Protein AF-A0A8H4RRI4-F1 (afdb_monomer_lite)

Foldseek 3Di:
DPPPPVPPDDPVVVVVVVVVVVVLQVQLVVQQVVLVCQQQVPDPPDPAFAAARAQGGRHPQQFCAVVCLVPVPCVVLVSCQANVNDQKHWGHGRPAIFIEGDDDQLVVVVVVPQLFKDQLVVVLLCLCQQLNFDPLLSVLSVLQQQHQDPHGDPPRPQPPLSNVNNLVNVLCCQCCHDPNVLQLVVQLVVQLVVVVVPDPDDPDDDDDPDLLVVQQQSNLQSNCCQQFAPVLCVLPVCLSVLLVVLLVCSSVSSSVPDVVVCVSNVVSSVVNLVSLLVLVVVLVVPDDPVVPPPDLADRRRNGCSLVSLVVSQVSHPRDDSSSSSSVVSVVSCVVRVQPSQLVSVLVVVCVVDPVSVVVVVVLVVVLVCVQDPPPGRGDVVSVVPRQLSVLSSVLSCLARNKDKRKMFGQPAFDDRNSHTHGHPHIYIHISNSVSQDPQFFQCVQVVRHSNHGDSQLQPDDPVDPSGHTTGDDDDDDDDDDDDDPPVVVVCVVPVHQEQPDQDPQAWCLVVLVVVVVVDPDPDASLVSVLVSCVVRPVQFQKYWTDGPPQDHIAIEGADPQLQCCQCPVPVVWNQFFDPCVQVLCCLQQNDDELRNDHPVVNVVVVVLCLVLFFPVLVLLLLLQLLVLVVLLVVVVVVCVVVVDDDDLLQLQLLSQLQSLCCQALVHRQCSNPDDGLQSVLNVVLVVLSSSRCSSPVVSVVPVVSVVSSVVSSVSLLVVLLVSLFVVLVVCLVCVPVCVSPRHNSSSLSPVVDDPPPPDDDDDPGDDPVSSSRSSSHSSVCSNLRRNQVSQLVVLLVVVCVVPVVLVVVQVVQVCVLQNDDPVCNSVVCVVPVCSVVSRVSVVVSSVVSCLQDQPDWDKTFFDPPDWGQTSNRDTHHRHGHIYTYSSNNVSPDPPPPPDDDDDDDTDRDPPRRYDPDDDDDDDDDDDDDDDDDAQFDADVVVRDTHNDPVVVVVVLQALPDWDADPVPGDTDSHPVVSVVVVVDPPPDDDDDDDPAFPDPVLVVVLLVQLLVCLVVLDALVSSVVVDVHPDDSVSSVQSNVVSNVPDDQPPDPVSVVVVVVVVVVVVVVFVVVLVVVVVVCVVVVFDWDAQVRCPPDPARARTAGPAWDADSRDTAGGEHEGAGDDDLQPQPPDPVVLVNVVCCCVPRNHHYYYYPVDGDPDDPDNVSSDDRHDDDDDDDDDDDDDDDDDDDDD

Sequence (1194 aa):
MLPQIIFRVPCNIVIPVLILLCVVAISFFVTWIHTSSAFTGHHSKNNNATSPPTVPYAIPFIGSAFSFVFKPRDFYLGAVRYANYPSAYGVKILAHTIYFVTGPVNIAVIRTQKKTITSLIHQVFCLKTVFGASPKMLRSFIRDDSGCHAIPHPESNVPAHERIDHFTHVGFIRAFGGDGLSNLYMRWYSNLSKHLENLPIREEWVEFPDIMDFWMAPLTSSLVEALAGPILESLNPNFTRDLLQFFNYIQPLFKRLTWWSLLRAYKLRNSLIKDVEKWQELARAGYTEKENDNGDWDPWWGSRLFRDRQSFHSKLSNWDFKAIAISDLATIWGANVNVHTAAIWTIIEVFKDKNLLERVRKELENAVPKLIPSNQEQNVEVLMSLPLLQSVYAEVLRLRVEGQHVLCSTREDFQLNEWIFPKNNLVLVPTSAAHMNENFWNTRGGQHPLDTFWADRFLVYPDDSSSGPKKKPKNNLGLVSITVTTKFKWAINTDQPVAPNHNFLLGHLLYLKRFSDNLPNGAHFQYMFGDIYRESFQDGGIFYLDMWPLSPLFQAVVSPNAAITATQTNPKLACKKPDLLPQLFKPLAGGPNLFDMPESEWKPWRAIFSKCFSSEQFLHLVPGIVKQTLVYCETLREHSRKGDMFFLDTTTLRFTMDLIGKTILNSELGAQRGYNTLADCMISQIRWQQPNGDINPLSLIHIPRFSMQWWNGRQMDQYVGSEIDRRFSEYCSNPNSDKKNKAIIDLLLQAYIPKGAESSTPLRELDRNFRLFAIRQIRLFVFAGHDSTSSTICYCFHLLSQNPDTLAQLRAEHQSVYGSDVLSTPSQLLSNPSLANDLPYTTAVIKETLRLFPPASASRQGMPGVELIDDNGTICPTNGAVKNSSQRGGSSDPDMTSIRGKGPGDLSSMDLGIALVRESEVPMAYPSQREQGEMAHGCIPCDRSFGSQQALHQHLNSPAHKFECNECERSFGSQQALHQHLNSPTHVPATSIRYIGIPRSIVSPVYATAVRLRFRRPTVDDILRHTETELDNSIVSALIAAALRLLPIDDTPHGIALRTEKLRIKAAEAKHAEDSFCAELSQRGLIFLRESQQQGESSTPDVRFQQPISICGHLCMWLEYKNYFGFRENPFIASKNKKQYHKYATQIGPGAVVYKLGFEIGYVNIDDVMVFREKRGGPILKDEIFVVLDSLDG

Radius of gyration: 40.68 Å; chains: 1; bounding box: 110×121×75 Å

Secondary structure (DSSP, 8-state):
--TTSGGGS-HHHHHHHHHHHHHHHHHHHHHHHHHHHHHHS----SSS-BPPPBPP-SSTTTBTHHHHHH-HHHHHHHHHHHTTS-SEEEEEETTEEEEEE-SHHHHHHHTT-TTT-BSHHHHHHHIIIII---HHHHHHHHH--S-SSSSPPTT----GGG-HHHHHHHHHHHHSSTHHHHHHHHHHHHHHHHHHHTSS-SSS----S-HHHHHHHHHHHHHHHHHH-THHHHH-TTHHHHHHHHHTTHHHHHTT--GGGGHHHHHHHHHHHHHHHHHHHHHHHH--GGG-SS-SEETTTEEHHHHHHHHHHTTSTT--HHHHHHHHHHHHHHHHHHHHHHHHHHHHHHHH-HHHHHHHHHHHHTTHHHHS-TTS---HHHHHH-HHHHHHHHHHHHHT---EEEEB-SSS-EEETTEEEPTT--EEEEHHHHHT-TTTB--GGGTS-TTS--TTTT---SS-TT-SSB----S-----SS-SSSHHHHHHTTT--B-S--BTTTBTHHHHHHHHTTSPTT--THHHHHHHHHHH-TTT-EEEEEETTTEEEEEEE--HHHHHIIIII-HHHHH---TTHHHHHHHHH-SS-TTTS-HHHHHHHHHHHGGGGSHHHHHTTHHHHHHHHHHHHHHHHHHHHHT----HHHHHHHHHHHHHHHHHSS----TTTS--HHHHHHHHHHHHH-GGGGG-GGGGG-HHHHHHHHHHHHHHHHHHHHHHHHHHHHHHH-TTGGGG--SHHHHHHHHHS-TT--SS---SS--HHHHHHHHHHHHHHHHHHHHHHHHHHHHHHHHHHH-HHHHHHHHHHHHHHH-S-TTTHHHHHHH-GGGGG--HHHHHHHHHHHHHS-S--EEEE--TT-EEE-TT--EEE-TTPEEEE-TTGGGS-TTTT--------------TT---S------------------PEEETTTTEEESSHHHHHHHHTSTT--EE-TTT--EESSHHHHHHHHTSGGGS-----------HHHHHHHHHHHHHHGGG---HHHHHTT----S-HHHHHHHHHHHGGGSPP--SHHHHHHHHHHHHHHHHHHHHHHHHHHHHHHHTT--EEEGGG-TT-S---SEEEEEEEEETTEEEEEEEEESS---TT-TTS-HHHHHHHHHHHHHH--EEEEETT--------TT---------------------------

Organism: NCBI:txid354080

Structure (mmCIF, N/CA/C/O backbone):
data_AF-A0A8H4RRI4-F1
#
_entry.id   AF-A0A8H4RRI4-F1
#
loop_
_atom_site.group_PDB
_atom_site.id
_atom_site.type_symbol
_atom_site.label_atom_id
_atom_site.label_alt_id
_atom_site.label_comp_id
_atom_site.label_asym_id
_atom_site.label_entity_id
_atom_site.label_seq_id
_atom_site.pdbx_PDB_ins_code
_atom_site.Cartn_x
_atom_site.Cartn_y
_atom_site.Cartn_z
_atom_site.occupancy
_atom_site.B_iso_or_equiv
_atom_site.auth_seq_id
_atom_site.auth_comp_id
_atom_site.auth_asym_id
_atom_site.auth_atom_id
_atom_site.pdbx_PDB_model_num
ATOM 1 N N . MET A 1 1 ? 5.779 -45.047 2.925 1.00 38.22 1 MET A N 1
ATOM 2 C CA . MET A 1 1 ? 6.762 -45.880 3.656 1.00 38.22 1 MET A CA 1
ATOM 3 C C . MET A 1 1 ? 7.742 -45.073 4.538 1.00 38.22 1 MET A C 1
ATOM 5 O O . MET A 1 1 ? 8.818 -45.566 4.831 1.00 38.22 1 MET A O 1
ATOM 9 N N . LEU A 1 2 ? 7.383 -43.876 5.038 1.00 31.30 2 LEU A N 1
ATOM 10 C CA . LEU A 1 2 ? 8.211 -43.112 5.999 1.00 31.30 2 LEU A CA 1
ATOM 11 C C . LEU A 1 2 ? 7.975 -43.345 7.523 1.00 31.30 2 LEU A C 1
ATOM 13 O O . LEU A 1 2 ? 8.866 -42.963 8.278 1.00 31.30 2 LEU A O 1
ATOM 17 N N . PRO A 1 3 ? 6.869 -43.943 8.038 1.00 36.34 3 PRO A N 1
ATOM 18 C CA . PRO A 1 3 ? 6.620 -43.958 9.494 1.00 36.34 3 PRO A CA 1
ATOM 19 C C . PRO A 1 3 ? 7.603 -44.757 10.368 1.00 36.34 3 PRO A C 1
ATOM 21 O O . PRO A 1 3 ? 7.661 -44.529 11.572 1.00 36.34 3 PRO A O 1
ATOM 24 N N . GLN A 1 4 ? 8.358 -45.709 9.809 1.00 36.97 4 GLN A N 1
ATOM 25 C CA . GLN A 1 4 ? 9.098 -46.700 10.611 1.00 36.97 4 GLN A CA 1
ATOM 26 C C . GLN A 1 4 ? 10.484 -46.247 11.108 1.00 36.97 4 GLN A C 1
ATOM 28 O O . GLN A 1 4 ? 11.078 -46.932 11.935 1.00 36.97 4 GLN A O 1
ATOM 33 N N . ILE A 1 5 ? 11.003 -45.099 10.656 1.00 42.44 5 ILE A N 1
ATOM 34 C CA . ILE A 1 5 ? 12.357 -44.636 11.027 1.00 42.44 5 ILE A CA 1
ATOM 35 C C . ILE A 1 5 ? 12.369 -43.878 12.372 1.00 42.44 5 ILE A C 1
ATOM 37 O O . ILE A 1 5 ? 13.379 -43.872 13.070 1.00 42.44 5 ILE A O 1
ATOM 41 N N . ILE A 1 6 ? 11.243 -43.286 12.786 1.00 44.16 6 ILE A N 1
ATOM 42 C CA . ILE A 1 6 ? 11.178 -42.412 13.975 1.00 44.16 6 ILE A CA 1
ATOM 43 C C . ILE A 1 6 ? 11.186 -43.210 15.300 1.00 44.16 6 ILE A C 1
ATOM 45 O O . ILE A 1 6 ? 11.644 -42.706 16.322 1.00 44.16 6 ILE A O 1
ATOM 49 N N . PHE A 1 7 ? 10.776 -44.483 15.291 1.00 42.94 7 PHE A N 1
ATOM 50 C CA . PHE A 1 7 ? 10.621 -45.318 16.496 1.00 42.94 7 PHE A CA 1
ATOM 51 C C . PHE A 1 7 ? 11.888 -46.077 16.959 1.00 42.94 7 PHE A C 1
ATOM 53 O O . PHE A 1 7 ? 11.788 -47.020 17.740 1.00 42.94 7 PHE A O 1
ATOM 60 N N . ARG A 1 8 ? 13.091 -45.688 16.508 1.00 43.94 8 ARG A N 1
ATOM 61 C CA . ARG A 1 8 ? 14.373 -46.292 16.947 1.00 43.94 8 ARG A CA 1
ATOM 62 C C . ARG A 1 8 ? 15.368 -45.312 17.587 1.00 43.94 8 ARG A C 1
ATOM 64 O O . ARG A 1 8 ? 16.548 -45.631 17.702 1.00 43.94 8 ARG A O 1
ATOM 71 N N . VAL A 1 9 ? 14.916 -44.140 18.035 1.00 50.84 9 VAL A N 1
ATOM 72 C CA . VAL A 1 9 ? 15.756 -43.215 18.818 1.00 50.84 9 VAL A CA 1
ATOM 73 C C . VAL A 1 9 ? 15.632 -43.555 20.314 1.00 50.84 9 VAL A C 1
ATOM 75 O O . VAL A 1 9 ? 14.516 -43.527 20.831 1.00 50.84 9 VAL A O 1
ATOM 78 N N . PRO A 1 10 ? 16.728 -43.864 21.038 1.00 52.56 10 PRO A N 1
ATOM 79 C CA . PRO A 1 10 ? 16.672 -44.139 22.476 1.00 52.56 10 PRO A CA 1
ATOM 80 C C . PRO A 1 10 ? 16.104 -42.958 23.275 1.00 52.56 10 PRO A C 1
ATOM 82 O O . PRO A 1 10 ? 16.477 -41.810 23.019 1.00 52.56 10 PRO A O 1
ATOM 85 N N . CYS A 1 11 ? 15.290 -43.218 24.308 1.00 52.16 11 CYS A N 1
ATOM 86 C CA . CYS A 1 11 ? 14.764 -42.168 25.199 1.00 52.16 11 CYS A CA 1
ATOM 87 C C . CYS A 1 11 ? 15.871 -41.281 25.799 1.00 52.16 11 CYS A C 1
ATOM 89 O O . CYS A 1 11 ? 15.678 -40.078 25.972 1.00 52.16 11 CYS A O 1
ATOM 91 N N . ASN A 1 12 ? 17.056 -41.860 26.013 1.00 59.25 12 ASN A N 1
ATOM 92 C CA . ASN A 1 12 ? 18.271 -41.203 26.499 1.00 59.25 12 ASN A CA 1
ATOM 93 C C . ASN A 1 12 ? 18.777 -40.079 25.568 1.00 59.25 12 ASN A C 1
ATOM 95 O O . ASN A 1 12 ? 19.573 -39.254 25.999 1.00 59.25 12 ASN A O 1
ATOM 99 N N . ILE A 1 13 ? 18.331 -40.042 24.306 1.00 60.91 13 ILE A N 1
ATOM 100 C CA . ILE A 1 13 ? 18.610 -38.974 23.331 1.00 60.91 13 ILE A CA 1
ATOM 101 C C . ILE A 1 13 ? 17.375 -38.078 23.150 1.00 60.91 13 ILE A C 1
ATOM 103 O O . ILE A 1 13 ? 17.506 -36.858 23.074 1.00 60.91 13 ILE A O 1
ATOM 107 N N . VAL A 1 14 ? 16.168 -38.658 23.136 1.00 63.06 14 VAL A N 1
ATOM 108 C CA . VAL A 1 14 ? 14.912 -37.905 22.960 1.00 63.06 14 VAL A CA 1
ATOM 109 C C . VAL A 1 14 ? 14.693 -36.883 24.080 1.00 63.06 14 VAL A C 1
ATOM 111 O O . VAL A 1 14 ? 14.352 -35.739 23.791 1.00 63.06 14 VAL A O 1
ATOM 114 N N . ILE A 1 15 ? 14.927 -37.250 25.346 1.00 65.50 15 ILE A N 1
ATOM 115 C CA . ILE A 1 15 ? 14.696 -36.350 26.488 1.00 65.50 15 ILE A CA 1
ATOM 116 C C . ILE A 1 15 ? 15.651 -35.136 26.462 1.00 65.50 15 ILE A C 1
ATOM 118 O O . ILE A 1 15 ? 15.146 -34.013 26.499 1.00 65.50 15 ILE A O 1
ATOM 122 N N . PRO A 1 16 ? 16.987 -35.286 26.309 1.00 70.62 16 PRO A N 1
ATOM 123 C CA . PRO A 1 16 ? 17.884 -34.139 26.134 1.00 70.62 16 PRO A CA 1
ATOM 124 C C . PRO A 1 16 ? 17.544 -33.256 24.928 1.00 70.62 16 PRO A C 1
ATOM 126 O O . PRO A 1 16 ? 17.626 -32.034 25.032 1.00 70.62 16 PRO A O 1
ATOM 129 N N . VAL A 1 17 ? 17.121 -33.844 23.801 1.00 70.38 17 VAL A N 1
ATOM 130 C CA . VAL A 1 17 ? 16.706 -33.079 22.612 1.00 70.38 17 VAL A CA 1
ATOM 131 C C . VAL A 1 17 ? 15.428 -32.280 22.879 1.00 70.38 17 VAL A C 1
ATOM 133 O O . VAL A 1 17 ? 15.366 -31.111 22.508 1.00 70.38 17 VAL A O 1
ATOM 136 N N . LEU A 1 18 ? 14.434 -32.851 23.566 1.00 68.25 18 LEU A N 1
ATOM 137 C CA . LEU A 1 18 ? 13.223 -32.123 23.960 1.00 68.25 18 LEU A CA 1
ATOM 138 C C . LEU A 1 18 ? 13.527 -31.003 24.964 1.00 68.25 18 LEU A C 1
ATOM 140 O O . LEU A 1 18 ? 13.028 -29.895 24.793 1.00 68.25 18 LEU A O 1
ATOM 144 N N . ILE A 1 19 ? 14.390 -31.244 25.957 1.00 73.31 19 ILE A N 1
ATOM 145 C CA . ILE A 1 19 ? 14.838 -30.207 26.901 1.00 73.31 19 ILE A CA 1
ATOM 146 C C . ILE A 1 19 ? 15.548 -29.073 26.150 1.00 73.31 19 ILE A C 1
ATOM 148 O O . ILE A 1 19 ? 15.227 -27.907 26.370 1.00 73.31 19 ILE A O 1
ATOM 152 N N . LEU A 1 20 ? 16.452 -29.394 25.218 1.00 73.56 20 LEU A N 1
ATOM 153 C CA . LEU A 1 20 ? 17.143 -28.403 24.391 1.00 73.56 20 LEU A CA 1
ATOM 154 C C . LEU A 1 20 ? 16.159 -27.587 23.537 1.00 73.56 20 LEU A C 1
ATOM 156 O O . LEU A 1 20 ? 16.255 -26.362 23.500 1.00 73.56 20 LEU A O 1
ATOM 160 N N . LEU A 1 21 ? 15.183 -28.239 22.896 1.00 74.31 21 LEU A N 1
ATOM 161 C CA . LEU A 1 21 ? 14.136 -27.567 22.120 1.00 74.31 21 LEU A CA 1
ATOM 162 C C . LEU A 1 21 ? 13.263 -26.658 22.998 1.00 74.31 21 LEU A C 1
ATOM 164 O O . LEU A 1 21 ? 12.964 -25.538 22.589 1.00 74.31 21 LEU A O 1
ATOM 168 N N . CYS A 1 22 ? 12.912 -27.085 24.214 1.00 75.56 22 CYS A N 1
ATOM 169 C CA . CYS A 1 22 ? 12.192 -26.259 25.184 1.00 75.56 22 CYS A CA 1
ATOM 170 C C . CYS A 1 22 ? 13.020 -25.050 25.640 1.00 75.56 22 CYS A C 1
ATOM 172 O O . CYS A 1 22 ? 12.500 -23.939 25.654 1.00 75.56 22 CYS A O 1
ATOM 174 N N . VAL A 1 23 ? 14.310 -25.219 25.951 1.00 78.00 23 VAL A N 1
ATOM 175 C CA . VAL A 1 23 ? 15.209 -24.109 26.326 1.00 78.00 23 VAL A CA 1
ATOM 176 C C . VAL A 1 23 ? 15.353 -23.102 25.180 1.00 78.00 23 VAL A C 1
ATOM 178 O O . VAL A 1 23 ? 15.278 -21.895 25.411 1.00 78.00 23 VAL A O 1
ATOM 181 N N . VAL A 1 24 ? 15.486 -23.572 23.935 1.00 78.69 24 VAL A N 1
ATOM 182 C CA . VAL A 1 24 ? 15.519 -22.713 22.740 1.00 78.69 24 VAL A CA 1
ATOM 183 C C . VAL A 1 24 ? 14.184 -21.983 22.541 1.00 78.69 24 VAL A C 1
ATOM 185 O O . VAL A 1 24 ? 14.182 -20.770 22.335 1.00 78.69 24 VAL A O 1
ATOM 188 N N . ALA A 1 25 ? 13.047 -22.672 22.670 1.00 78.50 25 ALA A N 1
ATOM 189 C CA . ALA A 1 25 ? 11.721 -22.065 22.540 1.00 78.50 25 ALA A CA 1
ATOM 190 C C . ALA A 1 25 ? 11.437 -21.021 23.637 1.00 78.50 25 ALA A C 1
ATOM 192 O O . ALA A 1 25 ? 10.942 -19.935 23.335 1.00 78.50 25 ALA A O 1
ATOM 193 N N . ILE A 1 26 ? 11.809 -21.305 24.890 1.00 82.44 26 ILE A N 1
ATOM 194 C CA . ILE A 1 26 ? 11.721 -20.358 26.012 1.00 82.44 26 ILE A CA 1
ATOM 195 C C . ILE A 1 26 ? 12.626 -19.151 25.754 1.00 82.44 26 ILE A C 1
ATOM 197 O O . ILE A 1 26 ? 12.176 -18.019 25.907 1.00 82.44 26 ILE A O 1
ATOM 201 N N . SER A 1 27 ? 13.866 -19.360 25.298 1.00 81.19 27 SER A N 1
ATOM 202 C CA . SER A 1 27 ? 14.774 -18.266 24.932 1.00 81.19 27 SER A CA 1
ATOM 203 C C . SER A 1 27 ? 14.168 -17.363 23.851 1.00 81.19 27 SER A C 1
ATOM 205 O O . SER A 1 27 ? 14.217 -16.135 23.974 1.00 81.19 27 SER A O 1
ATOM 207 N N . PHE A 1 28 ? 13.528 -17.947 22.834 1.00 85.44 28 PHE A N 1
ATOM 208 C CA . PHE A 1 28 ? 12.868 -17.192 21.769 1.00 85.44 28 PHE A CA 1
ATOM 209 C C . PHE A 1 28 ? 11.657 -16.398 22.280 1.00 85.44 28 PHE A C 1
ATOM 211 O O . PHE A 1 28 ? 11.506 -15.218 21.961 1.00 85.44 28 PHE A O 1
ATOM 218 N N . PHE A 1 29 ? 10.823 -17.020 23.116 1.00 83.12 29 PHE A N 1
ATOM 219 C CA . PHE A 1 29 ? 9.636 -16.401 23.702 1.00 83.12 29 PHE A CA 1
ATOM 220 C C . PHE A 1 29 ? 9.990 -15.261 24.669 1.00 83.12 29 PHE A C 1
ATOM 222 O O . PHE A 1 29 ? 9.438 -14.169 24.559 1.00 83.12 29 PHE A O 1
ATOM 229 N N . VAL A 1 30 ? 10.973 -15.466 25.553 1.00 84.56 30 VAL A N 1
ATOM 230 C CA . VAL A 1 30 ? 11.486 -14.434 26.471 1.00 84.56 30 VAL A CA 1
ATOM 231 C C . VAL A 1 30 ? 12.109 -13.270 25.697 1.00 84.56 30 VAL A C 1
ATOM 233 O O . VAL A 1 30 ? 11.837 -12.114 26.015 1.00 84.56 30 VAL A O 1
ATOM 236 N N . THR A 1 31 ? 12.884 -13.546 24.642 1.00 83.44 31 THR A N 1
ATOM 237 C CA . THR A 1 31 ? 13.464 -12.497 23.780 1.00 83.44 31 THR A CA 1
ATOM 238 C C . THR A 1 31 ? 12.371 -11.696 23.072 1.00 83.44 31 THR A C 1
ATOM 240 O O . THR A 1 31 ? 12.429 -10.463 23.042 1.00 83.44 31 THR A O 1
ATOM 243 N N . TRP A 1 32 ? 11.334 -12.365 22.564 1.00 84.12 32 TRP A N 1
ATOM 244 C CA . TRP A 1 32 ? 10.197 -11.697 21.937 1.00 84.12 32 TRP A CA 1
ATOM 245 C C . TRP A 1 32 ? 9.385 -10.858 22.935 1.00 84.12 32 TRP A C 1
ATOM 247 O O . TRP A 1 32 ? 9.068 -9.715 22.619 1.00 84.12 32 TRP A O 1
ATOM 257 N N . ILE A 1 33 ? 9.107 -11.354 24.148 1.00 82.88 33 ILE A N 1
ATOM 258 C CA . ILE A 1 33 ? 8.420 -10.582 25.200 1.00 82.88 33 ILE A CA 1
ATOM 259 C C . ILE A 1 33 ? 9.249 -9.365 25.614 1.00 82.88 33 ILE A C 1
ATOM 261 O O . ILE A 1 33 ? 8.727 -8.253 25.643 1.00 82.88 33 ILE A O 1
ATOM 265 N N . HIS A 1 34 ? 10.540 -9.551 25.903 1.00 80.88 34 HIS A N 1
ATOM 266 C CA . HIS A 1 34 ? 11.421 -8.469 26.340 1.00 80.88 34 HIS A CA 1
ATOM 267 C C . HIS A 1 34 ? 11.529 -7.374 25.271 1.00 80.88 34 HIS A C 1
ATOM 269 O O . HIS A 1 34 ? 11.377 -6.190 25.570 1.00 80.88 34 HIS A O 1
ATOM 275 N N . THR A 1 35 ? 11.739 -7.756 24.006 1.00 81.00 35 THR A N 1
ATOM 276 C CA . THR A 1 35 ? 11.806 -6.787 22.902 1.00 81.00 35 THR A CA 1
ATOM 277 C C . THR A 1 35 ? 10.449 -6.165 22.572 1.00 81.00 35 THR A C 1
ATOM 279 O O . THR A 1 35 ? 10.408 -4.975 22.284 1.00 81.00 35 THR A O 1
ATOM 282 N N . SER A 1 36 ? 9.337 -6.897 22.703 1.00 78.88 36 SER A N 1
ATOM 283 C CA . SER A 1 36 ? 7.982 -6.338 22.568 1.00 78.88 36 SER A CA 1
ATOM 284 C C . SER A 1 36 ? 7.683 -5.300 23.641 1.00 78.88 36 SER A C 1
ATOM 286 O O . SER A 1 36 ? 7.303 -4.187 23.298 1.00 78.88 36 SER A O 1
ATOM 288 N N . SER A 1 37 ? 7.934 -5.624 24.911 1.00 75.94 37 SER A N 1
ATOM 289 C CA . SER A 1 37 ? 7.730 -4.714 26.043 1.00 75.94 37 SER A CA 1
ATOM 290 C C . SER A 1 37 ? 8.583 -3.447 25.917 1.00 75.94 37 SER A C 1
ATOM 292 O O . SER A 1 37 ? 8.071 -2.341 26.077 1.00 75.94 37 SER A O 1
ATOM 294 N N . ALA A 1 38 ? 9.854 -3.584 25.522 1.00 74.38 38 ALA A N 1
ATOM 295 C CA . ALA A 1 38 ? 10.724 -2.440 25.247 1.00 74.38 38 ALA A CA 1
ATOM 296 C C . ALA A 1 38 ? 10.250 -1.601 24.043 1.00 74.38 38 ALA A C 1
ATOM 298 O O . ALA A 1 38 ? 10.407 -0.383 24.049 1.00 74.38 38 ALA A O 1
ATOM 299 N N . PHE A 1 39 ? 9.659 -2.223 23.017 1.00 76.62 39 PHE A N 1
ATOM 300 C CA . PHE A 1 39 ? 9.173 -1.519 21.828 1.00 76.62 39 PHE A CA 1
ATOM 301 C C . PHE A 1 39 ? 7.848 -0.784 22.061 1.00 76.62 39 PHE A C 1
ATOM 303 O O . PHE A 1 39 ? 7.687 0.342 21.599 1.00 76.62 39 PHE A O 1
ATOM 310 N N . THR A 1 40 ? 6.908 -1.384 22.798 1.00 67.25 40 THR A N 1
ATOM 311 C CA . THR A 1 40 ? 5.593 -0.784 23.088 1.00 67.25 40 THR A CA 1
ATOM 312 C C . THR A 1 40 ? 5.589 0.108 24.328 1.00 67.25 40 THR A C 1
ATOM 314 O O . THR A 1 40 ? 4.737 0.982 24.448 1.00 67.25 40 THR A O 1
ATOM 317 N N . GLY A 1 41 ? 6.519 -0.098 25.266 1.00 59.19 41 GLY A N 1
ATOM 318 C CA . GLY A 1 41 ? 6.632 0.693 26.494 1.00 59.19 41 GLY A CA 1
ATOM 319 C C . GLY A 1 41 ? 7.260 2.077 26.302 1.00 59.19 41 GLY A C 1
ATOM 320 O O . GLY A 1 41 ? 7.151 2.920 27.192 1.00 59.19 41 GLY A O 1
ATOM 321 N N . HIS A 1 42 ? 7.892 2.341 25.152 1.00 59.25 42 HIS A N 1
ATOM 322 C CA . HIS A 1 42 ? 8.673 3.560 24.901 1.00 59.25 42 HIS A CA 1
ATOM 323 C C . HIS A 1 42 ? 7.811 4.770 24.497 1.00 59.25 42 HIS A C 1
ATOM 325 O O . HIS A 1 42 ? 8.025 5.407 23.467 1.00 59.25 42 HIS A O 1
ATOM 331 N N . HIS A 1 43 ? 6.835 5.121 25.337 1.00 51.78 43 HIS A N 1
ATOM 332 C CA . HIS A 1 43 ? 6.200 6.436 25.289 1.00 51.78 43 HIS A CA 1
ATOM 333 C C . HIS A 1 43 ? 7.070 7.457 26.030 1.00 51.78 43 HIS A C 1
ATOM 335 O O . HIS A 1 43 ? 7.344 7.298 27.219 1.00 51.78 43 HIS A O 1
ATOM 341 N N . SER A 1 44 ? 7.473 8.519 25.324 1.00 47.22 44 SER A N 1
ATOM 342 C CA . SER A 1 44 ? 8.302 9.616 25.840 1.00 47.22 44 SER A CA 1
ATOM 343 C C . SER A 1 44 ? 7.749 10.202 27.147 1.00 47.22 44 SER A C 1
ATOM 345 O O . SER A 1 44 ? 6.823 11.012 27.133 1.00 47.22 44 SER A O 1
ATOM 347 N N . LYS A 1 45 ? 8.340 9.794 28.277 1.00 42.31 45 LYS A N 1
ATOM 348 C CA . LYS A 1 45 ? 8.046 10.303 29.629 1.00 42.31 45 LYS A CA 1
ATOM 349 C C . LYS A 1 45 ? 9.243 10.955 30.330 1.00 42.31 45 LYS A C 1
ATOM 351 O O . LYS A 1 45 ? 9.059 11.528 31.395 1.00 42.31 45 LYS A O 1
ATOM 356 N N . ASN A 1 46 ? 10.435 10.905 29.733 1.00 43.41 46 ASN A N 1
ATOM 357 C CA . ASN A 1 46 ? 11.649 11.521 30.268 1.00 43.41 46 ASN A CA 1
ATOM 358 C C . ASN A 1 46 ? 12.188 12.562 29.281 1.00 43.41 46 ASN A C 1
ATOM 360 O O . ASN A 1 46 ? 12.303 12.275 28.095 1.00 43.41 46 ASN A O 1
ATOM 364 N N . ASN A 1 47 ? 12.603 13.726 29.786 1.00 51.31 47 ASN A N 1
ATOM 365 C CA . ASN A 1 47 ? 13.189 14.825 28.998 1.00 51.31 47 ASN A CA 1
ATOM 366 C C . ASN A 1 47 ? 14.624 14.549 28.487 1.00 51.31 47 ASN A C 1
ATOM 368 O O . ASN A 1 47 ? 15.300 15.465 28.024 1.00 51.31 47 ASN A O 1
ATOM 372 N N . ASN A 1 48 ? 15.098 13.304 28.574 1.00 59.56 48 ASN A N 1
ATOM 373 C CA . ASN A 1 48 ? 16.443 12.901 28.171 1.00 59.56 48 ASN A CA 1
ATOM 374 C C . ASN A 1 48 ? 16.372 12.152 26.838 1.00 59.56 48 ASN A C 1
ATOM 376 O O . ASN A 1 48 ? 15.545 11.253 26.679 1.00 59.56 48 ASN A O 1
ATOM 380 N N . ALA A 1 49 ? 17.255 12.490 25.901 1.00 72.00 49 ALA A N 1
ATOM 381 C CA . ALA A 1 49 ? 17.316 11.818 24.608 1.00 72.00 49 ALA A CA 1
ATOM 382 C C . ALA A 1 49 ? 17.770 10.352 24.762 1.00 72.00 49 ALA A C 1
ATOM 384 O O . ALA A 1 49 ? 18.630 10.035 25.585 1.00 72.00 49 ALA A O 1
ATOM 385 N N . THR A 1 50 ? 17.169 9.444 23.989 1.00 82.31 50 THR A N 1
ATOM 386 C CA . THR A 1 50 ? 17.378 7.984 24.102 1.00 82.31 50 THR A CA 1
ATOM 387 C C . THR A 1 50 ? 17.568 7.346 22.730 1.00 82.31 50 THR A C 1
ATOM 389 O O . THR A 1 50 ? 17.199 7.932 21.720 1.00 82.31 50 THR A O 1
ATOM 392 N N . SER A 1 51 ? 18.149 6.148 22.640 1.00 83.69 51 SER A N 1
ATOM 393 C CA . SER A 1 51 ? 18.232 5.455 21.345 1.00 83.69 51 SER A CA 1
ATOM 394 C C . SER A 1 51 ? 16.876 4.893 20.895 1.00 83.69 51 SER A C 1
ATOM 396 O O . SER A 1 51 ? 16.102 4.450 21.746 1.00 83.69 51 SER A O 1
ATOM 398 N N . PRO A 1 52 ? 16.587 4.849 19.577 1.00 87.88 52 PRO A N 1
ATOM 399 C CA . PRO A 1 52 ? 15.330 4.308 19.068 1.00 87.88 52 PRO A CA 1
ATOM 400 C C . PRO A 1 52 ? 15.077 2.859 19.510 1.00 87.88 52 PRO A C 1
ATOM 402 O O . PRO A 1 52 ? 15.989 2.024 19.414 1.00 87.88 52 PRO A O 1
ATOM 405 N N . PRO A 1 53 ? 13.846 2.520 19.932 1.00 85.38 53 PRO A N 1
ATOM 406 C CA . PRO A 1 53 ? 13.516 1.181 20.389 1.00 85.38 53 PRO A CA 1
ATOM 407 C C . PRO A 1 53 ? 13.583 0.199 19.214 1.00 85.38 53 PRO A C 1
ATOM 409 O O . PRO A 1 53 ? 13.285 0.541 18.068 1.00 85.38 53 PRO A O 1
ATOM 412 N N . THR A 1 54 ? 14.007 -1.037 19.475 1.00 87.00 54 THR A N 1
ATOM 413 C CA . THR A 1 54 ? 14.197 -2.044 18.419 1.00 87.00 54 THR A CA 1
ATOM 414 C C . THR A 1 54 ? 12.929 -2.869 18.212 1.00 87.00 54 THR A C 1
ATOM 416 O O . THR A 1 54 ? 12.368 -3.374 19.180 1.00 87.00 54 THR A O 1
ATOM 419 N N . VAL A 1 55 ? 12.512 -3.034 16.952 1.00 85.94 55 VAL A N 1
ATOM 420 C CA . VAL A 1 55 ? 11.361 -3.854 16.536 1.00 85.94 55 VAL A CA 1
ATOM 421 C C . VAL A 1 55 ? 11.478 -5.267 17.120 1.00 85.94 55 VAL A C 1
ATOM 423 O O . VAL A 1 55 ? 12.580 -5.830 17.079 1.00 85.94 55 VAL A O 1
ATOM 426 N N . PRO A 1 56 ? 10.384 -5.869 17.628 1.00 85.81 56 PRO A N 1
ATOM 427 C CA . PRO A 1 56 ? 10.467 -7.134 18.344 1.00 85.81 56 PRO A CA 1
ATOM 428 C C . PRO A 1 56 ? 10.991 -8.273 17.474 1.00 85.81 56 PRO A C 1
ATOM 430 O O . PRO A 1 56 ? 10.628 -8.403 16.304 1.00 85.81 56 PRO A O 1
ATOM 433 N N . TYR A 1 57 ? 11.827 -9.129 18.058 1.00 85.06 57 TYR A N 1
ATOM 434 C CA . TYR A 1 57 ? 12.384 -10.292 17.377 1.00 85.06 57 TYR A CA 1
ATOM 435 C C . TYR A 1 57 ? 12.427 -11.506 18.301 1.00 85.06 57 TYR A C 1
ATOM 437 O O . TYR A 1 57 ? 12.711 -11.396 19.489 1.00 85.06 57 TYR A O 1
ATOM 445 N N . ALA A 1 58 ? 12.150 -12.679 17.731 1.00 80.38 58 ALA A N 1
ATOM 446 C CA . ALA A 1 58 ? 12.118 -13.937 18.471 1.00 80.38 58 ALA A CA 1
ATOM 447 C C . ALA A 1 58 ? 13.440 -14.715 18.420 1.00 80.38 58 ALA A C 1
ATOM 449 O O . ALA A 1 58 ? 13.633 -15.602 19.233 1.00 80.38 58 ALA A O 1
ATOM 450 N N . ILE A 1 59 ? 14.355 -14.420 17.488 1.00 81.62 59 ILE A N 1
ATOM 451 C CA . ILE A 1 59 ? 15.606 -15.182 17.338 1.00 81.62 59 ILE A CA 1
ATOM 452 C C . ILE A 1 59 ? 16.780 -14.359 17.899 1.00 81.62 59 ILE A C 1
ATOM 454 O O . ILE A 1 59 ? 17.169 -13.369 17.267 1.00 81.62 59 ILE A O 1
ATOM 458 N N . PRO A 1 60 ? 17.370 -14.738 19.053 1.00 77.62 60 PRO A N 1
ATOM 459 C CA . PRO A 1 60 ? 18.565 -14.099 19.598 1.00 77.62 60 PRO A CA 1
ATOM 460 C C . PRO A 1 60 ? 19.706 -14.078 18.583 1.00 77.62 60 PRO A C 1
ATOM 462 O O . PRO A 1 60 ? 19.851 -14.999 17.779 1.00 77.62 60 PRO A O 1
ATOM 465 N N . PHE A 1 61 ? 20.526 -13.028 18.635 1.00 76.62 61 PHE A N 1
ATOM 466 C CA . PHE A 1 61 ? 21.651 -12.744 17.730 1.00 76.62 61 PHE A CA 1
ATOM 467 C C . PHE A 1 61 ? 21.305 -12.566 16.245 1.00 76.62 61 PHE A C 1
ATOM 469 O O . PHE A 1 61 ? 21.896 -11.698 15.622 1.00 76.62 61 PHE A O 1
ATOM 476 N N . ILE A 1 62 ? 20.363 -13.314 15.664 1.00 79.56 62 ILE A N 1
ATOM 477 C CA . ILE A 1 62 ? 19.943 -13.175 14.259 1.00 79.56 62 ILE A CA 1
ATOM 478 C C . ILE A 1 62 ? 18.999 -11.977 14.080 1.00 79.56 62 ILE A C 1
ATOM 480 O O . ILE A 1 62 ? 19.076 -11.267 13.072 1.00 79.56 62 ILE A O 1
ATOM 484 N N . GLY A 1 63 ? 18.136 -11.720 15.066 1.00 84.88 63 GLY A N 1
ATOM 485 C CA . GLY A 1 63 ? 17.159 -10.641 15.021 1.00 84.88 63 GLY A CA 1
ATOM 486 C C . GLY A 1 63 ? 16.100 -10.871 13.942 1.00 84.88 63 GLY A C 1
ATOM 487 O O . GLY A 1 63 ? 15.573 -11.970 13.781 1.00 84.88 63 GLY A O 1
ATOM 488 N N . SER A 1 64 ? 15.801 -9.825 13.176 1.00 85.50 64 SER A N 1
ATOM 489 C CA . SER A 1 64 ? 14.803 -9.821 12.097 1.00 85.50 64 SER A CA 1
ATOM 490 C C . SER A 1 64 ? 15.387 -10.125 10.708 1.00 85.50 64 SER A C 1
ATOM 492 O O . SER A 1 64 ? 14.721 -9.893 9.698 1.00 85.50 64 SER A O 1
ATOM 494 N N . ALA A 1 65 ? 16.626 -10.631 10.631 1.00 78.06 65 ALA A N 1
ATOM 495 C CA . ALA A 1 65 ? 17.377 -10.771 9.380 1.00 78.06 65 ALA A CA 1
ATOM 496 C C . ALA A 1 65 ? 16.613 -11.510 8.264 1.00 78.06 65 ALA A C 1
ATOM 498 O O . ALA A 1 65 ? 16.565 -11.020 7.138 1.00 78.06 65 ALA A O 1
ATOM 499 N N . PHE A 1 66 ? 15.973 -12.647 8.562 1.00 74.81 66 PHE A N 1
ATOM 500 C CA . PHE A 1 66 ? 15.226 -13.417 7.558 1.00 74.81 66 PHE A CA 1
ATOM 501 C C . PHE A 1 66 ? 14.023 -12.644 6.999 1.00 74.81 66 PHE A C 1
ATOM 503 O O . PHE A 1 66 ? 13.899 -12.491 5.782 1.00 74.81 66 PHE A O 1
ATOM 510 N N . SER A 1 67 ? 13.172 -12.106 7.876 1.00 75.62 67 SER A N 1
ATOM 511 C CA . SER A 1 67 ? 11.996 -11.321 7.485 1.00 75.62 67 SER A CA 1
ATOM 512 C C . SER A 1 67 ? 12.389 -10.095 6.657 1.00 75.62 67 SER A C 1
ATOM 514 O O . SER A 1 67 ? 11.773 -9.819 5.627 1.00 75.62 67 SER A O 1
ATOM 516 N N . PHE A 1 68 ? 13.467 -9.412 7.054 1.00 74.88 68 PHE A N 1
ATOM 517 C CA . PHE A 1 68 ? 13.978 -8.238 6.357 1.00 74.88 68 PHE A CA 1
ATOM 518 C C . PHE A 1 68 ? 14.601 -8.560 4.987 1.00 74.88 68 PHE A C 1
ATOM 520 O O . PHE A 1 68 ? 14.324 -7.865 4.018 1.00 74.88 68 PHE A O 1
ATOM 527 N N . VAL A 1 69 ? 15.413 -9.615 4.856 1.00 71.12 69 VAL A N 1
ATOM 528 C CA . VAL A 1 69 ? 16.107 -9.939 3.589 1.00 71.12 69 VAL A CA 1
ATOM 529 C C . VAL A 1 69 ? 15.149 -10.467 2.512 1.00 71.12 69 VAL A C 1
ATOM 531 O O . VAL A 1 69 ? 15.310 -10.172 1.319 1.00 71.12 69 VAL A O 1
ATOM 534 N N . PHE A 1 70 ? 14.138 -11.247 2.906 1.00 71.94 70 PHE A N 1
ATOM 535 C CA . PHE A 1 70 ? 13.193 -11.834 1.954 1.00 71.94 70 PHE A CA 1
ATOM 536 C C . PHE A 1 70 ? 12.013 -10.916 1.626 1.00 71.94 70 PHE A C 1
ATOM 538 O O . PHE A 1 70 ? 11.613 -10.871 0.462 1.00 71.94 70 PHE A O 1
ATOM 545 N N . LYS A 1 71 ? 11.496 -10.151 2.598 1.00 73.81 71 LYS A N 1
ATOM 546 C CA . LYS A 1 71 ? 10.353 -9.240 2.420 1.00 73.81 71 LYS A CA 1
ATOM 547 C C . LYS A 1 71 ? 10.584 -7.877 3.100 1.00 73.81 71 LYS A C 1
ATOM 549 O O . LYS A 1 71 ? 9.824 -7.513 3.998 1.00 73.81 71 LYS A O 1
ATOM 554 N N . PRO A 1 72 ? 11.596 -7.094 2.675 1.00 73.31 72 PRO A N 1
ATOM 555 C CA . PRO A 1 72 ? 11.977 -5.854 3.358 1.00 73.31 72 PRO A CA 1
ATOM 556 C C . PRO A 1 72 ? 10.809 -4.872 3.471 1.00 73.31 72 PRO A C 1
ATOM 558 O O . PRO A 1 72 ? 10.545 -4.366 4.558 1.00 73.31 72 PRO A O 1
ATOM 561 N N . ARG A 1 73 ? 10.075 -4.665 2.368 1.00 74.50 73 ARG A N 1
ATOM 562 C CA . ARG A 1 73 ? 8.924 -3.757 2.277 1.00 74.50 73 ARG A CA 1
ATOM 563 C C . ARG A 1 73 ? 7.801 -4.117 3.243 1.00 74.50 73 ARG A C 1
ATOM 565 O O . ARG A 1 73 ? 7.423 -3.294 4.073 1.00 74.50 73 ARG A O 1
ATOM 572 N N . ASP A 1 74 ? 7.304 -5.351 3.165 1.00 75.94 74 ASP A N 1
ATOM 573 C CA . ASP A 1 74 ? 6.232 -5.832 4.044 1.00 75.94 74 ASP A CA 1
ATOM 574 C C . ASP A 1 74 ? 6.661 -5.768 5.516 1.00 75.94 74 ASP A C 1
ATOM 576 O O . ASP A 1 74 ? 5.858 -5.403 6.374 1.00 75.94 74 ASP A O 1
ATOM 580 N N . PHE A 1 75 ? 7.933 -6.073 5.801 1.00 80.19 75 PHE A N 1
ATOM 581 C CA . PHE A 1 75 ? 8.495 -6.039 7.145 1.00 80.19 75 PHE A CA 1
ATOM 582 C C . PHE A 1 75 ? 8.553 -4.618 7.723 1.00 80.19 75 PHE A C 1
ATOM 584 O O . PHE A 1 75 ? 7.992 -4.387 8.793 1.00 80.19 75 PHE A O 1
ATOM 591 N N . TYR A 1 76 ? 9.185 -3.648 7.046 1.00 74.25 76 TYR A N 1
ATOM 592 C CA . TYR A 1 76 ? 9.317 -2.303 7.621 1.00 74.25 76 TYR A CA 1
ATOM 593 C C . TYR A 1 76 ? 7.973 -1.549 7.618 1.00 74.25 76 TYR A C 1
ATOM 595 O O . TYR A 1 76 ? 7.676 -0.864 8.592 1.00 74.25 76 TYR A O 1
ATOM 603 N N . LEU A 1 77 ? 7.101 -1.730 6.612 1.00 73.31 77 LEU A N 1
ATOM 604 C CA . LEU A 1 77 ? 5.726 -1.198 6.659 1.00 73.31 77 LEU A CA 1
ATOM 605 C C . LEU A 1 77 ? 4.878 -1.905 7.730 1.00 73.31 77 LEU A C 1
ATOM 607 O O . LEU A 1 77 ? 3.971 -1.306 8.307 1.00 73.31 77 LEU A O 1
ATOM 611 N N . GLY A 1 78 ? 5.153 -3.180 8.010 1.00 72.19 78 GLY A N 1
ATOM 612 C CA . GLY A 1 78 ? 4.603 -3.910 9.152 1.00 72.19 78 GLY A CA 1
ATOM 613 C C . GLY A 1 78 ? 5.011 -3.276 10.482 1.00 72.19 78 GLY A C 1
ATOM 614 O O . GLY A 1 78 ? 4.139 -2.947 11.278 1.00 72.19 78 GLY A O 1
ATOM 615 N N . ALA A 1 79 ? 6.306 -3.014 10.684 1.00 71.38 79 ALA A N 1
ATOM 616 C CA . ALA A 1 79 ? 6.834 -2.351 11.879 1.00 71.38 79 ALA A CA 1
ATOM 617 C C . ALA A 1 79 ? 6.253 -0.938 12.084 1.00 71.38 79 ALA A C 1
ATOM 619 O O . ALA A 1 79 ? 5.826 -0.603 13.188 1.00 71.38 79 ALA A O 1
ATOM 620 N N . VAL A 1 80 ? 6.162 -0.142 11.010 1.00 70.56 80 VAL A N 1
ATOM 621 C CA . VAL A 1 80 ? 5.528 1.188 11.027 1.00 70.56 80 VAL A CA 1
ATOM 622 C C . VAL A 1 80 ? 4.066 1.098 11.476 1.00 70.56 80 VAL A C 1
ATOM 624 O O . VAL A 1 80 ? 3.646 1.876 12.326 1.00 70.56 80 VAL A O 1
ATOM 627 N N . ARG A 1 81 ? 3.288 0.134 10.968 1.00 68.56 81 ARG A N 1
ATOM 628 C CA . ARG A 1 81 ? 1.880 -0.048 11.371 1.00 68.56 81 ARG A CA 1
ATOM 629 C C . ARG A 1 81 ? 1.733 -0.583 12.799 1.00 68.56 81 ARG A C 1
ATOM 631 O O . ARG A 1 81 ? 0.865 -0.103 13.527 1.00 68.56 81 ARG A O 1
ATOM 638 N N . TYR A 1 82 ? 2.593 -1.522 13.201 1.00 67.00 82 TYR A N 1
ATOM 639 C CA . TYR A 1 82 ? 2.596 -2.153 14.527 1.00 67.00 82 TYR A CA 1
ATOM 640 C C . TYR A 1 82 ? 2.792 -1.137 15.661 1.00 67.00 82 TYR A C 1
ATOM 642 O O . TYR A 1 82 ? 2.140 -1.250 16.691 1.00 67.00 82 TYR A O 1
ATOM 650 N N . ALA A 1 83 ? 3.648 -0.129 15.461 1.00 62.12 83 ALA A N 1
ATOM 651 C CA . ALA A 1 83 ? 3.930 0.916 16.452 1.00 62.12 83 ALA A CA 1
ATOM 652 C C . ALA A 1 83 ? 3.243 2.272 16.176 1.00 62.12 83 ALA A C 1
ATOM 654 O O . ALA A 1 83 ? 3.673 3.288 16.714 1.00 62.12 83 ALA A O 1
ATOM 655 N N . ASN A 1 84 ? 2.193 2.307 15.345 1.00 66.12 84 ASN A N 1
ATOM 656 C CA . ASN A 1 84 ? 1.492 3.536 14.936 1.00 66.12 84 ASN A CA 1
ATOM 657 C C . ASN A 1 84 ? 2.420 4.669 14.453 1.00 66.12 84 ASN A C 1
ATOM 659 O O . ASN A 1 84 ? 2.469 5.753 15.029 1.00 66.12 84 ASN A O 1
ATOM 663 N N . TYR A 1 85 ? 3.146 4.415 13.367 1.00 64.12 85 TYR A N 1
ATOM 664 C CA . TYR A 1 85 ? 4.055 5.373 12.735 1.00 64.12 85 TYR A CA 1
ATOM 665 C C . TYR A 1 85 ? 5.076 5.983 13.721 1.00 64.12 85 TYR A C 1
ATOM 667 O O . TYR A 1 85 ? 5.131 7.207 13.871 1.00 64.12 85 TYR A O 1
ATOM 675 N N . PRO A 1 86 ? 5.915 5.151 14.377 1.00 70.31 86 PRO A N 1
ATOM 676 C CA . PRO A 1 86 ? 6.959 5.636 15.274 1.00 70.31 86 PRO A CA 1
ATOM 677 C C . PRO A 1 86 ? 7.919 6.576 14.532 1.00 70.31 86 PRO A C 1
ATOM 679 O O . PRO A 1 86 ? 8.349 6.306 13.403 1.00 70.31 86 PRO A O 1
ATOM 682 N N . SER A 1 87 ? 8.281 7.677 15.189 1.00 77.06 87 SER A N 1
ATOM 683 C CA . SER A 1 87 ? 9.157 8.716 14.637 1.00 77.06 87 SER A CA 1
ATOM 684 C C . SER A 1 87 ? 10.568 8.176 14.332 1.00 77.06 87 SER A C 1
ATOM 686 O O . SER A 1 87 ? 11.170 8.557 13.321 1.00 77.06 87 SER A O 1
ATOM 688 N N . ALA A 1 88 ? 11.064 7.217 15.121 1.00 86.25 88 ALA A N 1
ATOM 689 C CA . ALA A 1 88 ? 12.204 6.366 14.777 1.00 86.25 88 ALA A CA 1
ATOM 690 C C . ALA A 1 88 ? 12.109 4.969 15.425 1.00 86.25 88 ALA A C 1
ATOM 692 O O . ALA A 1 88 ? 11.448 4.792 16.445 1.00 86.25 88 ALA A O 1
ATOM 693 N N . TYR A 1 89 ? 12.793 3.977 14.846 1.00 87.81 89 TYR A N 1
ATOM 694 C CA . TYR A 1 89 ? 12.933 2.625 15.407 1.00 87.81 89 TYR A CA 1
ATOM 695 C C . TYR A 1 89 ? 14.204 1.916 14.919 1.00 87.81 89 TYR A C 1
ATOM 697 O O . TYR A 1 89 ? 14.754 2.249 13.875 1.00 87.81 89 TYR A O 1
ATOM 705 N N . GLY A 1 90 ? 14.682 0.916 15.659 1.00 88.69 90 GLY A N 1
ATOM 706 C CA . GLY A 1 90 ? 15.772 0.021 15.259 1.00 88.69 90 GLY A CA 1
ATOM 707 C C . GLY A 1 90 ? 15.271 -1.313 14.698 1.00 88.69 90 GLY A C 1
ATOM 708 O O . GLY A 1 90 ? 14.221 -1.810 15.090 1.00 88.69 90 GLY A O 1
ATOM 709 N N . VAL A 1 91 ? 16.046 -1.946 13.821 1.00 88.25 91 VAL A N 1
ATOM 710 C CA . VAL A 1 91 ? 15.847 -3.324 13.352 1.00 88.25 91 VAL A CA 1
ATOM 711 C C . VAL A 1 91 ? 17.152 -4.085 13.554 1.00 88.25 91 VAL A C 1
ATOM 713 O O . VAL A 1 91 ? 18.172 -3.763 12.941 1.00 88.25 91 VAL A O 1
ATOM 716 N N . LYS A 1 92 ? 17.133 -5.101 14.423 1.00 86.69 92 LYS A N 1
ATOM 717 C CA . LYS A 1 92 ? 18.301 -5.953 14.676 1.00 86.69 92 LYS A CA 1
ATOM 718 C C . LYS A 1 92 ? 18.502 -6.925 13.513 1.00 86.69 92 LYS A C 1
ATOM 720 O O . LYS A 1 92 ? 17.574 -7.651 13.157 1.00 86.69 92 LYS A O 1
ATOM 725 N N . ILE A 1 93 ? 19.701 -6.950 12.938 1.00 81.94 93 ILE A N 1
ATOM 726 C CA . ILE A 1 93 ? 20.102 -7.855 11.855 1.00 81.94 93 ILE A CA 1
ATOM 727 C C . ILE A 1 93 ? 21.506 -8.355 12.180 1.00 81.94 93 ILE A C 1
ATOM 729 O O . ILE A 1 93 ? 22.485 -7.614 12.053 1.00 81.94 93 ILE A O 1
ATOM 733 N N . LEU A 1 94 ? 21.606 -9.621 12.589 1.00 80.31 94 LEU A N 1
ATOM 734 C CA . LEU A 1 94 ? 22.850 -10.187 13.113 1.00 80.31 94 LEU A CA 1
ATOM 735 C C . LEU A 1 94 ? 23.389 -9.299 14.267 1.00 80.31 94 LEU A C 1
ATOM 737 O O . LEU A 1 94 ? 22.626 -8.791 15.094 1.00 80.31 94 LEU A O 1
ATOM 741 N N . ALA A 1 95 ? 24.699 -9.040 14.307 1.00 77.62 95 ALA A N 1
ATOM 742 C CA . ALA A 1 95 ? 25.311 -8.154 15.299 1.00 77.62 95 ALA A CA 1
ATOM 743 C C . ALA A 1 95 ? 24.846 -6.681 15.203 1.00 77.62 95 ALA A C 1
ATOM 745 O O . ALA A 1 95 ? 24.902 -5.952 16.197 1.00 77.62 95 ALA A O 1
ATOM 746 N N . HIS A 1 96 ? 24.353 -6.228 14.048 1.00 80.88 96 HIS A N 1
ATOM 747 C CA . HIS A 1 96 ? 24.107 -4.811 13.763 1.00 80.88 96 HIS A CA 1
ATOM 748 C C . HIS A 1 96 ? 22.649 -4.397 14.003 1.00 80.88 96 HIS A C 1
ATOM 750 O O . HIS A 1 96 ? 21.734 -5.220 13.974 1.00 80.88 96 HIS A O 1
ATOM 756 N N . THR A 1 97 ? 22.428 -3.099 14.209 1.00 87.69 97 THR A N 1
ATOM 757 C CA . THR A 1 97 ? 21.091 -2.491 14.238 1.00 87.69 97 THR A CA 1
ATOM 758 C C . THR A 1 97 ? 21.008 -1.468 13.113 1.00 87.69 97 THR A C 1
ATOM 760 O O . THR A 1 97 ? 21.789 -0.516 13.100 1.00 87.69 97 THR A O 1
ATOM 763 N N . ILE A 1 98 ? 20.082 -1.666 12.174 1.00 88.25 98 ILE A N 1
ATOM 764 C CA . ILE A 1 98 ? 19.731 -0.659 11.167 1.00 88.25 98 ILE A CA 1
ATOM 765 C C . ILE A 1 98 ? 18.573 0.150 11.731 1.00 88.25 98 ILE A C 1
ATOM 767 O O . ILE A 1 98 ? 17.545 -0.423 12.086 1.00 88.25 98 ILE A O 1
ATOM 771 N N . TYR A 1 99 ? 18.726 1.462 11.823 1.00 89.88 99 TYR A N 1
ATOM 772 C CA . TYR A 1 99 ? 17.654 2.339 12.267 1.00 89.88 99 TYR A CA 1
ATOM 773 C C . TYR A 1 99 ? 16.804 2.808 11.093 1.00 89.88 99 TYR A C 1
ATOM 775 O O . TYR A 1 99 ? 17.274 2.917 9.964 1.00 89.88 99 TYR A O 1
ATOM 783 N N . PHE A 1 100 ? 15.547 3.103 11.376 1.00 89.62 100 PHE A N 1
ATOM 784 C CA . PHE A 1 100 ? 14.570 3.652 10.456 1.00 89.62 100 PHE A CA 1
ATOM 785 C C . PHE A 1 100 ? 13.999 4.924 11.065 1.00 89.62 100 PHE A C 1
ATOM 787 O O . PHE A 1 100 ? 13.688 4.959 12.256 1.00 89.62 100 PHE A O 1
ATOM 794 N N . VAL A 1 101 ? 13.856 5.963 10.250 1.00 88.00 101 VAL A N 1
ATOM 795 C CA . VAL A 1 101 ? 13.303 7.256 10.663 1.00 88.00 101 VAL A CA 1
ATOM 796 C C . VAL A 1 101 ? 12.110 7.585 9.781 1.00 88.00 101 VAL A C 1
ATOM 798 O O . VAL A 1 101 ? 12.188 7.487 8.555 1.00 88.00 101 VAL A O 1
ATOM 801 N N . THR A 1 102 ? 11.001 7.980 10.405 1.00 81.88 102 THR A N 1
ATOM 802 C CA . THR A 1 102 ? 9.774 8.372 9.705 1.00 81.88 102 THR A CA 1
ATOM 803 C C . THR A 1 102 ? 9.205 9.675 10.275 1.00 81.88 102 THR A C 1
ATOM 805 O O . THR A 1 102 ? 9.676 10.200 11.284 1.00 81.88 102 THR A O 1
ATOM 808 N N . GLY A 1 103 ? 8.201 10.235 9.600 1.00 75.19 103 GLY A N 1
ATOM 809 C CA . GLY A 1 103 ? 7.531 11.464 10.026 1.00 75.19 103 GLY A CA 1
ATOM 810 C C . GLY A 1 103 ? 8.237 12.760 9.582 1.00 75.19 103 GLY A C 1
ATOM 811 O O . GLY A 1 103 ? 9.465 12.826 9.484 1.00 75.19 103 GLY A O 1
ATOM 812 N N . PRO A 1 104 ? 7.471 13.830 9.296 1.00 71.31 104 PRO A N 1
ATOM 813 C CA . PRO A 1 104 ? 8.000 15.034 8.653 1.00 71.31 104 PRO A CA 1
ATOM 814 C C . PRO A 1 104 ? 8.959 15.843 9.538 1.00 71.31 104 PRO A C 1
ATOM 816 O O . PRO A 1 104 ? 9.837 16.516 9.005 1.00 71.31 104 PRO A O 1
ATOM 819 N N . VAL A 1 105 ? 8.822 15.776 10.869 1.00 75.75 105 VAL A N 1
ATOM 820 C CA . VAL A 1 105 ? 9.656 16.549 11.809 1.00 75.75 105 VAL A CA 1
ATOM 821 C C . VAL A 1 105 ? 11.097 16.030 11.815 1.00 75.75 105 VAL A C 1
ATOM 823 O O . VAL A 1 105 ? 12.025 16.804 11.593 1.00 75.75 105 VAL A O 1
ATOM 826 N N . ASN A 1 106 ? 11.295 14.715 11.958 1.00 81.19 106 ASN A N 1
ATOM 827 C CA . ASN A 1 106 ? 12.628 14.103 11.900 1.00 81.19 106 ASN A CA 1
ATOM 828 C C . ASN A 1 106 ? 13.281 14.297 10.522 1.00 81.19 106 ASN A C 1
ATOM 830 O O . ASN A 1 106 ? 14.457 14.646 10.436 1.00 81.19 106 ASN A O 1
ATOM 834 N N . ILE A 1 107 ? 12.507 14.162 9.439 1.00 80.81 107 ILE A N 1
ATOM 835 C CA . ILE A 1 107 ? 12.987 14.403 8.068 1.00 80.81 107 ILE A CA 1
ATOM 836 C C . ILE A 1 107 ? 13.407 15.872 7.862 1.00 80.81 107 ILE A C 1
ATOM 838 O O . ILE A 1 107 ? 14.373 16.139 7.145 1.00 80.81 107 ILE A O 1
ATOM 842 N N . ALA A 1 108 ? 12.733 16.834 8.500 1.00 79.25 108 ALA A N 1
ATOM 843 C CA . ALA A 1 108 ? 13.137 18.239 8.461 1.00 79.25 108 ALA A CA 1
ATOM 844 C C . ALA A 1 108 ? 14.459 18.490 9.214 1.00 79.25 108 ALA A C 1
ATOM 846 O O . ALA A 1 108 ? 15.305 19.220 8.699 1.00 79.25 108 ALA A O 1
ATOM 847 N N . VAL A 1 109 ? 14.676 17.851 10.370 1.00 80.62 109 VAL A N 1
ATOM 848 C CA . VAL A 1 109 ? 15.937 17.955 11.136 1.00 80.62 109 VAL A CA 1
ATOM 849 C C . VAL A 1 109 ? 17.107 17.291 10.398 1.00 80.62 109 VAL A C 1
ATOM 851 O O . VAL A 1 109 ? 18.190 17.865 10.321 1.00 80.62 109 VAL A O 1
ATOM 854 N N . ILE A 1 110 ? 16.890 16.150 9.736 1.00 82.56 110 ILE A N 1
ATOM 855 C CA . ILE A 1 110 ? 17.898 15.527 8.855 1.00 82.56 110 ILE A CA 1
ATOM 856 C C . ILE A 1 110 ? 18.413 16.523 7.798 1.00 82.56 110 ILE A C 1
ATOM 858 O O . ILE A 1 110 ? 19.605 16.561 7.502 1.00 82.56 110 ILE A O 1
ATOM 862 N N . ARG A 1 111 ? 17.540 17.385 7.253 1.00 73.38 111 ARG A N 1
ATOM 863 C CA . ARG A 1 111 ? 17.928 18.403 6.258 1.00 73.38 111 ARG A CA 1
ATOM 864 C C . ARG A 1 111 ? 18.754 19.559 6.832 1.00 73.38 111 ARG A C 1
ATOM 866 O O . ARG A 1 111 ? 19.384 20.264 6.040 1.00 73.38 111 ARG A O 1
ATOM 873 N N . THR A 1 112 ? 18.764 19.777 8.150 1.00 75.44 112 THR A N 1
ATOM 874 C CA . THR A 1 112 ? 19.601 20.802 8.800 1.00 75.44 112 THR A CA 1
ATOM 875 C C . THR A 1 112 ? 20.938 20.241 9.290 1.00 75.44 112 THR A C 1
ATOM 877 O O . THR A 1 112 ? 21.931 20.965 9.272 1.00 75.44 112 THR A O 1
ATOM 880 N N . GLN A 1 113 ? 21.025 18.945 9.611 1.00 71.81 113 GLN A N 1
ATOM 881 C CA . GLN A 1 113 ? 22.240 18.279 10.116 1.00 71.81 113 GLN A CA 1
ATOM 882 C C . GLN A 1 113 ? 23.296 17.922 9.052 1.00 71.81 113 GLN A C 1
ATOM 884 O O . GLN A 1 113 ? 24.063 16.973 9.210 1.00 71.81 113 GLN A O 1
ATOM 889 N N . LYS A 1 114 ? 23.406 18.719 7.983 1.00 65.19 114 LYS A N 1
ATOM 890 C CA . LYS A 1 114 ? 24.287 18.458 6.824 1.00 65.19 114 LYS A CA 1
ATOM 891 C C . LYS A 1 114 ? 25.783 18.305 7.148 1.00 65.19 114 LYS A C 1
ATOM 893 O O . LYS A 1 114 ? 26.541 17.902 6.277 1.00 65.19 114 LYS A O 1
ATOM 898 N N . LYS A 1 115 ? 26.213 18.651 8.369 1.00 66.31 115 LYS A N 1
ATOM 899 C CA . LYS A 1 115 ? 27.609 18.542 8.816 1.00 66.31 115 LYS A CA 1
ATOM 900 C C . LYS A 1 115 ? 27.960 17.238 9.550 1.00 66.31 115 LYS A C 1
ATOM 902 O O . LYS A 1 115 ? 29.144 16.971 9.706 1.00 66.31 115 LYS A O 1
ATOM 907 N N . THR A 1 116 ? 26.981 16.457 10.006 1.00 69.38 116 THR A N 1
ATOM 908 C CA . THR A 1 116 ? 27.231 15.291 10.882 1.00 69.38 116 THR A CA 1
ATOM 909 C C . THR A 1 116 ? 26.943 13.955 10.185 1.00 69.38 116 THR A C 1
ATOM 911 O O . THR A 1 116 ? 27.526 12.933 10.533 1.00 69.38 116 THR A O 1
ATOM 914 N N . ILE A 1 117 ? 26.079 13.946 9.164 1.00 78.38 117 ILE A N 1
ATOM 915 C CA . ILE A 1 117 ? 25.639 12.729 8.464 1.00 78.38 117 ILE A CA 1
ATOM 916 C C . ILE A 1 117 ? 26.100 12.700 7.001 1.00 78.38 117 ILE A C 1
ATOM 918 O O . ILE A 1 117 ? 26.049 13.708 6.301 1.00 78.38 117 ILE A O 1
ATOM 922 N N . THR A 1 118 ? 26.496 11.520 6.520 1.00 78.69 118 THR A N 1
ATOM 923 C CA . THR A 1 118 ? 26.912 11.260 5.133 1.00 78.69 118 THR A CA 1
ATOM 924 C C . THR A 1 118 ? 26.162 10.068 4.525 1.00 78.69 118 THR A C 1
ATOM 926 O O . THR A 1 118 ? 25.626 9.213 5.234 1.00 78.69 118 THR A O 1
ATOM 929 N N . SER A 1 119 ? 26.134 10.004 3.190 1.00 79.81 119 SER A N 1
ATOM 930 C CA . SER A 1 119 ? 25.623 8.867 2.406 1.00 79.81 119 SER A CA 1
ATOM 931 C C . SER A 1 119 ? 26.737 8.016 1.774 1.00 79.81 119 SER A C 1
ATOM 933 O O . SER A 1 119 ? 26.458 6.988 1.153 1.00 79.81 119 SER A O 1
ATOM 935 N N . LEU A 1 120 ? 28.008 8.396 1.959 1.00 80.38 120 LEU A N 1
ATOM 936 C CA . LEU A 1 120 ? 29.168 7.798 1.286 1.00 80.38 120 LEU A CA 1
ATOM 937 C C . LEU A 1 120 ? 29.280 6.279 1.518 1.00 80.38 120 LEU A C 1
ATOM 939 O O . LEU A 1 120 ? 29.601 5.523 0.603 1.00 80.38 120 LEU A O 1
ATOM 943 N N . ILE A 1 121 ? 28.903 5.800 2.709 1.00 79.56 121 ILE A N 1
ATOM 944 C CA . ILE A 1 121 ? 28.893 4.368 3.053 1.00 79.56 121 ILE A CA 1
ATOM 945 C C . ILE A 1 121 ? 27.941 3.536 2.170 1.00 79.56 121 ILE A C 1
ATOM 947 O O . ILE A 1 121 ? 28.218 2.368 1.884 1.00 79.56 121 ILE A O 1
ATOM 951 N N . HIS A 1 122 ? 26.854 4.134 1.672 1.00 82.50 122 HIS A N 1
ATOM 952 C CA . HIS A 1 122 ? 25.959 3.488 0.712 1.00 82.50 122 HIS A CA 1
ATOM 953 C C . HIS A 1 122 ? 26.604 3.384 -0.675 1.00 82.50 122 HIS A C 1
ATOM 955 O O . HIS A 1 122 ? 26.495 2.340 -1.320 1.00 82.50 122 HIS A O 1
ATOM 961 N N . GLN A 1 123 ? 27.348 4.411 -1.101 1.00 85.31 123 GLN A N 1
ATOM 962 C CA . GLN A 1 123 ? 28.128 4.364 -2.342 1.00 85.31 123 GLN A CA 1
ATOM 963 C C . GLN A 1 123 ? 29.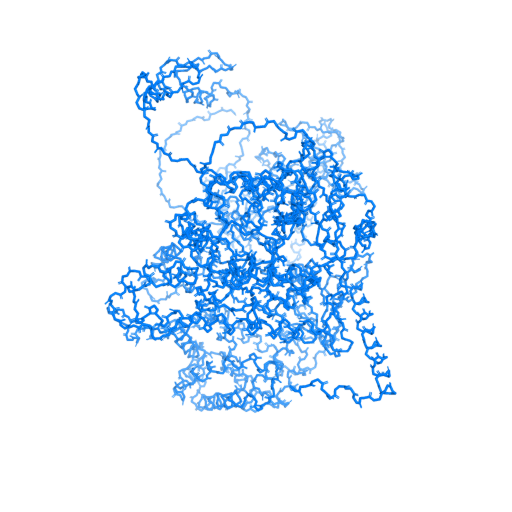205 3.272 -2.266 1.00 85.31 123 GLN A C 1
ATOM 965 O O . GLN A 1 123 ? 29.292 2.444 -3.170 1.00 85.31 123 GLN A O 1
ATOM 970 N N . VAL A 1 124 ? 29.946 3.180 -1.150 1.00 87.44 124 VAL A N 1
ATOM 971 C CA . VAL A 1 124 ? 30.911 2.092 -0.879 1.00 87.44 124 VAL A CA 1
ATOM 972 C C . VAL A 1 124 ? 30.250 0.718 -0.996 1.00 87.44 124 VAL A C 1
ATOM 974 O O . VAL A 1 124 ? 30.798 -0.182 -1.638 1.00 87.44 124 VAL A O 1
ATOM 977 N N . PHE A 1 125 ? 29.063 0.542 -0.409 1.00 86.75 125 PHE A N 1
ATOM 978 C CA . PHE A 1 125 ? 28.313 -0.710 -0.493 1.00 86.75 125 PHE A CA 1
ATOM 979 C C . PHE A 1 125 ? 27.901 -1.052 -1.934 1.00 86.75 125 PHE A C 1
ATOM 981 O O . PHE A 1 125 ? 28.113 -2.190 -2.362 1.00 86.75 125 PHE A O 1
ATOM 988 N N . CYS A 1 126 ? 27.375 -0.087 -2.694 1.00 88.12 126 CYS A N 1
ATOM 989 C CA . CYS A 1 126 ? 26.968 -0.274 -4.089 1.00 88.12 126 CYS A CA 1
ATOM 990 C C . CYS A 1 126 ? 28.165 -0.580 -4.999 1.00 88.12 126 CYS A C 1
ATOM 992 O O . CYS A 1 126 ? 28.162 -1.593 -5.699 1.00 88.12 126 CYS A O 1
ATOM 994 N N . LEU A 1 127 ? 29.221 0.236 -4.937 1.00 92.38 127 LEU A N 1
ATOM 995 C CA . LEU A 1 127 ? 30.448 0.061 -5.716 1.00 92.38 127 LEU A CA 1
ATOM 996 C C . LEU A 1 127 ? 31.083 -1.309 -5.460 1.00 92.38 127 LEU A C 1
ATOM 998 O O . LEU A 1 127 ? 31.428 -2.013 -6.406 1.00 92.38 127 LEU A O 1
ATOM 1002 N N . LYS A 1 128 ? 31.172 -1.742 -4.196 1.00 91.25 128 LYS A N 1
ATOM 1003 C CA . LYS A 1 128 ? 31.694 -3.067 -3.830 1.00 91.25 128 LYS A CA 1
ATOM 1004 C C . LYS A 1 128 ? 30.813 -4.211 -4.334 1.00 91.25 128 LYS A C 1
ATOM 1006 O O . LYS A 1 128 ? 31.315 -5.179 -4.902 1.00 91.25 128 LYS A O 1
ATOM 1011 N N . THR A 1 129 ? 29.513 -4.131 -4.062 1.00 87.56 129 THR A N 1
ATOM 1012 C CA . THR A 1 129 ? 28.599 -5.281 -4.144 1.00 87.56 129 THR A CA 1
ATOM 1013 C C . THR A 1 129 ? 28.028 -5.464 -5.544 1.00 87.56 129 THR A C 1
ATOM 1015 O O . THR A 1 129 ? 28.011 -6.580 -6.059 1.00 87.56 129 THR A O 1
ATOM 1018 N N . VAL A 1 130 ? 27.604 -4.366 -6.171 1.00 91.44 130 VAL A N 1
ATOM 1019 C CA . VAL A 1 130 ? 27.061 -4.355 -7.531 1.00 91.44 130 VAL A CA 1
ATOM 1020 C C . VAL A 1 130 ? 28.216 -4.282 -8.525 1.00 91.44 130 VAL A C 1
ATOM 1022 O O . VAL A 1 130 ? 28.457 -5.247 -9.250 1.00 91.44 130 VAL A O 1
ATOM 1025 N N . PHE A 1 131 ? 28.990 -3.194 -8.503 1.00 94.31 131 PHE A N 1
ATOM 1026 C CA . PHE A 1 131 ? 29.963 -2.876 -9.558 1.00 94.31 131 PHE A CA 1
ATOM 1027 C C . PHE A 1 131 ? 31.332 -3.566 -9.408 1.00 94.31 131 PHE A C 1
ATOM 1029 O O . PHE A 1 131 ? 32.108 -3.602 -10.356 1.00 94.31 131 PHE A O 1
ATOM 1036 N N . GLY A 1 132 ? 31.611 -4.215 -8.274 1.00 91.12 132 GLY A N 1
ATOM 1037 C CA . GLY A 1 132 ? 32.831 -5.008 -8.082 1.00 91.12 132 GLY A CA 1
ATOM 1038 C C . GLY A 1 132 ? 34.104 -4.186 -7.867 1.00 91.12 132 GLY A C 1
ATOM 1039 O O . GLY A 1 132 ? 35.191 -4.668 -8.186 1.00 91.12 132 GLY A O 1
ATOM 1040 N N . ALA A 1 133 ? 33.977 -2.971 -7.329 1.00 93.56 133 ALA A N 1
ATOM 1041 C CA . ALA A 1 133 ? 35.093 -2.101 -6.974 1.00 93.56 133 ALA A CA 1
ATOM 1042 C C . ALA A 1 133 ? 36.139 -2.807 -6.096 1.00 93.56 133 ALA A C 1
ATOM 1044 O O . ALA A 1 133 ? 35.813 -3.535 -5.151 1.00 93.56 133 ALA A O 1
ATOM 1045 N N . SER A 1 134 ? 37.416 -2.556 -6.391 1.00 92.62 134 SER A N 1
ATOM 1046 C CA . SER A 1 134 ? 38.529 -3.168 -5.668 1.00 92.62 134 SER A CA 1
ATOM 1047 C C . SER A 1 134 ? 38.635 -2.625 -4.232 1.00 92.62 134 SER A C 1
ATOM 1049 O O . SER A 1 134 ? 38.336 -1.452 -3.987 1.00 92.62 134 SER A O 1
ATOM 1051 N N . PRO A 1 135 ? 39.149 -3.407 -3.261 1.00 90.75 135 PRO A N 1
ATOM 1052 C CA . PRO A 1 135 ? 39.451 -2.891 -1.923 1.00 90.75 135 PRO A CA 1
ATOM 1053 C C . PRO A 1 135 ? 40.402 -1.684 -1.939 1.00 90.75 135 PRO A C 1
ATOM 1055 O O . PRO A 1 135 ? 40.369 -0.867 -1.025 1.00 90.75 135 PRO A O 1
ATOM 1058 N N . LYS A 1 136 ? 41.234 -1.559 -2.984 1.00 89.25 136 LYS A N 1
ATOM 1059 C CA . LYS A 1 136 ? 42.141 -0.428 -3.198 1.00 89.25 136 LYS A CA 1
ATOM 1060 C C . LYS A 1 136 ? 41.372 0.869 -3.493 1.00 89.25 136 LYS A C 1
ATOM 1062 O O . LYS A 1 136 ? 41.634 1.858 -2.818 1.00 89.25 136 LYS A O 1
ATOM 1067 N N . MET A 1 137 ? 40.392 0.830 -4.401 1.00 91.62 137 MET A N 1
ATOM 1068 C CA . MET A 1 137 ? 39.493 1.952 -4.723 1.00 91.62 137 MET A CA 1
ATOM 1069 C C . MET A 1 137 ? 38.617 2.348 -3.524 1.00 91.62 137 MET A C 1
ATOM 1071 O O . MET A 1 137 ? 38.501 3.523 -3.185 1.00 91.62 137 MET A O 1
ATOM 1075 N N . LEU A 1 138 ? 38.022 1.360 -2.845 1.00 90.56 138 LEU A N 1
ATOM 1076 C CA . LEU A 1 138 ? 37.084 1.597 -1.740 1.00 90.56 138 LEU A CA 1
ATOM 1077 C C . LEU A 1 138 ? 37.734 2.276 -0.522 1.00 90.56 138 LEU A C 1
ATOM 1079 O O . LEU A 1 138 ? 37.041 2.962 0.225 1.00 90.56 138 LEU A O 1
ATOM 1083 N N . ARG A 1 139 ? 39.053 2.129 -0.325 1.00 88.12 139 ARG A N 1
ATOM 1084 C CA . ARG A 1 139 ? 39.778 2.823 0.753 1.00 88.12 139 ARG A CA 1
ATOM 1085 C C . ARG A 1 139 ? 39.720 4.344 0.631 1.00 88.12 139 ARG A C 1
ATOM 1087 O O . ARG A 1 139 ? 39.648 4.995 1.666 1.00 88.12 139 ARG A O 1
ATOM 1094 N N . SER A 1 140 ? 39.709 4.904 -0.581 1.00 88.50 140 SER A N 1
ATOM 1095 C CA . SER A 1 140 ? 39.629 6.360 -0.761 1.00 88.50 140 SER A CA 1
ATOM 1096 C C . SER A 1 140 ? 38.286 6.907 -0.258 1.00 88.50 140 SER A C 1
ATOM 1098 O O . SER A 1 140 ? 38.269 7.886 0.474 1.00 88.50 140 SER A O 1
ATOM 1100 N N . PHE A 1 141 ? 37.179 6.207 -0.536 1.00 87.56 141 PHE A N 1
ATOM 1101 C CA . PHE A 1 141 ? 35.854 6.546 0.004 1.00 87.56 141 PHE A CA 1
ATOM 1102 C C . PHE A 1 141 ? 35.757 6.355 1.526 1.00 87.56 141 PHE A C 1
ATOM 1104 O O . PHE A 1 141 ? 35.082 7.120 2.197 1.00 87.56 141 PHE A O 1
ATOM 1111 N N . ILE A 1 142 ? 36.401 5.327 2.090 1.00 83.88 142 ILE A N 1
ATOM 1112 C CA . ILE A 1 142 ? 36.378 5.081 3.546 1.00 83.88 142 ILE A CA 1
ATOM 1113 C C . ILE A 1 142 ? 37.213 6.128 4.308 1.00 83.88 142 ILE A C 1
ATOM 1115 O O . ILE A 1 142 ? 36.918 6.410 5.466 1.00 83.88 142 ILE A O 1
ATOM 1119 N N . ARG A 1 143 ? 38.248 6.692 3.670 1.00 85.12 143 ARG A N 1
ATOM 1120 C CA . ARG A 1 143 ? 39.117 7.730 4.245 1.00 85.12 143 ARG A CA 1
ATOM 1121 C C . ARG A 1 143 ? 38.552 9.147 4.112 1.00 85.12 143 ARG A C 1
ATOM 1123 O O . ARG A 1 143 ? 38.942 9.996 4.904 1.00 85.12 143 ARG A O 1
ATOM 1130 N N . ASP A 1 144 ? 37.687 9.415 3.134 1.00 87.00 144 ASP A N 1
ATOM 1131 C CA . ASP A 1 144 ? 37.121 10.753 2.937 1.00 87.00 144 ASP A CA 1
ATOM 1132 C C . ASP A 1 144 ? 36.082 11.097 4.017 1.00 87.00 144 ASP A C 1
ATOM 1134 O O . ASP A 1 144 ? 34.889 10.819 3.895 1.00 87.00 144 ASP A O 1
ATOM 1138 N N . ASP A 1 145 ? 36.561 11.724 5.089 1.00 84.94 145 ASP A N 1
ATOM 1139 C CA . ASP A 1 145 ? 35.755 12.305 6.159 1.00 84.94 145 ASP A CA 1
ATOM 1140 C C . ASP A 1 145 ? 35.497 13.812 5.956 1.00 84.94 145 ASP A C 1
ATOM 1142 O O . ASP A 1 145 ? 34.992 14.473 6.869 1.00 84.94 145 ASP A O 1
ATOM 1146 N N . SER A 1 146 ? 35.841 14.367 4.783 1.00 86.50 146 SER A N 1
ATOM 1147 C CA . SER A 1 146 ? 35.882 15.816 4.529 1.00 86.50 146 SER A CA 1
ATOM 1148 C C . SER A 1 146 ? 34.535 16.446 4.181 1.00 86.50 146 SER A C 1
ATOM 1150 O O . SER A 1 146 ? 34.380 17.661 4.327 1.00 86.50 146 SER A O 1
ATOM 1152 N N . GLY A 1 147 ? 33.566 15.621 3.776 1.00 82.12 147 GLY A N 1
ATOM 1153 C CA . GLY A 1 147 ? 32.181 15.998 3.497 1.00 82.12 147 GLY A CA 1
ATOM 1154 C C . GLY A 1 147 ? 31.968 16.751 2.179 1.00 82.12 147 GLY A C 1
ATOM 1155 O O . GLY A 1 147 ? 32.877 17.354 1.607 1.00 82.12 147 GLY A O 1
ATOM 1156 N N . CYS A 1 148 ? 30.719 16.744 1.710 1.00 83.44 148 CYS A N 1
ATOM 1157 C CA . CYS A 1 148 ? 30.321 17.238 0.387 1.00 83.44 148 CYS A CA 1
ATOM 1158 C C . CYS A 1 148 ? 30.432 18.765 0.144 1.00 83.44 148 CYS A C 1
ATOM 1160 O O . CYS A 1 148 ? 30.268 19.228 -0.988 1.00 83.44 148 CYS A O 1
ATOM 1162 N N . HIS A 1 149 ? 30.690 19.578 1.173 1.00 83.06 149 HIS A N 1
ATOM 1163 C CA . HIS A 1 149 ? 30.688 21.047 1.090 1.00 83.06 149 HIS A CA 1
ATOM 1164 C C . HIS A 1 149 ? 32.032 21.641 0.636 1.00 83.06 149 HIS A C 1
ATOM 1166 O O . HIS A 1 149 ? 33.074 21.017 0.785 1.00 83.06 149 HIS A O 1
ATOM 1172 N N . ALA A 1 150 ? 32.034 22.874 0.110 1.00 83.88 150 ALA A N 1
ATOM 1173 C CA . ALA A 1 150 ? 33.262 23.532 -0.363 1.00 83.88 150 ALA A CA 1
ATOM 1174 C C . ALA A 1 150 ? 34.341 23.635 0.732 1.00 83.88 150 ALA A C 1
ATOM 1176 O O . ALA A 1 150 ? 35.487 23.244 0.514 1.00 83.88 150 ALA A O 1
ATOM 1177 N N . ILE A 1 151 ? 33.956 24.076 1.931 1.00 85.31 151 ILE A N 1
ATOM 1178 C CA . ILE A 1 151 ? 34.820 24.075 3.116 1.00 85.31 151 ILE A CA 1
ATOM 1179 C C . ILE A 1 151 ? 34.762 22.669 3.747 1.00 85.31 151 ILE A C 1
ATOM 1181 O O . ILE A 1 151 ? 33.650 22.213 4.034 1.00 85.31 151 ILE A O 1
ATOM 1185 N N . PRO A 1 152 ? 35.903 21.977 3.953 1.00 85.94 152 PRO A N 1
ATOM 1186 C CA . PRO A 1 152 ? 35.933 20.677 4.622 1.00 85.94 152 PRO A CA 1
ATOM 1187 C C . PRO A 1 152 ? 35.569 20.790 6.109 1.00 85.94 152 PRO A C 1
ATOM 1189 O O . PRO A 1 152 ? 35.574 21.877 6.692 1.00 85.94 152 PRO A O 1
ATOM 1192 N N . HIS A 1 153 ? 35.285 19.658 6.753 1.00 81.69 153 HIS A N 1
ATOM 1193 C CA . HIS A 1 153 ? 35.146 19.621 8.212 1.00 81.69 153 HIS A CA 1
ATOM 1194 C C . HIS A 1 153 ? 36.436 20.103 8.910 1.00 81.69 153 HIS A C 1
ATOM 1196 O O . HIS A 1 153 ? 37.516 19.716 8.467 1.00 81.69 153 HIS A O 1
ATOM 1202 N N . PRO A 1 154 ? 36.360 20.892 10.005 1.00 80.44 154 PRO A N 1
ATOM 1203 C CA . PRO A 1 154 ? 37.540 21.510 10.630 1.00 80.44 154 PRO A CA 1
ATOM 1204 C C . PRO A 1 154 ? 38.649 20.541 11.067 1.00 80.44 154 PRO A C 1
ATOM 1206 O O . PRO A 1 154 ? 39.806 20.932 11.143 1.00 80.44 154 PRO A O 1
ATOM 1209 N N . GLU A 1 155 ? 38.295 19.287 11.349 1.00 81.50 155 GLU A N 1
ATOM 1210 C CA . GLU A 1 155 ? 39.209 18.231 11.808 1.00 81.50 155 GLU A CA 1
ATOM 1211 C C . GLU A 1 155 ? 39.633 17.262 10.682 1.00 81.50 155 GLU A C 1
ATOM 1213 O O . GLU A 1 155 ? 40.389 16.323 10.925 1.00 81.50 155 GLU A O 1
ATOM 1218 N N . SER A 1 156 ? 39.114 17.430 9.458 1.00 84.50 156 SER A N 1
ATOM 1219 C CA . SER A 1 156 ? 39.436 16.558 8.321 1.00 84.50 156 SER A CA 1
ATOM 1220 C C . SER A 1 156 ? 40.821 16.890 7.768 1.00 84.50 156 SER A C 1
ATOM 1222 O O . SER A 1 156 ? 41.035 17.973 7.226 1.00 84.50 156 SER A O 1
ATOM 1224 N N . ASN A 1 157 ? 41.715 15.902 7.774 1.00 87.50 157 ASN A N 1
ATOM 1225 C CA . ASN A 1 157 ? 43.050 15.998 7.172 1.00 87.50 157 ASN A CA 1
ATOM 1226 C C . ASN A 1 157 ? 43.113 15.463 5.724 1.00 87.50 157 ASN A C 1
ATOM 1228 O O . ASN A 1 157 ? 44.201 15.255 5.188 1.00 87.50 157 ASN A O 1
ATOM 1232 N N . VAL A 1 158 ? 41.966 15.207 5.080 1.00 89.44 158 VAL A N 1
ATOM 1233 C CA . VAL A 1 158 ? 41.903 14.742 3.683 1.00 89.44 158 VAL A CA 1
ATOM 1234 C C . VAL A 1 158 ? 42.434 15.837 2.742 1.00 89.44 158 VAL A C 1
ATOM 1236 O O . VAL A 1 158 ? 41.882 16.943 2.732 1.00 89.44 158 VAL A O 1
ATOM 1239 N N . PRO A 1 159 ? 43.468 15.563 1.920 1.00 89.88 159 PRO A N 1
ATOM 1240 C CA . PRO A 1 159 ? 43.999 16.535 0.969 1.00 89.88 159 PRO A CA 1
ATOM 1241 C C . PRO A 1 159 ? 42.924 17.029 0.002 1.00 89.88 159 PRO A C 1
ATOM 1243 O O . PRO A 1 159 ? 42.078 16.253 -0.436 1.00 89.88 159 PRO A O 1
ATOM 1246 N N . ALA A 1 160 ? 42.992 18.300 -0.403 1.00 87.69 160 ALA A N 1
ATOM 1247 C CA . ALA A 1 160 ? 41.958 18.924 -1.233 1.00 87.69 160 ALA A CA 1
ATOM 1248 C C . ALA A 1 160 ? 41.617 18.134 -2.513 1.00 87.69 160 ALA A C 1
ATOM 1250 O O . ALA A 1 160 ? 40.456 18.105 -2.898 1.00 87.69 160 ALA A O 1
ATOM 1251 N N . HIS A 1 161 ? 42.594 17.460 -3.132 1.00 87.50 161 HIS A N 1
ATOM 1252 C CA . HIS A 1 161 ? 42.418 16.649 -4.344 1.00 87.50 161 HIS A CA 1
ATOM 1253 C C . HIS A 1 161 ? 41.880 15.224 -4.098 1.00 87.50 161 HIS A C 1
ATOM 1255 O O . HIS A 1 161 ? 41.610 14.518 -5.062 1.00 87.50 161 HIS A O 1
ATOM 1261 N N . GLU A 1 162 ? 41.709 14.788 -2.846 1.00 90.25 162 GLU A N 1
ATOM 1262 C CA . GLU A 1 162 ? 41.172 13.463 -2.489 1.00 90.25 162 GLU A CA 1
ATOM 1263 C C . GLU A 1 162 ? 39.723 13.497 -1.966 1.00 90.25 162 GLU A C 1
ATOM 1265 O O . GLU A 1 162 ? 39.185 12.469 -1.554 1.00 90.25 162 GLU A O 1
ATOM 1270 N N . ARG A 1 163 ? 39.072 14.666 -1.996 1.00 90.62 163 ARG A N 1
ATOM 1271 C CA . ARG A 1 163 ? 37.729 14.913 -1.437 1.00 90.62 163 ARG A CA 1
ATOM 1272 C C . ARG A 1 163 ? 36.598 14.401 -2.341 1.00 90.62 163 ARG A C 1
ATOM 1274 O O . ARG A 1 163 ? 35.842 15.182 -2.924 1.00 90.62 163 ARG A O 1
ATOM 1281 N N . ILE A 1 164 ? 36.521 13.085 -2.504 1.00 89.88 164 ILE A N 1
ATOM 1282 C CA . ILE A 1 164 ? 35.587 12.373 -3.390 1.00 89.88 164 ILE A CA 1
ATOM 1283 C C . ILE A 1 164 ? 34.123 12.785 -3.179 1.00 89.88 164 ILE A C 1
ATOM 1285 O O . ILE A 1 164 ? 33.430 13.024 -4.171 1.00 89.88 164 ILE A O 1
ATOM 1289 N N . ASP A 1 165 ? 33.645 12.900 -1.936 1.00 86.75 165 ASP A N 1
ATOM 1290 C CA . ASP A 1 165 ? 32.253 13.280 -1.638 1.00 86.75 165 ASP A CA 1
ATOM 1291 C C . ASP A 1 165 ? 31.952 14.699 -2.150 1.00 86.75 165 ASP A C 1
ATOM 1293 O O . ASP A 1 165 ? 30.934 14.941 -2.802 1.00 86.75 165 ASP A O 1
ATOM 1297 N N . HIS A 1 166 ? 32.892 15.633 -1.960 1.00 89.31 166 HIS A N 1
ATOM 1298 C CA . HIS A 1 166 ? 32.774 17.005 -2.454 1.00 89.31 166 HIS A CA 1
ATOM 1299 C C . HIS A 1 166 ? 32.734 17.088 -3.984 1.00 89.31 166 HIS A C 1
ATOM 1301 O O . HIS A 1 166 ? 31.800 17.670 -4.539 1.00 89.31 166 HIS A O 1
ATOM 1307 N N . PHE A 1 167 ? 33.703 16.490 -4.683 1.00 90.31 167 PHE A N 1
ATOM 1308 C CA . PHE A 1 167 ? 33.747 16.561 -6.148 1.00 90.31 167 PHE A CA 1
ATOM 1309 C C . PHE A 1 167 ? 32.582 15.823 -6.811 1.00 90.31 167 PHE A C 1
ATOM 1311 O O . PHE A 1 167 ? 32.025 16.324 -7.789 1.00 90.31 167 PHE A O 1
ATOM 1318 N N . THR A 1 168 ? 32.157 14.686 -6.253 1.00 88.69 168 THR A N 1
ATOM 1319 C CA . THR A 1 168 ? 30.966 13.964 -6.729 1.00 88.69 168 THR A CA 1
ATOM 1320 C C . THR A 1 168 ? 29.713 14.829 -6.574 1.00 88.69 168 THR A C 1
ATOM 1322 O O . THR A 1 168 ? 28.933 14.961 -7.516 1.00 88.69 168 THR A O 1
ATOM 1325 N N . HIS A 1 169 ? 29.545 15.481 -5.420 1.00 87.88 169 HIS A N 1
ATOM 1326 C CA . HIS A 1 169 ? 28.409 16.361 -5.149 1.00 87.88 169 HIS A CA 1
ATOM 1327 C C . HIS A 1 169 ? 28.380 17.598 -6.061 1.00 87.88 169 HIS A C 1
ATOM 1329 O O . HIS A 1 169 ? 27.339 17.902 -6.645 1.00 87.88 169 HIS A O 1
ATOM 1335 N N . VAL A 1 170 ? 29.515 18.285 -6.240 1.00 89.06 170 VAL A N 1
ATOM 1336 C CA . VAL A 1 170 ? 29.622 19.454 -7.134 1.00 89.06 170 VAL A CA 1
ATOM 1337 C C . VAL A 1 170 ? 29.383 19.069 -8.594 1.00 89.06 170 VAL A C 1
ATOM 1339 O O . VAL A 1 170 ? 28.647 19.770 -9.288 1.00 89.06 170 VAL A O 1
ATOM 1342 N N . GLY A 1 171 ? 29.955 17.952 -9.056 1.00 88.75 171 GLY A N 1
ATOM 1343 C CA . GLY A 1 171 ? 29.751 17.453 -10.417 1.00 88.75 171 GLY A CA 1
ATOM 1344 C C . GLY A 1 171 ? 28.281 17.146 -10.707 1.00 88.75 171 GLY A C 1
ATOM 1345 O O . GLY A 1 171 ? 27.755 17.580 -11.728 1.00 88.75 171 GLY A O 1
ATOM 1346 N N . PHE A 1 172 ? 27.585 16.477 -9.782 1.00 91.12 172 PHE A N 1
ATOM 1347 C CA . PHE A 1 172 ? 26.158 16.182 -9.934 1.00 91.12 172 PHE A CA 1
ATOM 1348 C C . PHE A 1 172 ? 25.267 17.428 -9.851 1.00 91.12 172 PHE A C 1
ATOM 1350 O O . PHE A 1 172 ? 24.337 17.538 -10.643 1.00 91.12 172 PHE A O 1
ATOM 1357 N N . ILE A 1 173 ? 25.550 18.394 -8.967 1.00 88.56 173 ILE A N 1
ATOM 1358 C CA . ILE A 1 173 ? 24.792 19.660 -8.931 1.00 88.56 173 ILE A CA 1
ATOM 1359 C C . ILE A 1 173 ? 24.957 20.445 -10.239 1.00 88.56 173 ILE A C 1
ATOM 1361 O O . ILE A 1 173 ? 23.984 21.017 -10.720 1.00 88.56 173 ILE A O 1
ATOM 1365 N N . ARG A 1 174 ? 26.162 20.455 -10.824 1.00 88.69 174 ARG A N 1
ATOM 1366 C CA . ARG A 1 174 ? 26.437 21.122 -12.105 1.00 88.69 174 ARG A CA 1
ATOM 1367 C C . ARG A 1 174 ? 25.751 20.428 -13.284 1.00 88.69 174 ARG A C 1
ATOM 1369 O O . ARG A 1 174 ? 25.219 21.110 -14.146 1.00 88.69 174 ARG A O 1
ATOM 1376 N N . ALA A 1 175 ? 25.778 19.097 -13.331 1.00 88.00 175 ALA A N 1
ATOM 1377 C CA . ALA A 1 175 ? 25.226 18.328 -14.448 1.00 88.00 175 ALA A CA 1
ATOM 1378 C C . ALA A 1 175 ? 23.692 18.206 -14.415 1.00 88.00 175 ALA A C 1
ATOM 1380 O O . ALA A 1 175 ? 23.062 18.114 -15.462 1.00 88.00 175 ALA A O 1
ATOM 1381 N N . PHE A 1 176 ? 23.089 18.198 -13.222 1.00 88.50 176 PHE A N 1
ATOM 1382 C CA . PHE A 1 176 ? 21.654 17.959 -13.024 1.00 88.50 176 PHE A CA 1
ATOM 1383 C C . PHE A 1 176 ? 20.915 19.162 -12.413 1.00 88.50 176 PHE A C 1
ATOM 1385 O O . PHE A 1 176 ? 19.838 19.004 -11.837 1.00 88.50 176 PHE A O 1
ATOM 1392 N N . GLY A 1 177 ? 21.478 20.367 -12.526 1.00 84.56 177 GLY A N 1
ATOM 1393 C CA . GLY A 1 177 ? 20.863 21.610 -12.064 1.00 84.56 177 GLY A CA 1
ATOM 1394 C C . GLY A 1 177 ? 21.227 22.798 -12.954 1.00 84.56 177 GLY A C 1
ATOM 1395 O O . GLY A 1 177 ? 22.302 22.827 -13.550 1.00 84.56 177 GLY A O 1
ATOM 1396 N N . GLY A 1 178 ? 20.321 23.777 -13.038 1.00 83.00 178 GLY A N 1
ATOM 1397 C CA . GLY A 1 178 ? 20.476 24.943 -13.914 1.00 83.00 178 GLY A CA 1
ATOM 1398 C C . GLY A 1 178 ? 20.715 24.544 -15.374 1.00 83.00 178 GLY A C 1
ATOM 1399 O O . GLY A 1 178 ? 20.181 23.539 -15.845 1.00 83.00 178 GLY A O 1
ATOM 1400 N N . ASP A 1 179 ? 21.566 25.307 -16.056 1.00 81.69 179 ASP A N 1
ATOM 1401 C CA . ASP A 1 179 ? 21.869 25.161 -17.484 1.00 81.69 179 ASP A CA 1
ATOM 1402 C C . ASP A 1 179 ? 22.341 23.749 -17.871 1.00 81.69 179 ASP A C 1
ATOM 1404 O O . ASP A 1 179 ? 22.019 23.270 -18.955 1.00 81.69 179 ASP A O 1
ATOM 1408 N N . GLY A 1 180 ? 23.049 23.038 -16.982 1.00 84.75 180 GLY A N 1
ATOM 1409 C CA . GLY A 1 180 ? 23.500 21.664 -17.239 1.00 84.75 180 GLY A CA 1
ATOM 1410 C C . GLY A 1 180 ? 22.340 20.682 -17.431 1.00 84.75 180 GLY A C 1
ATOM 1411 O O . GLY A 1 180 ? 22.387 19.839 -18.328 1.00 84.75 180 GLY A O 1
ATOM 1412 N N . LEU A 1 181 ? 21.257 20.841 -16.658 1.00 86.06 181 LEU A N 1
ATOM 1413 C CA . LEU A 1 181 ? 20.047 20.033 -16.821 1.00 86.06 181 LEU A CA 1
ATOM 1414 C C . LEU A 1 181 ? 19.303 20.394 -18.112 1.00 86.06 181 LEU A C 1
ATOM 1416 O O . LEU A 1 181 ? 18.860 19.493 -18.822 1.00 86.06 181 LEU A O 1
ATOM 1420 N N . SER A 1 182 ? 19.197 21.685 -18.436 1.00 82.75 182 SER A N 1
ATOM 1421 C CA . SER A 1 182 ? 18.563 22.160 -19.674 1.00 82.75 182 SER A CA 1
ATOM 1422 C C . SER A 1 182 ? 19.297 21.643 -20.916 1.00 82.75 182 SER A C 1
ATOM 1424 O O . SER A 1 182 ? 18.680 21.087 -21.824 1.00 82.75 182 SER A O 1
ATOM 1426 N N . ASN A 1 183 ? 20.629 21.730 -20.920 1.00 85.38 183 ASN A N 1
ATOM 1427 C CA . ASN A 1 183 ? 21.475 21.230 -22.002 1.00 85.38 183 ASN A CA 1
ATOM 1428 C C . ASN A 1 183 ? 21.383 19.701 -22.142 1.00 85.38 183 ASN A C 1
ATOM 1430 O O . ASN A 1 183 ? 21.297 19.182 -23.257 1.00 85.38 183 ASN A O 1
ATOM 1434 N N . LEU A 1 184 ? 21.354 18.969 -21.022 1.00 88.06 184 LEU A N 1
ATOM 1435 C CA . LEU A 1 184 ? 21.145 17.520 -21.020 1.00 88.06 184 LEU A CA 1
ATOM 1436 C C . LEU A 1 184 ? 19.759 17.136 -21.563 1.00 88.06 184 LEU A C 1
ATOM 1438 O O . LEU A 1 184 ? 19.672 16.214 -22.374 1.00 88.06 184 LEU A O 1
ATOM 1442 N N . TYR A 1 185 ? 18.702 17.852 -21.163 1.00 86.44 185 TYR A N 1
ATOM 1443 C CA . TYR A 1 185 ? 17.343 17.654 -21.674 1.00 86.44 185 TYR A CA 1
ATOM 1444 C C . TYR A 1 185 ? 17.286 17.837 -23.193 1.00 86.44 185 TYR A C 1
ATOM 1446 O O . TYR A 1 185 ? 16.786 16.951 -23.880 1.00 86.44 185 TYR A O 1
ATOM 1454 N N . MET A 1 186 ? 17.850 18.924 -23.732 1.00 84.69 186 MET A N 1
ATOM 1455 C CA . MET A 1 186 ? 17.819 19.198 -25.176 1.00 84.69 186 MET A CA 1
ATOM 1456 C C . MET A 1 186 ? 18.523 18.103 -25.993 1.00 84.69 186 MET A C 1
ATOM 1458 O O . MET A 1 186 ? 18.003 17.671 -27.024 1.00 84.69 186 MET A O 1
ATOM 1462 N N . ARG A 1 187 ? 19.667 17.593 -25.511 1.00 89.06 187 ARG A N 1
ATOM 1463 C CA . ARG A 1 187 ? 20.364 16.451 -26.133 1.00 89.06 187 ARG A CA 1
ATOM 1464 C C . ARG A 1 187 ? 19.531 15.173 -26.074 1.00 89.06 187 ARG A C 1
ATOM 1466 O O . ARG A 1 187 ? 19.318 14.533 -27.099 1.00 89.06 187 ARG A O 1
ATOM 1473 N N . TRP A 1 188 ? 19.034 14.821 -24.888 1.00 90.50 188 TRP A N 1
ATOM 1474 C CA . TRP A 1 188 ? 18.216 13.624 -24.683 1.00 90.50 188 TRP A CA 1
ATOM 1475 C C . TRP A 1 188 ? 16.942 13.647 -25.535 1.00 90.50 188 TRP A C 1
ATOM 1477 O O . TRP A 1 188 ? 16.626 12.652 -26.182 1.00 90.50 188 TRP A O 1
ATOM 1487 N N . TYR A 1 189 ? 16.258 14.791 -25.596 1.00 87.31 189 TYR A N 1
ATOM 1488 C CA . TYR A 1 189 ? 15.071 14.993 -26.420 1.00 87.31 189 TYR A CA 1
ATOM 1489 C C . TYR A 1 189 ? 15.379 14.846 -27.916 1.00 87.31 189 TYR A C 1
ATOM 1491 O O . TYR A 1 189 ? 14.646 14.152 -28.623 1.00 87.31 189 TYR A O 1
ATOM 1499 N N . SER A 1 190 ? 16.477 15.440 -28.402 1.00 87.75 190 SER A N 1
ATOM 1500 C CA . SER A 1 190 ? 16.914 15.291 -29.798 1.00 87.75 190 SER A CA 1
ATOM 1501 C C . SER A 1 190 ? 17.193 13.827 -30.149 1.00 87.75 190 SER A C 1
ATOM 1503 O O . SER A 1 190 ? 16.738 13.341 -31.183 1.00 87.75 190 SER A O 1
ATOM 1505 N N . ASN A 1 191 ? 17.890 13.104 -29.271 1.00 90.62 191 ASN A N 1
ATOM 1506 C CA . ASN A 1 191 ? 18.233 11.700 -29.486 1.00 90.62 191 ASN A CA 1
ATOM 1507 C C . ASN A 1 191 ? 16.987 10.804 -29.448 1.00 90.62 191 ASN A C 1
ATOM 1509 O O . ASN A 1 191 ? 16.781 10.003 -30.360 1.00 90.62 191 ASN A O 1
ATOM 1513 N N . LEU A 1 192 ? 16.101 11.005 -28.468 1.00 90.56 192 LEU A N 1
ATOM 1514 C CA . LEU A 1 192 ? 14.850 10.254 -28.365 1.00 90.56 192 LEU A CA 1
ATOM 1515 C C . LEU A 1 192 ? 13.931 10.508 -29.565 1.00 90.56 192 LEU A C 1
ATOM 1517 O O . LEU A 1 192 ? 13.353 9.561 -30.091 1.00 90.56 192 LEU A O 1
ATOM 1521 N N . SER A 1 193 ? 13.834 11.752 -30.039 1.00 89.12 193 SER A N 1
ATOM 1522 C CA . SER A 1 193 ? 13.020 12.096 -31.214 1.00 89.12 193 SER A CA 1
ATOM 1523 C C . SER A 1 193 ? 13.518 11.366 -32.465 1.00 89.12 193 SER A C 1
ATOM 1525 O O . SER A 1 193 ? 12.730 10.686 -33.117 1.00 89.12 193 SER A O 1
ATOM 1527 N N . LYS A 1 194 ? 14.836 11.370 -32.724 1.00 89.06 194 LYS A N 1
ATOM 1528 C CA . LYS A 1 194 ? 15.447 10.584 -33.815 1.00 89.06 194 LYS A CA 1
ATOM 1529 C C . LYS A 1 194 ? 15.174 9.085 -33.670 1.00 89.06 194 LYS A C 1
ATOM 1531 O O . LYS A 1 194 ? 14.918 8.413 -34.665 1.00 89.06 194 LYS A O 1
ATOM 1536 N N . HIS A 1 195 ? 15.234 8.533 -32.455 1.00 86.81 195 HIS A N 1
ATOM 1537 C CA . HIS A 1 195 ? 14.899 7.124 -32.228 1.00 86.81 195 HIS A CA 1
ATOM 1538 C C . HIS A 1 195 ? 13.436 6.815 -32.564 1.00 86.81 195 HIS A C 1
ATOM 1540 O O . HIS A 1 195 ? 13.171 5.779 -33.170 1.00 86.81 195 HIS A O 1
ATOM 1546 N N . LEU A 1 196 ? 12.505 7.704 -32.205 1.00 86.31 196 LEU A N 1
ATOM 1547 C CA . LEU A 1 196 ? 11.075 7.548 -32.482 1.00 86.31 196 LEU A CA 1
ATOM 1548 C C . LEU A 1 196 ? 10.748 7.699 -33.978 1.00 86.31 196 LEU A C 1
ATOM 1550 O O . LEU A 1 196 ? 9.988 6.895 -34.508 1.00 86.31 196 LEU A O 1
ATOM 1554 N N . GLU A 1 197 ? 11.361 8.658 -34.678 1.00 86.81 197 GLU A N 1
ATOM 1555 C CA . GLU A 1 197 ? 11.227 8.841 -36.136 1.00 86.81 197 GLU A CA 1
ATOM 1556 C C . GLU A 1 197 ? 11.717 7.615 -36.931 1.00 86.81 197 GLU A C 1
ATOM 1558 O O . GLU A 1 197 ? 11.126 7.229 -37.943 1.00 86.81 197 GLU A O 1
ATOM 1563 N N . ASN A 1 198 ? 12.775 6.958 -36.442 1.00 85.69 198 ASN A N 1
ATOM 1564 C CA . ASN A 1 198 ? 13.343 5.753 -37.047 1.00 85.69 198 ASN A CA 1
ATOM 1565 C C . ASN A 1 198 ? 12.577 4.455 -36.721 1.00 85.69 198 ASN A C 1
ATOM 1567 O O . ASN A 1 198 ? 12.935 3.399 -37.248 1.00 85.69 198 ASN A O 1
ATOM 1571 N N . LEU A 1 199 ? 11.526 4.491 -35.892 1.00 84.19 199 LEU A N 1
ATOM 1572 C CA . LEU A 1 199 ? 10.691 3.308 -35.664 1.00 84.19 199 LEU A CA 1
ATOM 1573 C C . LEU A 1 199 ? 9.978 2.880 -36.961 1.00 84.19 199 LEU A C 1
ATOM 1575 O O . LEU A 1 199 ? 9.586 3.735 -37.759 1.00 84.19 199 LEU A O 1
ATOM 1579 N N . PRO A 1 200 ? 9.717 1.574 -37.163 1.00 81.44 200 PRO A N 1
ATOM 1580 C CA . PRO A 1 200 ? 8.993 1.051 -38.327 1.00 81.44 200 PRO A CA 1
ATOM 1581 C C . PRO A 1 200 ? 7.468 1.276 -38.239 1.00 81.44 200 PRO A C 1
ATOM 1583 O O . PRO A 1 200 ? 6.691 0.498 -38.779 1.00 81.44 200 PRO A O 1
ATOM 1586 N N . ILE A 1 201 ? 7.028 2.326 -37.540 1.00 83.12 201 ILE A N 1
ATOM 1587 C CA . ILE A 1 201 ? 5.619 2.699 -37.383 1.00 83.12 201 ILE A CA 1
ATOM 1588 C C . ILE A 1 201 ? 5.289 3.742 -38.454 1.00 83.12 201 ILE A C 1
ATOM 1590 O O . ILE A 1 201 ? 6.009 4.732 -38.605 1.00 83.12 201 ILE A O 1
ATOM 1594 N N . ARG A 1 202 ? 4.234 3.504 -39.234 1.00 83.75 202 ARG A N 1
ATOM 1595 C CA . ARG A 1 202 ? 3.768 4.391 -40.313 1.00 83.75 202 ARG A CA 1
ATOM 1596 C C . ARG A 1 202 ? 2.265 4.626 -40.133 1.00 83.75 202 ARG A C 1
ATOM 1598 O O . ARG A 1 202 ? 1.855 4.962 -39.028 1.00 83.75 202 ARG A O 1
ATOM 1605 N N . GLU A 1 203 ? 1.457 4.473 -41.178 1.00 84.44 203 GLU A N 1
ATOM 1606 C CA . GLU A 1 203 ? -0.003 4.658 -41.098 1.00 84.44 203 GLU A CA 1
ATOM 1607 C C . GLU A 1 203 ? -0.739 3.423 -40.542 1.00 84.44 203 GLU A C 1
ATOM 1609 O O . GLU A 1 203 ? -1.836 3.547 -40.002 1.00 84.44 203 GLU A O 1
ATOM 1614 N N . GLU A 1 204 ? -0.130 2.236 -40.630 1.00 86.62 204 GLU A N 1
ATOM 1615 C CA . GLU A 1 204 ? -0.689 0.988 -40.097 1.00 86.62 204 GLU A CA 1
ATOM 1616 C C . GLU A 1 204 ? -0.342 0.775 -38.614 1.00 86.62 204 GLU A C 1
ATOM 1618 O O . GLU A 1 204 ? 0.739 1.135 -38.138 1.00 86.62 204 GLU A O 1
ATOM 1623 N N . TRP A 1 205 ? -1.261 0.139 -37.879 1.00 86.94 205 TRP A N 1
ATOM 1624 C CA . TRP A 1 205 ? -1.046 -0.255 -36.486 1.00 86.94 205 TRP A CA 1
ATOM 1625 C C . TRP A 1 205 ? -0.014 -1.383 -36.388 1.00 86.94 205 TRP A C 1
ATOM 1627 O O . TRP A 1 205 ? -0.196 -2.452 -36.964 1.00 86.94 205 TRP A O 1
ATOM 1637 N N . VAL A 1 206 ? 1.034 -1.164 -35.591 1.00 86.75 206 VAL A N 1
ATOM 1638 C CA . VAL A 1 206 ? 2.064 -2.167 -35.283 1.00 86.75 206 VAL A CA 1
ATOM 1639 C C . VAL A 1 206 ? 1.885 -2.649 -33.845 1.00 86.75 206 VAL A C 1
ATOM 1641 O O . VAL A 1 206 ? 1.882 -1.844 -32.912 1.00 86.75 206 VAL A O 1
ATOM 1644 N N . GLU A 1 207 ? 1.745 -3.961 -33.659 1.00 85.12 207 GLU A N 1
ATOM 1645 C CA . GLU A 1 207 ? 1.655 -4.586 -32.337 1.00 85.12 207 GLU A CA 1
ATOM 1646 C C . GLU A 1 207 ? 3.053 -4.856 -31.756 1.00 85.12 207 GLU A C 1
ATOM 1648 O O . GLU A 1 207 ? 3.940 -5.371 -32.438 1.00 85.12 207 GLU A O 1
ATOM 1653 N N . PHE A 1 208 ? 3.240 -4.536 -30.472 1.00 83.62 208 PHE A N 1
ATOM 1654 C CA . PHE A 1 208 ? 4.444 -4.857 -29.704 1.00 83.62 208 PHE A CA 1
ATOM 1655 C C . PHE A 1 208 ? 4.056 -5.695 -28.474 1.00 83.62 208 PHE A C 1
ATOM 1657 O O . PHE A 1 208 ? 3.074 -5.358 -27.811 1.00 83.62 208 PHE A O 1
ATOM 1664 N N . PRO A 1 209 ? 4.813 -6.756 -28.131 1.00 80.94 209 PRO A N 1
ATOM 1665 C CA . PRO A 1 209 ? 4.405 -7.716 -27.102 1.00 80.94 209 PRO A CA 1
ATOM 1666 C C . PRO A 1 209 ? 4.517 -7.188 -25.663 1.00 80.94 209 PRO A C 1
ATOM 1668 O O . PRO A 1 209 ? 3.819 -7.685 -24.783 1.00 80.94 209 PRO A O 1
ATOM 1671 N N . ASP A 1 210 ? 5.391 -6.208 -25.406 1.00 84.25 210 ASP A N 1
ATOM 1672 C CA . ASP A 1 210 ? 5.593 -5.622 -24.078 1.00 84.25 210 ASP A CA 1
ATOM 1673 C C . ASP A 1 210 ? 5.922 -4.116 -24.183 1.00 84.25 210 ASP A C 1
ATOM 1675 O O . ASP A 1 210 ? 6.808 -3.692 -24.931 1.00 84.25 210 ASP A O 1
ATOM 1679 N N . ILE A 1 211 ? 5.187 -3.295 -23.424 1.00 83.81 211 ILE A N 1
ATOM 1680 C CA . ILE A 1 211 ? 5.336 -1.832 -23.387 1.00 83.81 211 ILE A CA 1
ATOM 1681 C C . ILE A 1 211 ? 6.628 -1.380 -22.685 1.00 83.81 211 ILE A C 1
ATOM 1683 O O . ILE A 1 211 ? 7.170 -0.324 -23.012 1.00 83.81 211 ILE A O 1
ATOM 1687 N N . MET A 1 212 ? 7.144 -2.169 -21.739 1.00 81.38 212 MET A N 1
ATOM 1688 C CA . MET A 1 212 ? 8.444 -1.934 -21.118 1.00 81.38 212 MET A CA 1
ATOM 1689 C C . MET A 1 212 ? 9.549 -2.162 -22.147 1.00 81.38 212 MET A C 1
ATOM 1691 O O . MET A 1 212 ? 10.400 -1.293 -22.302 1.00 81.38 212 MET A O 1
ATOM 1695 N N . ASP A 1 213 ? 9.525 -3.272 -22.889 1.00 78.00 213 ASP A N 1
ATOM 1696 C CA . ASP A 1 213 ? 10.560 -3.561 -23.894 1.00 78.00 213 ASP A CA 1
ATOM 1697 C C . ASP A 1 213 ? 10.581 -2.506 -25.014 1.00 78.00 213 ASP A C 1
ATOM 1699 O O . ASP A 1 213 ? 11.661 -2.086 -25.436 1.00 78.00 213 ASP A O 1
ATOM 1703 N N . PHE A 1 214 ? 9.409 -2.005 -25.428 1.00 85.44 214 PHE A N 1
ATOM 1704 C CA . PHE A 1 214 ? 9.294 -0.906 -26.392 1.00 85.44 214 PHE A CA 1
ATOM 1705 C C . PHE A 1 214 ? 9.977 0.390 -25.913 1.00 85.44 214 PHE A C 1
ATOM 1707 O O . PHE A 1 214 ? 10.706 1.019 -26.678 1.00 85.44 214 PHE A O 1
ATOM 1714 N N . TRP A 1 215 ? 9.781 0.794 -24.651 1.00 86.44 215 TRP A N 1
ATOM 1715 C CA . TRP A 1 215 ? 10.298 2.071 -24.137 1.00 86.44 215 TRP A CA 1
ATOM 1716 C C . TRP A 1 215 ? 11.696 1.994 -23.507 1.00 86.44 215 TRP A C 1
ATOM 1718 O O . TRP A 1 215 ? 12.464 2.951 -23.616 1.00 86.44 215 TRP A O 1
ATOM 1728 N N . MET A 1 216 ? 12.063 0.891 -22.847 1.00 87.62 216 MET A N 1
ATOM 1729 C CA . MET A 1 216 ? 13.297 0.804 -22.052 1.00 87.62 216 MET A CA 1
ATOM 1730 C C . MET A 1 216 ? 14.557 1.001 -22.903 1.00 87.62 216 MET A C 1
ATOM 1732 O O . MET A 1 216 ? 15.476 1.694 -22.463 1.00 87.62 216 MET A O 1
ATOM 1736 N N . ALA A 1 217 ? 14.625 0.423 -24.108 1.00 86.88 217 ALA A N 1
ATOM 1737 C CA . ALA A 1 217 ? 15.811 0.535 -24.960 1.00 86.88 217 ALA A CA 1
ATOM 1738 C C . ALA A 1 217 ? 15.991 1.947 -25.564 1.00 86.88 217 ALA A C 1
ATOM 1740 O O . ALA A 1 217 ? 17.052 2.529 -25.315 1.00 86.88 217 ALA A O 1
ATOM 1741 N N . PRO A 1 218 ? 14.994 2.562 -26.242 1.00 88.50 218 PRO A N 1
ATOM 1742 C CA . PRO A 1 218 ? 15.113 3.933 -26.747 1.00 88.50 218 PRO A CA 1
ATOM 1743 C C . PRO A 1 218 ? 15.382 4.966 -25.648 1.00 88.50 218 PRO A C 1
ATOM 1745 O O . PRO A 1 218 ? 16.240 5.831 -25.825 1.00 88.50 218 PRO A O 1
ATOM 1748 N N . LEU A 1 219 ? 14.713 4.862 -24.489 1.00 89.75 219 LEU A N 1
ATOM 1749 C CA . LEU A 1 219 ? 14.935 5.787 -23.371 1.00 89.75 219 LEU A CA 1
ATOM 1750 C C . LEU A 1 219 ? 16.346 5.657 -22.781 1.00 89.75 219 LEU A C 1
ATOM 1752 O O . LEU A 1 219 ? 16.953 6.673 -22.438 1.00 89.75 219 LEU A O 1
ATOM 1756 N N . THR A 1 220 ? 16.873 4.430 -22.669 1.00 90.88 220 THR A N 1
ATOM 1757 C CA . THR A 1 220 ? 18.225 4.189 -22.140 1.00 90.88 220 THR A CA 1
ATOM 1758 C C . THR A 1 220 ? 19.291 4.686 -23.110 1.00 90.88 220 THR A C 1
ATOM 1760 O O . THR A 1 220 ? 20.141 5.461 -22.691 1.00 90.88 220 THR A O 1
ATOM 1763 N N . SER A 1 221 ? 19.235 4.291 -24.387 1.00 91.69 221 SER A N 1
ATOM 1764 C CA . SER A 1 221 ? 20.234 4.676 -25.400 1.00 91.69 221 SER A CA 1
ATOM 1765 C C . SER A 1 221 ? 20.301 6.200 -25.557 1.00 91.69 221 SER A C 1
ATOM 1767 O O . SER A 1 221 ? 21.352 6.799 -25.331 1.00 91.69 221 SER A O 1
ATOM 1769 N N . SER A 1 222 ? 19.148 6.859 -25.742 1.00 92.75 222 SER A N 1
ATOM 1770 C CA . SER A 1 222 ? 19.068 8.326 -25.850 1.00 92.75 222 SER A CA 1
ATOM 1771 C C . SER A 1 222 ? 19.697 9.056 -24.656 1.00 92.75 222 SER A C 1
ATOM 1773 O O . SER A 1 222 ? 20.316 10.106 -24.830 1.00 92.75 222 SER A O 1
ATOM 1775 N N . LEU A 1 223 ? 19.541 8.523 -23.434 1.00 92.75 223 LEU A N 1
ATOM 1776 C CA . LEU A 1 223 ? 20.092 9.120 -22.212 1.00 92.75 223 LEU A CA 1
ATOM 1777 C C . LEU A 1 223 ? 21.573 8.779 -22.004 1.00 92.75 223 LEU A C 1
ATOM 1779 O O . LEU A 1 223 ? 22.329 9.633 -21.545 1.00 92.75 223 LEU A O 1
ATOM 1783 N N . VAL A 1 224 ? 22.003 7.564 -22.358 1.00 93.94 224 VAL A N 1
ATOM 1784 C CA . VAL A 1 224 ? 23.420 7.172 -22.370 1.00 93.94 224 VAL A CA 1
ATOM 1785 C C . VAL A 1 224 ? 24.192 8.065 -23.338 1.00 93.94 224 VAL A C 1
ATOM 1787 O O . VAL A 1 224 ? 25.187 8.654 -22.924 1.00 93.94 224 VAL A O 1
ATOM 1790 N N . GLU A 1 225 ? 23.707 8.264 -24.564 1.00 93.12 225 GLU A N 1
ATOM 1791 C CA . GLU A 1 225 ? 24.334 9.160 -25.540 1.00 93.12 225 GLU A CA 1
ATOM 1792 C C . GLU A 1 225 ? 24.325 10.627 -25.071 1.00 93.12 225 GLU A C 1
ATOM 1794 O O . GLU A 1 225 ? 25.347 11.311 -25.146 1.00 93.12 225 GLU A O 1
ATOM 1799 N N . ALA A 1 226 ? 23.213 11.124 -24.517 1.00 92.44 226 ALA A N 1
ATOM 1800 C CA . ALA A 1 226 ? 23.128 12.507 -24.034 1.00 92.44 226 ALA A CA 1
ATOM 1801 C C . ALA A 1 226 ? 24.072 12.809 -22.848 1.00 92.44 226 ALA A C 1
ATOM 1803 O O . ALA A 1 226 ? 24.461 13.968 -22.649 1.00 92.44 226 ALA A O 1
ATOM 1804 N N . LEU A 1 227 ? 24.439 11.776 -22.075 1.00 93.00 227 LEU A N 1
ATOM 1805 C CA . LEU A 1 227 ? 25.366 11.842 -20.943 1.00 93.00 227 LEU A CA 1
ATOM 1806 C C . LEU A 1 227 ? 26.827 11.577 -21.338 1.00 93.00 227 LEU A C 1
ATOM 1808 O O . LEU A 1 227 ? 27.689 12.350 -20.928 1.00 93.00 227 LEU A O 1
ATOM 1812 N N . ALA A 1 228 ? 27.107 10.502 -22.079 1.00 93.69 228 ALA A N 1
ATOM 1813 C CA . ALA A 1 228 ? 28.445 9.952 -22.349 1.00 93.69 228 ALA A CA 1
ATOM 1814 C C . ALA A 1 228 ? 28.920 10.114 -23.809 1.00 93.69 228 ALA A C 1
ATOM 1816 O O . ALA A 1 228 ? 30.058 9.779 -24.131 1.00 93.69 228 ALA A O 1
ATOM 1817 N N . GLY A 1 229 ? 28.070 10.650 -24.687 1.00 91.38 229 GLY A N 1
ATOM 1818 C CA . GLY A 1 229 ? 28.361 10.826 -26.106 1.00 91.38 229 GLY A CA 1
ATOM 1819 C C . GLY A 1 229 ? 28.121 9.553 -26.931 1.00 91.38 229 GLY A C 1
ATOM 1820 O O . GLY A 1 229 ? 27.931 8.465 -26.381 1.00 91.38 229 GLY A O 1
ATOM 1821 N N . PRO A 1 230 ? 28.134 9.668 -28.271 1.00 90.88 230 PRO A N 1
ATOM 1822 C CA . PRO A 1 230 ? 27.773 8.571 -29.174 1.00 90.88 230 PRO A CA 1
ATOM 1823 C C . PRO A 1 230 ? 28.823 7.455 -29.236 1.00 90.88 230 PRO A C 1
ATOM 1825 O O . PRO A 1 230 ? 28.522 6.337 -29.660 1.00 90.88 230 PRO A O 1
ATOM 1828 N N . ILE A 1 231 ? 30.067 7.724 -28.822 1.00 92.19 231 ILE A N 1
ATOM 1829 C CA . ILE A 1 231 ? 31.185 6.785 -28.988 1.00 92.19 231 ILE A CA 1
ATOM 1830 C C . ILE A 1 231 ? 30.983 5.501 -28.174 1.00 92.19 231 ILE A C 1
ATOM 1832 O O . ILE A 1 231 ? 31.302 4.424 -28.673 1.00 92.19 231 ILE A O 1
ATOM 1836 N N . LEU A 1 232 ? 30.433 5.574 -26.958 1.00 93.00 232 LEU A N 1
ATOM 1837 C CA . LEU A 1 232 ? 30.257 4.397 -26.098 1.00 93.00 232 LEU A CA 1
ATOM 1838 C C . LEU A 1 232 ? 29.367 3.326 -26.756 1.00 93.00 232 LEU A C 1
ATOM 1840 O O . LEU A 1 232 ? 29.749 2.157 -26.810 1.00 93.00 232 LEU A O 1
ATOM 1844 N N . GLU A 1 233 ? 28.225 3.727 -27.320 1.00 91.06 233 GLU A N 1
ATOM 1845 C CA . GLU A 1 233 ? 27.314 2.805 -28.013 1.00 91.06 233 GLU A CA 1
ATOM 1846 C C . GLU A 1 233 ? 27.771 2.502 -29.453 1.00 91.06 233 GLU A C 1
ATOM 1848 O O . GLU A 1 233 ? 27.533 1.406 -29.954 1.00 91.06 233 GLU A O 1
ATOM 1853 N N . SER A 1 234 ? 28.555 3.386 -30.086 1.00 90.44 234 SER A N 1
ATOM 1854 C CA . SER A 1 234 ? 29.237 3.082 -31.359 1.00 90.44 234 SER A CA 1
ATOM 1855 C C . SER A 1 234 ? 30.298 1.977 -31.217 1.00 90.44 234 SER A C 1
ATOM 1857 O O . SER A 1 234 ? 30.519 1.201 -32.145 1.00 90.44 234 SER A O 1
ATOM 1859 N N . LEU A 1 235 ? 30.966 1.886 -30.060 1.00 89.56 235 LEU A N 1
ATOM 1860 C CA . LEU A 1 235 ? 31.985 0.866 -29.772 1.00 89.56 235 LEU A CA 1
ATOM 1861 C C . LEU A 1 235 ? 31.395 -0.504 -29.442 1.00 89.56 235 LEU A C 1
ATOM 1863 O O . LEU A 1 235 ? 32.004 -1.525 -29.772 1.00 89.56 235 LEU A O 1
ATOM 1867 N N . ASN A 1 236 ? 30.240 -0.524 -28.779 1.00 90.62 236 ASN A N 1
ATOM 1868 C CA . ASN A 1 236 ? 29.446 -1.723 -28.561 1.00 90.62 236 ASN A CA 1
ATOM 1869 C C . ASN A 1 236 ? 27.962 -1.400 -28.820 1.00 90.62 236 ASN A C 1
ATOM 1871 O O . ASN A 1 236 ? 27.272 -0.977 -27.892 1.00 90.62 236 ASN A O 1
ATOM 1875 N N . PRO A 1 237 ? 27.433 -1.698 -30.024 1.00 89.75 237 PRO A N 1
ATOM 1876 C CA . PRO A 1 237 ? 26.012 -1.513 -30.348 1.00 89.75 237 PRO A CA 1
ATOM 1877 C C . PRO A 1 237 ? 25.041 -2.316 -29.467 1.00 89.75 237 PRO A C 1
ATOM 1879 O O . PRO A 1 237 ? 23.831 -2.138 -29.545 1.00 89.75 237 PRO A O 1
ATOM 1882 N N . ASN A 1 238 ? 25.550 -3.226 -28.630 1.00 91.69 238 ASN A N 1
ATOM 1883 C CA . ASN A 1 238 ? 24.762 -3.970 -27.653 1.00 91.69 238 ASN A CA 1
ATOM 1884 C C . ASN A 1 238 ? 24.848 -3.393 -26.230 1.00 91.69 238 ASN A C 1
ATOM 1886 O O . ASN A 1 238 ? 24.242 -3.971 -25.325 1.00 91.69 238 ASN A O 1
ATOM 1890 N N . PHE A 1 239 ? 25.585 -2.300 -26.001 1.00 94.25 239 PHE A N 1
ATOM 1891 C CA . PHE A 1 239 ? 25.836 -1.749 -24.666 1.00 94.25 239 PHE A CA 1
ATOM 1892 C C . PHE A 1 239 ? 24.532 -1.494 -23.902 1.00 94.25 239 PHE A C 1
ATOM 1894 O O . PHE A 1 239 ? 24.368 -1.992 -22.788 1.00 94.25 239 PHE A O 1
ATOM 1901 N N . THR A 1 240 ? 23.559 -0.829 -24.533 1.00 91.94 240 THR A N 1
ATOM 1902 C CA . THR A 1 240 ? 22.224 -0.571 -23.974 1.00 91.94 240 THR A CA 1
ATOM 1903 C C . THR A 1 240 ? 21.521 -1.862 -23.550 1.00 91.94 240 THR A C 1
ATOM 1905 O O . THR A 1 240 ? 21.017 -1.973 -22.433 1.00 91.94 240 THR A O 1
ATOM 1908 N N . ARG A 1 241 ? 21.521 -2.879 -24.423 1.00 91.94 241 ARG A N 1
ATOM 1909 C CA . ARG A 1 241 ? 20.889 -4.185 -24.180 1.00 91.94 241 ARG A CA 1
ATOM 1910 C C . ARG A 1 241 ? 21.544 -4.911 -23.008 1.00 91.94 241 ARG A C 1
ATOM 1912 O O . ARG A 1 241 ? 20.853 -5.488 -22.169 1.00 91.94 241 ARG A O 1
ATOM 1919 N N . ASP A 1 242 ? 22.869 -4.906 -22.952 1.00 94.38 242 ASP A N 1
ATOM 1920 C CA . ASP A 1 242 ? 23.626 -5.629 -21.934 1.00 94.38 242 ASP A CA 1
ATOM 1921 C C . ASP A 1 242 ? 23.555 -4.907 -20.575 1.00 94.38 242 ASP A C 1
ATOM 1923 O O . ASP A 1 242 ? 23.472 -5.563 -19.532 1.00 94.38 242 ASP A O 1
ATOM 1927 N N . LEU A 1 243 ? 23.458 -3.571 -20.586 1.00 93.00 243 LEU A N 1
ATOM 1928 C CA . LEU A 1 243 ? 23.159 -2.725 -19.430 1.00 93.00 243 LEU A CA 1
ATOM 1929 C C . LEU A 1 243 ? 21.753 -3.015 -18.875 1.00 93.00 243 LEU A C 1
ATOM 1931 O O . LEU A 1 243 ? 21.608 -3.272 -17.679 1.00 93.00 243 LEU A O 1
ATOM 1935 N N . LEU A 1 244 ? 20.736 -3.082 -19.740 1.00 91.12 244 LEU A N 1
ATOM 1936 C CA . LEU A 1 244 ? 19.368 -3.463 -19.369 1.00 91.12 244 LEU A CA 1
ATOM 1937 C C . LEU A 1 244 ? 19.292 -4.894 -18.814 1.00 91.12 244 LEU A C 1
ATOM 1939 O O . LEU A 1 244 ? 18.683 -5.123 -17.768 1.00 91.12 244 LEU A O 1
ATOM 1943 N N . GLN A 1 245 ? 19.981 -5.861 -19.431 1.00 91.81 245 GLN A N 1
ATOM 1944 C CA . GLN A 1 245 ? 20.089 -7.214 -18.870 1.00 91.81 245 GLN A CA 1
ATOM 1945 C C . GLN A 1 245 ? 20.776 -7.221 -17.498 1.00 91.81 245 GLN A C 1
ATOM 1947 O O . GLN A 1 245 ? 20.410 -8.029 -16.642 1.00 91.81 245 GLN A O 1
ATOM 1952 N N . PHE A 1 246 ? 21.752 -6.340 -17.263 1.00 92.56 246 PHE A N 1
ATOM 1953 C CA . PHE A 1 246 ? 22.421 -6.212 -15.970 1.00 92.56 246 PHE A CA 1
ATOM 1954 C C . PHE A 1 246 ? 21.496 -5.647 -14.876 1.00 92.56 246 PHE A C 1
ATOM 1956 O O . PHE A 1 246 ? 21.593 -6.094 -13.728 1.00 92.56 246 PHE A O 1
ATOM 1963 N N . PHE A 1 247 ? 20.544 -4.761 -15.208 1.00 88.75 247 PHE A N 1
ATOM 1964 C CA . PHE A 1 247 ? 19.585 -4.195 -14.240 1.00 88.75 247 PHE A CA 1
ATOM 1965 C C . PHE A 1 247 ? 18.778 -5.285 -13.509 1.00 88.75 247 PHE A C 1
ATOM 1967 O O . PHE A 1 247 ? 18.582 -5.207 -12.294 1.00 88.75 247 PHE A O 1
ATOM 1974 N N . ASN A 1 248 ? 18.414 -6.365 -14.208 1.00 87.62 248 ASN A N 1
ATOM 1975 C CA . ASN A 1 248 ? 17.687 -7.506 -13.636 1.00 87.62 248 ASN A CA 1
ATOM 1976 C C . ASN A 1 248 ? 18.455 -8.247 -12.518 1.00 87.62 248 ASN A C 1
ATOM 1978 O O . ASN A 1 248 ? 17.849 -8.946 -11.705 1.00 87.62 248 ASN A O 1
ATOM 1982 N N . TYR A 1 249 ? 19.780 -8.080 -12.425 1.00 90.38 249 TYR A N 1
ATOM 1983 C CA . TYR A 1 249 ? 20.615 -8.726 -11.406 1.00 90.38 249 TYR A CA 1
ATOM 1984 C C . TYR A 1 249 ? 20.952 -7.834 -10.201 1.00 90.38 249 TYR A C 1
ATOM 1986 O O . TYR A 1 249 ? 21.539 -8.327 -9.237 1.00 90.38 249 TYR A O 1
ATOM 1994 N N . ILE A 1 250 ? 20.553 -6.557 -10.197 1.00 86.81 250 ILE A N 1
ATOM 1995 C CA . ILE A 1 250 ? 20.885 -5.595 -9.129 1.00 86.81 250 ILE A CA 1
ATOM 1996 C C . ILE A 1 250 ? 20.364 -6.059 -7.757 1.00 86.81 250 ILE A C 1
ATOM 1998 O O . ILE A 1 250 ? 21.116 -6.092 -6.782 1.00 86.81 250 ILE A O 1
ATOM 2002 N N . GLN A 1 251 ? 19.100 -6.488 -7.674 1.00 82.50 251 GLN A N 1
ATOM 2003 C CA . GLN A 1 251 ? 18.498 -6.982 -6.426 1.00 82.50 251 GLN A CA 1
ATOM 2004 C C . GLN A 1 251 ? 19.155 -8.289 -5.916 1.00 82.50 251 GLN A C 1
ATOM 2006 O O . GLN A 1 251 ? 19.534 -8.342 -4.742 1.00 82.50 251 GLN A O 1
ATOM 2011 N N . PRO A 1 252 ? 19.374 -9.326 -6.754 1.00 84.69 252 PRO A N 1
ATOM 2012 C CA . PRO A 1 252 ? 20.195 -10.485 -6.387 1.00 84.69 252 PRO A CA 1
ATOM 2013 C C . PRO A 1 252 ? 21.617 -10.145 -5.907 1.00 84.69 252 PRO A C 1
ATOM 2015 O O . PRO A 1 252 ? 22.088 -10.741 -4.934 1.00 84.69 252 PRO A O 1
ATOM 2018 N N . LEU A 1 253 ? 22.288 -9.176 -6.544 1.00 86.75 253 LEU A N 1
ATOM 2019 C CA . LEU A 1 253 ? 23.623 -8.714 -6.148 1.00 86.75 253 LEU A CA 1
ATOM 2020 C C . LEU A 1 253 ? 23.598 -8.040 -4.771 1.00 86.75 253 LEU A C 1
ATOM 2022 O O . LEU A 1 253 ? 24.392 -8.415 -3.909 1.00 86.75 253 LEU A O 1
ATOM 2026 N N . PHE A 1 254 ? 22.655 -7.125 -4.511 1.00 81.69 254 PHE A N 1
ATOM 2027 C CA . PHE A 1 254 ? 22.492 -6.495 -3.192 1.00 81.69 254 PHE A CA 1
ATOM 2028 C C . PHE A 1 254 ? 22.247 -7.509 -2.067 1.00 81.69 254 PHE A C 1
ATOM 2030 O O . PHE A 1 254 ? 22.786 -7.351 -0.971 1.00 81.69 254 PHE A O 1
ATOM 2037 N N . LYS A 1 255 ? 21.499 -8.585 -2.343 1.00 78.56 255 LYS A N 1
ATOM 2038 C CA . LYS A 1 255 ? 21.276 -9.695 -1.399 1.00 78.56 255 LYS A CA 1
ATOM 2039 C C . LYS A 1 255 ? 22.498 -10.601 -1.203 1.00 78.56 255 LYS A C 1
ATOM 2041 O O . LYS A 1 255 ? 22.451 -11.489 -0.357 1.00 78.56 255 LYS A O 1
ATOM 2046 N N . ARG A 1 256 ? 23.588 -10.378 -1.952 1.00 75.94 256 ARG A N 1
ATOM 2047 C CA . ARG A 1 256 ? 24.846 -11.144 -1.905 1.00 75.94 256 ARG A CA 1
ATOM 2048 C C . ARG A 1 256 ? 24.626 -12.656 -2.033 1.00 75.94 256 ARG A C 1
ATOM 2050 O O . ARG A 1 256 ? 25.267 -13.438 -1.330 1.00 75.94 256 ARG A O 1
ATOM 2057 N N . LEU A 1 257 ? 23.721 -13.059 -2.932 1.00 73.12 257 LEU A N 1
ATOM 2058 C CA . LEU A 1 257 ? 23.499 -14.473 -3.246 1.00 73.12 257 LEU A CA 1
ATOM 2059 C C . LEU A 1 257 ? 24.794 -15.130 -3.753 1.00 73.12 257 LEU A C 1
ATOM 2061 O O . LEU A 1 257 ? 25.709 -14.466 -4.247 1.00 73.12 257 LEU A O 1
ATOM 2065 N N . THR A 1 258 ? 24.892 -16.449 -3.597 1.00 71.81 258 THR A N 1
ATOM 2066 C CA . THR A 1 258 ? 26.138 -17.188 -3.824 1.00 71.81 258 THR A CA 1
ATOM 2067 C C . THR A 1 258 ? 26.619 -17.076 -5.269 1.00 71.81 258 THR A C 1
ATOM 2069 O O . THR A 1 258 ? 25.840 -17.228 -6.209 1.00 71.81 258 THR A O 1
ATOM 2072 N N . TRP A 1 259 ? 27.924 -16.856 -5.452 1.00 73.00 259 TRP A N 1
ATOM 2073 C CA . TRP A 1 259 ? 28.496 -16.393 -6.723 1.00 73.00 259 TRP A CA 1
ATOM 2074 C C . TRP A 1 259 ? 28.178 -17.274 -7.945 1.00 73.00 259 TRP A C 1
ATOM 2076 O O . TRP A 1 259 ? 27.974 -16.758 -9.042 1.00 73.00 259 TRP A O 1
ATOM 2086 N N . TRP A 1 260 ? 28.075 -18.590 -7.745 1.00 78.19 260 TRP A N 1
ATOM 2087 C CA . TRP A 1 260 ? 27.740 -19.574 -8.775 1.00 78.19 260 TRP A CA 1
ATOM 2088 C C . TRP A 1 260 ? 26.314 -19.405 -9.329 1.00 78.19 260 TRP A C 1
ATOM 2090 O O . TRP A 1 260 ? 26.095 -19.618 -10.517 1.00 78.19 260 TRP A O 1
ATOM 2100 N N . SER A 1 261 ? 25.371 -18.905 -8.521 1.00 79.69 261 SER A N 1
ATOM 2101 C CA . SER A 1 261 ? 24.015 -18.543 -8.975 1.00 79.69 261 SER A CA 1
ATOM 2102 C C . SER A 1 261 ? 23.963 -17.233 -9.780 1.00 79.69 261 SER A C 1
ATOM 2104 O O . SER A 1 261 ? 22.980 -16.971 -10.467 1.00 79.69 261 SER A O 1
ATOM 2106 N N . LEU A 1 262 ? 25.028 -16.421 -9.734 1.00 88.19 262 LEU A N 1
ATOM 2107 C CA . LEU A 1 262 ? 25.114 -15.093 -10.359 1.00 88.19 262 LEU A CA 1
ATOM 2108 C C . LEU A 1 262 ? 26.193 -14.999 -11.453 1.00 88.19 262 LEU A C 1
ATOM 2110 O O . LEU A 1 262 ? 26.578 -13.902 -11.858 1.00 88.19 262 LEU A O 1
ATOM 2114 N N . LEU A 1 263 ? 26.660 -16.132 -11.989 1.00 90.38 263 LEU A N 1
ATOM 2115 C CA . LEU A 1 263 ? 27.697 -16.182 -13.032 1.00 90.38 263 LEU A CA 1
ATOM 2116 C C . LEU A 1 263 ? 27.399 -15.281 -14.243 1.00 90.38 263 LEU A C 1
ATOM 2118 O O . LEU A 1 263 ? 28.300 -14.599 -14.733 1.00 90.38 263 LEU A O 1
ATOM 2122 N N . ARG A 1 264 ? 26.142 -15.235 -14.711 1.00 90.88 264 ARG A N 1
ATOM 2123 C CA . ARG A 1 264 ? 25.729 -14.360 -15.826 1.00 90.88 264 ARG A CA 1
ATOM 2124 C C . ARG A 1 264 ? 25.800 -12.875 -15.454 1.00 90.88 264 ARG A C 1
ATOM 2126 O O . ARG A 1 264 ? 26.277 -12.089 -16.266 1.00 90.88 264 ARG A O 1
ATOM 2133 N N . ALA A 1 265 ? 25.431 -12.510 -14.224 1.00 92.06 265 ALA A N 1
ATOM 2134 C CA . ALA A 1 265 ? 25.540 -11.141 -13.720 1.00 92.06 265 ALA A CA 1
ATOM 2135 C C . ALA A 1 265 ? 27.000 -10.662 -13.687 1.00 92.06 265 ALA A C 1
ATOM 2137 O O . ALA A 1 265 ? 27.301 -9.566 -14.154 1.00 92.06 265 ALA A O 1
ATOM 2138 N N . TYR A 1 266 ? 27.923 -11.499 -13.197 1.00 92.75 266 TYR A N 1
ATOM 2139 C CA . TYR A 1 266 ? 29.350 -11.161 -13.178 1.00 92.75 266 TYR A CA 1
ATOM 2140 C C . TYR A 1 266 ? 29.955 -11.059 -14.580 1.00 92.75 266 TYR A C 1
ATOM 2142 O O . TYR A 1 266 ? 30.771 -10.169 -14.811 1.00 92.75 266 TYR A O 1
ATOM 2150 N N . LYS A 1 267 ? 29.553 -11.928 -15.520 1.00 93.75 267 LYS A N 1
ATOM 2151 C CA . LYS A 1 267 ? 29.982 -11.833 -16.925 1.00 93.75 267 LYS A CA 1
ATOM 2152 C C . LYS A 1 267 ? 29.512 -10.524 -17.567 1.00 93.75 267 LYS A C 1
ATOM 2154 O O . LYS A 1 267 ? 30.357 -9.794 -18.074 1.00 93.75 267 LYS A O 1
ATOM 2159 N N . LEU A 1 268 ? 28.217 -10.200 -17.474 1.00 94.75 268 LEU A N 1
ATOM 2160 C CA . LEU A 1 268 ? 27.645 -8.951 -18.002 1.00 94.75 268 LEU A CA 1
ATOM 2161 C C . LEU A 1 268 ? 28.339 -7.720 -17.409 1.00 94.75 268 LEU A C 1
ATOM 2163 O O . LEU A 1 268 ? 28.872 -6.899 -18.148 1.00 94.75 268 LEU A O 1
ATOM 2167 N N . ARG A 1 269 ? 28.438 -7.645 -16.077 1.00 95.62 269 ARG A N 1
ATOM 2168 C CA . ARG A 1 269 ? 29.126 -6.552 -15.379 1.00 95.62 269 ARG A CA 1
ATOM 2169 C C . ARG A 1 269 ? 30.561 -6.358 -15.859 1.00 95.62 269 ARG A C 1
ATOM 2171 O O . ARG A 1 269 ? 30.979 -5.239 -16.126 1.00 95.62 269 ARG A O 1
ATOM 2178 N N . ASN A 1 270 ? 31.329 -7.443 -15.938 1.00 95.44 270 ASN A N 1
ATOM 2179 C CA . ASN A 1 270 ? 32.728 -7.372 -16.344 1.00 95.44 270 ASN A CA 1
ATOM 2180 C C . ASN A 1 270 ? 32.883 -7.022 -17.837 1.00 95.44 270 ASN A C 1
ATOM 2182 O O . ASN A 1 270 ? 33.950 -6.544 -18.210 1.00 95.44 270 ASN A O 1
ATOM 2186 N N . SER A 1 271 ? 31.859 -7.251 -18.671 1.00 95.62 271 SER A N 1
ATOM 2187 C CA . SER A 1 271 ? 31.808 -6.763 -20.056 1.00 95.62 271 SER A CA 1
ATOM 2188 C C . SER A 1 271 ? 31.550 -5.258 -20.089 1.00 95.62 271 SER A C 1
ATOM 2190 O O . SER A 1 271 ? 32.378 -4.518 -20.601 1.00 95.62 271 SER A O 1
ATOM 2192 N N . LEU A 1 272 ? 30.489 -4.793 -19.419 1.00 96.94 272 LEU A N 1
ATOM 2193 C CA . LEU A 1 272 ? 30.125 -3.373 -19.353 1.00 96.94 272 LEU A CA 1
ATOM 2194 C C . LEU A 1 272 ? 31.255 -2.494 -18.796 1.00 96.94 272 LEU A C 1
ATOM 2196 O O . LEU A 1 272 ? 31.478 -1.394 -19.289 1.00 96.94 272 LEU A O 1
ATOM 2200 N N . ILE A 1 273 ? 32.005 -2.982 -17.798 1.00 97.25 273 ILE A N 1
ATOM 2201 C CA . ILE A 1 273 ? 33.189 -2.270 -17.287 1.00 97.25 273 ILE A CA 1
ATOM 2202 C C . ILE A 1 273 ? 34.250 -2.121 -18.387 1.00 97.25 273 ILE A C 1
ATOM 2204 O O . ILE A 1 273 ? 34.779 -1.029 -18.544 1.00 97.25 273 ILE A O 1
ATOM 2208 N N . LYS A 1 274 ? 34.529 -3.171 -19.175 1.00 96.69 274 LYS A N 1
ATOM 2209 C CA . LYS A 1 274 ? 35.507 -3.109 -20.276 1.00 96.69 274 LYS A CA 1
ATOM 2210 C C . LYS A 1 274 ? 35.070 -2.171 -21.399 1.00 96.69 274 LYS A C 1
ATOM 2212 O O . LYS A 1 274 ? 35.916 -1.484 -21.962 1.00 96.69 274 LYS A O 1
ATOM 2217 N N . ASP A 1 275 ? 33.778 -2.143 -21.714 1.00 96.75 275 ASP A N 1
ATOM 2218 C CA . ASP A 1 275 ? 33.228 -1.245 -22.733 1.00 96.75 275 ASP A CA 1
ATOM 2219 C C . ASP A 1 275 ? 33.435 0.222 -22.317 1.00 96.75 275 ASP A C 1
ATOM 2221 O O . ASP A 1 275 ? 33.932 1.028 -23.104 1.00 96.75 275 ASP A O 1
ATOM 2225 N N . VAL A 1 276 ? 33.181 0.540 -21.040 1.00 97.31 276 VAL A N 1
ATOM 2226 C CA . VAL A 1 276 ? 33.473 1.860 -20.454 1.00 97.31 276 VAL A CA 1
ATOM 2227 C C . VAL A 1 276 ? 34.985 2.132 -20.389 1.00 97.31 276 VAL A C 1
ATOM 2229 O O . VAL A 1 276 ? 35.400 3.226 -20.757 1.00 97.31 276 VAL A O 1
ATOM 2232 N N . GLU A 1 277 ? 35.832 1.166 -19.997 1.00 96.50 277 GLU A N 1
ATOM 2233 C CA . GLU A 1 277 ? 37.304 1.315 -20.016 1.00 96.50 277 GLU A CA 1
ATOM 2234 C C . GLU A 1 277 ? 37.810 1.707 -21.422 1.00 96.50 277 GLU A C 1
ATOM 2236 O O . GLU A 1 277 ? 38.612 2.637 -21.547 1.00 96.50 277 GLU A O 1
ATOM 2241 N N . LYS A 1 278 ? 37.298 1.050 -22.475 1.00 96.25 278 LYS A N 1
ATOM 2242 C CA . LYS A 1 278 ? 37.664 1.293 -23.881 1.00 96.25 278 LYS A CA 1
ATOM 2243 C C . LYS A 1 278 ? 37.137 2.629 -24.414 1.00 96.25 278 LYS A C 1
ATOM 2245 O O . LYS A 1 278 ? 37.855 3.328 -25.127 1.00 96.25 278 LYS A O 1
ATOM 2250 N N . TRP A 1 279 ? 35.906 3.009 -24.065 1.00 96.44 279 TRP A N 1
ATOM 2251 C CA . TRP A 1 279 ? 35.372 4.336 -24.388 1.00 96.44 279 TRP A CA 1
ATOM 2252 C C . TRP A 1 279 ? 36.231 5.441 -23.767 1.00 96.44 279 TRP A C 1
ATOM 2254 O O . TRP A 1 279 ? 36.673 6.338 -24.479 1.00 96.44 279 TRP A O 1
ATOM 2264 N N . GLN A 1 280 ? 36.561 5.332 -22.477 1.00 95.62 280 GLN A N 1
ATOM 2265 C CA . GLN A 1 280 ? 37.426 6.303 -21.806 1.00 95.62 280 GLN A CA 1
ATOM 2266 C C . GLN A 1 280 ? 38.847 6.353 -22.395 1.00 95.62 280 GLN A C 1
ATOM 2268 O O . GLN A 1 280 ? 39.485 7.403 -22.368 1.00 95.62 280 GLN A O 1
ATOM 2273 N N . GLU A 1 281 ? 39.388 5.230 -22.880 1.00 94.88 281 GLU A N 1
ATOM 2274 C CA . GLU A 1 281 ? 40.686 5.184 -23.566 1.00 94.88 281 GLU A CA 1
ATOM 2275 C C . GLU A 1 281 ? 40.661 6.008 -24.857 1.00 94.88 281 GLU A C 1
ATOM 2277 O O . GLU A 1 281 ? 41.506 6.884 -25.040 1.00 94.88 281 GLU A O 1
ATOM 2282 N N . LEU A 1 282 ? 39.646 5.799 -25.696 1.00 94.12 282 LEU A N 1
ATOM 2283 C CA . LEU A 1 282 ? 39.470 6.548 -26.939 1.00 94.12 282 LEU A CA 1
ATOM 2284 C C . LEU A 1 282 ? 39.140 8.022 -26.686 1.00 94.12 282 LEU A C 1
ATOM 2286 O O . LEU A 1 282 ? 39.702 8.889 -27.350 1.00 94.12 282 LEU A O 1
ATOM 2290 N N . ALA A 1 283 ? 38.316 8.326 -25.683 1.00 92.75 283 ALA A N 1
ATOM 2291 C CA . ALA A 1 283 ? 37.999 9.699 -25.311 1.00 92.75 283 ALA A CA 1
ATOM 2292 C C . ALA A 1 283 ? 39.224 10.462 -24.764 1.00 92.75 283 ALA A C 1
ATOM 2294 O O . ALA A 1 283 ? 39.370 11.653 -25.024 1.00 92.75 283 ALA A O 1
ATOM 2295 N N . ARG A 1 284 ? 40.155 9.783 -24.070 1.00 91.88 284 ARG A N 1
ATOM 2296 C CA . ARG A 1 284 ? 41.463 10.355 -23.684 1.00 91.88 284 ARG A CA 1
ATOM 2297 C C . ARG A 1 284 ? 42.399 10.579 -24.873 1.00 91.88 284 ARG A C 1
ATOM 2299 O O . ARG A 1 284 ? 43.221 11.484 -24.803 1.00 91.88 284 ARG A O 1
ATOM 2306 N N . ALA A 1 285 ? 42.318 9.745 -25.908 1.00 91.06 285 ALA A N 1
ATOM 2307 C CA . ALA A 1 285 ? 43.177 9.840 -27.087 1.00 91.06 285 ALA A CA 1
ATOM 2308 C C . ALA A 1 285 ? 42.686 10.881 -28.110 1.00 91.06 285 ALA A C 1
ATOM 2310 O O . ALA A 1 285 ? 43.508 11.478 -28.800 1.00 91.06 285 ALA A O 1
ATOM 2311 N N . GLY A 1 286 ? 41.367 11.075 -28.220 1.00 85.81 286 GLY A N 1
ATOM 2312 C CA . GLY A 1 286 ? 40.749 11.982 -29.191 1.00 85.81 286 GLY A CA 1
ATOM 2313 C C . GLY A 1 286 ? 40.514 13.412 -28.697 1.00 85.81 286 GLY A C 1
ATOM 2314 O O . GLY A 1 286 ? 40.674 14.344 -29.478 1.00 85.81 286 GLY A O 1
ATOM 2315 N N . TYR A 1 287 ? 40.166 13.603 -27.419 1.00 86.62 287 TYR A N 1
ATOM 2316 C CA . TYR A 1 287 ? 39.840 14.927 -26.875 1.00 86.62 287 TYR A CA 1
ATOM 2317 C C . TYR A 1 287 ? 41.067 15.845 -26.786 1.00 86.62 287 TYR A C 1
ATOM 2319 O O . TYR A 1 287 ? 42.091 15.467 -26.209 1.00 86.62 287 TYR A O 1
ATOM 2327 N N . THR A 1 288 ? 40.936 17.095 -27.242 1.00 78.69 288 THR A N 1
ATOM 2328 C CA . THR A 1 288 ? 41.966 18.130 -27.039 1.00 78.69 288 THR A CA 1
ATOM 2329 C C . THR A 1 288 ? 41.397 19.394 -26.390 1.00 78.69 288 THR A C 1
ATOM 2331 O O . THR A 1 288 ? 40.286 19.819 -26.682 1.00 78.69 288 THR A O 1
ATOM 2334 N N . GLU A 1 289 ? 42.167 20.056 -25.515 1.00 68.06 289 GLU A N 1
ATOM 2335 C CA . GLU A 1 289 ? 41.679 21.238 -24.771 1.00 68.06 289 GLU A CA 1
ATOM 2336 C C . GLU A 1 289 ? 41.281 22.431 -25.662 1.00 68.06 289 GLU A C 1
ATOM 2338 O O . GLU A 1 289 ? 40.553 23.309 -25.206 1.00 68.06 289 GLU A O 1
ATOM 2343 N N . LYS A 1 290 ? 41.707 22.449 -26.934 1.00 60.09 290 LYS A N 1
ATOM 2344 C CA . LYS A 1 290 ? 41.321 23.462 -27.931 1.00 60.09 290 LYS A CA 1
ATOM 2345 C C . LYS A 1 290 ? 39.913 23.270 -28.507 1.00 60.09 290 LYS A C 1
ATOM 2347 O O . LYS A 1 290 ? 39.403 24.183 -29.138 1.00 60.09 290 LYS A O 1
ATOM 2352 N N . GLU A 1 291 ? 39.268 22.127 -28.285 1.00 59.06 291 GLU A N 1
ATOM 2353 C CA . GLU A 1 291 ? 37.881 21.870 -28.715 1.00 59.06 291 GLU A CA 1
ATOM 2354 C C . GLU A 1 291 ? 36.841 22.547 -27.792 1.00 59.06 291 GLU A C 1
ATOM 2356 O O . GLU A 1 291 ? 35.637 22.368 -27.959 1.00 59.06 291 GLU A O 1
ATOM 2361 N N . ASN A 1 292 ? 37.291 23.310 -26.789 1.00 59.72 292 ASN A N 1
ATOM 2362 C CA . ASN A 1 292 ? 36.500 23.704 -25.624 1.00 59.72 292 ASN A CA 1
ATOM 2363 C C . ASN A 1 292 ? 36.169 25.209 -25.542 1.00 59.72 292 ASN A C 1
ATOM 2365 O O . ASN A 1 292 ? 35.992 25.736 -24.445 1.00 59.72 292 ASN A O 1
ATOM 2369 N N . ASP A 1 293 ? 36.065 25.914 -26.670 1.00 48.62 293 ASP A N 1
ATOM 2370 C CA . ASP A 1 293 ? 35.879 27.375 -26.649 1.00 48.62 293 ASP A CA 1
ATOM 2371 C C . ASP A 1 293 ? 34.559 27.845 -25.991 1.00 48.62 293 ASP A C 1
ATOM 2373 O O . ASP A 1 293 ? 34.501 29.010 -25.609 1.00 48.62 293 ASP A O 1
ATOM 2377 N N . ASN A 1 294 ? 33.523 26.994 -25.809 1.00 52.38 294 ASN A N 1
ATOM 2378 C CA . ASN A 1 294 ? 32.297 27.344 -25.040 1.00 52.38 294 ASN A CA 1
ATOM 2379 C C . ASN A 1 294 ? 31.354 26.179 -24.575 1.00 52.38 294 ASN A C 1
ATOM 2381 O O . ASN A 1 294 ? 30.218 26.443 -24.181 1.00 52.38 294 ASN A O 1
ATOM 2385 N N . GLY A 1 295 ? 31.733 24.891 -24.628 1.00 66.50 295 GLY A N 1
ATOM 2386 C CA . GLY A 1 295 ? 30.759 23.769 -24.594 1.00 66.50 295 GLY A CA 1
ATOM 2387 C C . GLY A 1 295 ? 30.520 23.007 -23.268 1.00 66.50 295 GLY A C 1
ATOM 2388 O O . GLY A 1 295 ? 31.458 22.534 -22.629 1.00 66.50 295 GLY A O 1
ATOM 2389 N N . ASP A 1 296 ? 29.244 22.740 -22.931 1.00 79.25 296 ASP A N 1
ATOM 2390 C CA . ASP A 1 296 ? 28.809 21.683 -21.978 1.00 79.25 296 ASP A CA 1
ATOM 2391 C C . ASP A 1 296 ? 28.929 20.255 -22.562 1.00 79.25 296 ASP A C 1
ATOM 2393 O O . ASP A 1 296 ? 28.775 19.263 -21.849 1.00 79.25 296 ASP A O 1
ATOM 2397 N N . TRP A 1 297 ? 29.197 20.139 -23.864 1.00 87.81 297 TRP A N 1
ATOM 2398 C CA . TRP A 1 297 ? 29.210 18.877 -24.599 1.00 87.81 297 TRP A CA 1
ATOM 2399 C C . TRP A 1 297 ? 30.415 18.767 -25.537 1.00 87.81 297 TRP A C 1
ATOM 2401 O O . TRP A 1 297 ? 30.879 19.775 -26.068 1.00 87.81 297 TRP A O 1
ATOM 2411 N N . ASP A 1 298 ? 30.893 17.544 -25.748 1.00 88.25 298 ASP A N 1
ATOM 2412 C CA . ASP A 1 298 ? 31.855 17.156 -26.781 1.00 88.25 298 ASP A CA 1
ATOM 2413 C C . ASP A 1 298 ? 31.577 15.706 -27.249 1.00 88.25 298 ASP A C 1
ATOM 2415 O O . ASP A 1 298 ? 30.978 14.927 -26.502 1.00 88.25 298 ASP A O 1
ATOM 2419 N N . PRO A 1 299 ? 31.987 15.295 -28.465 1.00 86.56 299 PRO A N 1
ATOM 2420 C CA . PRO A 1 299 ? 31.687 13.954 -28.976 1.00 86.56 299 PRO A CA 1
ATOM 2421 C C . PRO A 1 299 ? 32.452 12.825 -28.265 1.00 86.56 299 PRO A C 1
ATOM 2423 O O . PRO A 1 299 ? 32.071 11.663 -28.413 1.00 86.56 299 PRO A O 1
ATOM 2426 N N . TRP A 1 300 ? 33.511 13.135 -27.507 1.00 90.00 300 TRP A N 1
ATOM 2427 C CA . TRP A 1 300 ? 34.395 12.153 -26.877 1.00 90.00 300 TRP A CA 1
ATOM 2428 C C . TRP A 1 300 ? 33.883 11.711 -25.502 1.00 90.00 300 TRP A C 1
ATOM 2430 O O . TRP A 1 300 ? 33.698 10.518 -25.259 1.00 90.00 300 TRP A O 1
ATOM 2440 N N . TRP A 1 301 ? 33.634 12.675 -24.616 1.00 90.62 301 TRP A N 1
ATOM 2441 C CA . TRP A 1 301 ? 33.154 12.482 -23.245 1.00 90.62 301 TRP A CA 1
ATOM 2442 C C . TRP A 1 301 ? 31.639 12.657 -23.100 1.00 90.62 301 TRP A C 1
ATOM 2444 O O . TRP A 1 301 ? 31.086 12.340 -22.044 1.00 90.62 301 TRP A O 1
ATOM 2454 N N . GLY A 1 302 ? 30.965 13.169 -24.131 1.00 90.81 302 GLY A N 1
ATOM 2455 C CA . GLY A 1 302 ? 29.566 13.558 -24.058 1.00 90.81 302 GLY A CA 1
ATOM 2456 C C . GLY A 1 302 ? 29.405 14.826 -23.239 1.00 90.81 302 GLY A C 1
ATOM 2457 O O . GLY A 1 302 ? 29.929 15.879 -23.582 1.00 90.81 302 GLY A O 1
ATOM 2458 N N . SER A 1 303 ? 28.653 14.737 -22.146 1.00 90.06 303 SER A N 1
ATOM 2459 C CA . SER A 1 303 ? 28.473 15.856 -21.226 1.00 90.06 303 SER A CA 1
ATOM 2460 C C . SER A 1 303 ? 29.737 16.149 -20.415 1.00 90.06 303 SER A C 1
ATOM 2462 O O . SER A 1 303 ? 30.505 15.255 -20.038 1.00 90.06 303 SER A O 1
ATOM 2464 N N . ARG A 1 304 ? 29.886 17.416 -20.020 1.00 88.62 304 ARG A N 1
ATOM 2465 C CA . ARG A 1 304 ? 30.940 17.899 -19.120 1.00 88.62 304 ARG A CA 1
ATOM 2466 C C . ARG A 1 304 ? 31.096 17.060 -17.844 1.00 88.62 304 ARG A C 1
ATOM 2468 O O . ARG A 1 304 ? 32.196 17.007 -17.297 1.00 88.62 304 ARG A O 1
ATOM 2475 N N . LEU A 1 305 ? 30.042 16.379 -17.381 1.00 91.88 305 LEU A N 1
ATOM 2476 C CA . LEU A 1 305 ? 30.076 15.504 -16.207 1.00 91.88 305 LEU A CA 1
ATOM 2477 C C . LEU A 1 305 ? 31.210 14.471 -16.276 1.00 91.88 305 LEU A C 1
ATOM 2479 O O . LEU A 1 305 ? 31.979 14.363 -15.321 1.00 91.88 305 LEU A O 1
ATOM 2483 N N . PHE A 1 306 ? 31.342 13.722 -17.374 1.00 92.62 306 PHE A N 1
ATOM 2484 C CA . PHE A 1 306 ? 32.383 12.691 -17.473 1.00 92.62 306 PHE A CA 1
ATOM 2485 C C . PHE A 1 306 ? 33.771 13.280 -17.703 1.00 92.62 306 PHE A C 1
ATOM 2487 O O . PHE A 1 306 ? 34.743 12.764 -17.156 1.00 92.62 306 PHE A O 1
ATOM 2494 N N . ARG A 1 307 ? 33.863 14.417 -18.398 1.00 89.50 307 ARG A N 1
ATOM 2495 C CA . ARG A 1 307 ? 35.117 15.158 -18.578 1.00 89.50 307 ARG A CA 1
ATOM 2496 C C . ARG A 1 307 ? 35.674 15.684 -17.245 1.00 89.50 307 ARG A C 1
ATOM 2498 O O . ARG A 1 307 ? 36.830 15.422 -16.901 1.00 89.50 307 ARG A O 1
ATOM 2505 N N . ASP A 1 308 ? 34.834 16.348 -16.445 1.00 89.69 308 ASP A N 1
ATOM 2506 C CA . ASP A 1 308 ? 35.171 16.826 -15.095 1.00 89.69 308 ASP A CA 1
ATOM 2507 C C . ASP A 1 308 ? 35.538 15.633 -14.178 1.00 89.69 308 ASP A C 1
ATOM 2509 O O . ASP A 1 308 ? 36.538 15.685 -13.455 1.00 89.69 308 ASP A O 1
ATOM 2513 N N . ARG A 1 309 ? 34.792 14.517 -14.252 1.00 92.56 309 ARG A N 1
ATOM 2514 C CA . ARG A 1 309 ? 35.078 13.279 -13.498 1.00 92.56 309 ARG A CA 1
ATOM 2515 C C . ARG A 1 309 ? 36.394 12.619 -13.907 1.00 92.56 309 ARG A C 1
ATOM 2517 O O . ARG A 1 309 ? 37.135 12.196 -13.024 1.00 92.56 309 ARG A O 1
ATOM 2524 N N . GLN A 1 310 ? 36.732 12.559 -15.193 1.00 91.25 310 GLN A N 1
ATOM 2525 C CA . GLN A 1 310 ? 38.011 12.026 -15.671 1.00 91.25 310 GLN A CA 1
ATOM 2526 C C . GLN A 1 310 ? 39.189 12.897 -15.205 1.00 91.25 310 GLN A C 1
ATOM 2528 O O . GLN A 1 310 ? 40.220 12.364 -14.788 1.00 91.25 310 GLN A O 1
ATOM 2533 N N . SER A 1 311 ? 39.038 14.227 -15.234 1.00 88.56 311 SER A N 1
ATOM 2534 C CA . SER A 1 311 ? 40.046 15.181 -14.740 1.00 88.56 311 SER A CA 1
ATOM 2535 C C . SER A 1 311 ? 40.236 15.117 -13.220 1.00 88.56 311 SER A C 1
ATOM 2537 O O . SER A 1 311 ? 41.330 15.396 -12.725 1.00 88.56 311 SER A O 1
ATOM 2539 N N . PHE A 1 312 ? 39.195 14.752 -12.469 1.00 91.31 312 PHE A N 1
ATOM 2540 C CA . PHE A 1 312 ? 39.268 14.553 -11.023 1.00 91.31 312 PHE A CA 1
ATOM 2541 C C . PHE A 1 312 ? 39.820 13.169 -10.646 1.00 91.31 312 PHE A C 1
ATOM 2543 O O . PHE A 1 312 ? 40.832 13.080 -9.954 1.00 91.31 312 PHE A O 1
ATOM 2550 N N . HIS A 1 313 ? 39.201 12.083 -11.116 1.00 93.31 313 HIS A N 1
ATOM 2551 C CA . HIS A 1 313 ? 39.548 10.722 -10.696 1.00 93.31 313 HIS A CA 1
ATOM 2552 C C . HIS A 1 313 ? 40.966 10.296 -11.100 1.00 93.31 313 HIS A C 1
ATOM 2554 O O . HIS A 1 313 ? 41.574 9.496 -10.394 1.00 93.31 313 HIS A O 1
ATOM 2560 N N . SER A 1 314 ? 41.526 10.846 -12.183 1.00 89.56 314 SER A N 1
ATOM 2561 C CA . SER A 1 314 ? 42.924 10.603 -12.573 1.00 89.56 314 SER A CA 1
ATOM 2562 C C . SER A 1 314 ? 43.950 11.137 -11.563 1.00 89.56 314 SER A C 1
ATOM 2564 O O . SER A 1 314 ? 45.089 10.677 -11.555 1.00 89.56 314 SER A O 1
ATOM 2566 N N . LYS A 1 315 ? 43.550 12.072 -10.690 1.00 89.31 315 LYS A N 1
ATOM 2567 C CA . LYS A 1 315 ? 44.381 12.663 -9.628 1.00 89.31 315 LYS A CA 1
ATOM 2568 C C . LYS A 1 315 ? 44.223 11.946 -8.282 1.00 89.31 315 LYS A C 1
ATOM 2570 O O . LYS A 1 315 ? 44.906 12.301 -7.325 1.00 89.31 315 LYS A O 1
ATOM 2575 N N . LEU A 1 316 ? 43.332 10.954 -8.183 1.00 89.62 316 LEU A N 1
ATOM 2576 C CA . LEU A 1 316 ? 43.108 10.218 -6.942 1.00 89.62 316 LEU A CA 1
ATOM 2577 C C . LEU A 1 316 ? 44.199 9.180 -6.697 1.00 89.62 316 LEU A C 1
ATOM 2579 O O . LEU A 1 316 ? 44.348 8.207 -7.443 1.00 89.62 316 LEU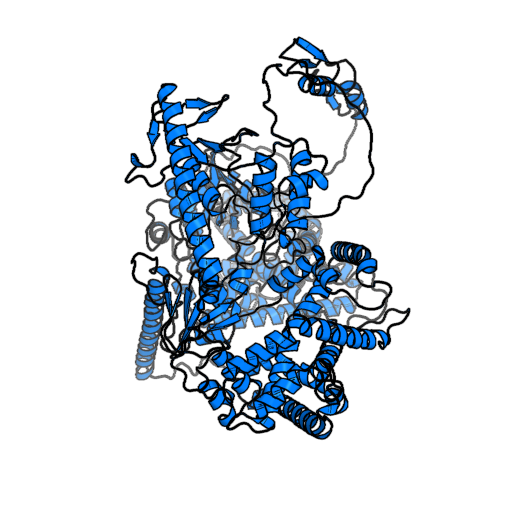 A O 1
ATOM 2583 N N . SER A 1 317 ? 44.883 9.315 -5.561 1.00 82.12 317 SER A N 1
ATOM 2584 C CA . SER A 1 317 ? 45.757 8.270 -5.041 1.00 82.12 317 SER A CA 1
ATOM 2585 C C . SER A 1 317 ? 45.030 6.926 -5.023 1.00 82.12 317 SER A C 1
ATOM 2587 O O . SER A 1 317 ? 43.921 6.799 -4.498 1.00 82.12 317 SER A O 1
ATOM 2589 N N . ASN A 1 318 ? 45.716 5.895 -5.514 1.00 81.56 318 ASN A N 1
ATOM 2590 C CA . ASN A 1 318 ? 45.270 4.502 -5.555 1.00 81.56 318 ASN A CA 1
ATOM 2591 C C . ASN A 1 318 ? 44.202 4.123 -6.599 1.00 81.56 318 ASN A C 1
ATOM 2593 O O . ASN A 1 318 ? 43.846 2.942 -6.641 1.00 81.56 318 ASN A O 1
ATOM 2597 N N . TRP A 1 319 ? 43.743 5.032 -7.460 1.00 91.81 319 TRP A N 1
ATOM 2598 C CA . TRP A 1 319 ? 42.840 4.679 -8.561 1.00 91.81 319 TRP A CA 1
ATOM 2599 C C . TRP A 1 319 ? 43.626 4.287 -9.821 1.00 91.81 319 TRP A C 1
ATOM 2601 O O . TRP A 1 319 ? 44.694 4.824 -10.099 1.00 91.81 319 TRP A O 1
ATOM 2611 N N . ASP A 1 320 ? 43.112 3.305 -10.555 1.00 92.12 320 ASP A N 1
ATOM 2612 C CA . ASP A 1 320 ? 43.534 2.934 -11.908 1.00 92.12 320 ASP A CA 1
ATOM 2613 C C . ASP A 1 320 ? 42.397 3.261 -12.895 1.00 92.12 320 ASP A C 1
ATOM 2615 O O . ASP A 1 320 ? 41.280 3.568 -12.474 1.00 92.12 320 ASP A O 1
ATOM 2619 N N . PHE A 1 321 ? 42.647 3.203 -14.210 1.00 93.00 321 PHE A N 1
ATOM 2620 C CA . PHE A 1 321 ? 41.607 3.495 -15.212 1.00 93.00 321 PHE A CA 1
ATOM 2621 C C . PHE A 1 321 ? 40.352 2.628 -15.028 1.00 93.00 321 PHE A C 1
ATOM 2623 O O . PHE A 1 321 ? 39.232 3.113 -15.181 1.00 93.00 321 PHE A O 1
ATOM 2630 N N . LYS A 1 322 ? 40.528 1.386 -14.570 1.00 94.81 322 LYS A N 1
ATOM 2631 C CA . LYS A 1 322 ? 39.433 0.483 -14.227 1.00 94.81 322 LYS A CA 1
ATOM 2632 C C . LYS A 1 322 ? 38.565 0.987 -13.074 1.00 94.81 322 LYS A C 1
ATOM 2634 O O . LYS A 1 322 ? 37.343 0.872 -13.139 1.00 94.81 322 LYS A O 1
ATOM 2639 N N . ALA A 1 323 ? 39.156 1.554 -12.024 1.00 94.56 323 ALA A N 1
ATOM 2640 C CA . ALA A 1 323 ? 38.415 2.196 -10.940 1.00 94.56 323 ALA A CA 1
ATOM 2641 C C . ALA A 1 323 ? 37.584 3.391 -11.443 1.00 94.56 323 ALA A C 1
ATOM 2643 O O . ALA A 1 323 ? 36.442 3.561 -11.009 1.00 94.56 323 ALA A O 1
ATOM 2644 N N . ILE A 1 324 ? 38.110 4.171 -12.398 1.00 95.00 324 ILE A N 1
ATOM 2645 C CA . ILE A 1 324 ? 37.354 5.257 -13.042 1.00 95.00 324 ILE A CA 1
ATOM 2646 C C . ILE A 1 324 ? 36.163 4.678 -13.820 1.00 95.00 324 ILE A C 1
ATOM 2648 O O . ILE A 1 324 ? 35.030 5.085 -13.576 1.00 95.00 324 ILE A O 1
ATOM 2652 N N . ALA A 1 325 ? 36.383 3.674 -14.675 1.00 96.38 325 ALA A N 1
ATOM 2653 C CA . ALA A 1 325 ? 35.322 3.011 -15.441 1.00 96.38 325 ALA A CA 1
ATOM 2654 C C . ALA A 1 325 ? 34.235 2.369 -14.558 1.00 96.38 325 ALA A C 1
ATOM 2656 O O . ALA A 1 325 ? 33.048 2.465 -14.860 1.00 96.38 325 ALA A O 1
ATOM 2657 N N . ILE A 1 326 ? 34.610 1.777 -13.419 1.00 96.38 326 ILE A N 1
ATOM 2658 C CA . ILE A 1 326 ? 33.664 1.263 -12.415 1.00 96.38 326 ILE A CA 1
ATOM 2659 C C . ILE A 1 326 ? 32.804 2.394 -11.824 1.00 96.38 326 ILE A C 1
ATOM 2661 O O . ILE A 1 326 ? 31.600 2.214 -11.634 1.00 96.38 326 ILE A O 1
ATOM 2665 N N . SER A 1 327 ? 33.403 3.556 -11.543 1.00 94.62 327 SER A N 1
ATOM 2666 C CA . SER A 1 327 ? 32.696 4.736 -11.024 1.00 94.62 327 SER A CA 1
ATOM 2667 C C . SER A 1 327 ? 31.748 5.344 -12.069 1.00 94.62 327 SER A C 1
ATOM 2669 O O . SER A 1 327 ? 30.631 5.754 -11.744 1.00 94.62 327 SER A O 1
ATOM 2671 N N . ASP A 1 328 ? 32.167 5.388 -13.333 1.00 95.56 328 ASP A N 1
ATOM 2672 C CA . ASP A 1 328 ? 31.374 5.947 -14.431 1.00 95.56 328 ASP A CA 1
ATOM 2673 C C . ASP A 1 328 ? 30.233 5.018 -14.855 1.00 95.56 328 ASP A C 1
ATOM 2675 O O . ASP A 1 328 ? 29.105 5.487 -14.979 1.00 95.56 328 ASP A O 1
ATOM 2679 N N . LEU A 1 329 ? 30.448 3.699 -14.922 1.00 96.00 329 LEU A N 1
ATOM 2680 C CA . LEU A 1 329 ? 29.363 2.728 -15.114 1.00 96.00 329 LEU A CA 1
ATOM 2681 C C . LEU A 1 329 ? 28.308 2.819 -13.996 1.00 96.00 329 LEU A C 1
ATOM 2683 O O . LEU A 1 329 ? 27.108 2.750 -14.265 1.00 96.00 329 LEU A O 1
ATOM 2687 N N . ALA A 1 330 ? 28.736 3.022 -12.744 1.00 93.56 330 ALA A N 1
ATOM 2688 C CA . ALA A 1 330 ? 27.819 3.257 -11.628 1.00 93.56 330 ALA A CA 1
ATOM 2689 C C . ALA A 1 330 ? 27.025 4.569 -11.776 1.00 93.56 330 ALA A C 1
ATOM 2691 O O . ALA A 1 330 ? 25.871 4.641 -11.351 1.00 93.56 330 ALA A O 1
ATOM 2692 N N . THR A 1 331 ? 27.612 5.582 -12.418 1.00 92.88 331 THR A N 1
ATOM 2693 C CA . THR A 1 331 ? 26.969 6.877 -12.692 1.00 92.88 331 THR A CA 1
ATOM 2694 C C . THR A 1 331 ? 25.958 6.760 -13.837 1.00 92.88 331 THR A C 1
ATOM 2696 O O . THR A 1 331 ? 24.826 7.214 -13.687 1.00 92.88 331 THR A O 1
ATOM 2699 N N . ILE A 1 332 ? 26.310 6.061 -14.925 1.00 92.94 332 ILE A N 1
ATOM 2700 C CA . ILE A 1 332 ? 25.400 5.732 -16.037 1.00 92.94 332 ILE A CA 1
ATOM 2701 C C . ILE A 1 332 ? 24.180 4.952 -15.521 1.00 92.94 332 ILE A C 1
ATOM 2703 O O . ILE A 1 332 ? 23.041 5.307 -15.831 1.00 92.94 332 ILE A O 1
ATOM 2707 N N . TRP A 1 333 ? 24.396 3.928 -14.686 1.00 90.25 333 TRP A N 1
ATOM 2708 C CA . TRP A 1 333 ? 23.314 3.177 -14.037 1.00 90.25 333 TRP A CA 1
ATOM 2709 C C . TRP A 1 333 ? 22.418 4.078 -13.176 1.00 90.25 333 TRP A C 1
ATOM 2711 O O . TRP A 1 333 ? 21.194 4.047 -13.322 1.00 90.25 333 TRP A O 1
ATOM 2721 N N . GLY A 1 334 ? 23.021 4.896 -12.306 1.00 86.19 334 GLY A N 1
ATOM 2722 C CA . GLY A 1 334 ? 22.296 5.762 -11.375 1.00 86.19 334 GLY A CA 1
ATOM 2723 C C . GLY A 1 334 ? 21.421 6.811 -12.066 1.00 86.19 334 GLY A C 1
ATOM 2724 O O . GLY A 1 334 ? 20.323 7.088 -11.586 1.00 86.19 334 GLY A O 1
ATOM 2725 N N . ALA A 1 335 ? 21.868 7.341 -13.209 1.00 87.19 335 ALA A N 1
ATOM 2726 C CA . ALA A 1 335 ? 21.100 8.287 -14.017 1.00 87.19 335 ALA A CA 1
ATOM 2727 C C . ALA A 1 335 ? 19.904 7.641 -14.745 1.00 87.19 335 ALA A C 1
ATOM 2729 O O . ALA A 1 335 ? 18.902 8.308 -14.980 1.00 87.19 335 ALA A O 1
ATOM 2730 N N . ASN A 1 336 ? 19.981 6.347 -15.075 1.00 85.25 336 ASN A N 1
ATOM 2731 C CA . ASN A 1 336 ? 18.962 5.652 -15.870 1.00 85.25 336 ASN A CA 1
ATOM 2732 C C . ASN A 1 336 ? 17.873 4.965 -15.026 1.00 85.25 336 ASN A C 1
ATOM 2734 O O . ASN A 1 336 ? 16.683 5.107 -15.301 1.00 85.25 336 ASN A O 1
ATOM 2738 N N . VAL A 1 337 ? 18.261 4.204 -13.995 1.00 77.31 337 VAL A N 1
ATOM 2739 C CA . VAL A 1 337 ? 17.411 3.147 -13.400 1.00 77.31 337 VAL A CA 1
ATOM 2740 C C . VAL A 1 337 ? 16.046 3.624 -12.866 1.00 77.31 337 VAL A C 1
ATOM 2742 O O . VAL A 1 337 ? 15.050 2.905 -12.971 1.00 77.31 337 VAL A O 1
ATOM 2745 N N . ASN A 1 338 ? 15.974 4.843 -12.324 1.00 77.38 338 ASN A N 1
ATOM 2746 C CA . ASN A 1 338 ? 14.740 5.390 -11.747 1.00 77.38 338 ASN A CA 1
ATOM 2747 C C . ASN A 1 338 ? 13.871 6.141 -12.770 1.00 77.38 338 ASN A C 1
ATOM 2749 O O . ASN A 1 338 ? 12.650 6.177 -12.614 1.00 77.38 338 ASN A O 1
ATOM 2753 N N . VAL A 1 339 ? 14.483 6.722 -13.810 1.00 81.19 339 VAL A N 1
ATOM 2754 C CA . VAL A 1 339 ? 13.796 7.565 -14.804 1.00 81.19 339 VAL A CA 1
ATOM 2755 C C . VAL A 1 339 ? 12.843 6.721 -15.643 1.00 81.19 339 VAL A C 1
ATOM 2757 O O . VAL A 1 339 ? 11.662 7.047 -15.737 1.00 81.19 339 VAL A O 1
ATOM 2760 N N . HIS A 1 340 ? 13.317 5.583 -16.158 1.00 80.38 340 HIS A N 1
ATOM 2761 C CA . HIS A 1 340 ? 12.516 4.689 -17.003 1.00 80.38 340 HIS A CA 1
ATOM 2762 C C . HIS A 1 340 ? 11.288 4.153 -16.272 1.00 80.38 340 HIS A C 1
ATOM 2764 O O . HIS A 1 340 ? 10.186 4.155 -16.813 1.00 80.38 340 HIS A O 1
ATOM 2770 N N . THR A 1 341 ? 11.458 3.774 -15.002 1.00 81.25 341 THR A N 1
ATOM 2771 C CA . THR A 1 341 ? 10.356 3.301 -14.154 1.00 81.25 341 THR A CA 1
ATOM 2772 C C . THR A 1 341 ? 9.281 4.382 -14.005 1.00 81.25 341 THR A C 1
ATOM 2774 O O . THR A 1 341 ? 8.103 4.100 -14.203 1.00 81.25 341 THR A O 1
ATOM 2777 N N . ALA A 1 342 ? 9.661 5.628 -13.700 1.00 87.69 342 ALA A N 1
ATOM 2778 C CA . ALA A 1 342 ? 8.705 6.728 -13.567 1.00 87.69 342 ALA A CA 1
ATOM 2779 C C . ALA A 1 342 ? 8.029 7.091 -14.905 1.00 87.69 342 ALA A C 1
ATOM 2781 O O . ALA A 1 342 ? 6.815 7.300 -14.942 1.00 87.69 342 ALA A O 1
ATOM 2782 N N . ALA A 1 343 ? 8.789 7.128 -16.003 1.00 88.06 343 ALA A N 1
ATOM 2783 C CA . ALA A 1 343 ? 8.283 7.468 -17.330 1.00 88.06 343 ALA A CA 1
ATOM 2784 C C . ALA A 1 343 ? 7.274 6.429 -17.845 1.00 88.06 343 ALA A C 1
ATOM 2786 O O . ALA A 1 343 ? 6.160 6.787 -18.224 1.00 88.06 343 ALA A O 1
ATOM 2787 N N . ILE A 1 344 ? 7.614 5.138 -17.793 1.00 89.00 344 ILE A N 1
ATOM 2788 C CA . ILE A 1 344 ? 6.749 4.087 -18.341 1.00 89.00 344 ILE A CA 1
ATOM 2789 C C . ILE A 1 344 ? 5.493 3.909 -17.480 1.00 89.00 344 ILE A C 1
ATOM 2791 O O . ILE A 1 344 ? 4.402 3.782 -18.030 1.00 89.00 344 ILE A O 1
ATOM 2795 N N . TRP A 1 345 ? 5.585 4.010 -16.145 1.00 92.12 345 TRP A N 1
ATOM 2796 C CA . TRP A 1 345 ? 4.378 4.045 -15.308 1.00 92.12 345 TRP A CA 1
ATOM 2797 C C . TRP A 1 345 ? 3.503 5.275 -15.579 1.00 92.12 345 TRP A C 1
ATOM 2799 O O . TRP A 1 345 ? 2.284 5.146 -15.552 1.00 92.12 345 TRP A O 1
ATOM 2809 N N . THR A 1 346 ? 4.084 6.436 -15.896 1.00 92.88 346 THR A N 1
ATOM 2810 C CA . THR A 1 346 ? 3.312 7.621 -16.312 1.00 92.88 346 THR A CA 1
ATOM 2811 C C . THR A 1 346 ? 2.532 7.352 -17.597 1.00 92.88 346 THR A C 1
ATOM 2813 O O . THR A 1 346 ? 1.331 7.609 -17.642 1.00 92.88 346 THR A O 1
ATOM 2816 N N . ILE A 1 347 ? 3.172 6.758 -18.608 1.00 91.19 347 ILE A N 1
ATOM 2817 C CA . ILE A 1 347 ? 2.510 6.354 -19.858 1.00 91.19 347 ILE A CA 1
ATOM 2818 C C . ILE A 1 347 ? 1.395 5.339 -19.567 1.00 91.19 347 ILE A C 1
ATOM 2820 O O . ILE A 1 347 ? 0.262 5.535 -19.997 1.00 91.19 347 ILE A O 1
ATOM 2824 N N . ILE A 1 348 ? 1.680 4.294 -18.786 1.00 92.75 348 ILE A N 1
ATOM 2825 C CA . ILE A 1 348 ? 0.713 3.245 -18.439 1.00 92.75 348 ILE A CA 1
ATOM 2826 C C . ILE A 1 348 ? -0.520 3.823 -17.729 1.00 92.75 348 ILE A C 1
ATOM 2828 O O . ILE A 1 348 ? -1.640 3.532 -18.141 1.00 92.75 348 ILE A O 1
ATOM 2832 N N . GLU A 1 349 ? -0.359 4.634 -16.680 1.00 94.69 349 GLU A N 1
ATOM 2833 C CA . GLU A 1 349 ? -1.512 5.150 -15.924 1.00 94.69 349 GLU A CA 1
ATOM 2834 C C . GLU A 1 349 ? -2.328 6.175 -16.732 1.00 94.69 349 GLU A C 1
ATOM 2836 O O . GLU A 1 349 ? -3.550 6.192 -16.605 1.00 94.69 349 GLU A O 1
ATOM 2841 N N . VAL A 1 350 ? -1.694 6.967 -17.610 1.00 95.44 350 VAL A N 1
ATOM 2842 C CA . VAL A 1 350 ? -2.404 7.891 -18.516 1.00 95.44 350 VAL A CA 1
ATOM 2843 C C . VAL A 1 350 ? -3.176 7.139 -19.602 1.00 95.44 350 VAL A C 1
ATOM 2845 O O . VAL A 1 350 ? -4.330 7.463 -19.849 1.00 95.44 350 VAL A O 1
ATOM 2848 N N . PHE A 1 351 ? -2.589 6.121 -20.238 1.00 93.75 351 PHE A N 1
ATOM 2849 C CA . PHE A 1 351 ? -3.250 5.383 -21.325 1.00 93.75 351 PHE A CA 1
ATOM 2850 C C . PHE A 1 351 ? -4.318 4.387 -20.839 1.00 93.75 351 PHE A C 1
ATOM 2852 O O . PHE A 1 351 ? -5.196 4.014 -21.616 1.00 93.75 351 PHE A O 1
ATOM 2859 N N . LYS A 1 352 ? -4.284 3.969 -19.565 1.00 93.81 352 LYS A N 1
ATOM 2860 C CA . LYS A 1 352 ? -5.311 3.097 -18.960 1.00 93.81 352 LYS A CA 1
ATOM 2861 C C . LYS A 1 352 ? -6.661 3.781 -18.745 1.00 93.81 352 LYS A C 1
ATOM 2863 O O . LYS A 1 352 ? -7.671 3.085 -18.670 1.00 93.81 352 LYS A O 1
ATOM 2868 N N . ASP A 1 353 ? -6.688 5.105 -18.624 1.00 94.88 353 ASP A N 1
ATOM 2869 C CA . ASP A 1 353 ? -7.910 5.886 -18.437 1.00 94.88 353 ASP A CA 1
ATOM 2870 C C . ASP A 1 353 ? -8.094 6.839 -19.624 1.00 94.88 353 ASP A C 1
ATOM 2872 O O . ASP A 1 353 ? -7.386 7.834 -19.776 1.00 94.88 353 ASP A O 1
ATOM 2876 N N . LYS A 1 354 ? -9.085 6.541 -20.472 1.00 95.31 354 LYS A N 1
ATOM 2877 C CA . LYS A 1 354 ? -9.401 7.347 -21.658 1.00 95.31 354 LYS A CA 1
ATOM 2878 C C . LYS A 1 354 ? -9.733 8.804 -21.305 1.00 95.31 354 LYS A C 1
ATOM 2880 O O . LYS A 1 354 ? -9.337 9.700 -22.047 1.00 95.31 354 LYS A O 1
ATOM 2885 N N . ASN A 1 355 ? -10.409 9.057 -20.182 1.00 96.44 355 ASN A N 1
ATOM 2886 C CA . ASN A 1 355 ? -10.734 10.416 -19.753 1.00 96.44 355 ASN A CA 1
ATOM 2887 C C . ASN A 1 355 ? -9.472 11.167 -19.311 1.00 96.44 355 ASN A C 1
ATOM 2889 O O . ASN A 1 355 ? -9.282 12.328 -19.673 1.00 96.44 355 ASN A O 1
ATOM 2893 N N . LEU A 1 356 ? -8.575 10.499 -18.580 1.00 96.62 356 LEU A N 1
ATOM 2894 C CA . LEU A 1 356 ? -7.281 11.072 -18.214 1.00 96.62 356 LEU A CA 1
ATOM 2895 C C . LEU A 1 356 ? -6.418 11.364 -19.449 1.00 96.62 356 LEU A C 1
ATOM 2897 O O . LEU A 1 356 ? -5.851 12.451 -19.539 1.00 96.62 356 LEU A O 1
ATOM 2901 N N . LEU A 1 357 ? -6.357 10.444 -20.416 1.00 96.75 357 LEU A N 1
ATOM 2902 C CA . LEU A 1 357 ? -5.646 10.636 -21.681 1.00 96.75 357 LEU A CA 1
ATOM 2903 C C . LEU A 1 357 ? -6.164 11.861 -22.449 1.00 96.75 357 LEU A C 1
ATOM 2905 O O . LEU A 1 357 ? -5.366 12.672 -22.913 1.00 96.75 357 LEU A O 1
ATOM 2909 N N . GLU A 1 358 ? -7.484 12.027 -22.554 1.00 96.75 358 GLU A N 1
ATOM 2910 C CA . GLU A 1 358 ? -8.114 13.199 -23.179 1.00 96.75 358 GLU A CA 1
ATOM 2911 C C . GLU A 1 358 ? -7.794 14.499 -22.420 1.00 96.75 358 GLU A C 1
ATOM 2913 O O . GLU A 1 358 ? -7.449 15.507 -23.038 1.00 96.75 358 GLU A O 1
ATOM 2918 N N . ARG A 1 359 ? -7.826 14.480 -21.080 1.00 96.75 359 ARG A N 1
ATOM 2919 C CA . ARG A 1 359 ? -7.468 15.639 -20.242 1.00 96.75 359 ARG A CA 1
ATOM 2920 C C . ARG A 1 359 ? -5.993 16.032 -20.378 1.00 96.75 359 ARG A C 1
ATOM 2922 O O . ARG A 1 359 ? -5.702 17.218 -20.510 1.00 96.75 359 ARG A O 1
ATOM 2929 N N . VAL A 1 360 ? -5.076 15.061 -20.376 1.00 95.19 360 VAL A N 1
ATOM 2930 C CA . VAL A 1 360 ? -3.631 15.294 -20.550 1.00 95.19 360 VAL A CA 1
ATOM 2931 C C . VAL A 1 360 ? -3.326 15.793 -21.963 1.00 95.19 360 VAL A C 1
ATOM 2933 O O . VAL A 1 360 ? -2.577 16.756 -22.109 1.00 95.19 360 VAL A O 1
ATOM 2936 N N . ARG A 1 361 ? -3.950 15.219 -23.003 1.00 94.50 361 ARG A N 1
ATOM 2937 C CA . ARG A 1 361 ? -3.841 15.731 -24.382 1.00 94.50 361 ARG A CA 1
ATOM 2938 C C . ARG A 1 361 ? -4.307 17.177 -24.482 1.00 94.50 361 ARG A C 1
ATOM 2940 O O . ARG A 1 361 ? -3.556 18.004 -24.978 1.00 94.50 361 ARG A O 1
ATOM 2947 N N . LYS A 1 362 ? -5.469 17.510 -23.915 1.00 94.06 362 LYS A N 1
ATOM 2948 C CA . LYS A 1 362 ? -5.987 18.884 -23.903 1.00 94.06 362 LYS A CA 1
ATOM 2949 C C . LYS A 1 362 ? -5.071 19.856 -23.147 1.00 94.06 362 LYS A C 1
ATOM 2951 O O . LYS A 1 362 ? -4.912 20.997 -23.572 1.00 94.06 362 LYS A O 1
ATOM 2956 N N . GLU A 1 363 ? -4.457 19.445 -22.037 1.00 92.38 363 GLU A N 1
ATOM 2957 C CA . GLU A 1 363 ? -3.468 20.276 -21.331 1.00 92.38 363 GLU A CA 1
ATOM 2958 C C . GLU A 1 363 ? -2.215 20.520 -22.194 1.00 92.38 363 GLU A C 1
ATOM 2960 O O . GLU A 1 363 ? -1.747 21.656 -22.289 1.00 92.38 363 GLU A O 1
ATOM 2965 N N . LEU A 1 364 ? -1.727 19.484 -22.886 1.00 89.62 364 LEU A N 1
ATOM 2966 C CA . LEU A 1 364 ? -0.585 19.570 -23.799 1.00 89.62 364 LEU A CA 1
ATOM 2967 C C . LEU A 1 364 ? -0.888 20.404 -25.054 1.00 89.62 364 LEU A C 1
ATOM 2969 O O . LEU A 1 364 ? -0.083 21.258 -25.405 1.00 89.62 364 LEU A O 1
ATOM 2973 N N . GLU A 1 365 ? -2.041 20.234 -25.701 1.00 88.69 365 GLU A N 1
ATOM 2974 C CA . GLU A 1 365 ? -2.469 21.006 -26.883 1.00 88.69 365 GLU A CA 1
ATOM 2975 C C . GLU A 1 365 ? -2.469 22.519 -26.610 1.00 88.69 365 GLU A C 1
ATOM 2977 O O . GLU A 1 365 ? -1.952 23.300 -27.407 1.00 88.69 365 GLU A O 1
ATOM 2982 N N . ASN A 1 366 ? -2.952 22.936 -25.434 1.00 83.62 366 ASN A N 1
ATOM 2983 C CA . ASN A 1 366 ? -2.906 24.335 -24.988 1.00 83.62 366 ASN A CA 1
ATOM 2984 C C . ASN A 1 366 ? -1.478 24.842 -24.687 1.00 83.62 366 ASN A C 1
ATOM 2986 O O . ASN A 1 366 ? -1.245 26.055 -24.614 1.00 83.62 366 ASN A O 1
ATOM 2990 N N . ALA A 1 367 ? -0.525 23.930 -24.486 1.00 83.69 367 ALA A N 1
ATOM 2991 C CA . ALA A 1 367 ? 0.879 24.220 -24.223 1.00 83.69 367 ALA A CA 1
ATOM 2992 C C . ALA A 1 367 ? 1.752 24.194 -25.490 1.00 83.69 367 ALA A C 1
ATOM 2994 O O . ALA A 1 367 ? 2.738 24.928 -25.539 1.00 83.69 367 ALA A O 1
ATOM 2995 N N . VAL A 1 368 ? 1.395 23.418 -26.523 1.00 76.25 368 VAL A N 1
ATOM 2996 C CA . VAL A 1 368 ? 2.170 23.252 -27.773 1.00 76.25 368 VAL A CA 1
ATOM 2997 C C . VAL A 1 368 ? 2.637 24.585 -28.389 1.00 76.25 368 VAL A C 1
ATOM 2999 O O . VAL A 1 368 ? 3.839 24.706 -28.633 1.00 76.25 368 VAL A O 1
ATOM 3002 N N . PRO A 1 369 ? 1.794 25.632 -28.542 1.00 69.50 369 PRO A N 1
ATOM 3003 C CA . PRO A 1 369 ? 2.230 26.924 -29.095 1.00 69.50 369 PRO A CA 1
ATOM 3004 C C . PRO A 1 369 ? 3.281 27.671 -28.253 1.00 69.50 369 PRO A C 1
ATOM 3006 O O . PRO A 1 369 ? 3.905 28.611 -28.735 1.00 69.50 369 PRO A O 1
ATOM 3009 N N . LYS A 1 370 ? 3.455 27.288 -26.982 1.00 67.38 370 LYS A N 1
ATOM 3010 C CA . LYS A 1 370 ? 4.447 27.846 -26.044 1.00 67.38 370 LYS A CA 1
ATOM 3011 C C . LYS A 1 370 ? 5.671 26.939 -25.887 1.00 67.38 370 LYS A C 1
ATOM 3013 O O . LYS A 1 370 ? 6.724 27.415 -25.476 1.00 67.38 370 LYS A O 1
ATOM 3018 N N . LEU A 1 371 ? 5.524 25.648 -26.194 1.00 64.56 371 LEU A N 1
ATOM 3019 C CA . LEU A 1 371 ? 6.595 24.650 -26.189 1.00 64.56 371 LEU A CA 1
ATOM 3020 C C . LEU A 1 371 ? 7.498 24.764 -27.417 1.00 64.56 371 LEU A C 1
ATOM 3022 O O . LEU A 1 371 ? 8.686 24.477 -27.311 1.00 64.56 371 LEU A O 1
ATOM 3026 N N . ILE A 1 372 ? 6.944 25.193 -28.555 1.00 62.16 372 ILE A N 1
ATOM 3027 C CA . ILE A 1 372 ? 7.680 25.405 -29.805 1.00 62.16 372 ILE A CA 1
ATOM 3028 C C . ILE A 1 372 ? 7.427 26.839 -30.306 1.00 62.16 372 ILE A C 1
ATOM 3030 O O . ILE A 1 372 ? 6.622 27.045 -31.217 1.00 62.16 372 ILE A O 1
ATOM 3034 N N . PRO A 1 373 ? 8.088 27.860 -29.723 1.00 53.50 373 PRO A N 1
ATOM 3035 C CA . PRO A 1 373 ? 8.190 29.168 -30.360 1.00 53.50 373 PRO A CA 1
ATOM 3036 C C . PRO A 1 373 ? 8.912 29.026 -31.708 1.00 53.50 373 PRO A C 1
ATOM 3038 O O . PRO A 1 373 ? 9.722 28.117 -31.893 1.00 53.50 373 PRO A O 1
ATOM 3041 N N . SER A 1 374 ? 8.686 29.957 -32.635 1.00 48.38 374 SER A N 1
ATOM 3042 C CA . SER A 1 374 ? 9.127 29.870 -34.041 1.00 48.38 374 SER A CA 1
ATOM 3043 C C . SER A 1 374 ? 10.646 29.748 -34.295 1.00 48.38 374 SER A C 1
ATOM 3045 O O . SER A 1 374 ? 11.046 29.637 -35.449 1.00 48.38 374 SER A O 1
ATOM 3047 N N . ASN A 1 375 ? 11.481 29.748 -33.246 1.00 46.88 375 ASN A N 1
ATOM 3048 C CA . ASN A 1 375 ? 12.949 29.715 -33.281 1.00 46.88 375 ASN A CA 1
ATOM 3049 C C . ASN A 1 375 ? 13.558 28.490 -32.542 1.00 46.88 375 ASN A C 1
ATOM 3051 O O . ASN A 1 375 ? 14.597 28.609 -31.904 1.00 46.88 375 ASN A O 1
ATOM 3055 N N . GLN A 1 376 ? 12.927 27.314 -32.633 1.00 51.88 376 GLN A N 1
ATOM 3056 C CA . GLN A 1 376 ? 13.484 25.976 -32.314 1.00 51.88 376 GLN A CA 1
ATOM 3057 C C . GLN A 1 376 ? 13.943 25.641 -30.873 1.00 51.88 376 GLN A C 1
ATOM 3059 O O . GLN A 1 376 ? 14.125 24.458 -30.583 1.00 51.88 376 GLN A O 1
ATOM 3064 N N . GLU A 1 377 ? 14.082 26.587 -29.944 1.00 55.16 377 GLU A N 1
ATOM 3065 C CA . GLU A 1 377 ? 14.393 26.262 -28.541 1.00 55.16 377 GLU A CA 1
ATOM 3066 C C . GLU A 1 377 ? 13.136 25.843 -27.758 1.00 55.16 377 GLU A C 1
ATOM 3068 O O . GLU A 1 377 ? 12.202 26.628 -27.577 1.00 55.16 377 GLU A O 1
ATOM 3073 N N . GLN A 1 378 ? 13.111 24.596 -27.270 1.00 59.28 378 GLN A N 1
ATOM 3074 C CA . GLN A 1 378 ? 12.016 24.104 -26.433 1.00 59.28 378 GLN A CA 1
ATOM 3075 C C . GLN A 1 378 ? 12.126 24.618 -25.002 1.00 59.28 378 GLN A C 1
ATOM 3077 O O . GLN A 1 378 ? 13.097 24.342 -24.296 1.00 59.28 378 GLN A O 1
ATOM 3082 N N . ASN A 1 379 ? 11.072 25.278 -24.526 1.00 67.19 379 ASN A N 1
ATOM 3083 C CA . ASN A 1 379 ? 11.006 25.706 -23.137 1.00 67.19 379 ASN A CA 1
ATOM 3084 C C . ASN A 1 379 ? 10.460 24.585 -22.228 1.00 67.19 379 ASN A C 1
ATOM 3086 O O . ASN A 1 379 ? 9.249 24.443 -22.042 1.00 67.19 379 ASN A O 1
ATOM 3090 N N . VAL A 1 380 ? 11.367 23.813 -21.619 1.00 72.88 380 VAL A N 1
ATOM 3091 C CA . VAL A 1 380 ? 11.040 22.746 -20.651 1.00 72.88 380 VAL A CA 1
ATOM 3092 C C . VAL A 1 380 ? 10.271 23.257 -19.421 1.00 72.88 380 VAL A C 1
ATOM 3094 O O . VAL A 1 380 ? 9.470 22.514 -18.848 1.00 72.88 380 VAL A O 1
ATOM 3097 N N . GLU A 1 381 ? 10.420 24.535 -19.047 1.00 75.75 381 GLU A N 1
ATOM 3098 C CA . GLU A 1 381 ? 9.664 25.135 -17.939 1.00 75.75 381 GLU A CA 1
ATOM 3099 C C . GLU A 1 381 ? 8.154 25.128 -18.215 1.00 75.75 381 GLU A C 1
ATOM 3101 O O . GLU A 1 381 ? 7.358 25.015 -17.283 1.00 75.75 381 GLU A O 1
ATOM 3106 N N . VAL A 1 382 ? 7.742 25.167 -19.490 1.00 81.56 382 VAL A N 1
ATOM 3107 C CA . VAL A 1 382 ? 6.328 25.057 -19.869 1.00 81.56 382 VAL A CA 1
ATOM 3108 C C . VAL A 1 382 ? 5.777 23.685 -19.477 1.00 81.56 382 VAL A C 1
ATOM 3110 O O . VAL A 1 382 ? 4.743 23.649 -18.816 1.00 81.56 382 VAL A O 1
ATOM 3113 N N . LEU A 1 383 ? 6.476 22.574 -19.760 1.00 79.38 383 LEU A N 1
ATOM 3114 C CA . LEU A 1 383 ? 6.071 21.226 -19.306 1.00 79.38 383 LEU A CA 1
ATOM 3115 C C . LEU A 1 383 ? 6.055 21.110 -17.774 1.00 79.38 383 LEU A C 1
ATOM 3117 O O . LEU A 1 383 ? 5.178 20.464 -17.197 1.00 79.38 383 LEU A O 1
ATOM 3121 N N . MET A 1 384 ? 7.010 21.760 -17.105 1.00 83.69 384 MET A N 1
ATOM 3122 C CA . MET A 1 384 ? 7.071 21.812 -15.641 1.00 83.69 384 MET A CA 1
ATOM 3123 C C . MET A 1 384 ? 5.956 22.669 -15.021 1.00 83.69 384 MET A C 1
ATOM 3125 O O . MET A 1 384 ? 5.656 22.509 -13.839 1.00 83.69 384 MET A O 1
ATOM 3129 N N . SER A 1 385 ? 5.316 23.544 -15.803 1.00 85.50 385 SER A N 1
ATOM 3130 C CA . SER A 1 385 ? 4.195 24.382 -15.360 1.00 85.50 385 SER A CA 1
ATOM 3131 C C . SER A 1 385 ? 2.816 23.715 -15.476 1.00 85.50 385 SER A C 1
ATOM 3133 O O . SER A 1 385 ? 1.858 24.230 -14.901 1.00 85.50 385 SER A O 1
ATOM 3135 N N . LEU A 1 386 ? 2.699 22.587 -16.193 1.00 91.81 386 LEU A N 1
ATOM 3136 C CA . LEU A 1 386 ? 1.420 21.928 -16.494 1.00 91.81 386 LEU A CA 1
ATOM 3137 C C . LEU A 1 386 ? 0.865 21.168 -15.271 1.00 91.81 386 LEU A C 1
ATOM 3139 O O . LEU A 1 386 ? 1.440 20.147 -14.878 1.00 91.81 386 LEU A O 1
ATOM 3143 N N . PRO A 1 387 ? -0.219 21.640 -14.624 1.00 92.94 387 PRO A N 1
ATOM 3144 C CA . PRO A 1 387 ? -0.610 21.147 -13.308 1.00 92.94 387 PRO A CA 1
ATOM 3145 C C . PRO A 1 387 ? -1.068 19.683 -13.303 1.00 92.94 387 PRO A C 1
ATOM 3147 O O . PRO A 1 387 ? -0.694 18.954 -12.380 1.00 92.94 387 PRO A O 1
ATOM 3150 N N . LEU A 1 388 ? -1.848 19.222 -14.290 1.00 95.31 388 LEU A N 1
ATOM 3151 C CA . LEU A 1 388 ? -2.305 17.828 -14.334 1.00 95.31 388 LEU A CA 1
ATOM 3152 C C . LEU A 1 388 ? -1.133 16.886 -14.622 1.00 95.31 388 LEU A C 1
ATOM 3154 O O . LEU A 1 388 ? -0.974 15.901 -13.902 1.00 95.31 388 LEU A O 1
ATOM 3158 N N . LEU A 1 389 ? -0.267 17.208 -15.587 1.00 92.56 389 LEU A N 1
ATOM 3159 C CA . LEU A 1 389 ? 0.938 16.425 -15.873 1.00 92.56 389 LEU A CA 1
ATOM 3160 C C . LEU A 1 389 ? 1.875 16.330 -14.655 1.00 92.56 389 LEU A C 1
ATOM 3162 O O . LEU A 1 389 ? 2.347 15.239 -14.328 1.00 92.56 389 LEU A O 1
ATOM 3166 N N . GLN A 1 390 ? 2.093 17.433 -13.926 1.00 94.44 390 GLN A N 1
ATOM 3167 C CA . GLN A 1 390 ? 2.872 17.414 -12.681 1.00 94.44 390 GLN A CA 1
ATOM 3168 C C . GLN A 1 390 ? 2.189 16.600 -11.570 1.00 94.44 390 GLN A C 1
ATOM 3170 O O . GLN A 1 390 ? 2.870 15.913 -10.808 1.00 94.44 390 GLN A O 1
ATOM 3175 N N . SER A 1 391 ? 0.855 16.627 -11.480 1.00 96.00 391 SER A N 1
ATOM 3176 C CA . SER A 1 391 ? 0.102 15.832 -10.501 1.00 96.00 391 SER A CA 1
ATOM 3177 C C . SER A 1 391 ? 0.150 14.330 -10.808 1.00 96.00 391 SER A C 1
ATOM 3179 O O . SER A 1 391 ? 0.387 13.528 -9.902 1.00 96.00 391 SER A O 1
ATOM 3181 N N . VAL A 1 392 ? 0.026 13.947 -12.084 1.00 96.19 392 VAL A N 1
ATOM 3182 C CA . VAL A 1 392 ? 0.230 12.572 -12.571 1.00 96.19 392 VAL A CA 1
ATOM 3183 C C . VAL A 1 392 ? 1.641 12.089 -12.229 1.00 96.19 392 VAL A C 1
ATOM 3185 O O . VAL A 1 392 ? 1.790 11.038 -11.605 1.00 96.19 392 VAL A O 1
ATOM 3188 N N . TYR A 1 393 ? 2.672 12.871 -12.564 1.00 93.25 393 TYR A N 1
ATOM 3189 C CA . TYR A 1 393 ? 4.069 12.542 -12.263 1.00 93.25 393 TYR A CA 1
ATOM 3190 C C . TYR A 1 393 ? 4.313 12.371 -10.754 1.00 93.25 393 TYR A C 1
ATOM 3192 O O . TYR A 1 393 ? 4.890 11.370 -10.323 1.00 93.25 393 TYR A O 1
ATOM 3200 N N . ALA A 1 394 ? 3.816 13.298 -9.929 1.00 93.75 394 ALA A N 1
ATOM 3201 C CA . ALA A 1 394 ? 3.939 13.226 -8.476 1.00 93.75 394 ALA A CA 1
ATOM 3202 C C . ALA A 1 394 ? 3.217 12.004 -7.876 1.00 93.75 394 ALA A C 1
ATOM 3204 O O . ALA A 1 394 ? 3.740 11.376 -6.953 1.00 93.75 394 ALA A O 1
ATOM 3205 N N . GLU A 1 395 ? 2.053 11.621 -8.409 1.00 95.31 395 GLU A N 1
ATOM 3206 C CA . GLU A 1 395 ? 1.323 10.425 -7.977 1.00 95.31 395 GLU A CA 1
ATOM 3207 C C . GLU A 1 395 ? 2.020 9.128 -8.414 1.00 95.31 395 GLU A C 1
ATOM 3209 O O . GLU A 1 395 ? 2.103 8.192 -7.616 1.00 95.31 395 GLU A O 1
ATOM 3214 N N . VAL A 1 396 ? 2.605 9.075 -9.617 1.00 94.50 396 VAL A N 1
ATOM 3215 C CA . VAL A 1 396 ? 3.456 7.949 -10.044 1.00 94.50 396 VAL A CA 1
ATOM 3216 C C . VAL A 1 396 ? 4.674 7.817 -9.130 1.00 94.50 396 VAL A C 1
ATOM 3218 O O . VAL A 1 396 ? 4.953 6.717 -8.652 1.00 94.50 396 VAL A O 1
ATOM 3221 N N . LEU A 1 397 ? 5.364 8.915 -8.802 1.00 91.31 397 LEU A N 1
ATOM 3222 C CA . LEU A 1 397 ? 6.467 8.879 -7.836 1.00 91.31 397 LEU A CA 1
ATOM 3223 C C . LEU A 1 397 ? 6.009 8.456 -6.432 1.00 91.31 397 LEU A C 1
ATOM 3225 O O . LEU A 1 397 ? 6.735 7.741 -5.744 1.00 91.31 397 LEU A O 1
ATOM 3229 N N . ARG A 1 398 ? 4.806 8.855 -5.995 1.00 91.38 398 ARG A N 1
ATOM 3230 C CA . ARG A 1 398 ? 4.252 8.447 -4.695 1.00 91.38 398 ARG A CA 1
ATOM 3231 C C . ARG A 1 398 ? 3.954 6.942 -4.649 1.00 91.38 398 ARG A C 1
ATOM 3233 O O . ARG A 1 398 ? 4.268 6.292 -3.651 1.00 91.38 398 ARG A O 1
ATOM 3240 N N . LEU A 1 399 ? 3.326 6.412 -5.700 1.00 90.12 399 LEU A N 1
ATOM 3241 C CA . LEU A 1 399 ? 2.733 5.071 -5.743 1.00 90.12 399 LEU A CA 1
ATOM 3242 C C . LEU A 1 399 ? 3.672 3.986 -6.293 1.00 90.12 399 LEU A C 1
ATOM 3244 O O . LEU A 1 399 ? 3.672 2.864 -5.785 1.00 90.12 399 LEU A O 1
ATOM 3248 N N . ARG A 1 400 ? 4.432 4.294 -7.350 1.00 88.62 400 ARG A N 1
ATOM 3249 C CA . ARG A 1 400 ? 5.180 3.319 -8.165 1.00 88.62 400 ARG A CA 1
ATOM 3250 C C . ARG A 1 400 ? 6.692 3.333 -7.920 1.00 88.62 400 ARG A C 1
ATOM 3252 O O . ARG A 1 400 ? 7.343 2.332 -8.207 1.00 88.62 400 ARG A O 1
ATOM 3259 N N . VAL A 1 401 ? 7.251 4.419 -7.376 1.00 84.12 401 VAL A N 1
ATOM 3260 C CA . VAL A 1 401 ? 8.702 4.571 -7.154 1.00 84.12 401 VAL A CA 1
ATOM 3261 C C . VAL A 1 401 ? 9.030 4.559 -5.658 1.00 84.12 401 VAL A C 1
ATOM 3263 O O . VAL A 1 401 ? 8.666 5.461 -4.911 1.00 84.12 401 VAL A O 1
ATOM 3266 N N . GLU A 1 402 ? 9.745 3.527 -5.201 1.00 79.69 402 GLU A N 1
ATOM 3267 C CA . GLU A 1 402 ? 10.133 3.367 -3.792 1.00 79.69 402 GLU A CA 1
ATOM 3268 C C . GLU A 1 402 ? 11.622 3.683 -3.582 1.00 79.69 402 GLU A C 1
ATOM 3270 O O . GLU A 1 402 ? 12.497 2.898 -3.941 1.00 79.69 402 GLU A O 1
ATOM 3275 N N . GLY A 1 403 ? 11.908 4.830 -2.961 1.00 76.62 403 GLY A N 1
ATOM 3276 C CA . GLY A 1 403 ? 13.259 5.240 -2.566 1.00 76.62 403 GLY A CA 1
ATOM 3277 C C . GLY A 1 403 ? 13.535 5.067 -1.068 1.00 76.62 403 GLY A C 1
ATOM 3278 O O . GLY A 1 403 ? 12.631 5.186 -0.233 1.00 76.62 403 GLY A O 1
ATOM 3279 N N . GLN A 1 404 ? 14.802 4.851 -0.709 1.00 78.19 404 GLN A N 1
ATOM 3280 C CA . GLN A 1 404 ? 15.287 4.895 0.675 1.00 78.19 404 GLN A CA 1
ATOM 3281 C C . GLN A 1 404 ? 16.506 5.816 0.757 1.00 78.19 404 GLN A C 1
ATOM 3283 O O . GLN A 1 404 ? 17.506 5.567 0.087 1.00 78.19 404 GLN A O 1
ATOM 3288 N N . HIS A 1 405 ? 16.456 6.861 1.587 1.00 82.25 405 HIS A N 1
ATOM 3289 C CA . HIS A 1 405 ? 17.667 7.630 1.884 1.00 82.25 405 HIS A CA 1
ATOM 3290 C C . HIS A 1 405 ? 18.487 6.881 2.931 1.00 82.25 405 HIS A C 1
ATOM 3292 O O . HIS A 1 405 ? 17.970 6.563 4.002 1.00 82.25 405 HIS A O 1
ATOM 3298 N N . VAL A 1 406 ? 19.753 6.608 2.615 1.00 85.19 406 VAL A N 1
ATOM 3299 C CA . VAL A 1 406 ? 20.698 5.928 3.505 1.00 85.19 406 VAL A CA 1
ATOM 3300 C C . VAL A 1 406 ? 21.642 6.960 4.107 1.00 85.19 406 VAL A C 1
ATOM 3302 O O . VAL A 1 406 ? 22.340 7.667 3.380 1.00 85.19 406 VAL A O 1
ATOM 3305 N N . LEU A 1 407 ? 21.650 7.039 5.432 1.00 85.19 407 LEU A N 1
ATOM 3306 C CA . LEU A 1 407 ? 22.404 8.004 6.223 1.00 85.19 407 LEU A CA 1
ATOM 3307 C C . LEU A 1 407 ? 23.274 7.263 7.243 1.00 85.19 407 LEU A C 1
ATOM 3309 O O . LEU A 1 407 ? 22.911 6.189 7.724 1.00 85.19 407 LEU A O 1
ATOM 3313 N N . CYS A 1 408 ? 24.415 7.845 7.588 1.00 83.38 408 CYS A N 1
ATOM 3314 C CA . CYS A 1 408 ? 25.301 7.378 8.649 1.00 83.38 408 CYS A CA 1
ATOM 3315 C C . CYS A 1 408 ? 26.095 8.574 9.182 1.00 83.38 408 CYS A C 1
ATOM 3317 O O . CYS A 1 408 ? 26.558 9.386 8.383 1.00 83.38 408 CYS A O 1
ATOM 3319 N N . SER A 1 409 ? 26.309 8.671 10.494 1.00 84.62 409 SER A N 1
ATOM 3320 C CA . SER A 1 409 ? 27.398 9.497 11.037 1.00 84.62 409 SER A CA 1
ATOM 3321 C C . SER A 1 409 ? 28.624 8.614 11.240 1.00 84.62 409 SER A C 1
ATOM 3323 O O . SER A 1 409 ? 28.488 7.478 11.693 1.00 84.62 409 SER A O 1
ATOM 3325 N N . THR A 1 410 ? 29.812 9.097 10.886 1.00 75.56 410 THR A N 1
ATOM 3326 C CA . THR A 1 410 ? 31.086 8.369 11.050 1.00 75.56 410 THR A CA 1
ATOM 3327 C C . THR A 1 410 ? 31.936 8.905 12.205 1.00 75.56 410 THR A C 1
ATOM 3329 O O . THR A 1 410 ? 32.790 8.184 12.721 1.00 75.56 410 THR A O 1
ATOM 3332 N N . ARG A 1 411 ? 31.688 10.149 12.638 1.00 75.94 411 ARG A N 1
ATOM 3333 C CA . ARG A 1 411 ? 32.472 10.868 13.659 1.00 75.94 411 ARG A CA 1
ATOM 3334 C C . ARG A 1 411 ? 31.896 10.678 15.066 1.00 75.94 411 ARG A C 1
ATOM 3336 O O . ARG A 1 411 ? 32.574 10.179 15.968 1.00 75.94 411 ARG A O 1
ATOM 3343 N N . GLU A 1 412 ? 30.624 11.031 15.220 1.00 83.50 412 GLU A N 1
ATOM 3344 C CA . GLU A 1 412 ? 29.924 11.206 16.498 1.00 83.50 412 GLU A CA 1
ATOM 3345 C C . GLU A 1 412 ? 28.537 10.553 16.486 1.00 83.50 412 GLU A C 1
ATOM 3347 O O . GLU A 1 412 ? 27.955 10.329 15.421 1.00 83.50 412 GLU A O 1
ATOM 3352 N N . ASP A 1 413 ? 28.003 10.246 17.664 1.00 88.62 413 ASP A N 1
ATOM 3353 C CA . ASP A 1 413 ? 26.597 9.867 17.803 1.00 88.62 413 ASP A CA 1
ATOM 3354 C C . ASP A 1 413 ? 25.740 11.107 17.512 1.00 88.62 413 ASP A C 1
ATOM 3356 O O . ASP A 1 413 ? 26.036 12.192 18.009 1.00 88.62 413 ASP A O 1
ATOM 3360 N N . PHE A 1 414 ? 24.692 10.972 16.697 1.00 86.75 414 PHE A N 1
ATOM 3361 C CA . PHE A 1 414 ? 23.896 12.119 16.246 1.00 86.75 414 PHE A CA 1
ATOM 3362 C C . PHE A 1 414 ? 22.456 12.045 16.749 1.00 86.75 414 PHE A C 1
ATOM 3364 O O . PHE A 1 414 ? 21.869 10.967 16.830 1.00 86.75 414 PHE A O 1
ATOM 3371 N N . GLN A 1 415 ? 21.877 13.197 17.093 1.00 85.19 415 GLN A N 1
ATOM 3372 C CA . GLN A 1 415 ? 20.556 13.276 17.719 1.00 85.19 415 GLN A CA 1
ATOM 3373 C C . GLN A 1 415 ? 19.504 13.861 16.766 1.00 85.19 415 GLN A C 1
ATOM 3375 O O . GLN A 1 415 ? 19.677 14.975 16.282 1.00 85.19 415 GLN A O 1
ATOM 3380 N N . LEU A 1 416 ? 18.378 13.174 16.543 1.00 83.62 416 LEU A N 1
ATOM 3381 C CA . LEU A 1 416 ? 17.194 13.734 15.874 1.00 83.62 416 LEU A CA 1
ATOM 3382 C C . LEU A 1 416 ? 16.060 13.867 16.891 1.00 83.62 416 LEU A C 1
ATOM 3384 O O . LEU A 1 416 ? 15.451 12.867 17.264 1.00 83.62 416 LEU A O 1
ATOM 3388 N N . ASN A 1 417 ? 15.769 15.102 17.310 1.00 82.12 417 ASN A N 1
ATOM 3389 C CA . ASN A 1 417 ? 14.770 15.409 18.338 1.00 82.12 417 ASN A CA 1
ATOM 3390 C C . ASN A 1 417 ? 14.994 14.571 19.614 1.00 82.12 417 ASN A C 1
ATOM 3392 O O . ASN A 1 417 ? 16.003 14.765 20.289 1.00 82.12 417 ASN A O 1
ATOM 3396 N N . GLU A 1 418 ? 14.098 13.643 19.941 1.00 82.44 418 GLU A N 1
ATOM 3397 C CA . GLU A 1 418 ? 14.171 12.761 21.109 1.00 82.44 418 GLU A CA 1
ATOM 3398 C C . GLU A 1 418 ? 15.167 11.582 20.972 1.00 82.44 418 GLU A C 1
ATOM 3400 O O . GLU A 1 418 ? 15.479 10.919 21.966 1.00 82.44 418 GLU A O 1
ATOM 3405 N N . TRP A 1 419 ? 15.697 11.326 19.767 1.00 87.69 419 TRP A N 1
ATOM 3406 C CA . TRP A 1 419 ? 16.442 10.102 19.441 1.00 87.69 419 TRP A CA 1
ATOM 3407 C C . TRP A 1 419 ? 17.949 10.288 19.266 1.00 87.69 419 TRP A C 1
ATOM 3409 O O . TRP A 1 419 ? 18.359 11.114 18.458 1.00 87.69 419 TRP A O 1
ATOM 3419 N N . ILE A 1 420 ? 18.767 9.443 19.902 1.00 88.62 420 ILE A N 1
ATOM 3420 C CA . ILE A 1 420 ? 20.225 9.348 19.688 1.00 88.62 420 ILE A CA 1
ATOM 3421 C C . ILE A 1 420 ? 20.564 8.121 18.830 1.00 88.62 420 ILE A C 1
ATOM 3423 O O . ILE A 1 420 ? 20.276 6.981 19.208 1.00 88.62 420 ILE A O 1
ATOM 3427 N N . PHE A 1 421 ? 21.230 8.347 17.700 1.00 89.38 421 PHE A N 1
ATOM 3428 C CA . PHE A 1 421 ? 21.707 7.319 16.777 1.00 89.38 421 PHE A CA 1
ATOM 3429 C C . PHE A 1 421 ? 23.223 7.123 16.947 1.00 89.38 421 PHE A C 1
ATOM 3431 O O . PHE A 1 421 ? 23.976 8.074 16.717 1.00 89.38 421 PHE A O 1
ATOM 3438 N N . PRO A 1 422 ? 23.689 5.911 17.305 1.00 88.00 422 PRO A N 1
ATOM 3439 C CA . PRO A 1 422 ? 25.114 5.619 17.421 1.00 88.00 422 PRO A CA 1
ATOM 3440 C C . PRO A 1 422 ? 25.882 5.836 16.113 1.00 88.00 422 PRO A C 1
ATOM 3442 O O . PRO A 1 422 ? 25.379 5.538 15.022 1.00 88.00 422 PRO A O 1
ATOM 3445 N N . LYS A 1 423 ? 27.132 6.292 16.212 1.00 87.06 423 LYS A N 1
ATOM 3446 C CA . LYS A 1 423 ? 28.034 6.396 15.061 1.00 87.06 423 LYS A CA 1
ATOM 3447 C C . LYS A 1 423 ? 28.299 5.040 14.410 1.00 87.06 423 LYS A C 1
ATOM 3449 O O . LYS A 1 423 ? 28.352 4.003 15.065 1.00 87.06 423 LYS A O 1
ATOM 3454 N N . ASN A 1 424 ? 28.531 5.069 13.102 1.00 81.81 424 ASN A N 1
ATOM 3455 C CA . ASN A 1 424 ? 28.717 3.919 12.213 1.00 81.81 424 ASN A CA 1
ATOM 3456 C C . ASN A 1 424 ? 27.493 2.992 12.056 1.00 81.81 424 ASN A C 1
ATOM 3458 O O . ASN A 1 424 ? 27.591 1.966 11.377 1.00 81.81 424 ASN A O 1
ATOM 3462 N N . ASN A 1 425 ? 26.325 3.351 12.602 1.00 86.06 425 ASN A N 1
ATOM 3463 C CA . ASN A 1 425 ? 25.069 2.662 12.314 1.00 86.06 425 ASN A CA 1
ATOM 3464 C C . ASN A 1 425 ? 24.343 3.286 11.112 1.00 86.06 425 ASN A C 1
ATOM 3466 O O . ASN A 1 425 ? 24.259 4.505 10.964 1.00 86.06 425 ASN A O 1
ATOM 3470 N N . LEU A 1 426 ? 23.763 2.425 10.269 1.00 87.75 426 LEU A N 1
ATOM 3471 C CA . LEU A 1 426 ? 22.926 2.852 9.149 1.00 87.75 426 LEU A CA 1
ATOM 3472 C C . LEU A 1 426 ? 21.567 3.344 9.648 1.00 87.75 426 LEU A C 1
ATOM 3474 O O . LEU A 1 426 ? 20.905 2.663 10.434 1.00 87.75 426 LEU A O 1
ATOM 3478 N N . VAL A 1 427 ? 21.134 4.483 9.116 1.00 89.06 427 VAL A N 1
ATOM 3479 C CA . VAL A 1 427 ? 19.812 5.070 9.328 1.00 89.06 427 VAL A CA 1
ATOM 3480 C C . VAL A 1 427 ? 19.117 5.204 7.974 1.00 89.06 427 VAL A C 1
ATOM 3482 O O . VAL A 1 427 ? 19.638 5.830 7.053 1.00 89.06 427 VAL A O 1
ATOM 3485 N N . LEU A 1 428 ? 17.951 4.578 7.838 1.00 88.31 428 LEU A N 1
ATOM 3486 C CA . LEU A 1 428 ? 17.162 4.513 6.612 1.00 88.31 428 LEU A CA 1
ATOM 3487 C C . LEU A 1 428 ? 15.910 5.385 6.724 1.00 88.31 428 LEU A C 1
ATOM 3489 O O . LEU A 1 428 ? 15.157 5.294 7.692 1.00 88.31 428 LEU A O 1
ATOM 3493 N N . VAL A 1 429 ? 15.643 6.190 5.698 1.00 87.25 429 VAL A N 1
ATOM 3494 C CA . VAL A 1 429 ? 14.394 6.954 5.567 1.00 87.25 429 VAL A CA 1
ATOM 3495 C C . VAL A 1 429 ? 13.600 6.385 4.384 1.00 87.25 429 VAL A C 1
ATOM 3497 O O . VAL A 1 429 ? 13.866 6.770 3.239 1.00 87.25 429 VAL A O 1
ATOM 3500 N N . PRO A 1 430 ? 12.671 5.434 4.609 1.00 85.94 430 PRO A N 1
ATOM 3501 C CA . PRO A 1 430 ? 11.857 4.857 3.543 1.00 85.94 430 PRO A CA 1
ATOM 3502 C C . PRO A 1 430 ? 10.751 5.829 3.111 1.00 85.94 430 PRO A C 1
ATOM 3504 O O . PRO A 1 430 ? 9.869 6.183 3.893 1.00 85.94 430 PRO A O 1
ATOM 3507 N N . THR A 1 431 ? 10.772 6.234 1.841 1.00 83.56 431 THR A N 1
ATOM 3508 C CA . THR A 1 431 ? 9.776 7.162 1.264 1.00 83.56 431 THR A CA 1
ATOM 3509 C C . THR A 1 431 ? 8.355 6.593 1.304 1.00 83.56 431 THR A C 1
ATOM 3511 O O . THR A 1 431 ? 7.419 7.290 1.694 1.00 83.56 431 THR A O 1
ATOM 3514 N N . SER A 1 432 ? 8.204 5.298 1.022 1.00 79.69 432 SER A N 1
ATOM 3515 C CA . SER A 1 432 ? 6.952 4.528 1.088 1.00 79.69 432 SER A CA 1
ATOM 3516 C C . SER A 1 432 ? 6.184 4.686 2.407 1.00 79.69 432 SER A C 1
ATOM 3518 O O . SER A 1 432 ? 4.962 4.803 2.386 1.00 79.69 432 SER A O 1
ATOM 3520 N N . ALA A 1 433 ? 6.871 4.745 3.555 1.00 78.69 433 ALA A N 1
ATOM 3521 C CA . ALA A 1 433 ? 6.231 4.908 4.862 1.00 78.69 433 ALA A CA 1
ATOM 3522 C C . ALA A 1 433 ? 5.545 6.279 5.004 1.00 78.69 433 ALA A C 1
ATOM 3524 O O . ALA A 1 433 ? 4.507 6.387 5.655 1.00 78.69 433 ALA A O 1
ATOM 3525 N N . ALA A 1 434 ? 6.091 7.316 4.360 1.00 80.06 434 ALA A N 1
ATOM 3526 C CA . ALA A 1 434 ? 5.446 8.619 4.250 1.00 80.06 434 ALA A CA 1
ATOM 3527 C C . ALA A 1 434 ? 4.385 8.631 3.136 1.00 80.06 434 ALA A C 1
ATOM 3529 O O . ALA A 1 434 ? 3.292 9.148 3.346 1.00 80.06 434 ALA A O 1
ATOM 3530 N N . HIS A 1 435 ? 4.674 8.040 1.973 1.00 86.12 435 HIS A N 1
ATOM 3531 C CA . HIS A 1 435 ? 3.802 7.995 0.788 1.00 86.12 435 HIS A CA 1
ATOM 3532 C C . HIS A 1 435 ? 2.508 7.183 0.988 1.00 86.12 435 HIS A C 1
ATOM 3534 O O . HIS A 1 435 ? 1.516 7.436 0.305 1.00 86.12 435 HIS A O 1
ATOM 3540 N N . MET A 1 436 ? 2.514 6.241 1.936 1.00 84.00 436 MET A N 1
ATOM 3541 C CA . MET A 1 436 ? 1.385 5.381 2.319 1.00 84.00 436 MET A CA 1
ATOM 3542 C C . MET A 1 436 ? 0.829 5.724 3.714 1.00 84.00 436 MET A C 1
ATOM 3544 O O . MET A 1 436 ? 0.232 4.881 4.381 1.00 84.00 436 MET A O 1
ATOM 3548 N N . ASN A 1 437 ? 1.054 6.948 4.206 1.00 80.56 437 ASN A N 1
ATOM 3549 C CA . ASN A 1 437 ? 0.507 7.387 5.489 1.00 80.56 437 ASN A CA 1
ATOM 3550 C C . ASN A 1 437 ? -0.928 7.918 5.331 1.00 80.56 437 ASN A C 1
ATOM 3552 O O . ASN A 1 437 ? -1.143 9.073 4.953 1.00 80.56 437 ASN A O 1
ATOM 3556 N N . GLU A 1 438 ? -1.911 7.083 5.669 1.00 79.31 438 GLU A N 1
ATOM 3557 C CA . GLU A 1 438 ? -3.333 7.441 5.627 1.00 79.31 438 GLU A CA 1
ATOM 3558 C C . GLU A 1 438 ? -3.708 8.611 6.540 1.00 79.31 438 GLU A C 1
ATOM 3560 O O . GLU A 1 438 ? -4.686 9.296 6.256 1.00 79.31 438 GLU A O 1
ATOM 3565 N N . ASN A 1 439 ? -2.946 8.908 7.595 1.00 76.31 439 ASN A N 1
ATOM 3566 C CA . ASN A 1 439 ? -3.220 10.069 8.446 1.00 76.31 439 ASN A CA 1
ATOM 3567 C C . ASN A 1 439 ? -2.859 11.399 7.754 1.00 76.31 439 ASN A C 1
ATOM 3569 O O . ASN A 1 439 ? -3.339 12.451 8.167 1.00 76.31 439 ASN A O 1
ATOM 3573 N N . PHE A 1 440 ? -2.044 11.364 6.693 1.00 82.00 440 PHE A N 1
ATOM 3574 C CA . PHE A 1 440 ? -1.580 12.548 5.966 1.00 82.00 440 PHE A CA 1
ATOM 3575 C C . PHE A 1 440 ? -2.272 12.729 4.608 1.00 82.00 440 PHE A C 1
ATOM 3577 O O . PHE A 1 440 ? -2.762 13.820 4.305 1.00 82.00 440 PHE A O 1
ATOM 3584 N N . TRP A 1 441 ? -2.304 11.682 3.779 1.00 88.62 441 TRP A N 1
ATOM 3585 C CA . TRP A 1 441 ? -2.733 11.789 2.381 1.00 88.62 441 TRP A CA 1
ATOM 3586 C C . TRP A 1 441 ? -4.249 11.791 2.215 1.00 88.62 441 TRP A C 1
ATOM 3588 O O . TRP A 1 441 ? -4.963 10.986 2.816 1.00 88.62 441 TRP A O 1
ATOM 3598 N N . ASN A 1 442 ? -4.738 12.674 1.348 1.00 89.12 442 ASN A N 1
ATOM 3599 C CA . ASN A 1 442 ? -6.146 12.736 0.991 1.00 89.12 442 ASN A CA 1
ATOM 3600 C C . ASN A 1 442 ? -6.571 11.479 0.217 1.00 89.12 442 ASN A C 1
ATOM 3602 O O . ASN A 1 442 ? -5.970 11.124 -0.799 1.00 89.12 442 ASN A O 1
ATOM 3606 N N . THR A 1 443 ? -7.632 10.833 0.699 1.00 89.06 443 THR A N 1
ATOM 3607 C CA . THR A 1 443 ? -8.290 9.678 0.067 1.00 89.06 443 THR A CA 1
ATOM 3608 C C . THR A 1 443 ? -9.724 9.987 -0.371 1.00 89.06 443 THR A C 1
ATOM 3610 O O . THR A 1 443 ? -10.459 9.069 -0.728 1.00 89.06 443 THR A O 1
ATOM 3613 N N . ARG A 1 444 ? -10.161 11.254 -0.271 1.00 83.12 444 ARG A N 1
ATOM 3614 C CA . ARG A 1 444 ? -11.534 11.724 -0.535 1.00 83.12 444 ARG A CA 1
ATOM 3615 C C . ARG A 1 444 ? -12.599 10.847 0.146 1.00 83.12 444 ARG A C 1
ATOM 3617 O O . ARG A 1 444 ? -13.511 10.315 -0.473 1.00 83.12 444 ARG A O 1
ATOM 3624 N N . GLY A 1 445 ? -12.417 10.619 1.449 1.00 76.25 445 GLY A N 1
ATOM 3625 C CA . GLY A 1 445 ? -13.304 9.768 2.255 1.00 76.25 445 GLY A CA 1
ATOM 3626 C C . GLY A 1 445 ? -13.177 8.260 2.002 1.00 76.25 445 GLY A C 1
ATOM 3627 O O . GLY A 1 445 ? -14.027 7.511 2.466 1.00 76.25 445 GLY A O 1
ATOM 3628 N N . GLY A 1 446 ? -12.133 7.814 1.295 1.00 81.06 446 GLY A N 1
ATOM 3629 C CA . GLY A 1 446 ? -11.919 6.412 0.917 1.00 81.06 446 GLY A CA 1
ATOM 3630 C C . GLY A 1 446 ? -12.203 6.108 -0.557 1.00 81.06 446 GLY A C 1
ATOM 3631 O O . GLY A 1 446 ? -11.902 5.006 -0.996 1.00 81.06 446 GLY A O 1
ATOM 3632 N N . GLN A 1 447 ? -12.713 7.075 -1.332 1.00 83.94 447 GLN A N 1
ATOM 3633 C CA . GLN A 1 447 ? -12.936 6.937 -2.781 1.00 83.94 447 GLN A CA 1
ATOM 3634 C C . GLN A 1 447 ? -11.635 6.720 -3.573 1.00 83.94 447 GLN A C 1
ATOM 3636 O O . GLN A 1 447 ? -11.649 6.047 -4.599 1.00 83.94 447 GLN A O 1
ATOM 3641 N N . HIS A 1 448 ? -10.510 7.262 -3.090 1.00 88.69 448 HIS A N 1
ATOM 3642 C CA . HIS A 1 448 ? -9.190 7.124 -3.717 1.00 88.69 448 HIS A CA 1
ATOM 3643 C C . HIS A 1 448 ? -8.146 6.593 -2.713 1.00 88.69 448 HIS A C 1
ATOM 3645 O O . HIS A 1 448 ? -7.353 7.381 -2.173 1.00 88.69 448 HIS A O 1
ATOM 3651 N N . PRO A 1 449 ? -8.139 5.273 -2.425 1.00 89.19 449 PRO A N 1
ATOM 3652 C CA . PRO A 1 449 ? -7.150 4.620 -1.563 1.00 89.19 449 PRO A CA 1
ATOM 3653 C C . PRO A 1 449 ? -5.694 4.926 -1.953 1.00 89.19 449 PRO A C 1
ATOM 3655 O O . PRO A 1 449 ? -5.398 5.295 -3.094 1.00 89.19 449 PRO A O 1
ATOM 3658 N N . LEU A 1 450 ? -4.759 4.796 -1.006 1.00 88.38 450 LEU A N 1
ATOM 3659 C CA . LEU A 1 450 ? -3.354 5.180 -1.229 1.00 88.38 450 LEU A CA 1
ATOM 3660 C C . LEU A 1 450 ? -2.558 4.190 -2.087 1.00 88.38 450 LEU A C 1
ATOM 3662 O O . LEU A 1 450 ? -1.512 4.558 -2.618 1.00 88.38 450 LEU A O 1
ATOM 3666 N N . ASP A 1 451 ? -3.049 2.968 -2.247 1.00 89.12 451 ASP A N 1
ATOM 3667 C CA . ASP A 1 451 ? -2.541 1.939 -3.156 1.00 89.12 451 ASP A CA 1
ATOM 3668 C C . ASP A 1 451 ? -3.171 2.005 -4.563 1.00 89.12 451 ASP A C 1
ATOM 3670 O O . ASP A 1 451 ? -2.757 1.268 -5.458 1.00 89.12 451 ASP A O 1
ATOM 3674 N N . THR A 1 452 ? -4.108 2.934 -4.789 1.00 92.12 452 THR A N 1
ATOM 3675 C CA . THR A 1 452 ? -4.672 3.246 -6.112 1.00 92.12 452 THR A CA 1
ATOM 3676 C C . THR A 1 452 ? -4.083 4.534 -6.685 1.00 92.12 452 THR A C 1
ATOM 3678 O O . THR A 1 452 ? -3.707 5.446 -5.942 1.00 92.12 452 THR A O 1
ATOM 3681 N N . PHE A 1 453 ? -4.001 4.611 -8.013 1.00 95.38 453 PHE A N 1
ATOM 3682 C CA . PHE A 1 453 ? -3.570 5.812 -8.724 1.00 95.38 453 PHE A CA 1
ATOM 3683 C C . PHE A 1 453 ? -4.715 6.831 -8.788 1.00 95.38 453 PHE A C 1
ATOM 3685 O O . PHE A 1 453 ? -5.829 6.487 -9.180 1.00 95.38 453 PHE A O 1
ATOM 3692 N N . TRP A 1 454 ? -4.442 8.086 -8.425 1.00 95.38 454 TRP A N 1
ATOM 3693 C CA . TRP A 1 454 ? -5.389 9.194 -8.562 1.00 95.38 454 TRP A CA 1
ATOM 3694 C C . TRP A 1 454 ? -4.686 10.418 -9.156 1.00 95.38 454 TRP A C 1
ATOM 3696 O O . TRP A 1 454 ? -3.963 11.126 -8.455 1.00 95.38 454 TRP A O 1
ATOM 3706 N N . ALA A 1 455 ? -4.916 10.668 -10.449 1.00 96.00 455 ALA A N 1
ATOM 3707 C CA . ALA A 1 455 ? -4.263 11.738 -11.208 1.00 96.00 455 ALA A CA 1
ATOM 3708 C C . ALA A 1 455 ? -4.418 13.128 -10.577 1.00 96.00 455 ALA A C 1
ATOM 3710 O O . ALA A 1 455 ? -3.497 13.936 -10.642 1.00 96.00 455 ALA A O 1
ATOM 3711 N N . ASP A 1 456 ? -5.548 13.395 -9.922 1.00 94.94 456 ASP A N 1
ATOM 3712 C CA . ASP A 1 456 ? -5.857 14.703 -9.345 1.00 94.94 456 ASP A CA 1
ATOM 3713 C C . ASP A 1 456 ? -5.365 14.844 -7.893 1.00 94.94 456 ASP A C 1
ATOM 3715 O O . ASP A 1 456 ? -5.623 15.871 -7.267 1.00 94.94 456 ASP A O 1
ATOM 3719 N N . ARG A 1 457 ? -4.654 13.852 -7.323 1.00 94.25 457 ARG A N 1
ATOM 3720 C CA . ARG A 1 457 ? -4.286 13.869 -5.894 1.00 94.25 457 ARG A CA 1
ATOM 3721 C C . ARG A 1 457 ? -3.488 15.113 -5.505 1.00 94.25 457 ARG A C 1
ATOM 3723 O O . ARG A 1 457 ? -3.667 15.606 -4.397 1.00 94.25 457 ARG A O 1
ATOM 3730 N N . PHE A 1 458 ? -2.638 15.646 -6.383 1.00 95.50 458 PHE A N 1
ATOM 3731 C CA . PHE A 1 458 ? -1.854 16.856 -6.115 1.00 95.50 458 PHE A CA 1
ATOM 3732 C C . PHE A 1 458 ? -2.509 18.141 -6.650 1.00 95.50 458 PHE A C 1
ATOM 3734 O O . PHE A 1 458 ? -1.996 19.228 -6.381 1.00 95.50 458 PHE A O 1
ATOM 3741 N N . LEU A 1 459 ? -3.660 18.044 -7.325 1.00 94.06 459 LEU A N 1
ATOM 3742 C CA . LEU A 1 459 ? -4.432 19.194 -7.791 1.00 94.06 459 LEU A CA 1
ATOM 3743 C C . LEU A 1 459 ? -5.274 19.795 -6.662 1.00 94.06 459 LEU A C 1
ATOM 3745 O O . LEU A 1 459 ? -5.899 19.091 -5.867 1.00 94.06 459 LEU A O 1
ATOM 3749 N N . VAL A 1 460 ? -5.303 21.126 -6.613 1.00 89.69 460 VAL A N 1
ATOM 3750 C CA . VAL A 1 460 ? -6.169 21.904 -5.722 1.00 89.69 460 VAL A CA 1
ATOM 3751 C C . VAL A 1 460 ? -7.116 22.706 -6.602 1.00 89.69 460 VAL A C 1
ATOM 3753 O O . VAL A 1 460 ? -6.692 23.640 -7.280 1.00 89.69 460 VAL A O 1
ATOM 3756 N N . TYR A 1 461 ? -8.389 22.333 -6.590 1.00 86.38 461 TYR A N 1
ATOM 3757 C CA . TYR A 1 461 ? -9.448 23.035 -7.303 1.00 86.38 461 TYR A CA 1
ATOM 3758 C C . TYR A 1 461 ? -10.044 24.115 -6.385 1.00 86.38 461 TYR A C 1
ATOM 3760 O O . TYR A 1 461 ? -10.369 23.788 -5.240 1.00 86.38 461 TYR A O 1
ATOM 3768 N N . PRO A 1 462 ? -10.200 25.374 -6.841 1.00 78.19 462 PRO A N 1
ATOM 3769 C CA . PRO A 1 462 ? -10.774 26.447 -6.025 1.00 78.19 462 PRO A CA 1
ATOM 3770 C C . PRO A 1 462 ? -12.168 26.116 -5.479 1.00 78.19 462 PRO A C 1
ATOM 3772 O O . PRO A 1 462 ? -12.434 26.363 -4.304 1.00 78.19 462 PRO A O 1
ATOM 3775 N N . ASP A 1 463 ? -13.008 25.493 -6.308 1.00 80.94 463 ASP A N 1
ATOM 3776 C CA . ASP A 1 463 ? -14.420 25.227 -6.004 1.00 80.94 463 ASP A CA 1
ATOM 3777 C C . ASP A 1 463 ? -14.646 23.904 -5.245 1.00 80.94 463 ASP A C 1
ATOM 3779 O O . ASP A 1 463 ? -15.699 23.700 -4.644 1.00 80.94 463 ASP A O 1
ATOM 3783 N N . ASP A 1 464 ? -13.651 23.004 -5.212 1.00 78.31 464 ASP A N 1
ATOM 3784 C CA . ASP A 1 464 ? -13.700 21.781 -4.402 1.00 78.31 464 ASP A CA 1
ATOM 3785 C C . ASP A 1 464 ? -12.853 21.944 -3.136 1.00 78.31 464 ASP A C 1
ATOM 3787 O O . ASP A 1 464 ? -11.650 21.650 -3.090 1.00 78.31 464 ASP A O 1
ATOM 3791 N N . SER A 1 465 ? -13.519 22.343 -2.054 1.00 73.69 465 SER A N 1
ATOM 3792 C CA . SER A 1 465 ? -12.915 22.454 -0.728 1.00 73.69 465 SER A CA 1
ATOM 3793 C C . SER A 1 465 ? -12.422 21.113 -0.154 1.00 73.69 465 SER A C 1
ATOM 3795 O O . SER A 1 465 ? -11.680 21.139 0.826 1.00 73.69 465 SER A O 1
ATOM 3797 N N . SER A 1 466 ? -12.708 19.959 -0.769 1.00 75.75 466 SER A N 1
ATOM 3798 C CA . SER A 1 466 ? -12.147 18.642 -0.420 1.00 75.75 466 SER A CA 1
ATOM 3799 C C . SER A 1 466 ? -10.886 18.254 -1.212 1.00 75.75 466 SER A C 1
ATOM 3801 O O . SER A 1 466 ? -10.235 17.267 -0.860 1.00 75.75 466 SER A O 1
ATOM 3803 N N . SER A 1 467 ? -10.510 19.025 -2.239 1.00 84.50 467 SER A N 1
ATOM 3804 C CA . SER A 1 467 ? -9.363 18.751 -3.121 1.00 84.50 467 SER A CA 1
ATOM 3805 C C . SER A 1 467 ? -7.988 19.004 -2.476 1.00 84.50 467 SER A C 1
ATOM 3807 O O . SER A 1 467 ? -7.868 19.638 -1.416 1.00 84.50 467 SER A O 1
ATOM 3809 N N . GLY A 1 468 ? -6.933 18.514 -3.136 1.00 88.19 468 GLY A N 1
ATOM 3810 C CA . GLY A 1 468 ? -5.534 18.624 -2.717 1.00 88.19 468 GLY A CA 1
ATOM 3811 C C . GLY A 1 468 ? -4.962 17.367 -2.042 1.00 88.19 468 GLY A C 1
ATOM 3812 O O . GLY A 1 468 ? -5.712 16.513 -1.566 1.00 88.19 468 GLY A O 1
ATOM 3813 N N . PRO A 1 469 ? -3.622 17.262 -1.924 1.00 89.19 469 PRO A N 1
ATOM 3814 C CA . PRO A 1 469 ? -2.944 16.014 -1.545 1.00 89.19 469 PRO A CA 1
ATOM 3815 C C . PRO A 1 469 ? -3.025 15.660 -0.063 1.00 89.19 469 PRO A C 1
ATOM 3817 O O . PRO A 1 469 ? -2.776 14.515 0.312 1.00 89.19 469 PRO A O 1
ATOM 3820 N N . LYS A 1 470 ? -3.357 16.622 0.799 1.00 88.25 470 LYS A N 1
ATOM 3821 C CA . LYS A 1 470 ? -3.397 16.444 2.256 1.00 88.25 470 LYS A CA 1
ATOM 3822 C C . LYS A 1 470 ? -4.835 16.329 2.733 1.00 88.25 470 LYS A C 1
ATOM 3824 O O . LYS A 1 470 ? -5.685 17.095 2.282 1.00 88.25 470 LYS A O 1
ATOM 3829 N N . LYS A 1 471 ? -5.100 15.447 3.700 1.00 81.44 471 LYS A N 1
ATOM 3830 C CA . LYS A 1 471 ? -6.361 15.494 4.450 1.00 81.44 471 LYS A CA 1
ATOM 3831 C C . LYS A 1 471 ? -6.493 16.869 5.104 1.00 81.44 471 LYS A C 1
ATOM 3833 O O . LYS A 1 471 ? -5.598 17.303 5.830 1.00 81.44 471 LYS A O 1
ATOM 3838 N N . LYS A 1 472 ? -7.607 17.551 4.845 1.00 70.88 472 LYS A N 1
ATOM 3839 C CA . LYS A 1 472 ? -7.990 18.748 5.600 1.00 70.88 472 LYS A CA 1
ATOM 3840 C C . LYS A 1 472 ? -8.550 18.298 6.957 1.00 70.88 472 LYS A C 1
ATOM 3842 O O . LYS A 1 472 ? -9.192 17.244 7.008 1.00 70.88 472 LYS A O 1
ATOM 3847 N N . PRO A 1 473 ? -8.279 19.024 8.055 1.00 47.84 473 PRO A N 1
ATOM 3848 C CA . PRO A 1 473 ? -8.738 18.621 9.376 1.00 47.84 473 PRO A CA 1
ATOM 3849 C C . PRO A 1 473 ? -10.269 18.651 9.419 1.00 47.84 473 PRO A C 1
ATOM 3851 O O . PRO A 1 473 ? -10.880 19.710 9.314 1.00 47.84 473 PRO A O 1
ATOM 3854 N N . LYS A 1 474 ? -10.889 17.479 9.575 1.00 39.75 474 LYS A N 1
ATOM 3855 C CA . LYS A 1 474 ? -12.265 17.395 10.068 1.00 39.75 474 LYS A CA 1
ATOM 3856 C C . LYS A 1 474 ? -12.247 17.640 11.575 1.00 39.75 474 LYS A C 1
ATOM 3858 O O . LYS A 1 474 ? -11.316 17.187 12.245 1.00 39.75 474 LYS A O 1
ATOM 3863 N N . ASN A 1 475 ? -13.304 18.255 12.108 1.00 31.73 475 ASN A N 1
ATOM 3864 C CA . ASN A 1 475 ? -13.612 18.107 13.531 1.00 31.73 475 ASN A CA 1
ATOM 3865 C C . ASN A 1 475 ? -13.661 16.609 13.877 1.00 31.73 475 ASN A C 1
ATOM 3867 O O . ASN A 1 475 ? -14.095 15.789 13.066 1.00 31.73 475 ASN A O 1
ATOM 3871 N N . ASN A 1 476 ? -13.104 16.279 15.043 1.00 27.41 476 ASN A N 1
ATOM 3872 C CA . ASN A 1 476 ? -12.580 14.957 15.384 1.00 27.41 476 ASN A CA 1
ATOM 3873 C C . ASN A 1 476 ? -13.464 13.765 14.996 1.00 27.41 476 ASN A C 1
ATOM 3875 O O . ASN A 1 476 ? -14.610 13.682 15.418 1.00 27.41 476 ASN A O 1
ATOM 3879 N N . LEU A 1 477 ? -12.842 12.758 14.372 1.00 27.84 477 LEU A N 1
ATOM 3880 C CA . LEU A 1 477 ? -13.150 11.350 14.642 1.00 27.84 477 LEU A CA 1
ATOM 3881 C C . LEU A 1 477 ? -11.940 10.453 14.308 1.00 27.84 477 LEU A C 1
ATOM 3883 O O . LEU A 1 477 ? -11.766 10.006 13.179 1.00 27.84 477 LEU A O 1
ATOM 3887 N N . GLY A 1 478 ? -11.120 10.186 15.331 1.00 27.03 478 GLY A N 1
ATOM 3888 C CA . GLY A 1 478 ? -10.281 8.984 15.435 1.00 27.03 478 GLY A CA 1
ATOM 3889 C C . GLY A 1 478 ? -8.971 8.920 14.634 1.00 27.03 478 GLY A C 1
ATOM 3890 O O . GLY A 1 478 ? -8.951 8.485 13.486 1.00 27.03 478 GLY A O 1
ATOM 3891 N N . LEU A 1 479 ? -7.848 9.160 15.322 1.00 27.92 479 LEU A N 1
ATOM 3892 C CA . LEU A 1 479 ? -6.597 8.437 15.044 1.00 27.92 479 LEU A CA 1
ATOM 3893 C C . LEU A 1 479 ? -6.837 6.920 15.180 1.00 27.92 479 LEU A C 1
ATOM 3895 O O . LEU A 1 479 ? -7.539 6.486 16.095 1.00 27.92 479 LEU A O 1
ATOM 3899 N N . VAL A 1 480 ? -6.231 6.114 14.304 1.00 27.44 480 VAL A N 1
ATOM 3900 C CA . VAL A 1 480 ? -6.275 4.642 14.367 1.00 27.44 480 VAL A CA 1
ATOM 3901 C C . VAL A 1 480 ? -4.853 4.080 14.440 1.00 27.44 480 VAL A C 1
ATOM 3903 O O . VAL A 1 480 ? -3.961 4.562 13.746 1.00 27.44 480 VAL A O 1
ATOM 3906 N N . SER A 1 481 ? -4.692 3.020 15.246 1.00 24.91 481 SER A N 1
ATOM 3907 C CA . SER A 1 481 ? -3.433 2.476 15.789 1.00 24.91 481 SER A CA 1
ATOM 3908 C C . SER A 1 481 ? -2.838 3.355 16.910 1.00 24.91 481 SER A C 1
ATOM 3910 O O . SER A 1 481 ? -2.998 4.569 16.895 1.00 24.91 481 SER A O 1
ATOM 3912 N N . ILE A 1 482 ? -2.178 2.830 17.949 1.00 29.00 482 ILE A N 1
ATOM 3913 C CA . ILE A 1 482 ? -2.264 1.466 18.502 1.00 29.00 482 ILE A CA 1
ATOM 3914 C C . ILE A 1 482 ? -3.483 1.418 19.418 1.00 29.00 482 ILE A C 1
ATOM 3916 O O . ILE A 1 482 ? -3.780 2.378 20.128 1.00 29.00 482 ILE A O 1
ATOM 3920 N N . THR A 1 483 ? -4.179 0.288 19.462 1.00 33.72 483 THR A N 1
ATOM 3921 C CA . THR A 1 483 ? -5.186 0.073 20.496 1.00 33.72 483 THR A CA 1
ATOM 3922 C C . THR A 1 483 ? -5.328 -1.399 20.823 1.00 33.72 483 THR A C 1
ATOM 3924 O O . THR A 1 483 ? -5.943 -2.138 20.061 1.00 33.72 483 THR A O 1
ATOM 3927 N N . VAL A 1 484 ? -4.941 -1.736 22.049 1.00 39.25 484 VAL A N 1
ATOM 3928 C CA . VAL A 1 484 ? -5.968 -2.112 23.022 1.00 39.25 484 VAL A CA 1
ATOM 3929 C C . VAL A 1 484 ? -6.038 -1.063 24.133 1.00 39.25 484 VAL A C 1
ATOM 3931 O O . VAL A 1 484 ? -5.062 -0.377 24.424 1.00 39.25 484 VAL A O 1
ATOM 3934 N N . THR A 1 485 ? -7.239 -0.865 24.686 1.00 50.44 485 THR A N 1
ATOM 3935 C CA . THR A 1 485 ? -7.616 0.205 25.636 1.00 50.44 485 THR A CA 1
ATOM 3936 C C . THR A 1 485 ? -7.555 1.665 25.131 1.00 50.44 485 THR A C 1
ATOM 3938 O O . THR A 1 485 ? -7.087 2.567 25.827 1.00 50.44 485 THR A O 1
ATOM 3941 N N . THR A 1 486 ? -8.147 1.930 23.960 1.00 46.16 486 THR A N 1
ATOM 3942 C CA . THR A 1 486 ? -8.531 3.285 23.485 1.00 46.16 486 THR A CA 1
ATOM 3943 C C . THR A 1 486 ? -9.934 3.267 22.882 1.00 46.16 486 THR A C 1
ATOM 3945 O O . THR A 1 486 ? -10.808 3.934 23.408 1.00 46.16 486 THR A O 1
ATOM 3948 N N . LYS A 1 487 ? -10.205 2.406 21.888 1.00 52.03 487 LYS A N 1
ATOM 3949 C CA . LYS A 1 487 ? -11.575 2.056 21.450 1.00 52.03 487 LYS A CA 1
ATOM 3950 C C . LYS A 1 487 ? -12.399 1.420 22.572 1.00 52.03 487 LYS A C 1
ATOM 3952 O O . LYS A 1 487 ? -13.565 1.740 22.728 1.00 52.03 487 LYS A O 1
ATOM 3957 N N . PHE A 1 488 ? -11.780 0.565 23.386 1.00 55.03 488 PHE A N 1
ATOM 3958 C CA . PHE A 1 488 ? -12.441 0.007 24.565 1.00 55.03 488 PHE A CA 1
ATOM 3959 C C . PHE A 1 488 ? -12.706 1.070 25.645 1.00 55.03 488 PHE A C 1
ATOM 3961 O O . PHE A 1 488 ? -13.800 1.133 26.190 1.00 55.03 488 PHE A O 1
ATOM 3968 N N . LYS A 1 489 ? -11.739 1.973 25.884 1.00 53.56 489 LYS A N 1
ATOM 3969 C CA . LYS A 1 489 ? -11.954 3.136 26.762 1.00 53.56 489 LYS A CA 1
ATOM 3970 C C . LYS A 1 489 ? -13.044 4.057 26.217 1.00 53.56 489 LYS A C 1
ATOM 3972 O O . LYS A 1 489 ? -13.824 4.564 26.997 1.00 53.56 489 LYS A O 1
ATOM 3977 N N . TRP A 1 490 ? -13.132 4.244 24.900 1.00 61.97 490 TRP A N 1
ATOM 3978 C CA . TRP A 1 490 ? -14.229 4.971 24.266 1.00 61.97 490 TRP A CA 1
ATOM 3979 C C . TRP A 1 490 ? -15.576 4.293 24.548 1.00 61.97 490 TRP A C 1
ATOM 3981 O O . TRP A 1 490 ? -16.466 4.976 25.033 1.00 61.97 490 TRP A O 1
ATOM 3991 N N . ALA A 1 491 ? -15.705 2.977 24.349 1.00 56.41 491 ALA A N 1
ATOM 3992 C CA . ALA A 1 491 ? -16.959 2.260 24.598 1.00 56.41 491 ALA A CA 1
ATOM 3993 C C . ALA A 1 491 ? -17.406 2.347 26.074 1.00 56.41 491 ALA A C 1
ATOM 3995 O O . ALA A 1 491 ? -18.551 2.702 26.334 1.00 56.41 491 ALA A O 1
ATOM 3996 N N . ILE A 1 492 ? -16.492 2.141 27.036 1.00 56.75 492 ILE A N 1
ATOM 3997 C CA . ILE A 1 492 ? -16.774 2.369 28.469 1.00 56.75 492 ILE A CA 1
ATOM 3998 C C . ILE A 1 492 ? -17.144 3.835 28.748 1.00 56.75 492 ILE A C 1
ATOM 4000 O O . ILE A 1 492 ? -18.103 4.105 29.460 1.00 56.75 492 ILE A O 1
ATOM 4004 N N . ASN A 1 493 ? -16.409 4.796 28.185 1.00 54.00 493 ASN A N 1
ATOM 4005 C CA . ASN A 1 493 ? -16.618 6.224 28.445 1.00 54.00 493 ASN A CA 1
ATOM 4006 C C . ASN A 1 493 ? -17.807 6.829 27.663 1.00 54.00 493 ASN A C 1
ATOM 4008 O O . ASN A 1 493 ? -17.982 8.046 27.700 1.00 54.00 493 ASN A O 1
ATOM 4012 N N . THR A 1 494 ? -18.572 6.030 26.909 1.00 56.84 494 THR A N 1
ATOM 4013 C CA . THR A 1 494 ? -19.726 6.481 26.101 1.00 56.84 494 THR A CA 1
ATOM 4014 C C . THR A 1 494 ? -20.968 5.606 26.292 1.00 56.84 494 THR A C 1
ATOM 4016 O O . THR A 1 494 ? -21.810 5.530 25.399 1.00 56.84 494 THR A O 1
ATOM 4019 N N . ASP A 1 495 ? -21.070 4.962 27.460 1.00 70.50 495 ASP A N 1
ATOM 4020 C CA . ASP A 1 495 ? -22.252 4.216 27.924 1.00 70.50 495 ASP A CA 1
ATOM 4021 C C . ASP A 1 495 ? -22.737 3.136 26.934 1.00 70.50 495 ASP A C 1
ATOM 4023 O O . ASP A 1 495 ? -23.924 2.889 26.745 1.00 70.50 495 ASP A O 1
ATOM 4027 N N . GLN A 1 496 ? -21.788 2.506 26.233 1.00 82.81 496 GLN A N 1
ATOM 4028 C CA . GLN A 1 496 ? -22.077 1.447 25.267 1.00 82.81 496 GLN A CA 1
ATOM 4029 C C . GLN A 1 496 ? -22.303 0.099 25.976 1.00 82.81 496 GLN A C 1
ATOM 4031 O O . GLN A 1 496 ? -21.667 -0.152 27.004 1.00 82.81 496 GLN A O 1
ATOM 4036 N N . PRO A 1 497 ? -23.102 -0.825 25.401 1.00 84.94 497 PRO A N 1
ATOM 4037 C CA . PRO A 1 497 ? -23.331 -2.156 25.967 1.00 84.94 497 PRO A CA 1
ATOM 4038 C C . PRO A 1 497 ? -22.054 -3.012 25.901 1.00 84.94 497 PRO A C 1
ATOM 4040 O O . PRO A 1 497 ? -21.767 -3.709 24.928 1.00 84.94 497 PRO A O 1
ATOM 4043 N N . VAL A 1 498 ? -21.225 -2.912 26.935 1.00 85.88 498 VAL A N 1
ATOM 4044 C CA . VAL A 1 498 ? -19.891 -3.515 27.018 1.00 85.88 498 VAL A CA 1
ATOM 4045 C C . VAL A 1 498 ? -19.895 -4.637 28.047 1.00 85.88 498 VAL A C 1
ATOM 4047 O O . VAL A 1 498 ? -20.345 -4.439 29.173 1.00 85.88 498 VAL A O 1
ATOM 4050 N N . ALA A 1 499 ? -19.357 -5.804 27.679 1.00 84.88 499 ALA A N 1
ATOM 4051 C CA . ALA A 1 499 ? -19.248 -6.947 28.583 1.00 84.88 499 ALA A CA 1
ATOM 4052 C C . ALA A 1 499 ? -18.553 -6.583 29.919 1.00 84.88 499 ALA A C 1
ATOM 4054 O O . ALA A 1 499 ? -17.589 -5.811 29.928 1.00 84.88 499 ALA A O 1
ATOM 4055 N N . PRO A 1 500 ? -19.014 -7.125 31.060 1.00 83.06 500 PRO A N 1
ATOM 4056 C CA . PRO A 1 500 ? -18.408 -6.843 32.356 1.00 83.06 500 PRO A CA 1
ATOM 4057 C C . PRO A 1 500 ? -17.074 -7.588 32.548 1.00 83.06 500 PRO A C 1
ATOM 4059 O O . PRO A 1 500 ? -16.738 -8.528 31.829 1.00 83.06 500 PRO A O 1
ATOM 4062 N N . ASN A 1 501 ? -16.335 -7.213 33.598 1.00 82.62 501 ASN A N 1
ATOM 4063 C CA . ASN A 1 501 ? -15.101 -7.881 34.043 1.00 82.62 501 ASN A CA 1
ATOM 4064 C C . ASN A 1 501 ? -13.935 -7.864 33.026 1.00 82.62 501 ASN A C 1
ATOM 4066 O O . ASN A 1 501 ? -13.189 -8.840 32.905 1.00 82.62 501 ASN A O 1
ATOM 4070 N N . HIS A 1 502 ? -13.741 -6.743 32.320 1.00 84.31 502 HIS A N 1
ATOM 4071 C CA . HIS A 1 502 ? -12.559 -6.523 31.476 1.00 84.31 502 HIS A CA 1
ATOM 4072 C C . HIS A 1 502 ? -11.250 -6.604 32.274 1.00 84.31 502 HIS A C 1
ATOM 4074 O O . HIS A 1 502 ? -11.098 -5.993 33.332 1.00 84.31 502 HIS A O 1
ATOM 4080 N N . ASN A 1 503 ? -10.274 -7.327 31.728 1.00 81.44 503 ASN A N 1
ATOM 4081 C CA . ASN A 1 503 ? -8.917 -7.410 32.242 1.00 81.44 503 ASN A CA 1
ATOM 4082 C C . ASN A 1 503 ? -7.945 -6.586 31.383 1.00 81.44 503 ASN A C 1
ATOM 4084 O O . ASN A 1 503 ? -7.878 -6.742 30.165 1.00 81.44 503 ASN A O 1
ATOM 4088 N N . PHE A 1 504 ? -7.097 -5.783 32.028 1.00 73.12 504 PHE A N 1
ATOM 4089 C CA . PHE A 1 504 ? -6.127 -4.920 31.345 1.00 73.12 504 PHE A CA 1
ATOM 4090 C C . PHE A 1 504 ? -5.152 -5.660 30.402 1.00 73.12 504 PHE A C 1
ATOM 4092 O O . PHE A 1 504 ? -4.779 -5.114 29.365 1.00 73.12 504 PHE A O 1
ATOM 4099 N N . LEU A 1 505 ? -4.736 -6.886 30.742 1.00 68.50 505 LEU A N 1
ATOM 4100 C CA . LEU A 1 505 ? -3.764 -7.670 29.965 1.00 68.50 505 LEU A CA 1
ATOM 4101 C C . LEU A 1 505 ? -4.411 -8.654 28.983 1.00 68.50 505 LEU A C 1
ATOM 4103 O O . LEU A 1 505 ? -3.776 -9.020 27.997 1.00 68.50 505 LEU A O 1
ATOM 4107 N N . LEU A 1 506 ? -5.640 -9.098 29.262 1.00 75.31 506 LEU A N 1
ATOM 4108 C CA . LEU A 1 506 ? -6.303 -10.212 28.570 1.00 75.31 506 LEU A CA 1
ATOM 4109 C C . LEU A 1 506 ? -7.708 -9.873 28.046 1.00 75.31 506 LEU A C 1
ATOM 4111 O O . LEU A 1 506 ? -8.465 -10.782 27.715 1.00 75.31 506 LEU A O 1
ATOM 4115 N N . GLY A 1 507 ? -8.104 -8.597 28.023 1.00 80.62 507 GLY A N 1
ATOM 4116 C CA . GLY A 1 507 ? -9.444 -8.186 27.603 1.00 80.62 507 GLY A CA 1
ATOM 4117 C C . GLY A 1 507 ? -10.534 -8.964 28.346 1.00 80.62 507 GLY A C 1
ATOM 4118 O O . GLY A 1 507 ? -10.493 -9.108 29.566 1.00 80.62 507 GLY A O 1
ATOM 4119 N N . HIS A 1 508 ? -11.477 -9.536 27.605 1.00 86.06 508 HIS A N 1
ATOM 4120 C CA . HIS A 1 508 ? -12.508 -10.433 28.128 1.00 86.06 508 HIS A CA 1
ATOM 4121 C C . HIS A 1 508 ? -12.146 -11.915 28.023 1.00 86.06 508 HIS A C 1
ATOM 4123 O O . HIS A 1 508 ? -13.016 -12.747 28.241 1.00 86.06 508 HIS A O 1
ATOM 4129 N N . LEU A 1 509 ? -10.900 -12.304 27.729 1.00 82.44 509 LEU A N 1
ATOM 4130 C CA . LEU A 1 509 ? -10.545 -13.728 27.638 1.00 82.44 509 LEU A CA 1
ATOM 4131 C C . LEU A 1 509 ? -10.760 -14.464 28.974 1.00 82.44 509 LEU A C 1
ATOM 4133 O O . LEU A 1 509 ? -11.180 -15.618 28.977 1.00 82.44 509 LEU A O 1
ATOM 4137 N N . LEU A 1 510 ? -10.549 -13.789 30.113 1.00 83.75 510 LEU A N 1
ATOM 4138 C CA . LEU A 1 510 ? -10.876 -14.339 31.438 1.00 83.75 510 LEU A CA 1
ATOM 4139 C C . LEU A 1 510 ? -12.391 -14.417 31.689 1.00 83.75 510 LEU A C 1
ATOM 4141 O O . LEU A 1 510 ? -12.859 -15.379 32.291 1.00 83.75 510 LEU A O 1
ATOM 4145 N N . TYR A 1 511 ? -13.158 -13.439 31.202 1.00 85.75 511 TYR A N 1
ATOM 4146 C CA . TYR A 1 511 ? -14.620 -13.445 31.290 1.00 85.75 511 TYR A CA 1
ATOM 4147 C C . TYR A 1 511 ? -15.217 -14.558 30.412 1.00 85.75 511 TYR A C 1
ATOM 4149 O O . TYR A 1 511 ? -16.014 -15.356 30.892 1.00 85.75 511 TYR A O 1
ATOM 4157 N N . LEU A 1 512 ? -14.738 -14.709 29.173 1.00 81.31 512 LEU A N 1
ATOM 4158 C CA . LEU A 1 512 ? -15.082 -15.809 28.267 1.00 81.31 512 LEU A CA 1
ATOM 4159 C C . LEU A 1 512 ? -14.697 -17.175 28.836 1.00 81.31 512 LEU A C 1
ATOM 4161 O O . LEU A 1 512 ? -15.470 -18.117 28.692 1.00 81.31 512 LEU A O 1
ATOM 4165 N N . LYS A 1 513 ? -13.557 -17.295 29.533 1.00 82.56 513 LYS A N 1
ATOM 4166 C CA . LYS A 1 513 ? -13.168 -18.552 30.186 1.00 82.56 513 LYS A CA 1
ATOM 4167 C C . LYS A 1 513 ? -14.246 -19.065 31.152 1.00 82.56 513 LYS A C 1
ATOM 4169 O O . LYS A 1 513 ? -14.513 -20.260 31.134 1.00 82.56 513 LYS A O 1
ATOM 4174 N N . ARG A 1 514 ? -14.920 -18.191 31.913 1.00 85.00 514 ARG A N 1
ATOM 4175 C CA . ARG A 1 514 ? -16.029 -18.590 32.806 1.00 85.00 514 ARG A CA 1
ATOM 4176 C C . ARG A 1 514 ? -17.171 -19.281 32.051 1.00 85.00 514 ARG A C 1
ATOM 4178 O O . ARG A 1 514 ? -17.725 -20.245 32.564 1.00 85.00 514 ARG A O 1
ATOM 4185 N N . PHE A 1 515 ? -17.507 -18.821 30.846 1.00 83.31 515 PHE A N 1
ATOM 4186 C CA . PHE A 1 515 ? -18.515 -19.476 30.004 1.00 83.31 515 PHE A CA 1
ATOM 4187 C C . PHE A 1 515 ? -17.956 -20.736 29.338 1.00 83.31 515 PHE A C 1
ATOM 4189 O O . PHE A 1 515 ? -18.627 -21.761 29.316 1.00 83.31 515 PHE A O 1
ATOM 4196 N N . SER A 1 516 ? -16.707 -20.699 28.862 1.00 80.06 516 SER A N 1
ATOM 4197 C CA . SER A 1 516 ? -16.034 -21.858 28.265 1.00 80.06 516 SER A CA 1
ATOM 4198 C C . SER A 1 516 ? -15.909 -23.041 29.228 1.00 80.06 516 SER A C 1
ATOM 4200 O O . SER A 1 516 ? -15.988 -24.177 28.774 1.00 80.06 516 SER A O 1
ATOM 4202 N N . ASP A 1 517 ? -15.715 -22.794 30.525 1.00 80.62 517 ASP A N 1
ATOM 4203 C CA . ASP A 1 517 ? -15.604 -23.839 31.553 1.00 80.62 517 ASP A CA 1
ATOM 4204 C C . ASP A 1 517 ? -16.952 -24.529 31.847 1.00 80.62 517 ASP A C 1
ATOM 4206 O O . ASP A 1 517 ? -16.967 -25.651 32.351 1.00 80.62 517 ASP A O 1
ATOM 4210 N N . ASN A 1 518 ? -18.078 -23.895 31.493 1.00 81.62 518 ASN A N 1
ATOM 4211 C CA . ASN A 1 518 ? -19.424 -24.473 31.597 1.00 81.62 518 ASN A CA 1
ATOM 4212 C C . ASN A 1 518 ? -19.842 -25.258 30.339 1.00 81.62 518 ASN A C 1
ATOM 4214 O O . ASN A 1 518 ? -20.874 -25.930 30.346 1.00 81.62 518 ASN A O 1
ATOM 4218 N N . LEU A 1 519 ? -19.080 -25.159 29.245 1.00 78.88 519 LEU A N 1
ATOM 4219 C CA . LEU A 1 519 ? -19.392 -25.823 27.982 1.00 78.88 519 LEU A CA 1
ATOM 4220 C C . LEU A 1 519 ? -18.675 -27.184 27.874 1.00 78.88 519 LEU A C 1
ATOM 4222 O O . LEU A 1 519 ? -17.522 -27.311 28.287 1.00 78.88 519 LEU A O 1
ATOM 4226 N N . PRO A 1 520 ? -19.306 -28.214 27.273 1.00 78.19 520 PRO A N 1
ATOM 4227 C CA . PRO A 1 520 ? -18.646 -29.493 27.025 1.00 78.19 520 PRO A CA 1
ATOM 4228 C C . PRO A 1 520 ? -17.370 -29.351 26.183 1.00 78.19 520 PRO A C 1
ATOM 4230 O O . PRO A 1 520 ? -17.304 -28.538 25.259 1.00 78.19 520 PRO A O 1
ATOM 4233 N N . ASN A 1 521 ? -16.377 -30.208 26.437 1.00 67.25 521 ASN A N 1
ATOM 4234 C CA . ASN A 1 521 ? -15.157 -30.273 25.628 1.00 67.25 521 ASN A CA 1
ATOM 4235 C C . ASN A 1 521 ? -15.492 -30.457 24.137 1.00 67.25 521 ASN A C 1
ATOM 4237 O O . ASN A 1 521 ? -16.075 -31.466 23.744 1.00 67.25 521 ASN A O 1
ATOM 4241 N N . GLY A 1 522 ? -15.090 -29.492 23.307 1.00 64.31 522 GLY A N 1
ATOM 4242 C CA . GLY A 1 522 ? -15.380 -29.483 21.869 1.00 64.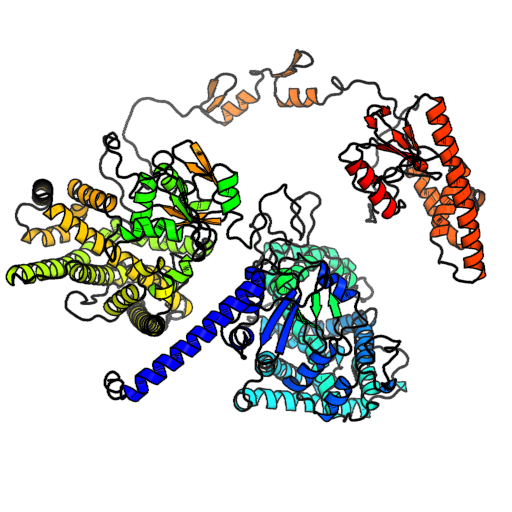31 522 GLY A CA 1
ATOM 4243 C C . GLY A 1 522 ? -16.651 -28.725 21.457 1.00 64.31 522 GLY A C 1
ATOM 4244 O O . GLY A 1 522 ? -16.960 -28.687 20.267 1.00 64.31 522 GLY A O 1
ATOM 4245 N N . ALA A 1 523 ? -17.366 -28.096 22.392 1.00 71.12 523 ALA A N 1
ATOM 4246 C CA . ALA A 1 523 ? -18.446 -27.168 22.074 1.00 71.12 523 ALA A CA 1
ATOM 4247 C C . ALA A 1 523 ? -17.928 -25.913 21.344 1.00 71.12 523 ALA A C 1
ATOM 4249 O O . ALA A 1 523 ? -16.833 -25.417 21.614 1.00 71.12 523 ALA A O 1
ATOM 4250 N N . HIS A 1 524 ? -18.737 -25.381 20.427 1.00 71.75 524 HIS A N 1
ATOM 4251 C CA . HIS A 1 524 ? -18.363 -24.229 19.613 1.00 71.75 524 HIS A CA 1
ATOM 4252 C C . HIS A 1 524 ? -18.426 -22.915 20.408 1.00 71.75 524 HIS A C 1
ATOM 4254 O O . HIS A 1 524 ? -19.384 -22.660 21.140 1.00 71.75 524 HIS A O 1
ATOM 4260 N N . PHE A 1 525 ? -17.441 -22.034 20.211 1.00 71.12 525 PHE A N 1
ATOM 4261 C CA . PHE A 1 525 ? -17.264 -20.813 21.012 1.00 71.12 525 PHE A CA 1
ATOM 4262 C C . PHE A 1 525 ? -18.471 -19.858 21.005 1.00 71.12 525 PHE A C 1
ATOM 4264 O O . PHE A 1 525 ? -18.662 -19.090 21.945 1.00 71.12 525 PHE A O 1
ATOM 4271 N N . GLN A 1 526 ? -19.306 -19.912 19.965 1.00 71.75 526 GLN A N 1
ATOM 4272 C CA . GLN A 1 526 ? -20.475 -19.040 19.817 1.00 71.75 526 GLN A CA 1
ATOM 4273 C C . GLN A 1 526 ? -21.570 -19.283 20.860 1.00 71.75 526 GLN A C 1
ATOM 4275 O O . GLN A 1 526 ? -22.367 -18.374 21.103 1.00 71.75 526 GLN A O 1
ATOM 4280 N N . TYR A 1 527 ? -21.599 -20.453 21.511 1.00 75.31 527 TYR A N 1
ATOM 4281 C CA . TYR A 1 527 ? -22.526 -20.697 22.619 1.00 75.31 527 TYR A CA 1
ATOM 4282 C C . TYR A 1 527 ? -22.297 -19.704 23.769 1.00 75.31 527 TYR A C 1
ATOM 4284 O O . TYR A 1 527 ? -23.266 -19.134 24.268 1.00 75.31 527 TYR A O 1
ATOM 4292 N N . MET A 1 528 ? -21.034 -19.353 24.058 1.00 79.75 528 MET A N 1
ATOM 4293 C CA . MET A 1 528 ? -20.690 -18.345 25.071 1.00 79.75 528 MET A CA 1
ATOM 4294 C C . MET A 1 528 ? -21.332 -16.980 24.794 1.00 79.75 528 MET A C 1
ATOM 4296 O O . MET A 1 528 ? -21.710 -16.289 25.730 1.00 79.75 528 MET A O 1
ATOM 4300 N N . PHE A 1 529 ? -21.488 -16.569 23.529 1.00 82.31 529 PHE A N 1
ATOM 4301 C CA . PHE A 1 529 ? -22.129 -15.285 23.208 1.00 82.31 529 PHE A CA 1
ATOM 4302 C C . PHE A 1 529 ? -23.635 -15.296 23.495 1.00 82.31 529 PHE A C 1
ATOM 4304 O O . PHE A 1 529 ? -24.188 -14.264 23.864 1.00 82.31 529 PHE A O 1
ATOM 4311 N N . GLY A 1 530 ? -24.294 -16.451 23.344 1.00 78.56 530 GLY A N 1
ATOM 4312 C CA . GLY A 1 530 ? -25.688 -16.623 23.756 1.00 78.56 530 GLY A CA 1
ATOM 4313 C C . GLY A 1 530 ? -25.841 -16.590 25.277 1.00 78.56 530 GLY A C 1
ATOM 4314 O O . GLY A 1 530 ? -26.797 -16.010 25.783 1.00 78.56 530 GLY A O 1
ATOM 4315 N N . ASP A 1 531 ? -24.879 -17.155 26.004 1.00 82.75 531 ASP A N 1
ATOM 4316 C CA . ASP A 1 531 ? -24.895 -17.171 27.467 1.00 82.75 531 ASP A CA 1
ATOM 4317 C C . ASP A 1 531 ? -24.569 -15.786 28.059 1.00 82.75 531 ASP A C 1
ATOM 4319 O O . ASP A 1 531 ? -25.269 -15.339 28.961 1.00 82.75 531 ASP A O 1
ATOM 4323 N N . ILE A 1 532 ? -23.610 -15.046 27.481 1.00 85.00 532 ILE A N 1
ATOM 4324 C CA . ILE A 1 532 ? -23.323 -13.638 27.826 1.00 85.00 532 ILE A CA 1
ATOM 4325 C C . ILE A 1 532 ? -24.538 -12.740 27.558 1.00 85.00 532 ILE A C 1
ATOM 4327 O O . ILE A 1 532 ? -24.872 -11.896 28.389 1.00 85.00 532 ILE A O 1
ATOM 4331 N N . TYR A 1 533 ? -25.226 -12.933 26.426 1.00 83.81 533 TYR A N 1
ATOM 4332 C CA . TYR A 1 533 ? -26.473 -12.222 26.133 1.00 83.81 533 TYR A CA 1
ATOM 4333 C C . TYR A 1 533 ? -27.522 -12.467 27.227 1.00 83.81 533 TYR A C 1
ATOM 4335 O O . TYR A 1 533 ? -28.055 -11.508 27.782 1.00 83.81 533 TYR A O 1
ATOM 4343 N N . ARG A 1 534 ? -27.750 -13.734 27.607 1.00 82.69 534 ARG A N 1
ATOM 4344 C CA . ARG A 1 534 ? -28.703 -14.081 28.673 1.00 82.69 534 ARG A CA 1
ATOM 4345 C C . ARG A 1 534 ? -28.271 -13.619 30.067 1.00 82.69 534 ARG A C 1
ATOM 4347 O O . ARG A 1 534 ? -29.148 -13.380 30.887 1.00 82.69 534 ARG A O 1
ATOM 4354 N N . GLU A 1 535 ? -26.978 -13.492 30.361 1.00 82.75 535 GLU A N 1
ATOM 4355 C CA . GLU A 1 535 ? -26.512 -13.021 31.675 1.00 82.75 535 GLU A CA 1
ATOM 4356 C C . GLU A 1 535 ? -26.530 -11.489 31.810 1.00 82.75 535 GLU A C 1
ATOM 4358 O O . GLU A 1 535 ? -26.690 -10.987 32.921 1.00 82.75 535 GLU A O 1
ATOM 4363 N N . SER A 1 536 ? -26.311 -10.726 30.731 1.00 80.62 536 SER A N 1
ATOM 4364 C CA . SER A 1 536 ? -25.996 -9.289 30.864 1.00 80.62 536 SER A CA 1
ATOM 4365 C C . SER A 1 536 ? -26.552 -8.350 29.785 1.00 80.62 536 SER A C 1
ATOM 4367 O O . SER A 1 536 ? -26.389 -7.144 29.942 1.00 80.62 536 SER A O 1
ATOM 4369 N N . PHE A 1 537 ? -27.184 -8.841 28.709 1.00 82.44 537 PHE A N 1
ATOM 4370 C CA . PHE A 1 537 ? -27.601 -7.993 27.571 1.00 82.44 537 PHE A CA 1
ATOM 4371 C C . PHE A 1 537 ? -28.969 -8.353 26.971 1.00 82.44 537 PHE A C 1
ATOM 4373 O O . PHE A 1 537 ? -29.194 -8.054 25.795 1.00 82.44 537 PHE A O 1
ATOM 4380 N N . GLN A 1 538 ? -29.862 -8.988 27.745 1.00 76.75 538 GLN A N 1
ATOM 4381 C CA . GLN A 1 538 ? -31.162 -9.482 27.258 1.00 76.75 538 GLN A CA 1
ATOM 4382 C C . GLN A 1 538 ? -31.962 -8.400 26.517 1.00 76.75 538 GLN A C 1
ATOM 4384 O O . GLN A 1 538 ? -32.445 -8.657 25.416 1.00 76.75 538 GLN A O 1
ATOM 4389 N N . ASP A 1 539 ? -32.001 -7.188 27.072 1.00 73.75 539 ASP A N 1
ATOM 4390 C CA . ASP A 1 539 ? -32.827 -6.086 26.568 1.00 73.75 539 ASP A CA 1
ATOM 4391 C C . ASP A 1 539 ? -32.245 -5.410 25.307 1.00 73.75 539 ASP A C 1
ATOM 4393 O O . ASP A 1 539 ? -32.983 -4.924 24.459 1.00 73.75 539 ASP A O 1
ATOM 4397 N N . GLY A 1 540 ? -30.912 -5.364 25.166 1.00 72.75 540 GLY A N 1
ATOM 4398 C CA . GLY A 1 540 ? -30.252 -4.605 24.090 1.00 72.75 540 GLY A CA 1
ATOM 4399 C C . GLY A 1 540 ? -29.962 -5.414 22.824 1.00 72.75 540 GLY A C 1
ATOM 4400 O O . GLY A 1 540 ? -30.054 -4.909 21.708 1.00 72.75 540 GLY A O 1
ATOM 4401 N N . GLY A 1 541 ? -29.573 -6.685 22.953 1.00 75.50 541 GLY A N 1
ATOM 4402 C CA . GLY A 1 541 ? -29.302 -7.545 21.791 1.00 75.50 541 GLY A CA 1
ATOM 4403 C C . GLY A 1 541 ? -28.054 -7.192 20.954 1.00 75.50 541 GLY A C 1
ATOM 4404 O O . GLY A 1 541 ? -27.738 -7.918 20.008 1.00 75.50 541 GLY A O 1
ATOM 4405 N N . ILE A 1 542 ? -27.290 -6.149 21.295 1.00 86.94 542 ILE A N 1
ATOM 4406 C CA . ILE A 1 542 ? -25.938 -5.872 20.774 1.00 86.94 542 ILE A CA 1
ATOM 4407 C C . ILE A 1 542 ? -24.997 -5.675 21.964 1.00 86.94 542 ILE A C 1
ATOM 4409 O O . ILE A 1 542 ? -25.353 -4.983 22.909 1.00 86.94 542 ILE A O 1
ATOM 4413 N N . PHE A 1 543 ? -23.786 -6.238 21.920 1.00 87.31 543 PHE A N 1
ATOM 4414 C CA . PHE A 1 543 ? -22.762 -5.949 22.931 1.00 87.31 543 PHE A CA 1
ATOM 4415 C C . PHE A 1 543 ? -21.324 -6.053 22.405 1.00 87.31 543 PHE A C 1
ATOM 4417 O O . PHE A 1 543 ? -21.052 -6.671 21.370 1.00 87.31 543 PHE A O 1
ATOM 4424 N N . TYR A 1 544 ? -20.381 -5.447 23.128 1.00 86.56 544 TYR A N 1
ATOM 4425 C CA . TYR A 1 544 ? -18.961 -5.405 22.770 1.00 86.56 544 TYR A CA 1
ATOM 4426 C C . TYR A 1 544 ? -18.080 -6.258 23.692 1.00 86.56 544 TYR A C 1
ATOM 4428 O O . TYR A 1 544 ? -18.204 -6.226 24.916 1.00 86.56 544 TYR A O 1
ATOM 4436 N N . LEU A 1 545 ? -17.115 -6.951 23.084 1.00 83.50 545 LEU A N 1
ATOM 4437 C CA . LEU A 1 545 ? -16.073 -7.749 23.728 1.00 83.50 545 LEU A CA 1
ATOM 4438 C C . LEU A 1 545 ? -14.689 -7.293 23.240 1.00 83.50 545 LEU A C 1
ATOM 4440 O O . LEU A 1 545 ? -14.360 -7.390 22.060 1.00 83.50 545 LEU A O 1
ATOM 4444 N N . ASP A 1 546 ? -13.837 -6.815 24.144 1.00 81.31 546 ASP A N 1
ATOM 4445 C CA . ASP A 1 546 ? -12.397 -6.685 23.875 1.00 81.31 546 ASP A CA 1
ATOM 4446 C C . ASP A 1 546 ? -11.727 -8.071 23.902 1.00 81.31 546 ASP A C 1
ATOM 4448 O O . ASP A 1 546 ? -11.749 -8.735 24.937 1.00 81.31 546 ASP A O 1
ATOM 4452 N N . MET A 1 547 ? -11.147 -8.500 22.779 1.00 73.88 547 MET A N 1
ATOM 4453 C CA . MET A 1 547 ? -10.556 -9.833 22.579 1.00 73.88 547 MET A CA 1
ATOM 4454 C C . MET A 1 547 ? -9.020 -9.833 22.670 1.00 73.88 547 MET A C 1
ATOM 4456 O O . MET A 1 547 ? -8.367 -10.743 22.155 1.00 73.88 547 MET A O 1
ATOM 4460 N N . TRP A 1 548 ? -8.415 -8.808 23.278 1.00 68.88 548 TRP A N 1
ATOM 4461 C CA . TRP A 1 548 ? -6.959 -8.690 23.407 1.00 68.88 548 TRP A CA 1
ATOM 4462 C C . TRP A 1 548 ? -6.290 -9.913 24.064 1.00 68.88 548 TRP A C 1
ATOM 4464 O O . TRP A 1 548 ? -6.782 -10.378 25.091 1.00 68.88 548 TRP A O 1
ATOM 4474 N N . PRO A 1 549 ? -5.129 -10.389 23.570 1.00 59.22 549 PRO A N 1
ATOM 4475 C CA . PRO A 1 549 ? -4.387 -9.920 22.395 1.00 59.22 549 PRO A CA 1
ATOM 4476 C C . PRO A 1 549 ? -4.769 -10.608 21.071 1.00 59.22 549 PRO A C 1
ATOM 4478 O O . PRO A 1 549 ? -4.066 -10.441 20.079 1.00 59.22 549 PRO A O 1
ATOM 4481 N N . LEU A 1 550 ? -5.852 -11.391 21.038 1.00 64.12 550 LEU A N 1
ATOM 4482 C CA . LEU A 1 550 ? -6.203 -12.263 19.908 1.00 64.12 550 LEU A CA 1
ATOM 4483 C C . LEU A 1 550 ? -6.843 -11.514 18.734 1.00 64.12 550 LEU A C 1
ATOM 4485 O O . LEU A 1 550 ? -6.568 -11.822 17.577 1.00 64.12 550 LEU A O 1
ATOM 4489 N N . SER A 1 551 ? -7.707 -10.540 19.025 1.00 63.06 551 SER A N 1
ATOM 4490 C CA . SER A 1 551 ? -8.456 -9.779 18.020 1.00 63.06 551 SER A CA 1
ATOM 4491 C C . SER A 1 551 ? -8.701 -8.338 18.486 1.00 63.06 551 SER A C 1
ATOM 4493 O O . SER A 1 551 ? -8.782 -8.094 19.692 1.00 63.06 551 SER A O 1
ATOM 4495 N N . PRO A 1 552 ? -8.880 -7.376 17.555 1.00 65.94 552 PRO A N 1
ATOM 4496 C CA . PRO A 1 552 ? -9.523 -6.096 17.847 1.00 65.94 552 PRO A CA 1
ATOM 4497 C C . PRO A 1 552 ? -10.916 -6.266 18.475 1.00 65.94 552 PRO A C 1
ATOM 4499 O O . PRO A 1 552 ? -11.477 -7.365 18.476 1.00 65.94 552 PRO A O 1
ATOM 4502 N N . LEU A 1 553 ? -11.482 -5.145 18.944 1.00 76.00 553 LEU A N 1
ATOM 4503 C CA . LEU A 1 553 ? -12.831 -5.060 19.516 1.00 76.00 553 LEU A CA 1
ATOM 4504 C C . LEU A 1 553 ? -13.849 -5.848 18.674 1.00 76.00 553 LEU A C 1
ATOM 4506 O O . LEU A 1 553 ? -13.978 -5.637 17.466 1.00 76.00 553 LEU A O 1
ATOM 4510 N N . PHE A 1 554 ? -14.562 -6.748 19.331 1.00 80.88 554 PHE A N 1
ATOM 4511 C CA . PHE A 1 554 ? -15.545 -7.638 18.741 1.00 80.88 554 PHE A CA 1
ATOM 4512 C C . PHE A 1 554 ? -16.946 -7.140 19.104 1.00 80.88 554 PHE A C 1
ATOM 4514 O O . PHE A 1 554 ? -17.187 -6.770 20.251 1.00 80.88 554 PHE A O 1
ATOM 4521 N N . GLN A 1 555 ? -17.860 -7.097 18.138 1.00 85.62 555 GLN A N 1
ATOM 4522 C CA . GLN A 1 555 ? -19.255 -6.697 18.344 1.00 85.62 555 GLN A CA 1
ATOM 4523 C C . GLN A 1 555 ? -20.143 -7.922 18.113 1.00 85.62 555 GLN A C 1
ATOM 4525 O O . GLN A 1 555 ? -20.299 -8.385 16.978 1.00 85.62 555 GLN A O 1
ATOM 4530 N N . ALA A 1 556 ? -20.701 -8.463 19.190 1.00 85.19 556 ALA A N 1
ATOM 4531 C CA . ALA A 1 556 ? -21.699 -9.515 19.119 1.00 85.19 556 ALA A CA 1
ATOM 4532 C C . ALA A 1 556 ? -23.057 -8.883 18.790 1.00 85.19 556 ALA A C 1
ATOM 4534 O O . ALA A 1 556 ? -23.482 -7.930 19.442 1.00 85.19 556 ALA A O 1
ATOM 4535 N N . VAL A 1 557 ? -23.722 -9.405 17.761 1.00 84.44 557 VAL A N 1
ATOM 4536 C CA . VAL A 1 557 ? -25.078 -8.998 17.372 1.00 84.44 557 VAL A CA 1
ATOM 4537 C C . VAL A 1 557 ? -25.991 -10.201 17.562 1.00 84.44 557 VAL A C 1
ATOM 4539 O O . VAL A 1 557 ? -25.749 -11.261 16.991 1.00 84.44 557 VAL A O 1
ATOM 4542 N N . VAL A 1 558 ? -27.004 -10.060 18.402 1.00 82.38 558 VAL A N 1
ATOM 4543 C CA . VAL A 1 558 ? -27.902 -11.144 18.826 1.00 82.38 558 VAL A CA 1
ATOM 4544 C C . VAL A 1 558 ? -29.366 -10.792 18.540 1.00 82.38 558 VAL A C 1
ATOM 4546 O O . VAL A 1 558 ? -30.147 -11.681 18.207 1.00 82.38 558 VAL A O 1
ATOM 4549 N N . SER A 1 559 ? -29.692 -9.494 18.565 1.00 80.06 559 SER A N 1
ATOM 4550 C CA . SER A 1 559 ? -30.923 -8.904 18.026 1.00 80.06 559 SER A CA 1
ATOM 4551 C C . SER A 1 559 ? -31.166 -9.346 16.573 1.00 80.06 559 SER A C 1
ATOM 4553 O O . SER A 1 559 ? -30.299 -9.120 15.713 1.00 80.06 559 SER A O 1
ATOM 4555 N N . PRO A 1 560 ? -32.342 -9.917 16.247 1.00 77.19 560 PRO A N 1
ATOM 4556 C CA . PRO A 1 560 ? -32.741 -10.191 14.868 1.00 77.19 560 PRO A CA 1
ATOM 4557 C C . PRO A 1 560 ? -32.794 -8.919 14.008 1.00 77.19 560 PRO A C 1
ATOM 4559 O O . PRO A 1 560 ? -32.316 -8.927 12.873 1.00 77.19 560 PRO A O 1
ATOM 4562 N N . ASN A 1 561 ? -33.296 -7.808 14.556 1.00 78.00 561 ASN A N 1
ATOM 4563 C CA . ASN A 1 561 ? -33.436 -6.528 13.852 1.00 78.00 561 ASN A CA 1
ATOM 4564 C C . ASN A 1 561 ? -32.070 -5.939 13.474 1.00 78.00 561 ASN A C 1
ATOM 4566 O O . ASN A 1 561 ? -31.821 -5.564 12.320 1.00 78.00 561 ASN A O 1
ATOM 4570 N N . ALA A 1 562 ? -31.140 -5.919 14.431 1.00 80.06 562 ALA A N 1
ATOM 4571 C CA . ALA A 1 562 ? -29.780 -5.467 14.186 1.00 80.06 562 ALA A CA 1
ATOM 4572 C C . ALA A 1 562 ? -29.011 -6.433 13.271 1.00 80.06 562 ALA A C 1
ATOM 4574 O O . ALA A 1 562 ? -28.186 -5.984 12.473 1.00 80.06 562 ALA A O 1
ATOM 4575 N N . ALA A 1 563 ? -29.285 -7.742 13.332 1.00 79.56 563 ALA A N 1
ATOM 4576 C CA . ALA A 1 563 ? -28.687 -8.729 12.435 1.00 79.56 563 ALA A CA 1
ATOM 4577 C C . ALA A 1 563 ? -29.154 -8.542 10.981 1.00 79.56 563 ALA A C 1
ATOM 4579 O O . ALA A 1 563 ? -28.306 -8.488 10.087 1.00 79.56 563 ALA A O 1
ATOM 4580 N N . ILE A 1 564 ? -30.459 -8.362 10.736 1.00 77.75 564 ILE A N 1
ATOM 4581 C CA . ILE A 1 564 ? -31.020 -7.997 9.420 1.00 77.75 564 ILE A CA 1
ATOM 4582 C C . ILE A 1 564 ? -30.368 -6.704 8.919 1.00 77.75 564 ILE A C 1
ATOM 4584 O O . ILE A 1 564 ? -29.853 -6.650 7.800 1.00 77.75 564 ILE A O 1
ATOM 4588 N N . THR A 1 565 ? -30.280 -5.687 9.780 1.00 78.81 565 THR A N 1
ATOM 4589 C CA . THR A 1 565 ? -29.650 -4.408 9.432 1.00 78.81 565 THR A CA 1
ATOM 4590 C C . THR A 1 565 ? -28.177 -4.577 9.059 1.00 78.81 565 THR A C 1
ATOM 4592 O O . THR A 1 565 ? -27.728 -4.075 8.031 1.00 78.81 565 THR A O 1
ATOM 4595 N N . ALA A 1 566 ? -27.412 -5.333 9.846 1.00 77.75 566 ALA A N 1
ATOM 4596 C CA . ALA A 1 566 ? -25.986 -5.550 9.625 1.00 77.75 566 ALA A CA 1
ATOM 4597 C C . ALA A 1 566 ? -25.662 -6.438 8.414 1.00 77.75 566 ALA A C 1
ATOM 4599 O O . ALA A 1 566 ? -24.547 -6.356 7.891 1.00 77.75 566 ALA A O 1
ATOM 4600 N N . THR A 1 567 ? -26.581 -7.317 8.004 1.00 73.56 567 THR A N 1
ATOM 4601 C CA . THR A 1 567 ? -26.310 -8.354 6.995 1.00 73.56 567 THR A CA 1
ATOM 4602 C C . THR A 1 567 ? -27.017 -8.146 5.662 1.00 73.56 567 THR A C 1
ATOM 4604 O O . THR A 1 567 ? -26.466 -8.619 4.666 1.00 73.56 567 THR A O 1
ATOM 4607 N N . GLN A 1 568 ? -28.154 -7.437 5.641 1.00 72.62 568 GLN A N 1
ATOM 4608 C CA . GLN A 1 568 ? -29.051 -7.301 4.487 1.00 72.62 568 GLN A CA 1
ATOM 4609 C C . GLN A 1 568 ? -29.340 -5.835 4.120 1.00 72.62 568 GLN A C 1
ATOM 4611 O O . GLN A 1 568 ? -29.007 -5.416 3.015 1.00 72.62 568 GLN A O 1
ATOM 4616 N N . THR A 1 569 ? -29.931 -5.034 5.019 1.00 75.50 569 THR A N 1
ATOM 4617 C CA . THR A 1 569 ? -30.484 -3.715 4.626 1.00 75.50 569 THR A CA 1
ATOM 4618 C C . THR A 1 569 ? -29.458 -2.581 4.594 1.00 75.50 569 THR A C 1
ATOM 4620 O O . THR A 1 569 ? -29.666 -1.590 3.896 1.00 75.50 569 THR A O 1
ATOM 4623 N N . ASN A 1 570 ? -28.328 -2.704 5.300 1.00 78.69 570 ASN A N 1
ATOM 4624 C CA . ASN A 1 570 ? -27.244 -1.722 5.262 1.00 78.69 570 ASN A CA 1
ATOM 4625 C C . ASN A 1 570 ? -26.147 -2.164 4.266 1.00 78.69 570 ASN A C 1
ATOM 4627 O O . ASN A 1 570 ? -25.268 -2.944 4.649 1.00 78.69 570 ASN A O 1
ATOM 4631 N N . PRO A 1 571 ? -26.123 -1.665 3.010 1.00 73.44 571 PRO A N 1
ATOM 4632 C CA . PRO A 1 571 ? -25.208 -2.161 1.974 1.00 73.44 571 PRO A CA 1
ATOM 4633 C C . PRO A 1 571 ? -23.731 -1.954 2.334 1.00 73.44 571 PRO A C 1
ATOM 4635 O O . PRO A 1 571 ? -22.888 -2.801 2.040 1.00 73.44 571 PRO A O 1
ATOM 4638 N N . LYS A 1 572 ? -23.420 -0.869 3.059 1.00 75.31 572 LYS A N 1
ATOM 4639 C CA . LYS A 1 572 ? -22.073 -0.575 3.569 1.00 75.31 572 LYS A CA 1
ATOM 4640 C C . LYS A 1 572 ? -21.551 -1.697 4.478 1.00 75.31 572 LYS A C 1
ATOM 4642 O O . LYS A 1 572 ? -20.374 -2.037 4.401 1.00 75.31 572 LYS A O 1
ATOM 4647 N N . LEU A 1 573 ? -22.407 -2.273 5.325 1.00 73.31 573 LEU A N 1
ATOM 4648 C CA . LEU A 1 573 ? -22.044 -3.402 6.189 1.00 73.31 573 LEU A CA 1
ATOM 4649 C C . LEU A 1 573 ? -22.172 -4.746 5.468 1.00 73.31 573 LEU A C 1
ATOM 4651 O O . LEU A 1 573 ? -21.313 -5.604 5.651 1.00 73.31 573 LEU A O 1
ATOM 4655 N N . ALA A 1 574 ? -23.205 -4.931 4.643 1.00 69.38 574 ALA A N 1
ATOM 4656 C CA . ALA A 1 574 ? -23.494 -6.194 3.971 1.00 69.38 574 ALA A CA 1
ATOM 4657 C C . ALA A 1 574 ? -22.346 -6.653 3.048 1.00 69.38 574 ALA A C 1
ATOM 4659 O O . ALA A 1 574 ? -21.957 -7.828 3.101 1.00 69.38 574 ALA A O 1
ATOM 4660 N N . CYS A 1 575 ? -21.765 -5.727 2.270 1.00 67.44 575 CYS A N 1
ATOM 4661 C CA . CYS A 1 575 ? -20.695 -6.017 1.310 1.00 67.44 575 CYS A CA 1
ATOM 4662 C C . CYS A 1 575 ? -19.323 -6.279 1.965 1.00 67.44 575 CYS A C 1
ATOM 4664 O O . CYS A 1 575 ? -18.575 -7.141 1.500 1.00 67.44 575 CYS A O 1
ATOM 4666 N N . LYS A 1 576 ? -18.959 -5.580 3.053 1.00 70.12 576 LYS A N 1
ATOM 4667 C CA . LYS A 1 576 ? -17.588 -5.633 3.597 1.00 70.12 576 LYS A CA 1
ATOM 4668 C C . LYS A 1 576 ? -17.380 -6.805 4.576 1.00 70.12 576 LYS A C 1
ATOM 4670 O O . LYS A 1 576 ? -17.827 -6.796 5.727 1.00 70.12 576 LYS A O 1
ATOM 4675 N N . LYS A 1 577 ? -16.631 -7.818 4.129 1.00 74.88 577 LYS A N 1
ATOM 4676 C CA . LYS A 1 577 ? -16.180 -8.961 4.950 1.00 74.88 577 LYS A CA 1
ATOM 4677 C C . LYS A 1 577 ? -14.994 -8.576 5.869 1.00 74.88 577 LYS A C 1
ATOM 4679 O O . LYS A 1 577 ? -14.252 -7.662 5.506 1.00 74.88 577 LYS A O 1
ATOM 4684 N N . PRO A 1 578 ? -14.799 -9.241 7.031 1.00 71.94 578 PRO A N 1
ATOM 4685 C CA . PRO A 1 578 ? -13.660 -8.997 7.927 1.00 71.94 578 PRO A CA 1
ATOM 4686 C C . PRO A 1 578 ? -12.290 -9.237 7.282 1.00 71.94 578 PRO A C 1
ATOM 4688 O O . PRO A 1 578 ? -12.087 -10.250 6.616 1.00 71.94 578 PRO A O 1
ATOM 4691 N N . ASP A 1 579 ? -11.311 -8.376 7.569 1.00 68.19 579 ASP A N 1
ATOM 4692 C CA . ASP A 1 579 ? -9.973 -8.445 6.948 1.00 68.19 579 ASP A CA 1
ATOM 4693 C C . ASP A 1 579 ? -9.125 -9.664 7.411 1.00 68.19 579 ASP A C 1
ATOM 4695 O O . ASP A 1 579 ? -8.110 -10.003 6.800 1.00 68.19 579 ASP A O 1
ATOM 4699 N N . LEU A 1 580 ? -9.549 -10.360 8.476 1.00 66.56 580 LEU A N 1
ATOM 4700 C CA . LEU A 1 580 ? -8.971 -11.631 8.955 1.00 66.56 580 LEU A CA 1
ATOM 4701 C C . LEU A 1 580 ? -9.465 -12.859 8.163 1.00 66.56 580 LEU A C 1
ATOM 4703 O O . LEU A 1 580 ? -8.775 -13.878 8.106 1.00 66.56 580 LEU A O 1
ATOM 4707 N N . LEU A 1 581 ? -10.632 -12.762 7.519 1.00 69.88 581 LEU A N 1
ATOM 4708 C CA . LEU A 1 581 ? -11.309 -13.877 6.849 1.00 69.88 581 LEU A CA 1
ATOM 4709 C C . LEU A 1 581 ? -10.488 -14.544 5.720 1.00 69.88 581 LEU A C 1
ATOM 4711 O O . LEU A 1 581 ? -10.462 -15.778 5.686 1.00 69.88 581 LEU A O 1
ATOM 4715 N N . PRO A 1 582 ? -9.738 -13.806 4.865 1.00 73.06 582 PRO A N 1
ATOM 4716 C CA . PRO A 1 582 ? -8.876 -14.422 3.852 1.00 73.06 582 PRO A CA 1
ATOM 4717 C C . PRO A 1 582 ? -7.796 -15.329 4.461 1.00 73.06 582 PRO A C 1
ATOM 4719 O O . PRO A 1 582 ? -7.399 -16.328 3.866 1.00 73.06 582 PRO A O 1
ATOM 4722 N N . GLN A 1 583 ? -7.300 -15.008 5.663 1.00 72.38 583 GLN A N 1
ATOM 4723 C CA . GLN A 1 583 ? -6.264 -15.808 6.325 1.00 72.38 583 GLN A CA 1
ATOM 4724 C C . GLN A 1 583 ? -6.832 -17.130 6.854 1.00 72.38 583 GLN A C 1
ATOM 4726 O O . GLN A 1 583 ? -6.179 -18.165 6.719 1.00 72.38 583 GLN A O 1
ATOM 4731 N N . LEU A 1 584 ? -8.059 -17.095 7.385 1.00 70.62 584 LEU A N 1
ATOM 4732 C CA . LEU A 1 584 ? -8.784 -18.264 7.883 1.00 70.62 584 LEU A CA 1
ATOM 4733 C C . LEU A 1 584 ? -9.183 -19.223 6.750 1.00 70.62 584 LEU A C 1
ATOM 4735 O O . LEU A 1 584 ? -9.013 -20.434 6.881 1.00 70.62 584 LEU A O 1
ATOM 4739 N N . PHE A 1 585 ? -9.662 -18.700 5.616 1.00 77.19 585 PHE A N 1
ATOM 4740 C CA . PHE A 1 585 ? -10.166 -19.521 4.506 1.00 77.19 585 PHE A CA 1
ATOM 4741 C C . PHE A 1 585 ? -9.077 -20.027 3.551 1.00 77.19 585 PHE A C 1
ATOM 4743 O O . PHE A 1 585 ? -9.250 -21.073 2.921 1.00 77.19 585 PHE A O 1
ATOM 4750 N N . LYS A 1 586 ? -7.918 -19.361 3.478 1.00 81.94 586 LYS A N 1
ATOM 4751 C CA . LYS A 1 586 ? -6.821 -19.735 2.569 1.00 81.94 586 LYS A CA 1
ATOM 4752 C C . LYS A 1 586 ? -6.339 -21.194 2.682 1.00 81.94 586 LYS A C 1
ATOM 4754 O O . LYS A 1 586 ? -6.070 -21.780 1.633 1.00 81.94 586 LYS A O 1
ATOM 4759 N N . PRO A 1 587 ? -6.226 -21.833 3.865 1.00 79.38 587 PRO A N 1
ATOM 4760 C CA . PRO A 1 587 ? -5.905 -23.260 3.942 1.00 79.38 587 PRO A CA 1
ATOM 4761 C C . PRO A 1 587 ? -7.013 -24.163 3.376 1.00 79.38 587 PRO A C 1
ATOM 4763 O O . PRO A 1 587 ? -6.705 -25.214 2.816 1.00 79.38 587 PRO A O 1
ATOM 4766 N N . LEU A 1 588 ? -8.282 -23.765 3.502 1.00 82.69 588 LEU A N 1
ATOM 4767 C CA . LEU A 1 588 ? -9.458 -24.557 3.123 1.00 82.69 588 LEU A CA 1
ATOM 4768 C C . LEU A 1 588 ? -9.740 -24.461 1.616 1.00 82.69 588 LEU A C 1
ATOM 4770 O O . LEU A 1 588 ? -9.686 -25.469 0.910 1.00 82.69 588 LEU A O 1
ATOM 4774 N N . ALA A 1 589 ? -9.939 -23.244 1.104 1.00 82.75 589 ALA A N 1
ATOM 4775 C CA . ALA A 1 589 ? -10.334 -22.977 -0.282 1.00 82.75 589 ALA A CA 1
ATOM 4776 C C . ALA A 1 589 ? -9.188 -22.486 -1.193 1.00 82.75 589 ALA A C 1
ATOM 4778 O O . ALA A 1 589 ? -9.322 -22.471 -2.415 1.00 82.75 589 ALA A O 1
ATOM 4779 N N . GLY A 1 590 ? -8.054 -22.068 -0.622 1.00 78.12 590 GLY A N 1
ATOM 4780 C CA . GLY A 1 590 ? -7.132 -21.161 -1.313 1.00 78.12 590 GLY A CA 1
ATOM 4781 C C . GLY A 1 590 ? -7.679 -19.727 -1.327 1.00 78.12 590 GLY A C 1
ATOM 4782 O O . GLY A 1 590 ? -8.626 -19.413 -0.612 1.00 78.12 590 GLY A O 1
ATOM 4783 N N . GLY A 1 591 ? -7.092 -18.837 -2.129 1.00 73.81 591 GLY A N 1
ATOM 4784 C CA . GLY A 1 591 ? -7.605 -17.469 -2.267 1.00 73.81 591 GLY A CA 1
ATOM 4785 C C . GLY A 1 591 ? -6.873 -16.631 -3.327 1.00 73.81 591 GLY A C 1
ATOM 4786 O O . GLY A 1 591 ? -5.740 -16.982 -3.689 1.00 73.81 591 GLY A O 1
ATOM 4787 N N . PRO A 1 592 ? -7.487 -15.539 -3.822 1.00 80.69 592 PRO A N 1
ATOM 4788 C CA . PRO A 1 592 ? -8.862 -15.116 -3.518 1.00 80.69 592 PRO A CA 1
ATOM 4789 C C . PRO A 1 592 ? -9.933 -16.032 -4.151 1.00 80.69 592 PRO A C 1
ATOM 4791 O O . PRO A 1 592 ? -9.651 -16.758 -5.109 1.00 80.69 592 PRO A O 1
ATOM 4794 N N . ASN A 1 593 ? -11.132 -16.022 -3.570 1.00 85.06 593 ASN A N 1
ATOM 4795 C CA . ASN A 1 593 ? -12.332 -16.790 -3.919 1.00 85.06 593 ASN A CA 1
ATOM 4796 C C . ASN A 1 593 ? -13.609 -15.959 -3.602 1.00 85.06 593 ASN A C 1
ATOM 4798 O O . ASN A 1 593 ? -13.516 -14.883 -3.018 1.00 85.06 593 ASN A O 1
ATOM 4802 N N . LEU A 1 594 ? -14.816 -16.428 -3.954 1.00 81.25 594 LEU A N 1
ATOM 4803 C CA . LEU A 1 594 ? -16.085 -15.692 -3.735 1.00 81.25 594 LEU A CA 1
ATOM 4804 C C . LEU A 1 594 ? -16.363 -15.232 -2.295 1.00 81.25 594 LEU A C 1
ATOM 4806 O O . LEU A 1 594 ? -17.207 -14.358 -2.096 1.00 81.25 594 LEU A O 1
ATOM 4810 N N . PHE A 1 595 ? -15.718 -15.828 -1.296 1.00 76.00 595 PHE A N 1
ATOM 4811 C CA . PHE A 1 595 ? -15.931 -15.502 0.110 1.00 76.00 595 PHE A CA 1
ATOM 4812 C C . PHE A 1 595 ? -15.032 -14.356 0.603 1.00 76.00 595 PHE A C 1
ATOM 4814 O O . PHE A 1 595 ? -15.386 -13.683 1.571 1.00 76.00 595 PHE A O 1
ATOM 4821 N N . ASP A 1 596 ? -13.889 -14.126 -0.056 1.00 74.81 596 ASP A N 1
ATOM 4822 C CA . ASP A 1 596 ? -12.853 -13.176 0.371 1.00 74.81 596 ASP A CA 1
ATOM 4823 C C . ASP A 1 596 ? -12.378 -12.183 -0.716 1.00 74.81 596 ASP A C 1
ATOM 4825 O O . ASP A 1 596 ? -11.566 -11.302 -0.422 1.00 74.81 596 ASP A O 1
ATOM 4829 N N . MET A 1 597 ? -12.895 -12.274 -1.948 1.00 78.88 597 MET A N 1
ATOM 4830 C CA . MET A 1 597 ? -12.533 -11.381 -3.059 1.00 78.88 597 MET A CA 1
ATOM 4831 C C . MET A 1 597 ? -13.167 -9.972 -2.961 1.00 78.88 597 MET A C 1
ATOM 4833 O O . MET A 1 597 ? -14.253 -9.821 -2.394 1.00 78.88 597 MET A O 1
ATOM 4837 N N . PRO A 1 598 ? -12.529 -8.924 -3.530 1.00 73.75 598 PRO A N 1
ATOM 4838 C CA . PRO A 1 598 ? -13.067 -7.558 -3.540 1.00 73.75 598 PRO A CA 1
ATOM 4839 C C . PRO A 1 598 ? -14.403 -7.443 -4.284 1.00 73.75 598 PRO A C 1
ATOM 4841 O O . PRO A 1 598 ? -14.633 -8.154 -5.258 1.00 73.75 598 PRO A O 1
ATOM 4844 N N . GLU A 1 599 ? -15.257 -6.492 -3.890 1.00 72.31 599 GLU A N 1
ATOM 4845 C CA . GLU A 1 599 ? -16.617 -6.317 -4.439 1.00 72.31 599 GLU A CA 1
ATOM 4846 C C . GLU A 1 599 ? -16.659 -6.173 -5.974 1.00 72.31 599 GLU A C 1
ATOM 4848 O O . GLU A 1 599 ? -17.537 -6.741 -6.627 1.00 72.31 599 GLU A O 1
ATOM 4853 N N . SER A 1 600 ? -15.681 -5.471 -6.556 1.00 77.50 600 SER A N 1
ATOM 4854 C CA . SER A 1 600 ? -15.539 -5.275 -8.006 1.00 77.50 600 SER A CA 1
ATOM 4855 C C . SER A 1 600 ? -15.308 -6.577 -8.776 1.00 77.50 600 SER A C 1
ATOM 4857 O O . SER A 1 600 ? -15.824 -6.732 -9.880 1.00 77.50 600 SER A O 1
ATOM 4859 N N . GLU A 1 601 ? -14.561 -7.518 -8.199 1.00 80.75 601 GLU A N 1
ATOM 4860 C CA . GLU A 1 601 ? -14.345 -8.848 -8.773 1.00 80.75 601 GLU A CA 1
ATOM 4861 C C . GLU A 1 601 ? -15.481 -9.808 -8.382 1.00 80.75 601 GLU A C 1
ATOM 4863 O O . GLU A 1 601 ? -15.883 -10.656 -9.175 1.00 80.75 601 GLU A O 1
ATOM 4868 N N . TRP A 1 602 ? -16.026 -9.671 -7.170 1.00 82.50 602 TRP A N 1
ATOM 4869 C CA . TRP A 1 602 ? -17.100 -10.510 -6.641 1.00 82.50 602 TRP A CA 1
ATOM 4870 C C . TRP A 1 602 ? -18.380 -10.398 -7.465 1.00 82.50 602 TRP A C 1
ATOM 4872 O O . TRP A 1 602 ? -18.950 -11.416 -7.849 1.00 82.50 602 TRP A O 1
ATOM 4882 N N . LYS A 1 603 ? -18.831 -9.172 -7.759 1.00 79.81 603 LYS A N 1
ATOM 4883 C CA . LYS A 1 603 ? -20.135 -8.901 -8.380 1.00 79.81 603 LYS A CA 1
ATOM 4884 C C . LYS A 1 603 ? -20.380 -9.647 -9.709 1.00 79.81 603 LYS A C 1
ATOM 4886 O O . LYS A 1 603 ? -21.422 -10.300 -9.801 1.00 79.81 603 LYS A O 1
ATOM 4891 N N . PRO A 1 604 ? -19.482 -9.619 -10.721 1.00 81.81 604 PRO A N 1
ATOM 4892 C CA . PRO A 1 604 ? -19.705 -10.356 -11.968 1.00 81.81 604 PRO A CA 1
ATOM 4893 C C . PRO A 1 604 ? -19.740 -11.874 -11.750 1.00 81.81 604 PRO A C 1
ATOM 4895 O O . PRO A 1 604 ? -20.622 -12.548 -12.279 1.00 81.81 604 PRO A O 1
ATOM 4898 N N . TRP A 1 605 ? -18.847 -12.421 -10.918 1.00 82.94 605 TRP A N 1
ATOM 4899 C CA . TRP A 1 605 ? -18.829 -13.857 -10.639 1.00 82.94 605 TRP A CA 1
ATOM 4900 C C . TRP A 1 605 ? -20.038 -14.299 -9.807 1.00 82.94 605 TRP A C 1
ATOM 4902 O O . TRP A 1 605 ? -20.661 -15.301 -10.149 1.00 82.94 605 TRP A O 1
ATOM 4912 N N . ARG A 1 606 ? -20.466 -13.538 -8.790 1.00 82.75 606 ARG A N 1
ATOM 4913 C CA . ARG A 1 606 ? -21.694 -13.818 -8.020 1.00 82.75 606 ARG A CA 1
ATOM 4914 C C . ARG A 1 606 ? -22.926 -13.884 -8.923 1.00 82.75 606 ARG A C 1
ATOM 4916 O O . ARG A 1 606 ? -23.767 -14.745 -8.684 1.00 82.75 606 ARG A O 1
ATOM 4923 N N . ALA A 1 607 ? -23.012 -13.038 -9.952 1.00 78.94 607 ALA A N 1
ATOM 4924 C CA . ALA A 1 607 ? -24.104 -13.034 -10.932 1.00 78.94 607 ALA A CA 1
ATOM 4925 C C . ALA A 1 607 ? -24.055 -14.203 -11.943 1.00 78.94 607 ALA A C 1
ATOM 4927 O O . ALA A 1 607 ? -25.069 -14.538 -12.557 1.00 78.94 607 ALA A O 1
ATOM 4928 N N . ILE A 1 608 ? -22.891 -14.837 -12.123 1.00 79.12 608 ILE A N 1
ATOM 4929 C CA . ILE A 1 608 ? -22.753 -16.105 -12.857 1.00 79.12 608 ILE A CA 1
ATOM 4930 C C . ILE A 1 608 ? -23.165 -17.265 -11.943 1.00 79.12 608 ILE A C 1
ATOM 4932 O O . ILE A 1 608 ? -24.017 -18.074 -12.305 1.00 79.12 608 ILE A O 1
ATOM 4936 N N . PHE A 1 609 ? -22.608 -17.317 -10.732 1.00 80.00 609 PHE A N 1
ATOM 4937 C CA . PHE A 1 609 ? -22.844 -18.403 -9.786 1.00 80.00 609 PHE A CA 1
ATOM 4938 C C . PHE A 1 609 ? -24.253 -18.405 -9.177 1.00 80.00 609 PHE A C 1
ATOM 4940 O O . PHE A 1 609 ? -24.749 -19.479 -8.864 1.00 80.00 609 PHE A O 1
ATOM 4947 N N . SER A 1 610 ? -24.951 -17.268 -9.063 1.00 77.38 610 SER A N 1
ATOM 4948 C CA . SER A 1 610 ? -26.357 -17.231 -8.615 1.00 77.38 610 SER A CA 1
ATOM 4949 C C . SER A 1 610 ? -27.258 -18.127 -9.469 1.00 77.38 610 SER A C 1
ATOM 4951 O O . SER A 1 610 ? -28.100 -18.843 -8.935 1.00 77.38 610 SER A O 1
ATOM 4953 N N . LYS A 1 611 ? -27.010 -18.175 -10.783 1.00 74.25 611 LYS A N 1
ATOM 4954 C CA . LYS A 1 611 ? -27.740 -19.016 -11.745 1.00 74.25 611 LYS A CA 1
ATOM 4955 C C . LYS A 1 611 ? -27.540 -20.516 -11.508 1.00 74.25 611 LYS A C 1
ATOM 4957 O O . LYS A 1 611 ? -28.381 -21.307 -11.915 1.00 74.25 611 LYS A O 1
ATOM 4962 N N . CYS A 1 612 ? -26.455 -20.911 -10.836 1.00 67.44 612 CYS A N 1
ATOM 4963 C CA . CYS A 1 612 ? -26.223 -22.301 -10.431 1.00 67.44 612 CYS A CA 1
ATOM 4964 C C . CYS A 1 612 ? -27.188 -22.758 -9.323 1.00 67.44 612 CYS A C 1
ATOM 4966 O O . CYS A 1 612 ? -27.362 -23.957 -9.127 1.00 67.44 612 CYS A O 1
ATOM 4968 N N . PHE A 1 613 ? -27.781 -21.809 -8.592 1.00 72.94 613 PHE A N 1
ATOM 4969 C CA . PHE A 1 613 ? -28.540 -22.037 -7.363 1.00 72.94 613 PHE A CA 1
ATOM 4970 C C . PHE A 1 613 ? -30.024 -21.643 -7.481 1.00 72.94 613 PHE A C 1
ATOM 4972 O O . PHE A 1 613 ? -30.683 -21.423 -6.465 1.00 72.94 613 PHE A O 1
ATOM 4979 N N . SER A 1 614 ? -30.564 -21.543 -8.702 1.00 74.88 614 SER A N 1
ATOM 4980 C CA . SER A 1 614 ? -32.007 -21.379 -8.906 1.00 74.88 614 SER A CA 1
ATOM 4981 C C . SER A 1 614 ? -32.753 -22.703 -8.699 1.00 74.88 614 SER A C 1
ATOM 4983 O O . SER A 1 614 ? -32.208 -23.778 -8.966 1.00 74.88 614 SER A O 1
ATOM 4985 N N . SER A 1 615 ? -34.023 -22.633 -8.277 1.00 71.94 615 SER A N 1
ATOM 4986 C CA . SER A 1 615 ? -34.901 -23.811 -8.163 1.00 71.94 615 SER A CA 1
ATOM 4987 C C . SER A 1 615 ? -34.920 -24.652 -9.443 1.00 71.94 615 SER A C 1
ATOM 4989 O O . SER A 1 615 ? -34.711 -25.861 -9.385 1.00 71.94 615 SER A O 1
ATOM 4991 N N . GLU A 1 616 ? -35.094 -24.018 -10.608 1.00 74.62 616 GLU A N 1
ATOM 4992 C CA . GLU A 1 616 ? -35.103 -24.701 -11.911 1.00 74.62 616 GLU A CA 1
ATOM 4993 C C . GLU A 1 616 ? -33.803 -25.486 -12.153 1.00 74.62 616 GLU A C 1
ATOM 4995 O O . GLU A 1 616 ? -33.832 -26.650 -12.554 1.00 74.62 616 GLU A O 1
ATOM 5000 N N . GLN A 1 617 ? -32.648 -24.878 -11.859 1.00 74.25 617 GLN A N 1
ATOM 5001 C CA . GLN A 1 617 ? -31.351 -25.524 -12.032 1.00 74.25 617 GLN A CA 1
ATOM 5002 C C . GLN A 1 617 ? -31.182 -26.724 -11.091 1.00 74.25 617 GLN A C 1
ATOM 5004 O O . GLN A 1 617 ? -30.641 -27.753 -11.503 1.00 74.25 617 GLN A O 1
ATOM 5009 N N . PHE A 1 618 ? -31.682 -26.622 -9.857 1.00 76.25 618 PHE A N 1
ATOM 5010 C CA . PHE A 1 618 ? -31.589 -27.682 -8.856 1.00 76.25 618 PHE A CA 1
ATOM 5011 C C . PHE A 1 618 ? -32.412 -28.925 -9.232 1.00 76.25 618 PHE A C 1
ATOM 5013 O O . PHE A 1 618 ? -31.937 -30.047 -9.049 1.00 76.25 618 PHE A O 1
ATOM 5020 N N . LEU A 1 619 ? -33.592 -28.754 -9.845 1.00 81.88 619 LEU A N 1
ATOM 5021 C CA . LEU A 1 619 ? -34.427 -29.874 -10.309 1.00 81.88 619 LEU A CA 1
ATOM 5022 C C . LEU A 1 619 ? -33.701 -30.771 -11.331 1.00 81.88 619 LEU A C 1
ATOM 5024 O O . LEU A 1 619 ? -33.868 -31.989 -11.308 1.00 81.88 619 LEU A O 1
ATOM 5028 N N . HIS A 1 620 ? -32.824 -30.213 -12.173 1.00 80.56 620 HIS A N 1
ATOM 5029 C CA . HIS A 1 620 ? -32.004 -31.007 -13.101 1.00 80.56 620 HIS A CA 1
ATOM 5030 C C . HIS A 1 620 ? -30.934 -31.868 -12.414 1.00 80.56 620 HIS A C 1
ATOM 5032 O O . HIS A 1 620 ? -30.440 -32.822 -13.015 1.00 80.56 620 HIS A O 1
ATOM 5038 N N . LEU A 1 621 ? -30.561 -31.546 -11.174 1.00 83.75 621 LEU A N 1
ATOM 5039 C CA . LEU A 1 621 ? -29.568 -32.295 -10.403 1.00 83.75 621 LEU A CA 1
ATOM 5040 C C . LEU A 1 621 ? -30.193 -33.475 -9.642 1.00 83.75 621 LEU A C 1
ATOM 5042 O O . LEU A 1 621 ? -29.467 -34.397 -9.262 1.00 83.75 621 LEU A O 1
ATOM 5046 N N . VAL A 1 622 ? -31.524 -33.493 -9.472 1.00 87.00 622 VAL A N 1
ATOM 5047 C CA . VAL A 1 622 ? -32.272 -34.506 -8.704 1.00 87.00 622 VAL A CA 1
ATOM 5048 C C . VAL A 1 622 ? -31.908 -35.955 -9.062 1.00 87.00 622 VAL A C 1
ATOM 5050 O O . VAL A 1 622 ? -31.687 -36.722 -8.127 1.00 87.00 622 VAL A O 1
ATOM 5053 N N . PRO A 1 623 ? -31.713 -36.366 -10.333 1.00 87.19 623 PRO A N 1
ATOM 5054 C CA . PRO A 1 623 ? -31.281 -37.734 -10.635 1.00 87.19 623 PRO A CA 1
ATOM 5055 C C . PRO A 1 623 ? -29.924 -38.117 -10.023 1.00 87.19 623 PRO A C 1
ATOM 5057 O O . PRO A 1 623 ? -29.735 -39.246 -9.567 1.00 87.19 623 PRO A O 1
ATOM 5060 N N . GLY A 1 624 ? -28.982 -37.170 -9.966 1.00 87.19 624 GLY A N 1
ATOM 5061 C CA . GLY A 1 624 ? -27.697 -37.353 -9.292 1.00 87.19 624 GLY A CA 1
ATOM 5062 C C . GLY A 1 624 ? -27.838 -37.386 -7.770 1.00 87.19 624 GLY A C 1
ATOM 5063 O O . GLY A 1 624 ? -27.207 -38.218 -7.120 1.00 87.19 624 GLY A O 1
ATOM 5064 N N . ILE A 1 625 ? -28.705 -36.531 -7.217 1.00 90.00 625 ILE A N 1
ATOM 5065 C CA . ILE A 1 625 ? -29.027 -36.482 -5.784 1.00 90.00 625 ILE A CA 1
ATOM 5066 C C . ILE A 1 625 ? -29.633 -37.818 -5.335 1.00 90.00 625 ILE A C 1
ATOM 5068 O O . ILE A 1 625 ? -29.074 -38.468 -4.457 1.00 90.00 625 ILE A O 1
ATOM 5072 N N . VAL A 1 626 ? -30.698 -38.283 -6.000 1.00 92.38 626 VAL A N 1
ATOM 5073 C CA . VAL A 1 626 ? -31.377 -39.560 -5.716 1.00 92.38 626 VAL A CA 1
ATOM 5074 C C . VAL A 1 626 ? -30.391 -40.730 -5.752 1.00 92.38 626 VAL A C 1
ATOM 5076 O O . VAL A 1 626 ? -30.391 -41.550 -4.834 1.00 92.38 626 VAL A O 1
ATOM 5079 N N . LYS A 1 627 ? -29.495 -40.787 -6.751 1.00 92.12 627 LYS A N 1
ATOM 5080 C CA . LYS A 1 627 ? -28.457 -41.829 -6.823 1.00 92.12 627 LYS A CA 1
ATOM 5081 C C . LYS A 1 627 ? -27.555 -41.837 -5.582 1.00 92.12 627 LYS A C 1
ATOM 5083 O O . LYS A 1 627 ? -27.331 -42.907 -5.022 1.00 92.12 627 LYS A O 1
ATOM 5088 N N . GLN A 1 628 ? -27.058 -40.681 -5.133 1.00 94.62 628 GLN A N 1
ATOM 5089 C CA . GLN A 1 628 ? -26.188 -40.622 -3.950 1.00 94.62 628 GLN A CA 1
ATOM 5090 C C . GLN A 1 628 ? -26.956 -40.876 -2.646 1.00 94.62 628 GLN A C 1
ATOM 5092 O O . GLN A 1 628 ? -26.449 -41.571 -1.766 1.00 94.62 628 GLN A O 1
ATOM 5097 N N . THR A 1 629 ? -28.199 -40.398 -2.537 1.00 94.25 629 THR A N 1
ATOM 5098 C CA . THR A 1 629 ? -29.074 -40.660 -1.385 1.00 94.25 629 THR A CA 1
ATOM 5099 C C . THR A 1 629 ? -29.396 -42.146 -1.241 1.00 94.25 629 THR A C 1
ATOM 5101 O O . THR A 1 629 ? -29.417 -42.646 -0.122 1.00 94.25 629 THR A O 1
ATOM 5104 N N . LEU A 1 630 ? -29.573 -42.891 -2.337 1.00 94.44 630 LEU A N 1
ATOM 5105 C CA . LEU A 1 630 ? -29.780 -44.343 -2.277 1.00 94.44 630 LEU A CA 1
ATOM 5106 C C . LEU A 1 630 ? -28.570 -45.093 -1.698 1.00 94.44 630 LEU A C 1
ATOM 5108 O O . LEU A 1 630 ? -28.756 -46.018 -0.907 1.00 94.44 630 LEU A O 1
ATOM 5112 N N . VAL A 1 631 ? -27.341 -44.672 -2.027 1.00 95.44 631 VAL A N 1
ATOM 5113 C CA . VAL A 1 631 ? -26.113 -45.234 -1.428 1.00 95.44 631 VAL A CA 1
ATOM 5114 C C . VAL A 1 631 ? -26.074 -44.964 0.078 1.00 95.44 631 VAL A C 1
ATOM 5116 O O . VAL A 1 631 ? -25.747 -45.869 0.851 1.00 95.44 631 VAL A O 1
ATOM 5119 N N . TYR A 1 632 ? -26.475 -43.765 0.504 1.00 95.88 632 TYR A N 1
ATOM 5120 C CA . TYR A 1 632 ? -26.551 -43.392 1.914 1.00 95.88 632 TYR A CA 1
ATOM 5121 C C . TYR A 1 632 ? -27.624 -44.197 2.660 1.00 95.88 632 TYR A C 1
ATOM 5123 O O . TYR A 1 632 ? -27.332 -44.806 3.689 1.00 95.88 632 TYR A O 1
ATOM 5131 N N . CYS A 1 633 ? -28.837 -44.297 2.107 1.00 94.56 633 CYS A N 1
ATOM 5132 C CA . CYS A 1 633 ? -29.916 -45.116 2.659 1.00 94.56 633 CYS A CA 1
ATOM 5133 C C . CYS A 1 633 ? -29.502 -46.583 2.817 1.00 94.56 633 CYS A C 1
ATOM 5135 O O . CYS A 1 633 ? -29.800 -47.188 3.846 1.00 94.56 633 CYS A O 1
ATOM 5137 N N . GLU A 1 634 ? -28.798 -47.157 1.837 1.00 95.12 634 GLU A N 1
ATOM 5138 C CA . GLU A 1 634 ? -28.323 -48.535 1.949 1.00 95.12 634 GLU A CA 1
ATOM 5139 C C . GLU A 1 634 ? -27.191 -48.681 2.971 1.00 95.12 634 GLU A C 1
ATOM 5141 O O . GLU A 1 634 ? -27.174 -49.649 3.720 1.00 95.12 634 GLU A O 1
ATOM 5146 N N . THR A 1 635 ? -26.313 -47.684 3.103 1.00 94.31 635 THR A N 1
ATOM 5147 C CA . THR A 1 635 ? -25.284 -47.655 4.157 1.00 94.31 635 THR A CA 1
ATOM 5148 C C . THR A 1 635 ? -25.915 -47.628 5.559 1.00 94.31 635 THR A C 1
ATOM 5150 O O . THR A 1 635 ? -25.506 -48.388 6.437 1.00 94.31 635 THR A O 1
ATOM 5153 N N . LEU A 1 636 ? -26.976 -46.837 5.767 1.00 94.25 636 LEU A N 1
ATOM 5154 C CA . LEU A 1 636 ? -27.737 -46.836 7.026 1.00 94.25 636 LEU A CA 1
ATOM 5155 C C . LEU A 1 636 ? -28.467 -48.172 7.268 1.00 94.25 636 LEU A C 1
ATOM 5157 O O . LEU A 1 636 ? -28.498 -48.660 8.399 1.00 94.25 636 LEU A O 1
ATOM 5161 N N . ARG A 1 637 ? -29.020 -48.804 6.222 1.00 94.44 637 ARG A N 1
ATOM 5162 C CA . ARG A 1 637 ? -29.626 -50.147 6.317 1.00 94.44 637 ARG A CA 1
ATOM 5163 C C . ARG A 1 637 ? -28.598 -51.233 6.610 1.00 94.44 637 ARG A C 1
ATOM 5165 O O . ARG A 1 637 ? -28.915 -52.159 7.344 1.00 94.44 637 ARG A O 1
ATOM 5172 N N . GLU A 1 638 ? -27.389 -51.151 6.064 1.00 94.75 638 GLU A N 1
ATOM 5173 C CA . GLU A 1 638 ? -26.294 -52.073 6.379 1.00 94.75 638 GLU A CA 1
ATOM 5174 C C . GLU A 1 638 ? -25.930 -52.009 7.864 1.00 94.75 638 GLU A C 1
ATOM 5176 O O . GLU A 1 638 ? -25.821 -53.059 8.494 1.00 94.75 638 GLU A O 1
ATOM 5181 N N . HIS A 1 639 ? -25.810 -50.808 8.437 1.00 94.38 639 HIS A N 1
ATOM 5182 C CA . HIS A 1 639 ? -25.603 -50.637 9.878 1.00 94.38 639 HIS A CA 1
ATOM 5183 C C . HIS A 1 639 ? -26.793 -51.147 10.702 1.00 94.38 639 HIS A C 1
ATOM 5185 O O . HIS A 1 639 ? -26.625 -51.939 11.627 1.00 94.38 639 HIS A O 1
ATOM 5191 N N . SER A 1 640 ? -28.026 -50.816 10.304 1.00 94.00 640 SER A N 1
ATOM 5192 C CA . SER A 1 640 ? -29.232 -51.344 10.956 1.00 94.00 640 SER A CA 1
ATOM 5193 C C . SER A 1 640 ? -29.319 -52.877 10.914 1.00 94.00 640 SER A C 1
ATOM 5195 O O . SER A 1 640 ? -29.767 -53.474 11.889 1.00 94.00 640 SER A O 1
ATOM 5197 N N . ARG A 1 641 ? -28.873 -53.523 9.826 1.00 97.00 641 ARG A N 1
ATOM 5198 C CA . ARG A 1 641 ? -28.820 -54.991 9.686 1.00 97.00 641 ARG A CA 1
ATOM 5199 C C . ARG A 1 641 ? -27.696 -55.634 10.504 1.00 97.00 641 ARG A C 1
ATOM 5201 O O . ARG A 1 641 ? -27.847 -56.778 10.919 1.00 97.00 641 ARG A O 1
ATOM 5208 N N . LYS A 1 642 ? -26.583 -54.928 10.723 1.00 95.38 642 LYS A N 1
ATOM 5209 C CA . LYS A 1 642 ? -25.484 -55.362 11.606 1.00 95.38 642 LYS A CA 1
ATOM 5210 C C . LYS A 1 642 ? -25.809 -55.171 13.088 1.00 95.38 642 LYS A C 1
ATOM 5212 O O . LYS A 1 642 ? -25.277 -55.906 13.912 1.00 95.38 642 LYS A O 1
ATOM 5217 N N . GLY A 1 643 ? -26.640 -54.180 13.416 1.00 93.44 643 GLY A N 1
ATOM 5218 C CA . GLY A 1 643 ? -26.888 -53.755 14.793 1.00 93.44 643 GLY A CA 1
ATOM 5219 C C . GLY A 1 643 ? -25.677 -53.070 15.440 1.00 93.44 643 GLY A C 1
ATOM 5220 O O . GLY A 1 643 ? -25.544 -53.112 16.661 1.00 93.44 643 GLY A O 1
ATOM 5221 N N . ASP A 1 644 ? -24.770 -52.488 14.645 1.00 94.25 644 ASP A N 1
ATOM 5222 C CA . ASP A 1 644 ? -23.543 -51.859 15.135 1.00 94.25 644 ASP A CA 1
ATOM 5223 C C . ASP A 1 644 ? -23.714 -50.361 15.442 1.00 94.25 644 ASP A C 1
ATOM 5225 O O . ASP A 1 644 ? -24.475 -49.636 14.801 1.00 94.25 644 ASP A O 1
ATOM 5229 N N . MET A 1 645 ? -22.971 -49.882 16.443 1.00 93.94 645 MET A N 1
ATOM 5230 C CA . MET A 1 645 ? -22.876 -48.455 16.759 1.00 93.94 645 MET A CA 1
ATOM 5231 C C . MET A 1 645 ? -21.856 -47.790 15.833 1.00 93.94 645 MET A C 1
ATOM 5233 O O . MET A 1 645 ? -20.700 -48.210 15.779 1.00 93.94 645 MET A O 1
ATOM 5237 N N . PHE A 1 646 ? -22.263 -46.724 15.143 1.00 92.50 646 PHE A N 1
ATOM 5238 C CA . PHE A 1 646 ? -21.419 -46.011 14.184 1.00 92.50 646 PHE A CA 1
ATOM 5239 C C . PHE A 1 646 ? -21.559 -44.486 14.294 1.00 92.50 646 PHE A C 1
ATOM 5241 O O . PHE A 1 646 ? -22.516 -43.951 14.856 1.00 92.50 646 PHE A O 1
ATOM 5248 N N . PHE A 1 647 ? -20.576 -43.779 13.738 1.00 90.00 647 PHE A N 1
ATOM 5249 C CA . PHE A 1 647 ? -20.510 -42.320 13.715 1.00 90.00 647 PHE A CA 1
ATOM 5250 C C . PHE A 1 647 ? -21.341 -41.754 12.552 1.00 90.00 647 PHE A C 1
ATOM 5252 O O . PHE A 1 647 ? -20.921 -41.764 11.387 1.00 90.00 647 PHE A O 1
ATOM 5259 N N . LEU A 1 648 ? -22.550 -41.283 12.875 1.00 92.06 648 LEU A N 1
ATOM 5260 C CA . LEU A 1 648 ? -23.495 -40.713 11.910 1.00 92.06 648 LEU A CA 1
ATOM 5261 C C . LEU A 1 648 ? -22.936 -39.458 11.223 1.00 92.06 648 LEU A C 1
ATOM 5263 O O . LEU A 1 648 ? -23.122 -39.307 10.019 1.00 92.06 648 LEU A O 1
ATOM 5267 N N . ASP A 1 649 ? -22.192 -38.614 11.940 1.00 88.00 649 ASP A N 1
ATOM 5268 C CA . ASP A 1 649 ? -21.520 -37.419 11.411 1.00 88.00 649 ASP A CA 1
ATOM 5269 C C . ASP A 1 649 ? -20.568 -37.771 10.258 1.00 88.00 649 ASP A C 1
ATOM 5271 O O . ASP A 1 649 ? -20.686 -37.239 9.157 1.00 88.00 649 ASP A O 1
ATOM 5275 N N . THR A 1 650 ? -19.672 -38.738 10.471 1.00 88.25 650 THR A N 1
ATOM 5276 C CA . THR A 1 650 ? -18.656 -39.137 9.490 1.00 88.25 650 THR A CA 1
ATOM 5277 C C . THR A 1 650 ? -19.293 -39.832 8.282 1.00 88.25 650 THR A C 1
ATOM 5279 O O . THR A 1 650 ? -18.835 -39.658 7.151 1.00 88.25 650 THR A O 1
ATOM 5282 N N . THR A 1 651 ? -20.375 -40.581 8.506 1.00 92.56 651 THR A N 1
ATOM 5283 C CA . THR A 1 651 ? -21.139 -41.261 7.446 1.00 92.56 651 THR A CA 1
ATOM 5284 C C . THR A 1 651 ? -21.901 -40.253 6.582 1.00 92.56 651 THR A C 1
ATOM 5286 O O . THR A 1 651 ? -21.813 -40.288 5.354 1.00 92.56 651 THR A O 1
ATOM 5289 N N . THR A 1 652 ? -22.581 -39.296 7.219 1.00 94.31 652 THR A N 1
ATOM 5290 C CA . THR A 1 652 ? -23.344 -38.235 6.544 1.00 94.31 652 THR A CA 1
ATOM 5291 C C . THR A 1 652 ? -22.421 -37.270 5.799 1.00 94.31 652 THR A C 1
ATOM 5293 O O . THR A 1 652 ? -22.727 -36.875 4.678 1.00 94.31 652 THR A O 1
ATOM 5296 N N . LEU A 1 653 ? -21.246 -36.959 6.355 1.00 91.12 653 LEU A N 1
ATOM 5297 C CA . LEU A 1 653 ? -20.255 -36.080 5.728 1.00 91.12 653 LEU A CA 1
ATOM 5298 C C . LEU A 1 653 ? -19.691 -36.707 4.443 1.00 91.12 653 LEU A C 1
ATOM 5300 O O . LEU A 1 653 ? -19.541 -36.031 3.426 1.00 91.12 653 LEU A O 1
ATOM 5304 N N . ARG A 1 654 ? -19.445 -38.024 4.434 1.00 92.94 654 ARG A N 1
ATOM 5305 C CA . ARG A 1 654 ? -19.067 -38.745 3.206 1.00 92.94 654 ARG A CA 1
ATOM 5306 C C . ARG A 1 654 ? -20.188 -38.746 2.160 1.00 92.94 654 ARG A C 1
ATOM 5308 O O . ARG A 1 654 ? -19.894 -38.592 0.976 1.00 92.94 654 ARG A O 1
ATOM 5315 N N . PHE A 1 655 ? -21.451 -38.843 2.581 1.00 94.88 655 PHE A N 1
ATOM 5316 C CA . PHE A 1 655 ? -22.606 -38.671 1.693 1.00 94.88 655 PHE A CA 1
ATOM 5317 C C . PHE A 1 655 ? -22.681 -37.259 1.092 1.00 94.88 655 PHE A C 1
ATOM 5319 O O . PHE A 1 655 ? -22.807 -37.130 -0.125 1.00 94.88 655 PHE A O 1
ATOM 5326 N N . THR A 1 656 ? -22.537 -36.197 1.890 1.00 93.06 656 THR A N 1
ATOM 5327 C CA . THR A 1 656 ? -22.591 -34.823 1.361 1.00 93.06 656 THR A CA 1
ATOM 5328 C C . THR A 1 656 ? -21.389 -34.484 0.477 1.00 93.06 656 THR A C 1
ATOM 5330 O O . THR A 1 656 ? -21.546 -33.728 -0.479 1.00 93.06 656 THR A O 1
ATOM 5333 N N . MET A 1 657 ? -20.221 -35.098 0.703 1.00 92.06 657 MET A N 1
ATOM 5334 C CA . MET A 1 657 ? -19.087 -35.046 -0.232 1.00 92.06 657 MET A CA 1
ATOM 5335 C C . MET A 1 657 ? -19.426 -35.652 -1.599 1.00 92.06 657 MET A C 1
ATOM 5337 O O . MET A 1 657 ? -19.192 -35.001 -2.614 1.00 92.06 657 MET A O 1
ATOM 5341 N N . ASP A 1 658 ? -19.994 -36.862 -1.653 1.00 92.75 658 ASP A N 1
ATOM 5342 C CA . ASP A 1 658 ? -20.414 -37.493 -2.918 1.00 92.75 658 ASP A CA 1
ATOM 5343 C C . ASP A 1 658 ? -21.521 -36.694 -3.623 1.00 92.75 658 ASP A C 1
ATOM 5345 O O . ASP A 1 658 ? -21.481 -36.503 -4.842 1.00 92.75 658 ASP A O 1
ATOM 5349 N N . LEU A 1 659 ? -22.485 -36.181 -2.852 1.00 90.81 659 LEU A N 1
ATOM 5350 C CA . LEU A 1 659 ? -23.552 -35.306 -3.332 1.00 90.81 659 LEU A CA 1
ATOM 5351 C C . LEU A 1 659 ? -22.975 -34.069 -4.037 1.00 90.81 659 LEU A C 1
ATOM 5353 O O . LEU A 1 659 ? -23.377 -33.745 -5.152 1.00 90.81 659 LEU A O 1
ATOM 5357 N N . ILE A 1 660 ? -21.988 -33.421 -3.418 1.00 88.19 660 ILE A N 1
ATOM 5358 C CA . ILE A 1 660 ? -21.316 -32.228 -3.945 1.00 88.19 660 ILE A CA 1
ATOM 5359 C C . ILE A 1 660 ? -20.369 -32.542 -5.098 1.00 88.19 660 ILE A C 1
ATOM 5361 O O . ILE A 1 660 ? -20.314 -31.786 -6.067 1.00 88.19 660 ILE A O 1
ATOM 5365 N N . GLY A 1 661 ? -19.685 -33.684 -5.063 1.00 88.75 661 GLY A N 1
ATOM 5366 C CA . GLY A 1 661 ? -18.991 -34.214 -6.232 1.00 88.75 661 GLY A CA 1
ATOM 5367 C C . GLY A 1 661 ? -19.925 -34.274 -7.438 1.00 88.75 661 GLY A C 1
ATOM 5368 O O . GLY A 1 661 ? -19.587 -33.773 -8.514 1.00 88.75 661 GLY A O 1
ATOM 5369 N N . LYS A 1 662 ? -21.151 -34.773 -7.243 1.00 87.50 662 LYS A N 1
ATOM 5370 C CA . LYS A 1 662 ? -22.113 -34.885 -8.337 1.00 87.50 662 LYS A CA 1
ATOM 5371 C C . LYS A 1 662 ? -22.736 -33.549 -8.758 1.00 87.50 662 LYS A C 1
ATOM 5373 O O . LYS A 1 662 ? -22.897 -33.336 -9.956 1.00 87.50 662 LYS A O 1
ATOM 5378 N N . THR A 1 663 ? -23.062 -32.642 -7.836 1.00 84.88 663 THR A N 1
ATOM 5379 C CA . THR A 1 663 ? -23.712 -31.356 -8.175 1.00 84.88 663 THR A CA 1
ATOM 5380 C C . THR A 1 663 ? -22.744 -30.264 -8.643 1.00 84.88 663 THR A C 1
ATOM 5382 O O . THR A 1 663 ? -23.129 -29.404 -9.436 1.00 84.88 663 THR A O 1
ATOM 5385 N N . ILE A 1 664 ? -21.484 -30.291 -8.198 1.00 85.88 664 ILE A N 1
ATOM 5386 C CA . ILE A 1 664 ? -20.490 -29.237 -8.471 1.00 85.88 664 ILE A CA 1
ATOM 5387 C C . ILE A 1 664 ? -19.489 -29.667 -9.543 1.00 85.88 664 ILE A C 1
ATOM 5389 O O . ILE A 1 664 ? -19.264 -28.909 -10.485 1.00 85.88 664 ILE A O 1
ATOM 5393 N N . LEU A 1 665 ? -18.915 -30.869 -9.421 1.00 84.94 665 LEU A N 1
ATOM 5394 C CA . LEU A 1 665 ? -17.909 -31.407 -10.351 1.00 84.94 665 LEU A CA 1
ATOM 5395 C C . LEU A 1 665 ? -18.508 -32.274 -11.474 1.00 84.94 665 LEU A C 1
ATOM 5397 O O . LEU A 1 665 ? -17.789 -32.654 -12.392 1.00 84.94 665 LEU A O 1
ATOM 5401 N N . ASN A 1 666 ? -19.797 -32.627 -11.393 1.00 85.62 666 ASN A N 1
ATOM 5402 C CA . ASN A 1 666 ? -20.422 -33.687 -12.200 1.00 85.62 666 ASN A CA 1
ATOM 5403 C C . ASN A 1 666 ? -19.699 -35.052 -12.090 1.00 85.62 666 ASN A C 1
ATOM 5405 O O . ASN A 1 666 ? -19.736 -35.870 -13.011 1.00 85.62 666 ASN A O 1
ATOM 5409 N N . SER A 1 667 ? -19.057 -35.306 -10.947 1.00 86.19 667 SER A N 1
ATOM 5410 C CA . SER A 1 667 ? -18.146 -36.432 -10.713 1.00 86.19 667 SER A CA 1
ATOM 5411 C C . SER A 1 667 ? -18.687 -37.390 -9.653 1.00 86.19 667 SER A C 1
ATOM 5413 O O . SER A 1 667 ? -19.363 -36.972 -8.714 1.00 86.19 667 SER A O 1
ATOM 5415 N N . GLU A 1 668 ? -18.382 -38.680 -9.772 1.00 88.75 668 GLU A N 1
ATOM 5416 C CA . GLU A 1 668 ? -18.738 -39.688 -8.765 1.00 88.75 668 GLU A CA 1
ATOM 5417 C C . GLU A 1 668 ? -17.495 -40.004 -7.927 1.00 88.75 668 GLU A C 1
ATOM 5419 O O . GLU A 1 668 ? -16.615 -40.740 -8.363 1.00 88.75 668 GLU A O 1
ATOM 5424 N N . LEU A 1 669 ? -17.390 -39.391 -6.741 1.00 90.88 669 LEU A N 1
ATOM 5425 C CA . LEU A 1 669 ? -16.173 -39.457 -5.920 1.00 90.88 669 LEU A CA 1
ATOM 5426 C C . LEU A 1 669 ? -15.996 -40.820 -5.227 1.00 90.88 669 LEU A C 1
ATOM 5428 O O . LEU A 1 669 ? -14.862 -41.223 -4.962 1.00 90.88 669 LEU A O 1
ATOM 5432 N N . GLY A 1 670 ? -17.096 -41.517 -4.925 1.00 92.12 670 GLY A N 1
ATOM 5433 C CA . GLY A 1 670 ? -17.103 -42.798 -4.211 1.00 92.12 670 GLY A CA 1
ATOM 5434 C C . GLY A 1 670 ? -16.800 -42.670 -2.712 1.00 92.12 670 GLY A C 1
ATOM 5435 O O . GLY A 1 670 ? -16.481 -43.665 -2.057 1.00 92.12 670 GLY A O 1
ATOM 5436 N N . ALA A 1 671 ? -16.890 -41.457 -2.161 1.00 93.12 671 ALA A N 1
ATOM 5437 C CA . ALA A 1 671 ? -16.463 -41.121 -0.807 1.00 93.12 671 ALA A CA 1
ATOM 5438 C C . ALA A 1 671 ? -17.255 -41.867 0.282 1.00 93.12 671 ALA A C 1
ATOM 5440 O O . ALA A 1 671 ? -16.702 -42.129 1.351 1.00 93.12 671 ALA A O 1
ATOM 5441 N N . GLN A 1 672 ? -18.509 -42.254 0.026 1.00 93.44 672 GLN A N 1
ATOM 5442 C CA . GLN A 1 672 ? -19.323 -43.078 0.932 1.00 93.44 672 GLN A CA 1
ATOM 5443 C C . GLN A 1 672 ? -18.809 -44.509 1.107 1.00 93.44 672 GLN A C 1
ATOM 5445 O O . GLN A 1 672 ? -19.027 -45.109 2.157 1.00 93.44 672 GLN A O 1
ATOM 5450 N N . ARG A 1 673 ? -18.147 -45.078 0.092 1.00 90.75 673 ARG A N 1
ATOM 5451 C CA . ARG A 1 673 ? -17.744 -46.496 0.074 1.00 90.75 673 ARG A CA 1
ATOM 5452 C C . ARG A 1 673 ? -16.236 -46.714 0.208 1.00 90.75 673 ARG A C 1
ATOM 5454 O O . ARG A 1 673 ? -15.813 -47.855 0.375 1.00 90.75 673 ARG A O 1
ATOM 5461 N N . GLY A 1 674 ? -15.422 -45.659 0.177 1.00 88.31 674 GLY A N 1
ATOM 5462 C CA . GLY A 1 674 ? -13.974 -45.787 0.316 1.00 88.31 674 GLY A CA 1
ATOM 5463 C C . GLY A 1 674 ? -13.221 -44.462 0.400 1.00 88.31 674 GLY A C 1
ATOM 5464 O O . GLY A 1 674 ? -13.795 -43.396 0.613 1.00 88.31 674 GLY A O 1
ATOM 5465 N N . TYR A 1 675 ? -11.900 -44.553 0.252 1.00 91.50 675 TYR A N 1
ATOM 5466 C CA . TYR A 1 675 ? -11.007 -43.398 0.224 1.00 91.50 675 TYR A CA 1
ATOM 5467 C C . TYR A 1 675 ? -11.160 -42.614 -1.087 1.00 91.50 675 TYR A C 1
ATOM 5469 O O . TYR A 1 675 ? -11.050 -43.192 -2.168 1.00 91.50 675 TYR A O 1
ATOM 5477 N N . ASN A 1 676 ? -11.327 -41.296 -0.991 1.00 93.94 676 ASN A N 1
ATOM 5478 C CA . ASN A 1 676 ? -11.260 -40.377 -2.123 1.00 93.94 676 ASN A CA 1
ATOM 5479 C C . ASN A 1 676 ? -10.338 -39.203 -1.771 1.00 93.94 676 ASN A C 1
ATOM 5481 O O . ASN A 1 676 ? -10.549 -38.519 -0.772 1.00 93.94 676 ASN A O 1
ATOM 5485 N N . THR A 1 677 ? -9.338 -38.927 -2.611 1.00 93.44 677 THR A N 1
ATOM 5486 C CA . THR A 1 677 ? -8.304 -37.919 -2.328 1.00 93.44 677 THR A CA 1
ATOM 5487 C C . THR A 1 677 ? -8.865 -36.528 -2.028 1.00 93.44 677 THR A C 1
ATOM 5489 O O . THR A 1 677 ? -8.366 -35.877 -1.116 1.00 93.44 677 THR A O 1
ATOM 5492 N N . LEU A 1 678 ? -9.899 -36.064 -2.739 1.00 92.25 678 LEU A N 1
ATOM 5493 C CA . LEU A 1 678 ? -10.509 -34.755 -2.483 1.00 92.25 678 LEU A CA 1
ATOM 5494 C C . LEU A 1 678 ? -11.255 -34.740 -1.142 1.00 92.25 678 LEU A C 1
ATOM 5496 O O . LEU A 1 678 ? -11.008 -33.859 -0.317 1.00 92.25 678 LEU A O 1
ATOM 5500 N N . ALA A 1 679 ? -12.127 -35.725 -0.911 1.00 91.00 679 ALA A N 1
ATOM 5501 C CA . ALA A 1 679 ? -12.926 -35.806 0.309 1.00 91.00 679 ALA A CA 1
ATOM 5502 C C . ALA A 1 679 ? -12.047 -35.995 1.558 1.00 91.00 679 ALA A C 1
ATOM 5504 O O . ALA A 1 679 ? -12.142 -35.221 2.510 1.00 91.00 679 ALA A O 1
ATOM 5505 N N . ASP A 1 680 ? -11.140 -36.973 1.543 1.00 92.81 680 ASP A N 1
ATOM 5506 C CA . ASP A 1 680 ? -10.276 -37.289 2.680 1.00 92.81 680 ASP A CA 1
ATOM 5507 C C . ASP A 1 680 ? -9.252 -36.175 2.969 1.00 92.81 680 ASP A C 1
ATOM 5509 O O . ASP A 1 680 ? -8.999 -35.877 4.141 1.00 92.81 680 ASP A O 1
ATOM 5513 N N . CYS A 1 681 ? -8.709 -35.485 1.952 1.00 92.88 681 CYS A N 1
ATOM 5514 C CA . CYS A 1 681 ? -7.866 -34.308 2.195 1.00 92.88 681 CYS A CA 1
ATOM 5515 C C . CYS A 1 681 ? -8.659 -33.112 2.734 1.00 92.88 681 CYS A C 1
ATOM 5517 O O . CYS A 1 681 ? -8.122 -32.409 3.587 1.00 92.88 681 CYS A O 1
ATOM 5519 N N . MET A 1 682 ? -9.911 -32.886 2.316 1.00 90.00 682 MET A N 1
ATOM 5520 C CA . MET A 1 682 ? -10.744 -31.807 2.870 1.00 90.00 682 MET A CA 1
ATOM 5521 C C . MET A 1 682 ? -11.137 -32.092 4.330 1.00 90.00 682 MET A C 1
ATOM 5523 O O . MET A 1 682 ? -10.929 -31.241 5.194 1.00 90.00 682 MET A O 1
ATOM 5527 N N . ILE A 1 683 ? -11.583 -33.316 4.642 1.00 87.44 683 ILE A N 1
ATOM 5528 C CA . ILE A 1 683 ? -11.862 -33.770 6.019 1.00 87.44 683 ILE A CA 1
ATOM 5529 C C . ILE A 1 683 ? -10.613 -33.625 6.897 1.00 87.44 683 ILE A C 1
ATOM 5531 O O . ILE A 1 683 ? -10.672 -33.110 8.017 1.00 87.44 683 ILE A O 1
ATOM 5535 N N . SER A 1 684 ? -9.455 -34.049 6.381 1.00 88.69 684 SER A N 1
ATOM 5536 C CA . SER A 1 684 ? -8.166 -33.861 7.047 1.00 88.69 684 SER A CA 1
ATOM 5537 C C . SER A 1 684 ? -7.875 -32.375 7.287 1.00 88.69 684 SER A C 1
ATOM 5539 O O . SER A 1 684 ? -7.485 -32.007 8.392 1.00 88.69 684 SER A O 1
ATOM 5541 N N . GLN A 1 685 ? -8.112 -31.508 6.299 1.00 88.25 685 GLN A N 1
ATOM 5542 C CA . GLN A 1 685 ? -7.854 -30.070 6.391 1.00 88.25 685 GLN A CA 1
ATOM 5543 C C . GLN A 1 685 ? -8.671 -29.380 7.486 1.00 88.25 685 GLN A C 1
ATOM 5545 O O . GLN A 1 685 ? -8.121 -28.562 8.222 1.00 88.25 685 GLN A O 1
ATOM 5550 N N . ILE A 1 686 ? -9.949 -29.738 7.622 1.00 80.69 686 ILE A N 1
ATOM 5551 C CA . ILE A 1 686 ? -10.852 -29.198 8.648 1.00 80.69 686 ILE A CA 1
ATOM 5552 C C . ILE A 1 686 ? -10.414 -29.660 10.041 1.00 80.69 686 ILE A C 1
ATOM 5554 O O . ILE A 1 686 ? -10.256 -28.843 10.949 1.00 80.69 686 ILE A O 1
ATOM 5558 N N . ARG A 1 687 ? -10.089 -30.950 10.201 1.00 79.62 687 ARG A N 1
ATOM 5559 C CA . ARG A 1 687 ? -9.534 -31.485 11.459 1.00 79.62 687 ARG A CA 1
ATOM 5560 C C . ARG A 1 687 ? -8.220 -30.794 11.848 1.00 79.62 687 ARG A C 1
ATOM 5562 O O . ARG A 1 687 ? -8.011 -30.491 13.019 1.00 79.62 687 ARG A O 1
ATOM 5569 N N . TRP A 1 688 ? -7.359 -30.491 10.872 1.00 79.19 688 TRP A N 1
ATOM 5570 C CA . TRP A 1 688 ? -6.108 -29.753 11.083 1.00 79.19 688 TRP A CA 1
ATOM 5571 C C . TRP A 1 688 ? -6.284 -28.244 11.290 1.00 79.19 688 TRP A C 1
ATOM 5573 O O . TRP A 1 688 ? -5.354 -27.607 11.782 1.00 79.19 688 TRP A O 1
ATOM 5583 N N . GLN A 1 689 ? -7.428 -27.651 10.942 1.00 71.88 689 GLN A N 1
ATOM 5584 C CA . GLN A 1 689 ? -7.728 -26.257 11.285 1.00 71.88 689 GLN A CA 1
ATOM 5585 C C . GLN A 1 689 ? -7.979 -26.075 12.786 1.00 71.88 689 GLN A C 1
ATOM 5587 O O . GLN A 1 689 ? -7.553 -25.058 13.320 1.00 71.88 689 GLN A O 1
ATOM 5592 N N . GLN A 1 690 ? -8.567 -27.078 13.455 1.00 62.41 690 GLN A N 1
ATOM 5593 C CA . GLN A 1 690 ? -9.056 -27.006 14.841 1.00 62.41 690 GLN A CA 1
ATOM 5594 C C . GLN A 1 690 ? -9.956 -25.775 15.088 1.00 62.41 690 GLN A C 1
ATOM 5596 O O . GLN A 1 690 ? -9.523 -24.849 15.765 1.00 62.41 690 GLN A O 1
ATOM 5601 N N . PRO A 1 691 ? -11.222 -25.766 14.620 1.00 50.06 691 PRO A N 1
ATOM 5602 C CA . PRO A 1 691 ? -12.124 -24.612 14.781 1.00 50.06 691 PRO A CA 1
ATOM 5603 C C . PRO A 1 691 ? -12.332 -24.168 16.242 1.00 50.06 691 PRO A C 1
ATOM 5605 O O . PRO A 1 691 ? -12.425 -22.985 16.543 1.00 50.06 691 PRO A O 1
ATOM 5608 N N . ASN A 1 692 ? -12.325 -25.113 17.187 1.00 45.66 692 ASN A N 1
ATOM 5609 C CA . ASN A 1 692 ? -12.405 -24.811 18.624 1.00 45.66 692 ASN A CA 1
ATOM 5610 C C . ASN A 1 692 ? -11.069 -24.316 19.222 1.00 45.66 692 ASN A C 1
ATOM 5612 O O . ASN A 1 692 ? -11.023 -23.850 20.359 1.00 45.66 692 ASN A O 1
ATOM 5616 N N . GLY A 1 693 ? -9.973 -24.424 18.467 1.00 47.31 693 GLY A N 1
ATOM 5617 C CA . GLY A 1 693 ? -8.649 -23.925 18.826 1.00 47.31 693 GLY A CA 1
ATOM 5618 C C . GLY A 1 693 ? -8.542 -22.400 18.777 1.00 47.31 693 GLY A C 1
ATOM 5619 O O . GLY A 1 693 ? -7.656 -21.856 19.429 1.00 47.31 693 GLY A O 1
ATOM 5620 N N . ASP A 1 694 ? -9.465 -21.703 18.106 1.00 50.06 694 ASP A N 1
ATOM 5621 C CA . ASP A 1 694 ? -9.440 -20.240 17.954 1.00 50.06 694 ASP A CA 1
ATOM 5622 C C . ASP A 1 694 ? -9.569 -19.468 19.287 1.00 50.06 694 ASP A C 1
ATOM 5624 O O . ASP A 1 694 ? -9.142 -18.317 19.374 1.00 50.06 694 ASP A O 1
ATOM 5628 N N . ILE A 1 695 ? -10.079 -20.099 20.357 1.00 48.12 695 ILE A N 1
ATOM 5629 C CA . ILE A 1 695 ? -10.061 -19.531 21.723 1.00 48.12 695 ILE A CA 1
ATOM 5630 C C . ILE A 1 695 ? -8.684 -19.716 22.396 1.00 48.12 695 ILE A C 1
ATOM 5632 O O . ILE A 1 695 ? -8.264 -18.897 23.212 1.00 48.12 695 ILE A O 1
ATOM 5636 N N . ASN A 1 696 ? -7.967 -20.800 22.075 1.00 53.78 696 ASN A N 1
ATOM 5637 C CA . ASN A 1 696 ? -6.674 -21.140 22.666 1.00 53.78 696 ASN A CA 1
ATOM 5638 C C . ASN A 1 696 ? -5.529 -20.847 21.675 1.00 53.78 696 ASN A C 1
ATOM 5640 O O . ASN A 1 696 ? -5.180 -21.723 20.876 1.00 53.78 696 ASN A O 1
ATOM 5644 N N . PRO A 1 697 ? -4.859 -19.680 21.754 1.00 53.12 697 PRO A N 1
ATOM 5645 C CA . PRO A 1 697 ? -3.822 -19.286 20.794 1.00 53.12 697 PRO A CA 1
ATOM 5646 C C . PRO A 1 697 ? -2.630 -20.251 20.723 1.00 53.12 697 PRO A C 1
ATOM 5648 O O . PRO A 1 697 ? -1.920 -20.273 19.718 1.00 53.12 697 PRO A O 1
ATOM 5651 N N . LEU A 1 698 ? -2.403 -21.071 21.756 1.00 54.34 698 LEU A N 1
ATOM 5652 C CA . LEU A 1 698 ? -1.326 -22.063 21.763 1.00 54.34 698 LEU A CA 1
ATOM 5653 C C . LEU A 1 698 ? -1.598 -23.226 20.791 1.00 54.34 698 LEU A C 1
ATOM 5655 O O . LEU A 1 698 ? -0.648 -23.834 20.297 1.00 54.34 698 LEU A O 1
ATOM 5659 N N . SER A 1 699 ? -2.865 -23.489 20.439 1.00 55.06 699 SER A N 1
ATOM 5660 C CA . SER A 1 699 ? -3.246 -24.482 19.418 1.00 55.06 699 SER A CA 1
ATOM 5661 C C . SER A 1 699 ? -2.664 -24.155 18.033 1.00 55.06 699 SER A C 1
ATOM 5663 O O . SER A 1 699 ? -2.330 -25.047 17.248 1.00 55.06 699 SER A O 1
ATOM 5665 N N . LEU A 1 700 ? -2.440 -22.866 17.748 1.00 54.50 700 LEU A N 1
ATOM 5666 C CA . LEU A 1 700 ? -1.889 -22.391 16.481 1.00 54.50 700 LEU A CA 1
ATOM 5667 C C . LEU A 1 700 ? -0.402 -22.756 16.297 1.00 54.50 700 LEU A C 1
ATOM 5669 O O . LEU A 1 700 ? 0.086 -22.749 15.161 1.00 54.50 700 LEU A O 1
ATOM 5673 N N . ILE A 1 701 ? 0.302 -23.120 17.377 1.00 59.28 701 ILE A N 1
ATOM 5674 C CA . ILE A 1 701 ? 1.742 -23.446 17.408 1.00 59.28 701 ILE A CA 1
ATOM 5675 C C . ILE A 1 701 ? 2.004 -24.937 17.073 1.00 59.28 701 ILE A C 1
ATOM 5677 O O . ILE A 1 701 ? 3.064 -25.498 17.350 1.00 59.28 701 ILE A O 1
ATOM 5681 N N . HIS A 1 702 ? 1.049 -25.613 16.430 1.00 66.56 702 HIS A N 1
ATOM 5682 C CA . HIS A 1 702 ? 1.182 -27.017 16.048 1.00 66.56 702 HIS A CA 1
ATOM 5683 C C . HIS A 1 702 ? 1.975 -27.193 14.735 1.00 66.56 702 HIS A C 1
ATOM 5685 O O . HIS A 1 702 ? 1.395 -27.205 13.652 1.00 66.56 702 HIS A O 1
ATOM 5691 N N . ILE A 1 703 ? 3.304 -27.356 14.795 1.00 69.06 703 ILE A N 1
ATOM 5692 C CA . ILE A 1 703 ? 4.185 -27.423 13.600 1.00 69.06 703 ILE A CA 1
ATOM 5693 C C . ILE A 1 703 ? 3.711 -28.422 12.512 1.00 69.06 703 ILE A C 1
ATOM 5695 O O . ILE A 1 703 ? 3.673 -28.023 11.343 1.00 69.06 703 ILE A O 1
ATOM 5699 N N . PRO A 1 704 ? 3.275 -29.666 12.824 1.00 79.44 704 PRO A N 1
ATOM 5700 C CA . PRO A 1 704 ? 2.763 -30.598 11.809 1.00 79.44 704 PRO A CA 1
ATOM 5701 C C . PRO A 1 704 ? 1.553 -30.081 11.013 1.00 79.44 704 PRO A C 1
ATOM 5703 O O . PRO A 1 704 ? 1.338 -30.521 9.882 1.00 79.44 704 PRO A O 1
ATOM 5706 N N . ARG A 1 705 ? 0.790 -29.122 11.568 1.00 82.50 705 ARG A N 1
ATOM 5707 C CA . ARG A 1 705 ? -0.373 -28.502 10.915 1.00 82.50 705 ARG A CA 1
ATOM 5708 C C . ARG A 1 705 ? 0.010 -27.880 9.579 1.00 82.50 705 ARG A C 1
ATOM 5710 O O . ARG A 1 705 ? -0.675 -28.120 8.595 1.00 82.50 705 ARG A O 1
ATOM 5717 N N . PHE A 1 706 ? 1.112 -27.130 9.519 1.00 80.75 706 PHE A N 1
ATOM 5718 C CA . PHE A 1 706 ? 1.533 -26.447 8.291 1.00 80.75 706 PHE A CA 1
ATOM 5719 C C . PHE A 1 706 ? 1.920 -27.435 7.183 1.00 80.75 706 PHE A C 1
ATOM 5721 O O . PHE A 1 706 ? 1.546 -27.242 6.026 1.00 80.75 706 PHE A O 1
ATOM 5728 N N . SER A 1 707 ? 2.609 -28.523 7.539 1.00 83.75 707 SER A N 1
ATOM 5729 C CA . SER A 1 707 ? 2.986 -29.583 6.596 1.00 83.75 707 SER A CA 1
ATOM 5730 C C . SER A 1 707 ? 1.762 -30.311 6.040 1.00 83.75 707 SER A C 1
ATOM 5732 O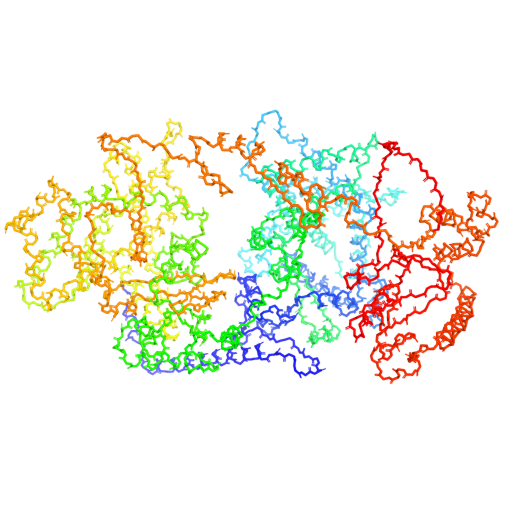 O . SER A 1 707 ? 1.667 -30.510 4.830 1.00 83.75 707 SER A O 1
ATOM 5734 N N . MET A 1 708 ? 0.796 -30.656 6.900 1.00 88.19 708 MET A N 1
ATOM 5735 C CA . MET A 1 708 ? -0.456 -31.291 6.473 1.00 88.19 708 MET A CA 1
ATOM 5736 C C . MET A 1 708 ? -1.335 -30.336 5.662 1.00 88.19 708 MET A C 1
ATOM 5738 O O . MET A 1 708 ? -1.855 -30.735 4.624 1.00 88.19 708 MET A O 1
ATOM 5742 N N . GLN A 1 709 ? -1.426 -29.061 6.057 1.00 88.19 709 GLN A N 1
ATOM 5743 C CA . GLN A 1 709 ? -2.169 -28.044 5.312 1.00 88.19 709 GLN A CA 1
ATOM 5744 C C . GLN A 1 709 ? -1.625 -27.838 3.898 1.00 88.19 709 GLN A C 1
ATOM 5746 O O . GLN A 1 709 ? -2.410 -27.742 2.952 1.00 88.19 709 GLN A O 1
ATOM 5751 N N . TRP A 1 710 ? -0.297 -27.805 3.746 1.00 88.31 710 TRP A N 1
ATOM 5752 C CA . TRP A 1 710 ? 0.366 -27.729 2.446 1.00 88.31 710 TRP A CA 1
ATOM 5753 C C . TRP A 1 710 ? 0.150 -29.000 1.614 1.00 88.31 710 TRP A C 1
ATOM 5755 O O . TRP A 1 710 ? -0.181 -28.906 0.432 1.00 88.31 710 TRP A O 1
ATOM 5765 N N . TRP A 1 711 ? 0.290 -30.181 2.228 1.00 91.75 711 TRP A N 1
ATOM 5766 C CA . TRP A 1 711 ? 0.101 -31.468 1.554 1.00 91.75 711 TRP A CA 1
ATOM 5767 C C . TRP A 1 711 ? -1.331 -31.637 1.033 1.00 91.75 711 TRP A C 1
ATOM 5769 O O . TRP A 1 711 ? -1.529 -31.804 -0.169 1.00 91.75 711 TRP A O 1
ATOM 5779 N N . ASN A 1 712 ? -2.326 -31.522 1.916 1.00 93.56 712 ASN A N 1
ATOM 5780 C CA . ASN A 1 712 ? -3.745 -31.611 1.570 1.00 93.56 712 ASN A CA 1
ATOM 5781 C C . ASN A 1 712 ? -4.132 -30.550 0.533 1.00 93.56 712 ASN A C 1
ATOM 5783 O O . ASN A 1 712 ? -4.815 -30.866 -0.436 1.00 93.56 712 ASN A O 1
ATOM 5787 N N . GLY A 1 713 ? -3.660 -29.307 0.697 1.00 92.31 713 GLY A N 1
ATOM 5788 C CA . GLY A 1 713 ? -3.883 -28.230 -0.269 1.00 92.31 713 GLY A CA 1
ATOM 5789 C C . GLY A 1 713 ? -3.388 -28.599 -1.668 1.00 92.31 713 GLY A C 1
ATOM 5790 O O . GLY A 1 713 ? -4.142 -28.486 -2.629 1.00 92.31 713 GLY A O 1
ATOM 5791 N N . ARG A 1 714 ? -2.162 -29.129 -1.771 1.00 92.94 714 ARG A N 1
ATOM 5792 C CA . ARG A 1 714 ? -1.579 -29.593 -3.038 1.00 92.94 714 ARG A CA 1
ATOM 5793 C C . ARG A 1 714 ? -2.352 -30.767 -3.647 1.00 92.94 714 ARG A C 1
ATOM 5795 O O . ARG A 1 714 ? -2.545 -30.780 -4.858 1.00 92.94 714 ARG A O 1
ATOM 5802 N N . GLN A 1 715 ? -2.786 -31.736 -2.836 1.00 94.94 715 GLN A N 1
ATOM 5803 C CA . GLN A 1 715 ? -3.583 -32.874 -3.311 1.00 94.94 715 GLN A CA 1
ATOM 5804 C C . GLN A 1 715 ? -4.952 -32.423 -3.848 1.00 94.94 715 GLN A C 1
ATOM 5806 O O . GLN A 1 715 ? -5.344 -32.834 -4.938 1.00 94.94 715 GLN A O 1
ATOM 5811 N N . MET A 1 716 ? -5.644 -31.524 -3.139 1.00 93.88 716 MET A N 1
ATOM 5812 C CA . MET A 1 716 ? -6.926 -30.967 -3.584 1.00 93.88 716 MET A CA 1
ATOM 5813 C C . MET A 1 716 ? -6.780 -30.114 -4.852 1.00 93.88 716 MET A C 1
ATOM 5815 O O . MET A 1 716 ? -7.568 -30.282 -5.779 1.00 93.88 716 MET A O 1
ATOM 5819 N N . ASP A 1 717 ? -5.757 -29.254 -4.937 1.00 93.69 717 ASP A N 1
ATOM 5820 C CA . ASP A 1 717 ? -5.483 -28.450 -6.140 1.00 93.69 717 ASP A CA 1
ATOM 5821 C C . ASP A 1 717 ? -5.177 -29.330 -7.363 1.00 93.69 717 ASP A C 1
ATOM 5823 O O . ASP A 1 717 ? -5.605 -29.022 -8.476 1.00 93.69 717 ASP A O 1
ATOM 5827 N N . GLN A 1 718 ? -4.458 -30.441 -7.167 1.00 94.31 718 GLN A N 1
ATOM 5828 C CA . GLN A 1 718 ? -4.167 -31.404 -8.228 1.00 94.31 718 GLN A CA 1
ATOM 5829 C C . GLN A 1 718 ? -5.426 -32.161 -8.674 1.00 94.31 718 GLN A C 1
ATOM 5831 O O . GLN A 1 718 ? -5.661 -32.273 -9.878 1.00 94.31 718 GLN A O 1
ATOM 5836 N N . TYR A 1 719 ? -6.240 -32.651 -7.733 1.00 94.19 719 TYR A N 1
ATOM 5837 C CA . TYR A 1 719 ? -7.472 -33.388 -8.032 1.00 94.19 719 TYR A CA 1
ATOM 5838 C C . TYR A 1 719 ? -8.486 -32.505 -8.769 1.00 94.19 719 TYR A C 1
ATOM 5840 O O . TYR A 1 719 ? -8.920 -32.842 -9.868 1.00 94.19 719 TYR A O 1
ATOM 5848 N N . VAL A 1 720 ? -8.812 -31.336 -8.204 1.00 93.19 720 VAL A N 1
ATOM 5849 C CA . VAL A 1 720 ? -9.767 -30.392 -8.804 1.00 93.19 720 VAL A CA 1
ATOM 5850 C C . VAL A 1 720 ? -9.246 -29.866 -10.141 1.00 93.19 720 VAL A C 1
ATOM 5852 O O . VAL A 1 720 ? -10.010 -29.771 -11.094 1.00 93.19 720 VAL A O 1
ATOM 5855 N N . GLY A 1 721 ? -7.944 -29.579 -10.244 1.00 92.75 721 GLY A N 1
ATOM 5856 C CA . GLY A 1 721 ? -7.329 -29.172 -11.505 1.00 92.75 721 GLY A CA 1
ATOM 5857 C C . GLY A 1 721 ? -7.463 -30.229 -12.602 1.00 92.75 721 GLY A C 1
ATOM 5858 O O . GLY A 1 721 ? -7.859 -29.890 -13.709 1.00 92.75 721 GLY A O 1
ATOM 5859 N N . SER A 1 722 ? -7.201 -31.501 -12.283 1.00 92.25 722 SER A N 1
ATOM 5860 C CA . SER A 1 722 ? -7.330 -32.606 -13.247 1.00 92.25 722 SER A CA 1
ATOM 5861 C C . SER A 1 722 ? -8.778 -32.801 -13.711 1.00 92.25 722 SER A C 1
ATOM 5863 O O . SER A 1 722 ? -9.013 -33.111 -14.875 1.00 92.25 722 SER A O 1
ATOM 5865 N N . GLU A 1 723 ? -9.753 -32.580 -12.825 1.00 90.19 723 GLU A N 1
ATOM 5866 C CA . GLU A 1 723 ? -11.173 -32.680 -13.174 1.00 90.19 723 GLU A CA 1
ATOM 5867 C C . GLU A 1 723 ? -11.643 -31.515 -14.060 1.00 90.19 723 GLU A C 1
ATOM 5869 O O . GLU A 1 723 ? -12.397 -31.730 -15.007 1.00 90.19 723 GLU A O 1
ATOM 5874 N N . ILE A 1 724 ? -11.141 -30.295 -13.825 1.00 90.44 724 ILE A N 1
ATOM 5875 C CA . ILE A 1 724 ? -11.352 -29.153 -14.732 1.00 90.44 724 ILE A CA 1
ATOM 5876 C C . ILE A 1 724 ? -10.760 -29.445 -16.114 1.00 90.44 724 ILE A C 1
ATOM 5878 O O . ILE A 1 724 ? -11.445 -29.243 -17.116 1.00 90.44 724 ILE A O 1
ATOM 5882 N N . ASP A 1 725 ? -9.526 -29.951 -16.180 1.00 89.06 725 ASP A N 1
ATOM 5883 C CA . ASP A 1 725 ? -8.858 -30.264 -17.450 1.00 89.06 725 ASP A CA 1
ATOM 5884 C C . ASP A 1 725 ? -9.617 -31.358 -18.231 1.00 89.06 725 ASP A C 1
ATOM 5886 O O . ASP A 1 725 ? -9.791 -31.253 -19.449 1.00 89.06 725 ASP A O 1
ATOM 5890 N N . ARG A 1 726 ? -10.138 -32.378 -17.527 1.00 87.62 726 ARG A N 1
ATOM 5891 C CA . ARG A 1 726 ? -11.012 -33.421 -18.092 1.00 87.62 726 ARG A CA 1
ATOM 5892 C C . ARG A 1 726 ? -12.310 -32.839 -18.654 1.00 87.62 726 ARG A C 1
ATOM 5894 O O . ARG A 1 726 ? -12.612 -33.073 -19.823 1.00 87.62 726 ARG A O 1
ATOM 5901 N N . ARG A 1 727 ? -13.063 -32.059 -17.864 1.00 84.38 727 ARG A N 1
ATOM 5902 C CA . ARG A 1 727 ? -14.341 -31.463 -18.308 1.00 84.38 727 ARG A CA 1
ATOM 5903 C C . ARG A 1 727 ? -14.140 -30.466 -19.455 1.00 84.38 727 ARG A C 1
ATOM 5905 O O . ARG A 1 727 ? -14.932 -30.462 -20.391 1.00 84.38 727 ARG A O 1
ATOM 5912 N N . PHE A 1 728 ? -13.058 -29.683 -19.448 1.00 84.50 728 PHE A N 1
ATOM 5913 C CA . PHE A 1 728 ? -12.704 -28.796 -20.565 1.00 84.50 728 PHE A CA 1
ATOM 5914 C C . PHE A 1 728 ? -12.397 -29.580 -21.851 1.00 84.50 728 PHE A C 1
ATOM 5916 O O . PHE A 1 728 ? -12.888 -29.220 -22.919 1.00 84.50 728 PHE A O 1
ATOM 5923 N N . SER A 1 729 ? -11.662 -30.692 -21.751 1.00 83.06 729 SER A N 1
ATOM 5924 C CA . SER A 1 729 ? -11.373 -31.567 -22.898 1.00 83.06 729 SER A CA 1
ATOM 5925 C C . SER A 1 729 ? -12.648 -32.188 -23.489 1.00 83.06 729 SER A C 1
ATOM 5927 O O . SER A 1 729 ? -12.789 -32.268 -24.710 1.00 83.06 729 SER A O 1
ATOM 5929 N N . GLU A 1 730 ? -13.600 -32.588 -22.641 1.00 80.50 730 GLU A N 1
ATOM 5930 C CA . GLU A 1 730 ? -14.918 -33.096 -23.052 1.00 80.50 730 GLU A CA 1
ATOM 5931 C C . GLU A 1 730 ? -15.747 -32.014 -23.760 1.00 80.50 730 GLU A C 1
ATOM 5933 O O . GLU A 1 730 ? -16.238 -32.253 -24.865 1.00 80.50 730 GLU A O 1
ATOM 5938 N N . TYR A 1 731 ? -15.815 -30.808 -23.186 1.00 75.38 731 TYR A N 1
ATOM 5939 C CA . TYR A 1 731 ? -16.515 -29.659 -23.768 1.00 75.38 731 TYR A CA 1
ATOM 5940 C C . TYR A 1 731 ? -15.962 -29.290 -25.154 1.00 75.38 731 TYR A C 1
ATOM 5942 O O . TYR A 1 731 ? -16.722 -29.133 -26.111 1.00 75.38 731 TYR A O 1
ATOM 5950 N N . CYS A 1 732 ? -14.633 -29.216 -25.294 1.00 74.69 732 CYS A N 1
ATOM 5951 C CA . CYS A 1 732 ? -13.968 -28.956 -26.574 1.00 74.69 732 CYS A CA 1
ATOM 5952 C C . CYS A 1 732 ? -14.190 -30.076 -27.604 1.00 74.69 732 CYS A C 1
ATOM 5954 O O . CYS A 1 732 ? -14.227 -29.801 -28.803 1.00 74.69 732 CYS A O 1
ATOM 5956 N N . SER A 1 733 ? -14.357 -31.324 -27.157 1.00 75.31 733 SER A N 1
ATOM 5957 C CA . SER A 1 733 ? -14.587 -32.477 -28.039 1.00 75.31 733 SER A CA 1
ATOM 5958 C C . SER A 1 733 ? -16.040 -32.592 -28.513 1.00 75.31 733 SER A C 1
ATOM 5960 O O . SER A 1 733 ? -16.285 -33.138 -29.588 1.00 75.31 733 SER A O 1
ATOM 5962 N N . ASN A 1 734 ? -17.015 -32.100 -27.737 1.00 70.25 734 ASN A N 1
ATOM 5963 C CA . ASN A 1 734 ? -18.429 -32.122 -28.119 1.00 70.25 734 ASN A CA 1
ATOM 5964 C C . ASN A 1 734 ? -19.226 -30.921 -27.550 1.00 70.25 734 ASN A C 1
ATOM 5966 O O . ASN A 1 734 ? -20.019 -31.076 -26.617 1.00 70.25 734 ASN A O 1
ATOM 5970 N N . PRO A 1 735 ? -19.117 -29.722 -28.157 1.00 61.66 735 PRO A N 1
ATOM 5971 C CA . PRO A 1 735 ? -19.771 -28.506 -27.653 1.00 61.66 735 PRO A CA 1
ATOM 5972 C C . PRO A 1 735 ? -21.308 -28.575 -27.584 1.00 61.66 735 PRO A C 1
ATOM 5974 O O . PRO A 1 735 ? -21.947 -27.772 -26.903 1.00 61.66 735 PRO A O 1
ATOM 5977 N N . ASN A 1 736 ? -21.933 -29.518 -28.299 1.00 57.16 736 ASN A N 1
ATOM 5978 C CA . ASN A 1 736 ? -23.385 -29.701 -28.296 1.00 57.16 736 ASN A CA 1
ATOM 5979 C C . ASN A 1 736 ? -23.885 -30.684 -27.221 1.00 57.16 736 ASN A C 1
ATOM 5981 O O . ASN A 1 736 ? -25.076 -30.631 -26.904 1.00 57.16 736 ASN A O 1
ATOM 5985 N N . SER A 1 737 ? -23.037 -31.536 -26.623 1.00 55.53 737 SER A N 1
ATOM 5986 C CA . SER A 1 737 ? -23.483 -32.448 -25.554 1.00 55.53 737 SER A CA 1
ATOM 5987 C C . SER A 1 737 ? -23.747 -31.736 -24.227 1.00 55.53 737 SER A C 1
ATOM 5989 O O . SER A 1 737 ? -24.697 -32.083 -23.524 1.00 55.53 737 SER A O 1
ATOM 5991 N N . ASP A 1 738 ? -22.972 -30.697 -23.899 1.00 54.06 738 ASP A N 1
ATOM 5992 C CA . ASP A 1 738 ? -23.084 -29.999 -22.609 1.00 54.06 738 ASP A CA 1
ATOM 5993 C C . ASP A 1 738 ? -24.273 -29.026 -22.510 1.00 54.06 738 ASP A C 1
ATOM 5995 O O . ASP A 1 738 ? -24.543 -28.509 -21.430 1.00 54.06 738 ASP A O 1
ATOM 5999 N N . LYS A 1 739 ? -25.100 -28.871 -23.559 1.00 53.84 739 LYS A N 1
ATOM 6000 C CA . LYS A 1 739 ? -26.406 -28.175 -23.451 1.00 53.84 739 LYS A CA 1
ATOM 6001 C C . LYS A 1 739 ? -27.361 -28.824 -22.431 1.00 53.84 739 LYS A C 1
ATOM 6003 O O . LYS A 1 739 ? -28.350 -28.202 -22.053 1.00 53.84 739 LYS A O 1
ATOM 6008 N N . LYS A 1 740 ? -27.083 -30.062 -21.999 1.00 52.81 740 LYS A N 1
ATOM 6009 C CA . LYS A 1 740 ? -27.821 -30.782 -20.945 1.00 52.81 740 LYS A CA 1
ATOM 6010 C C . LYS A 1 740 ? -27.102 -30.824 -19.590 1.00 52.81 740 LYS A C 1
ATOM 6012 O O . LYS A 1 740 ? -27.758 -31.098 -18.589 1.00 52.81 740 LYS A O 1
ATOM 6017 N N . ASN A 1 741 ? -25.793 -30.570 -19.542 1.00 59.84 741 ASN A N 1
ATOM 6018 C CA . ASN A 1 741 ? -25.008 -30.673 -18.313 1.00 59.84 741 ASN A CA 1
ATOM 6019 C C . ASN A 1 741 ? -24.964 -29.320 -17.597 1.00 59.84 741 ASN A C 1
ATOM 6021 O O . ASN A 1 741 ? -24.705 -28.274 -18.190 1.00 59.84 741 ASN A O 1
ATOM 6025 N N . LYS A 1 742 ? -25.317 -29.355 -16.312 1.00 67.56 742 LYS A N 1
ATOM 6026 C CA . LYS A 1 742 ? -25.787 -28.193 -15.548 1.00 67.56 742 LYS A CA 1
ATOM 6027 C C . LYS A 1 742 ? -25.054 -28.009 -14.207 1.00 67.56 742 LYS A C 1
ATOM 6029 O O . LYS A 1 742 ? -25.481 -27.194 -13.390 1.00 67.56 742 LYS A O 1
ATOM 6034 N N . ALA A 1 743 ? -23.960 -28.744 -13.987 1.00 78.31 743 ALA A N 1
ATOM 6035 C CA . ALA A 1 743 ? -23.137 -28.627 -12.785 1.00 78.31 743 ALA A CA 1
ATOM 6036 C C . ALA A 1 743 ? -22.316 -27.324 -12.783 1.00 78.31 743 ALA A C 1
ATOM 6038 O O . ALA A 1 743 ? -22.075 -26.712 -13.825 1.00 78.31 743 ALA A O 1
ATOM 6039 N N . ILE A 1 744 ? -21.851 -26.910 -11.602 1.00 79.00 744 ILE A N 1
ATOM 6040 C CA . ILE A 1 744 ? -21.143 -25.629 -11.419 1.00 79.00 744 ILE A CA 1
ATOM 6041 C C . ILE A 1 744 ? -19.865 -25.545 -12.269 1.00 79.00 744 ILE A C 1
ATOM 6043 O O . ILE A 1 744 ? -19.585 -24.494 -12.843 1.00 79.00 744 ILE A O 1
ATOM 6047 N N . ILE A 1 745 ? -19.110 -26.643 -12.391 1.00 84.06 745 ILE A N 1
ATOM 6048 C CA . ILE A 1 745 ? -17.906 -26.711 -13.234 1.00 84.06 745 ILE A CA 1
ATOM 6049 C C . ILE A 1 745 ? -18.211 -26.460 -14.720 1.00 84.06 745 ILE A C 1
ATOM 6051 O O . ILE A 1 745 ? -17.442 -25.786 -15.400 1.00 84.06 745 ILE A O 1
ATOM 6055 N N . ASP A 1 746 ? -19.365 -26.920 -15.204 1.00 80.50 746 ASP A N 1
ATOM 6056 C CA . ASP A 1 746 ? -19.767 -26.796 -16.608 1.00 80.50 746 ASP A CA 1
ATOM 6057 C C . ASP A 1 746 ? -20.191 -25.358 -16.920 1.00 80.50 746 ASP A C 1
ATOM 6059 O O . ASP A 1 746 ? -19.787 -24.783 -17.930 1.00 80.50 746 ASP A O 1
ATOM 6063 N N . LEU A 1 747 ? -20.948 -24.742 -16.008 1.00 76.75 747 LEU A N 1
ATOM 6064 C CA . LEU A 1 747 ? -21.340 -23.335 -16.099 1.00 76.75 747 LEU A CA 1
ATOM 6065 C C . LEU A 1 747 ? -20.139 -22.386 -15.981 1.00 76.75 747 LEU A C 1
ATOM 6067 O O . LEU A 1 747 ? -20.109 -21.359 -16.656 1.00 76.75 747 LEU A O 1
ATOM 6071 N N . LEU A 1 748 ? -19.131 -22.739 -15.178 1.00 81.31 748 LEU A N 1
ATOM 6072 C CA . LEU A 1 748 ? -17.855 -22.024 -15.108 1.00 81.31 748 LEU A CA 1
ATOM 6073 C C . LEU A 1 748 ? -17.129 -22.012 -16.458 1.00 81.31 748 LEU A C 1
ATOM 6075 O O . LEU A 1 748 ? -16.678 -20.955 -16.899 1.00 81.31 748 LEU A O 1
ATOM 6079 N N . LEU A 1 749 ? -17.040 -23.166 -17.125 1.00 81.06 749 LEU A N 1
ATOM 6080 C CA . LEU A 1 749 ? -16.422 -23.284 -18.449 1.00 81.06 749 LEU A CA 1
ATOM 6081 C C . LEU A 1 749 ? -17.240 -22.541 -19.521 1.00 81.06 749 LEU A C 1
ATOM 6083 O O . LEU A 1 749 ? -16.670 -21.797 -20.317 1.00 81.06 749 LEU A O 1
ATOM 6087 N N . GLN A 1 750 ? -18.572 -22.645 -19.491 1.00 77.38 750 GLN A N 1
ATOM 6088 C CA . GLN A 1 750 ? -19.472 -21.912 -20.397 1.00 77.38 750 GLN A CA 1
ATOM 6089 C C . GLN A 1 750 ? -19.434 -20.387 -20.200 1.00 77.38 750 GLN A C 1
ATOM 6091 O O . GLN A 1 750 ? -19.641 -19.644 -21.155 1.00 77.38 750 GLN A O 1
ATOM 6096 N N . ALA A 1 751 ? -19.193 -19.902 -18.979 1.00 76.19 751 ALA A N 1
ATOM 6097 C CA . ALA A 1 751 ? -19.035 -18.474 -18.706 1.00 76.19 751 ALA A CA 1
ATOM 6098 C C . ALA A 1 751 ? -17.663 -17.936 -19.147 1.00 76.19 751 ALA A C 1
ATOM 6100 O O . ALA A 1 751 ? -17.538 -16.748 -19.439 1.00 76.19 751 ALA A O 1
ATOM 6101 N N . TYR A 1 752 ? -16.645 -18.801 -19.195 1.00 75.94 752 TYR A N 1
ATOM 6102 C CA . TYR A 1 752 ? -15.300 -18.458 -19.654 1.00 75.94 752 TYR A CA 1
ATOM 6103 C C . TYR A 1 752 ? -15.164 -18.468 -21.185 1.00 75.94 752 TYR A C 1
ATOM 6105 O O . TYR A 1 752 ? -14.449 -17.634 -21.732 1.00 75.94 752 TYR A O 1
ATOM 6113 N N . ILE A 1 753 ? -15.851 -19.384 -21.876 1.00 70.25 753 ILE A N 1
ATOM 6114 C CA . ILE A 1 753 ? -15.774 -19.564 -23.334 1.00 70.25 753 ILE A CA 1
ATOM 6115 C C . ILE A 1 753 ? -16.968 -18.850 -24.000 1.00 70.25 753 ILE A C 1
ATOM 6117 O O . ILE A 1 753 ? -18.089 -19.361 -23.930 1.00 70.25 753 ILE A O 1
ATOM 6121 N N . PRO A 1 754 ? -16.786 -17.690 -24.665 1.00 55.62 754 PRO A N 1
ATOM 6122 C CA . PRO A 1 754 ? -17.910 -16.918 -25.189 1.00 55.62 754 PRO A CA 1
ATOM 6123 C C . PRO A 1 754 ? -18.673 -17.650 -26.299 1.00 55.62 754 PRO A C 1
ATOM 6125 O O . PRO A 1 754 ? -18.084 -18.230 -27.215 1.00 55.62 754 PRO A O 1
ATOM 6128 N N . LYS A 1 755 ? -20.007 -17.542 -26.281 1.00 50.84 755 LYS A N 1
ATOM 6129 C CA . LYS A 1 755 ? -20.858 -17.937 -27.414 1.00 50.84 755 LYS A CA 1
ATOM 6130 C C . LYS A 1 755 ? -20.607 -16.982 -28.587 1.00 50.84 755 LYS A C 1
ATOM 6132 O O . LYS A 1 755 ? -21.144 -15.879 -28.591 1.00 50.84 755 LYS A O 1
ATOM 6137 N N . GLY A 1 756 ? -19.791 -17.405 -29.552 1.00 46.06 756 GLY A N 1
ATOM 6138 C CA . GLY A 1 756 ? -19.470 -16.616 -30.750 1.00 46.06 756 GLY A CA 1
ATOM 6139 C C . GLY A 1 756 ? -18.079 -16.845 -31.352 1.00 46.06 756 GLY A C 1
ATOM 6140 O O . GLY A 1 756 ? -17.794 -16.295 -32.408 1.00 46.06 756 GLY A O 1
ATOM 6141 N N . ALA A 1 757 ? -17.216 -17.656 -30.729 1.00 45.84 757 ALA A N 1
ATOM 6142 C CA . ALA A 1 757 ? -15.900 -17.998 -31.278 1.00 45.84 757 ALA A CA 1
ATOM 6143 C C . ALA A 1 757 ? -15.978 -19.035 -32.426 1.00 45.84 757 ALA A C 1
ATOM 6145 O O . ALA A 1 757 ? -15.447 -20.137 -32.317 1.00 45.84 757 ALA A O 1
ATOM 6146 N N . GLU A 1 758 ? -16.632 -18.681 -33.538 1.00 45.72 758 GLU A N 1
ATOM 6147 C CA . GLU A 1 758 ? -16.561 -19.443 -34.802 1.00 45.72 758 GLU A CA 1
ATOM 6148 C C . GLU A 1 758 ? -15.312 -19.087 -35.639 1.00 45.72 758 GLU A C 1
ATOM 6150 O O . GLU A 1 758 ? -15.051 -19.702 -36.672 1.00 45.72 758 GLU A O 1
ATOM 6155 N N . SER A 1 759 ? -14.494 -18.128 -35.188 1.00 40.91 759 SER A N 1
ATOM 6156 C CA . SER A 1 759 ? -13.286 -17.670 -35.882 1.00 40.91 759 SER A CA 1
ATOM 6157 C C . SER A 1 759 ? -11.982 -18.122 -35.206 1.00 40.91 759 SER A C 1
ATOM 6159 O O . SER A 1 759 ? -11.647 -17.676 -34.110 1.00 40.91 759 SER A O 1
ATOM 6161 N N . SER A 1 760 ? -11.207 -18.917 -35.953 1.00 45.53 760 SER A N 1
ATOM 6162 C CA . SER A 1 760 ? -9.768 -19.219 -35.801 1.00 45.53 760 SER A CA 1
ATOM 6163 C C . SER A 1 760 ? -9.271 -19.901 -34.509 1.00 45.53 760 SER A C 1
ATOM 6165 O O . SER A 1 760 ? -9.005 -19.264 -33.495 1.00 45.53 760 SER A O 1
ATOM 6167 N N . THR A 1 761 ? -8.914 -21.184 -34.671 1.00 44.94 761 THR A N 1
ATOM 6168 C CA . THR A 1 761 ? -8.152 -22.075 -33.761 1.00 44.94 761 THR A CA 1
ATOM 6169 C C . THR A 1 761 ? -8.870 -22.544 -32.482 1.00 44.94 761 THR A C 1
ATOM 6171 O O . THR A 1 761 ? -9.111 -21.741 -31.585 1.00 44.94 761 THR A O 1
ATOM 6174 N N . PRO A 1 762 ? -9.139 -23.859 -32.315 1.00 53.75 762 PRO A N 1
ATOM 6175 C CA . PRO A 1 762 ? -9.631 -24.382 -31.043 1.00 53.75 762 PRO A CA 1
ATOM 6176 C C . PRO A 1 762 ? -8.553 -24.260 -29.957 1.00 53.75 762 PRO A C 1
ATOM 6178 O O . PRO A 1 762 ? -7.405 -24.670 -30.161 1.00 53.75 762 PRO A O 1
ATOM 6181 N N . LEU A 1 763 ? -8.933 -23.729 -28.791 1.00 57.66 763 LEU A N 1
ATOM 6182 C CA . LEU A 1 763 ? -8.076 -23.665 -27.605 1.00 57.66 763 LEU A CA 1
ATOM 6183 C C . LEU A 1 763 ? -7.674 -25.086 -27.184 1.00 57.66 763 LEU A C 1
ATOM 6185 O O . LEU A 1 763 ? -8.500 -25.857 -26.700 1.00 57.66 763 LEU A O 1
ATOM 6189 N N . ARG A 1 764 ? -6.395 -25.434 -27.375 1.00 60.47 764 ARG A N 1
ATOM 6190 C CA . ARG A 1 764 ? -5.849 -26.751 -27.002 1.00 60.47 764 ARG A CA 1
ATOM 6191 C C . ARG A 1 764 ? -5.643 -26.922 -25.496 1.00 60.47 764 ARG A C 1
ATOM 6193 O O . ARG A 1 764 ? -5.620 -28.051 -25.025 1.00 60.47 764 ARG A O 1
ATOM 6200 N N . GLU A 1 765 ? -5.484 -25.825 -24.761 1.00 68.31 765 GLU A N 1
ATOM 6201 C CA . GLU A 1 765 ? -5.232 -25.810 -23.318 1.00 68.31 765 GLU A CA 1
ATOM 6202 C C . GLU A 1 765 ? -6.028 -24.678 -22.653 1.00 68.31 765 GLU A C 1
ATOM 6204 O O . GLU A 1 765 ? -6.332 -23.661 -23.281 1.00 68.31 765 GLU A O 1
ATOM 6209 N N . LEU A 1 766 ? -6.374 -24.863 -21.377 1.00 80.69 766 LEU A N 1
ATOM 6210 C CA . LEU A 1 766 ? -7.103 -23.883 -20.571 1.00 80.69 766 LEU A CA 1
ATOM 6211 C C . LEU A 1 766 ? -6.142 -22.817 -20.019 1.00 80.69 766 LEU A C 1
ATOM 6213 O O . LEU A 1 766 ? -5.070 -23.165 -19.520 1.00 80.69 766 LEU A O 1
ATOM 6217 N N . ASP A 1 767 ? -6.532 -21.534 -20.033 1.00 85.19 767 ASP A N 1
ATOM 6218 C CA . ASP A 1 767 ? -5.702 -20.471 -19.449 1.00 85.19 767 ASP A CA 1
ATOM 6219 C C . ASP A 1 767 ? -5.332 -20.781 -17.992 1.00 85.19 767 ASP A C 1
ATOM 6221 O O . ASP A 1 767 ? -6.164 -21.135 -17.153 1.00 85.19 767 ASP A O 1
ATOM 6225 N N . ARG A 1 768 ? -4.052 -20.586 -17.677 1.00 85.44 768 ARG A N 1
ATOM 6226 C CA . ARG A 1 768 ? -3.473 -20.911 -16.378 1.00 85.44 768 ARG A CA 1
ATOM 6227 C C . ARG A 1 768 ? -4.073 -20.083 -15.241 1.00 85.44 768 ARG A C 1
ATOM 6229 O O . ARG A 1 768 ? -4.184 -20.601 -14.126 1.00 85.44 768 ARG A O 1
ATOM 6236 N N . ASN A 1 769 ? -4.435 -18.823 -15.488 1.00 85.56 769 ASN A N 1
ATOM 6237 C CA . ASN A 1 769 ? -5.002 -17.955 -14.456 1.00 85.56 769 ASN A CA 1
ATOM 6238 C C . ASN A 1 769 ? -6.461 -18.328 -14.181 1.00 85.56 769 ASN A C 1
ATOM 6240 O O . ASN A 1 769 ? -6.824 -18.521 -13.020 1.00 85.56 769 ASN A O 1
ATOM 6244 N N . PHE A 1 770 ? -7.264 -18.528 -15.229 1.00 87.12 770 PHE A N 1
ATOM 6245 C CA . PHE A 1 770 ? -8.632 -19.021 -15.113 1.00 87.12 770 PHE A CA 1
ATOM 6246 C C . PHE A 1 770 ? -8.689 -20.415 -14.475 1.00 87.12 770 PHE A C 1
ATOM 6248 O O . PHE A 1 770 ? -9.462 -20.621 -13.542 1.00 87.12 770 PHE A O 1
ATOM 6255 N N . ARG A 1 771 ? -7.821 -21.354 -14.874 1.00 89.56 771 ARG A N 1
ATOM 6256 C CA . ARG A 1 771 ? -7.719 -22.683 -14.245 1.00 89.56 771 ARG A CA 1
ATOM 6257 C C . ARG A 1 771 ? -7.461 -22.573 -12.741 1.00 89.56 771 ARG A C 1
ATOM 6259 O O . ARG A 1 771 ? -8.129 -23.226 -11.944 1.00 89.56 771 ARG A O 1
ATOM 6266 N N . LEU A 1 772 ? -6.517 -21.721 -12.331 1.00 89.38 772 LEU A N 1
ATOM 6267 C CA . LEU A 1 772 ? -6.199 -21.498 -10.916 1.00 89.38 772 LEU A CA 1
ATOM 6268 C C . LEU A 1 772 ? -7.339 -20.799 -10.152 1.00 89.38 772 LEU A C 1
ATOM 6270 O O . LEU A 1 772 ? -7.555 -21.094 -8.977 1.00 89.38 772 LEU A O 1
ATOM 6274 N N . PHE A 1 773 ? -8.074 -19.901 -10.808 1.00 89.69 773 PHE A N 1
ATOM 6275 C CA . PHE A 1 773 ? -9.291 -19.289 -10.278 1.00 89.69 773 PHE A CA 1
ATOM 6276 C C . PHE A 1 773 ? -10.398 -20.337 -10.068 1.00 89.69 773 PHE A C 1
ATOM 6278 O O . PHE A 1 773 ? -10.907 -20.468 -8.955 1.00 89.69 773 PHE A O 1
ATOM 6285 N N . ALA A 1 774 ? -10.710 -21.139 -11.088 1.00 89.38 774 ALA A N 1
ATOM 6286 C CA . ALA A 1 774 ? -11.741 -22.173 -11.046 1.00 89.38 774 ALA A CA 1
ATOM 6287 C C . ALA A 1 774 ? -11.474 -23.216 -9.946 1.00 89.38 774 ALA A C 1
ATOM 6289 O O . ALA A 1 774 ? -12.388 -23.543 -9.189 1.00 89.38 774 ALA A O 1
ATOM 6290 N N . ILE A 1 775 ? -10.215 -23.651 -9.771 1.00 92.06 775 ILE A N 1
ATOM 6291 C CA . ILE A 1 775 ? -9.807 -24.536 -8.662 1.00 92.06 775 ILE A CA 1
ATOM 6292 C C . ILE A 1 775 ? -10.217 -23.953 -7.301 1.00 92.06 775 ILE A C 1
ATOM 6294 O O . ILE A 1 775 ? -10.786 -24.665 -6.475 1.00 92.06 775 ILE A O 1
ATOM 6298 N N . ARG A 1 776 ? -9.966 -22.659 -7.062 1.00 91.38 776 ARG A N 1
ATOM 6299 C CA . ARG A 1 776 ? -10.267 -21.996 -5.779 1.00 91.38 776 ARG A CA 1
ATOM 6300 C C . ARG A 1 776 ? -11.767 -21.862 -5.530 1.00 91.38 776 ARG A C 1
ATOM 6302 O O . ARG A 1 776 ? -12.212 -22.111 -4.413 1.00 91.38 776 ARG A O 1
ATOM 6309 N N . GLN A 1 777 ? -12.548 -21.519 -6.557 1.00 89.75 777 GLN A N 1
ATOM 6310 C CA . GLN A 1 777 ? -14.008 -21.433 -6.428 1.00 89.75 777 GLN A CA 1
ATOM 6311 C C . GLN A 1 777 ? -14.624 -22.809 -6.151 1.00 89.75 777 GLN A C 1
ATOM 6313 O O . GLN A 1 777 ? -15.435 -22.960 -5.242 1.00 89.75 777 GLN A O 1
ATOM 6318 N N . ILE A 1 778 ? -14.182 -23.843 -6.868 1.00 89.31 778 ILE A N 1
ATOM 6319 C CA . ILE A 1 778 ? -14.662 -25.210 -6.649 1.00 89.31 778 ILE A CA 1
ATOM 6320 C C . ILE A 1 778 ? -14.267 -25.714 -5.256 1.00 89.31 778 ILE A C 1
ATOM 6322 O O . ILE A 1 778 ? -15.118 -26.249 -4.549 1.00 89.31 778 ILE A O 1
ATOM 6326 N N . ARG A 1 779 ? -13.024 -25.486 -4.803 1.00 90.56 779 ARG A N 1
ATOM 6327 C CA . ARG A 1 779 ? -12.606 -25.822 -3.429 1.00 90.56 779 ARG A CA 1
ATOM 6328 C C . ARG A 1 779 ? -13.440 -25.102 -2.365 1.00 90.56 779 ARG A C 1
ATOM 6330 O O . ARG A 1 779 ? -13.754 -25.722 -1.352 1.00 90.56 779 ARG A O 1
ATOM 6337 N N . LEU A 1 780 ? -13.819 -23.838 -2.590 1.00 88.62 780 LEU A N 1
ATOM 6338 C CA . LEU A 1 780 ? -14.724 -23.100 -1.702 1.00 88.62 780 LEU A CA 1
ATOM 6339 C C . LEU A 1 780 ? -16.092 -23.783 -1.601 1.00 88.62 780 LEU A C 1
ATOM 6341 O O . LEU A 1 780 ? -16.556 -24.021 -0.489 1.00 88.62 780 LEU A O 1
ATOM 6345 N N . PHE A 1 781 ? -16.733 -24.111 -2.727 1.00 87.31 781 PHE A N 1
ATOM 6346 C CA . PHE A 1 781 ? -18.058 -24.736 -2.681 1.00 87.31 781 PHE A CA 1
ATOM 6347 C C . PHE A 1 781 ? -18.018 -26.164 -2.125 1.00 87.31 781 PHE A C 1
ATOM 6349 O O . PHE A 1 781 ? -18.914 -26.541 -1.371 1.00 87.31 781 PHE A O 1
ATOM 6356 N N . VAL A 1 782 ? -16.959 -26.931 -2.429 1.00 86.50 782 VAL A N 1
ATOM 6357 C CA . VAL A 1 782 ? -16.712 -28.237 -1.799 1.00 86.50 782 VAL A CA 1
ATOM 6358 C C . VAL A 1 782 ? -16.643 -28.073 -0.285 1.00 86.50 782 VAL A C 1
ATOM 6360 O O . VAL A 1 782 ? -17.384 -28.748 0.421 1.00 86.50 782 VAL A O 1
ATOM 6363 N N . PHE A 1 783 ? -15.832 -27.137 0.221 1.00 85.19 783 PHE A N 1
ATOM 6364 C CA . PHE A 1 783 ? -15.744 -26.852 1.653 1.00 85.19 783 PHE A CA 1
ATOM 6365 C C . PHE A 1 783 ? -17.100 -26.445 2.257 1.00 85.19 783 PHE A C 1
ATOM 6367 O O . PHE A 1 783 ? -17.575 -27.087 3.188 1.00 85.19 783 PHE A O 1
ATOM 6374 N N . ALA A 1 784 ? -17.737 -25.403 1.731 1.00 80.81 784 ALA A N 1
ATOM 6375 C CA . ALA A 1 784 ? -18.863 -24.764 2.404 1.00 80.81 784 ALA A CA 1
ATOM 6376 C C . ALA A 1 784 ? -20.188 -25.546 2.300 1.00 80.81 784 ALA A C 1
ATOM 6378 O O . ALA A 1 784 ? -21.060 -25.369 3.153 1.00 80.81 784 ALA A O 1
ATOM 6379 N N . GLY A 1 785 ? -20.350 -26.415 1.295 1.00 78.50 785 GLY A N 1
ATOM 6380 C CA . GLY A 1 785 ? -21.564 -27.217 1.131 1.00 78.50 785 GLY A CA 1
ATOM 6381 C C . GLY A 1 785 ? -21.607 -28.507 1.963 1.00 78.50 785 GLY A C 1
ATOM 6382 O O . GLY A 1 785 ? -22.689 -28.908 2.389 1.00 78.50 785 GLY A O 1
ATOM 6383 N N . HIS A 1 786 ? -20.476 -29.196 2.172 1.00 84.19 786 HIS A N 1
ATOM 6384 C CA . HIS A 1 786 ? -20.514 -30.580 2.678 1.00 84.19 786 HIS A CA 1
ATOM 6385 C C . HIS A 1 786 ? -20.773 -30.654 4.190 1.00 84.19 786 HIS A C 1
ATOM 6387 O O . HIS A 1 786 ? -21.651 -31.399 4.632 1.00 84.19 786 HIS A O 1
ATOM 6393 N N . ASP A 1 787 ? -20.033 -29.870 4.972 1.00 81.69 787 ASP A N 1
ATOM 6394 C CA . ASP A 1 787 ? -20.021 -29.945 6.436 1.00 81.69 787 ASP A CA 1
ATOM 6395 C C . ASP A 1 787 ? -21.300 -29.350 7.052 1.00 81.69 787 ASP A C 1
ATOM 6397 O O . ASP A 1 787 ? -21.922 -29.936 7.941 1.00 81.69 787 ASP A O 1
ATOM 6401 N N . SER A 1 788 ? -21.764 -28.231 6.487 1.00 83.75 788 SER A N 1
ATOM 6402 C CA . SER A 1 788 ? -22.996 -27.535 6.874 1.00 83.75 788 SER A CA 1
ATOM 6403 C C . SER A 1 788 ? -24.248 -28.391 6.638 1.00 83.75 788 SER A C 1
ATOM 6405 O O . SER A 1 788 ? -25.067 -28.575 7.545 1.00 83.75 788 SER A O 1
ATOM 6407 N N . THR A 1 789 ? -24.366 -28.980 5.444 1.00 89.25 789 THR A N 1
ATOM 6408 C CA . THR A 1 789 ? -25.464 -29.889 5.082 1.00 89.25 789 THR A CA 1
ATOM 6409 C C . THR A 1 789 ? -25.436 -31.155 5.941 1.00 89.25 789 THR A C 1
ATOM 6411 O O . THR A 1 789 ? -26.477 -31.578 6.442 1.00 89.25 789 THR A O 1
ATOM 6414 N N . SER A 1 790 ? -24.248 -31.731 6.171 1.00 90.12 790 SER A N 1
ATOM 6415 C CA . SER A 1 790 ? -24.087 -32.937 6.995 1.00 90.12 790 SER A CA 1
ATOM 6416 C C . SER A 1 790 ? -24.537 -32.701 8.437 1.00 90.12 790 SER A C 1
ATOM 6418 O O . SER A 1 790 ? -25.355 -33.455 8.970 1.00 90.12 790 SER A O 1
ATOM 6420 N N . SER A 1 791 ? -24.071 -31.602 9.037 1.00 87.88 791 SER A N 1
ATOM 6421 C CA . SER A 1 791 ? -24.434 -31.200 10.398 1.00 87.88 791 SER A CA 1
ATOM 6422 C C . SER A 1 791 ? -25.943 -30.993 10.539 1.00 87.88 791 SER A C 1
ATOM 6424 O O . SER A 1 791 ? -26.549 -31.497 11.483 1.00 87.88 791 SER A O 1
ATOM 6426 N N . THR A 1 792 ? -26.572 -30.333 9.560 1.00 90.81 792 THR A N 1
ATOM 6427 C CA . THR A 1 792 ? -28.027 -30.107 9.549 1.00 90.81 792 THR A CA 1
ATOM 6428 C C . THR A 1 792 ? -28.803 -31.426 9.506 1.00 90.81 792 THR A C 1
ATOM 6430 O O . THR A 1 792 ? -29.725 -31.610 10.296 1.00 90.81 792 THR A O 1
ATOM 6433 N N . ILE A 1 793 ? -28.413 -32.376 8.645 1.00 94.44 793 ILE A N 1
ATOM 6434 C CA . ILE A 1 793 ? -29.045 -33.706 8.564 1.00 94.44 793 ILE A CA 1
ATOM 6435 C C . ILE A 1 793 ? -28.886 -34.476 9.884 1.00 94.44 793 ILE A C 1
ATOM 6437 O O . ILE A 1 793 ? -29.852 -35.064 10.373 1.00 94.44 793 ILE A O 1
ATOM 6441 N N . CYS A 1 794 ? -27.698 -34.436 10.496 1.00 94.44 794 CYS A N 1
ATOM 6442 C CA . CYS A 1 794 ? -27.445 -35.092 11.780 1.00 94.44 794 CYS A CA 1
ATOM 6443 C C . CYS A 1 794 ? -28.328 -34.521 12.901 1.00 94.44 794 CYS A C 1
ATOM 6445 O O . CYS A 1 794 ? -28.941 -35.291 13.643 1.00 94.44 794 CYS A O 1
ATOM 6447 N N . TYR A 1 795 ? -28.457 -33.192 13.000 1.00 93.44 795 TYR A N 1
ATOM 6448 C CA . TYR A 1 795 ? -29.348 -32.564 13.981 1.00 93.44 795 TYR A CA 1
ATOM 6449 C C . TYR A 1 795 ? -30.836 -32.792 13.672 1.00 93.44 795 TYR A C 1
ATOM 6451 O O . TYR A 1 795 ? -31.601 -33.001 14.611 1.00 93.44 795 TYR A O 1
ATOM 6459 N N . CYS A 1 796 ? -31.244 -32.859 12.396 1.00 95.25 796 CYS A N 1
ATOM 6460 C CA . CYS A 1 796 ? -32.614 -33.229 12.014 1.00 95.25 796 CYS A CA 1
ATOM 6461 C C . CYS A 1 796 ? -32.958 -34.630 12.539 1.00 95.25 796 CYS A C 1
ATOM 6463 O O . CYS A 1 796 ? -33.976 -34.814 13.203 1.00 95.25 796 CYS A O 1
ATOM 6465 N N . PHE A 1 797 ? -32.096 -35.622 12.287 1.00 95.06 797 PHE A N 1
ATOM 6466 C CA . PHE A 1 797 ? -32.303 -36.985 12.780 1.00 95.06 797 PHE A CA 1
ATOM 6467 C C . PHE A 1 797 ? -32.256 -37.069 14.310 1.00 95.06 797 PHE A C 1
ATOM 6469 O O . PHE A 1 797 ? -33.072 -37.780 14.896 1.00 95.06 797 PHE A O 1
ATOM 6476 N N . HIS A 1 798 ? -31.371 -36.315 14.968 1.00 95.12 798 HIS A N 1
ATOM 6477 C CA . HIS A 1 798 ? -31.331 -36.238 16.428 1.00 95.12 798 HIS A CA 1
ATOM 6478 C C . HIS A 1 798 ? -32.648 -35.698 17.012 1.00 95.12 798 HIS A C 1
ATOM 6480 O O . HIS A 1 798 ? -33.263 -36.364 17.845 1.00 95.12 798 HIS A O 1
ATOM 6486 N N . LEU A 1 799 ? -33.133 -34.551 16.528 1.00 95.19 799 LEU A N 1
ATOM 6487 C CA . LEU A 1 799 ? -34.386 -33.948 16.990 1.00 95.19 799 LEU A CA 1
ATOM 6488 C C . LEU A 1 799 ? -35.602 -34.835 16.697 1.00 95.19 799 LEU A C 1
ATOM 6490 O O . LEU A 1 799 ? -36.438 -35.030 17.577 1.00 95.19 799 LEU A O 1
ATOM 6494 N N . LEU A 1 800 ? -35.682 -35.436 15.507 1.00 96.44 800 LEU A N 1
ATOM 6495 C CA . LEU A 1 800 ? -36.760 -36.369 15.160 1.00 96.44 800 LEU A CA 1
ATOM 6496 C C . LEU A 1 800 ? -36.737 -37.642 16.018 1.00 96.44 800 LEU A C 1
ATOM 6498 O O . LEU A 1 800 ? -37.797 -38.176 16.331 1.00 96.44 800 LEU A O 1
ATOM 6502 N N . SER A 1 801 ? -35.560 -38.112 16.451 1.00 95.38 801 SER A N 1
ATOM 6503 C CA . SER A 1 801 ? -35.455 -39.255 17.373 1.00 95.38 801 SER A CA 1
ATOM 6504 C C . SER A 1 801 ? -35.980 -38.950 18.783 1.00 95.38 801 SER A C 1
ATOM 6506 O O . SER A 1 801 ? -36.425 -39.860 19.477 1.00 95.38 801 SER A O 1
ATOM 6508 N N . GLN A 1 802 ? -35.970 -37.675 19.188 1.00 96.75 802 GLN A N 1
ATOM 6509 C CA . GLN A 1 802 ? -36.479 -37.199 20.479 1.00 96.75 802 GLN A CA 1
ATOM 6510 C C . GLN A 1 802 ? -37.952 -36.766 20.434 1.00 96.75 802 GLN A C 1
ATOM 6512 O O . GLN A 1 802 ? -38.562 -36.610 21.487 1.00 96.75 802 GLN A O 1
ATOM 6517 N N . ASN A 1 803 ? -38.531 -36.592 19.241 1.00 96.38 803 ASN A N 1
ATOM 6518 C CA . ASN A 1 803 ? -39.900 -36.107 19.045 1.00 96.38 803 ASN A CA 1
ATOM 6519 C C . ASN A 1 803 ? -40.697 -37.079 18.145 1.00 96.38 803 ASN A C 1
ATOM 6521 O O . ASN A 1 803 ? -40.874 -36.807 16.951 1.00 96.38 803 ASN A O 1
ATOM 6525 N N . PRO A 1 804 ? -41.175 -38.222 18.685 1.00 96.19 804 PRO A N 1
ATOM 6526 C CA . PRO A 1 804 ? -41.848 -39.261 17.902 1.00 96.19 804 PRO A CA 1
ATOM 6527 C C . PRO A 1 804 ? -43.102 -38.778 17.165 1.00 96.19 804 PRO A C 1
ATOM 6529 O O . PRO A 1 804 ? -43.330 -39.202 16.034 1.00 96.19 804 PRO A O 1
ATOM 6532 N N . ASP A 1 805 ? -43.872 -37.864 17.760 1.00 96.44 805 ASP A N 1
ATOM 6533 C CA . ASP A 1 805 ? -45.095 -37.319 17.155 1.00 96.44 805 ASP A CA 1
ATOM 6534 C C . ASP A 1 805 ? -44.777 -36.455 15.924 1.00 96.44 805 ASP A C 1
ATOM 6536 O O . ASP A 1 805 ? -45.372 -36.635 14.861 1.00 96.44 805 ASP A O 1
ATOM 6540 N N . THR A 1 806 ? -43.753 -35.599 16.015 1.00 96.31 806 THR A N 1
ATOM 6541 C CA . THR A 1 806 ? -43.208 -34.826 14.885 1.00 96.31 806 THR A CA 1
ATOM 6542 C C . THR A 1 806 ? -42.717 -35.747 13.766 1.00 96.31 806 THR A C 1
ATOM 6544 O O . THR A 1 806 ? -42.973 -35.499 12.587 1.00 96.31 806 THR A O 1
ATOM 6547 N N . LEU A 1 807 ? -42.047 -36.852 14.114 1.00 96.94 807 LEU A N 1
ATOM 6548 C CA . LEU A 1 807 ? -41.608 -37.862 13.147 1.00 96.94 807 LEU A CA 1
ATOM 6549 C C . LEU A 1 807 ? -42.788 -38.608 12.502 1.00 96.94 807 LEU A C 1
ATOM 6551 O O . LEU A 1 807 ? -42.734 -38.912 11.308 1.00 96.94 807 LEU A O 1
ATOM 6555 N N . ALA A 1 808 ? -43.852 -38.895 13.252 1.00 96.06 808 ALA A N 1
ATOM 6556 C CA . ALA A 1 808 ? -45.073 -39.492 12.719 1.00 96.06 808 ALA A CA 1
ATOM 6557 C C . ALA A 1 808 ? -45.790 -38.533 11.753 1.00 96.06 808 ALA A C 1
ATOM 6559 O O . ALA A 1 808 ? -46.158 -38.946 10.654 1.00 96.06 808 ALA A O 1
ATOM 6560 N N . GLN A 1 809 ? -45.905 -37.249 12.104 1.00 97.00 809 GLN A N 1
ATOM 6561 C CA . GLN A 1 809 ? -46.505 -36.222 11.249 1.00 97.00 809 GLN A CA 1
ATOM 6562 C C . GLN A 1 809 ? -45.697 -35.991 9.960 1.00 97.00 809 GLN A C 1
ATOM 6564 O O . GLN A 1 809 ? -46.276 -35.936 8.876 1.00 97.00 809 GLN A O 1
ATOM 6569 N N . LEU A 1 810 ? -44.363 -35.944 10.045 1.00 95.94 810 LEU A N 1
ATOM 6570 C CA . LEU A 1 810 ? -43.478 -35.845 8.877 1.00 95.94 810 LEU A CA 1
ATOM 6571 C C . LEU A 1 810 ? -43.614 -37.069 7.955 1.00 95.94 810 LEU A C 1
ATOM 6573 O O . LEU A 1 810 ? -43.693 -36.930 6.736 1.00 95.94 810 LEU A O 1
ATOM 6577 N N . ARG A 1 811 ? -43.710 -38.279 8.522 1.00 95.38 811 ARG A N 1
ATOM 6578 C CA . ARG A 1 811 ? -43.972 -39.501 7.743 1.00 95.38 811 ARG A CA 1
ATOM 6579 C C . ARG A 1 811 ? -45.357 -39.502 7.096 1.00 95.38 811 ARG A C 1
ATOM 6581 O O . ARG A 1 811 ? -45.477 -39.990 5.977 1.00 95.38 811 ARG A O 1
ATOM 6588 N N . ALA A 1 812 ? -46.372 -38.942 7.753 1.00 95.56 812 ALA A N 1
ATOM 6589 C CA . ALA A 1 812 ? -47.707 -38.792 7.178 1.00 95.56 812 ALA A CA 1
ATOM 6590 C C . ALA A 1 812 ? -47.718 -37.806 5.994 1.00 95.56 812 ALA A C 1
ATOM 6592 O O . ALA A 1 812 ? -48.337 -38.102 4.975 1.00 95.56 812 ALA A O 1
ATOM 6593 N N . GLU A 1 813 ? -46.978 -36.691 6.073 1.00 96.62 813 GLU A N 1
ATOM 6594 C CA . GLU A 1 813 ? -46.759 -35.798 4.922 1.00 96.62 813 GLU A CA 1
ATOM 6595 C C . GLU A 1 813 ? -46.064 -36.541 3.772 1.00 96.62 813 GLU A C 1
ATOM 6597 O O . GLU A 1 813 ? -46.578 -36.563 2.654 1.00 96.62 813 GLU A O 1
ATOM 6602 N N . HIS A 1 814 ? -44.947 -37.223 4.051 1.00 95.00 814 HIS A N 1
ATOM 6603 C CA . HIS A 1 814 ? -44.235 -38.018 3.046 1.00 95.00 814 HIS A CA 1
ATOM 6604 C C . HIS A 1 814 ? -45.151 -39.061 2.386 1.00 95.00 814 HIS A C 1
ATOM 6606 O O . HIS A 1 814 ? -45.124 -39.210 1.168 1.00 95.00 814 HIS A O 1
ATOM 6612 N N . GLN A 1 815 ? -45.987 -39.755 3.163 1.00 94.19 815 GLN A N 1
ATOM 6613 C CA . GLN A 1 815 ? -46.946 -40.731 2.647 1.00 94.19 815 GLN A CA 1
ATOM 6614 C C . GLN A 1 815 ? -48.072 -40.084 1.823 1.00 94.19 815 GLN A C 1
ATOM 6616 O O . GLN A 1 815 ? -48.572 -40.707 0.888 1.00 94.19 815 GLN A O 1
ATOM 6621 N N . SER A 1 816 ? -48.465 -38.845 2.126 1.00 93.88 816 SER A N 1
ATOM 6622 C CA . SER A 1 816 ? -49.456 -38.111 1.332 1.00 93.88 816 SER A CA 1
ATOM 6623 C C . SER A 1 816 ? -48.911 -37.643 -0.021 1.00 93.88 816 SER A C 1
ATOM 6625 O O . SER A 1 816 ? -49.692 -37.520 -0.961 1.00 93.88 816 SER A O 1
ATOM 6627 N N . VAL A 1 817 ? -47.606 -37.367 -0.125 1.00 93.75 817 VAL A N 1
ATOM 6628 C CA . VAL A 1 817 ? -46.962 -36.850 -1.350 1.00 93.75 817 VAL A CA 1
ATOM 6629 C C . VAL A 1 817 ? -46.389 -37.975 -2.218 1.00 93.75 817 VAL A C 1
ATOM 6631 O O . VAL A 1 817 ? -46.561 -37.965 -3.434 1.00 93.75 817 VAL A O 1
ATOM 6634 N N . TYR A 1 818 ? -45.752 -38.974 -1.600 1.00 91.62 818 TYR A N 1
ATOM 6635 C CA . TYR A 1 818 ? -45.081 -40.089 -2.283 1.00 91.62 818 TYR A CA 1
ATOM 6636 C C . TYR A 1 818 ? -45.859 -41.417 -2.220 1.00 91.62 818 TYR A C 1
ATOM 6638 O O . TYR A 1 818 ? -45.423 -42.438 -2.755 1.00 91.62 818 TYR A O 1
ATOM 6646 N N . GLY A 1 819 ? -47.022 -41.444 -1.569 1.00 89.12 819 GLY A N 1
ATOM 6647 C CA . GLY A 1 819 ? -47.769 -42.677 -1.322 1.00 89.12 819 GLY A CA 1
ATOM 6648 C C . GLY A 1 819 ? -47.141 -43.559 -0.234 1.00 89.12 819 GLY A C 1
ATOM 6649 O O . GLY A 1 819 ? -46.135 -43.228 0.389 1.00 89.12 819 GLY A O 1
ATOM 6650 N N . SER A 1 820 ? -47.762 -44.712 0.024 1.00 87.50 820 SER A N 1
ATOM 6651 C CA . SER A 1 820 ? -47.366 -45.620 1.111 1.00 87.50 820 SER A CA 1
ATOM 6652 C C . SER A 1 820 ? -46.141 -46.492 0.817 1.00 87.50 820 SER A C 1
ATOM 6654 O O . SER A 1 820 ? -45.557 -47.037 1.751 1.00 87.50 820 SER A O 1
ATOM 6656 N N . ASP A 1 821 ? -45.750 -46.655 -0.452 1.00 89.69 821 ASP A N 1
ATOM 6657 C CA . ASP A 1 821 ? -44.570 -47.443 -0.821 1.00 89.69 821 ASP A CA 1
ATOM 6658 C C . ASP A 1 821 ? -43.308 -46.574 -0.915 1.00 89.69 821 ASP A C 1
ATOM 6660 O O . ASP A 1 821 ? -43.006 -45.969 -1.946 1.00 89.69 821 ASP A O 1
ATOM 6664 N N . VAL A 1 822 ? -42.522 -46.593 0.162 1.00 85.31 822 VAL A N 1
ATOM 6665 C CA . VAL A 1 822 ? -41.226 -45.905 0.284 1.00 85.31 822 VAL A CA 1
ATOM 6666 C C . VAL A 1 822 ? -40.194 -46.385 -0.754 1.00 85.31 822 VAL A C 1
ATOM 6668 O O . VAL A 1 822 ? -39.255 -45.654 -1.071 1.00 85.31 822 VAL A O 1
ATOM 6671 N N . LEU A 1 823 ? -40.333 -47.596 -1.311 1.00 87.19 823 LEU A N 1
ATOM 6672 C CA . LEU A 1 823 ? -39.436 -48.086 -2.366 1.00 87.19 823 LEU A CA 1
ATOM 6673 C C . LEU A 1 823 ? -39.742 -47.454 -3.733 1.00 87.19 823 LEU A C 1
ATOM 6675 O O . LEU A 1 823 ? -38.857 -47.416 -4.589 1.00 87.19 823 LEU A O 1
ATOM 6679 N N . SER A 1 824 ? -40.948 -46.910 -3.926 1.00 89.69 824 SER A N 1
ATOM 6680 C CA . SER A 1 824 ? -41.348 -46.214 -5.155 1.00 89.69 824 SER A CA 1
ATOM 6681 C C . SER A 1 824 ? -40.880 -44.751 -5.219 1.00 89.69 824 SER A C 1
ATOM 6683 O O . SER A 1 824 ? -40.682 -44.222 -6.316 1.00 89.69 824 SER A O 1
ATOM 6685 N N . THR A 1 825 ? -40.619 -44.114 -4.069 1.00 91.00 825 THR A N 1
ATOM 6686 C CA . THR A 1 825 ? -40.221 -42.697 -3.952 1.00 91.00 825 THR A CA 1
ATOM 6687 C C . THR A 1 825 ? -39.048 -42.277 -4.859 1.00 91.00 825 THR A C 1
ATOM 6689 O O . THR A 1 825 ? -39.142 -41.216 -5.478 1.00 91.00 825 THR A O 1
ATOM 6692 N N . PRO A 1 826 ? -37.962 -43.064 -5.036 1.00 92.31 826 PRO A N 1
ATOM 6693 C CA . PRO A 1 826 ? -36.885 -42.714 -5.966 1.00 92.31 826 PRO A CA 1
ATOM 6694 C C . PRO A 1 826 ? -37.368 -42.606 -7.416 1.00 92.31 826 PRO A C 1
ATOM 6696 O O . PRO A 1 826 ? -37.010 -41.664 -8.117 1.00 92.31 826 PRO A O 1
ATOM 6699 N N . SER A 1 827 ? -38.214 -43.539 -7.860 1.00 91.25 827 SER A N 1
ATOM 6700 C CA . SER A 1 827 ? -38.779 -43.547 -9.215 1.00 91.25 827 SER A CA 1
ATOM 6701 C C . SER A 1 827 ? -39.747 -42.383 -9.424 1.00 91.25 827 SER A C 1
ATOM 6703 O O . SER A 1 827 ? -39.729 -41.751 -10.479 1.00 91.25 827 SER A O 1
ATOM 6705 N N . GLN A 1 828 ? -40.537 -42.045 -8.400 1.00 90.94 828 GLN A N 1
ATOM 6706 C CA . GLN A 1 828 ? -41.412 -40.874 -8.417 1.00 90.94 828 GLN A CA 1
ATOM 6707 C C . GLN A 1 828 ? -40.612 -39.575 -8.544 1.00 90.94 828 GLN A C 1
ATOM 6709 O O . GLN A 1 828 ? -40.876 -38.811 -9.466 1.00 90.94 828 GLN A O 1
ATOM 6714 N N . LEU A 1 829 ? -39.587 -39.361 -7.710 1.00 90.44 829 LEU A N 1
ATOM 6715 C CA . LEU A 1 829 ? -38.713 -38.179 -7.770 1.00 90.44 829 LEU A CA 1
ATOM 6716 C C . LEU A 1 829 ? -37.936 -38.066 -9.091 1.00 90.44 829 LEU A C 1
ATOM 6718 O O . LEU A 1 829 ? -37.672 -36.960 -9.552 1.00 90.44 829 LEU A O 1
ATOM 6722 N N . LEU A 1 830 ? -37.586 -39.192 -9.721 1.00 90.00 830 LEU A N 1
ATOM 6723 C CA . LEU A 1 830 ? -36.998 -39.206 -11.065 1.00 90.00 830 LEU A CA 1
ATOM 6724 C C . LEU A 1 830 ? -38.014 -38.829 -12.155 1.00 90.00 830 LEU A C 1
ATOM 6726 O O . LEU A 1 830 ? -37.638 -38.180 -13.130 1.00 90.00 830 LEU A O 1
ATOM 6730 N N . SER A 1 831 ? -39.282 -39.227 -12.003 1.00 90.69 831 SER A N 1
ATOM 6731 C CA . SER A 1 831 ? -40.358 -38.915 -12.956 1.00 90.69 831 SER A CA 1
ATOM 6732 C C . SER A 1 831 ? -40.922 -37.498 -12.803 1.00 90.69 831 SER A C 1
ATOM 6734 O O . SER A 1 831 ? -41.253 -36.861 -13.800 1.00 90.69 831 SER A O 1
ATOM 6736 N N . ASN A 1 832 ? -40.997 -36.993 -11.570 1.00 89.75 832 ASN A N 1
ATOM 6737 C CA . ASN A 1 832 ? -41.477 -35.662 -11.234 1.00 89.75 832 ASN A CA 1
ATOM 6738 C C . ASN A 1 832 ? -40.638 -35.041 -10.094 1.00 89.75 832 ASN A C 1
ATOM 6740 O O . ASN A 1 832 ? -41.021 -35.113 -8.922 1.00 89.75 832 ASN A O 1
ATOM 6744 N N . PRO A 1 833 ? -39.500 -34.401 -10.424 1.00 87.88 833 PRO A N 1
ATOM 6745 C CA . PRO A 1 833 ? -38.634 -33.750 -9.444 1.00 87.88 833 PRO A CA 1
ATOM 6746 C C . PRO A 1 833 ? -39.304 -32.662 -8.591 1.00 87.88 833 PRO A C 1
ATOM 6748 O O . PRO A 1 833 ? -38.797 -32.364 -7.511 1.00 87.88 833 PRO A O 1
ATOM 6751 N N . SER A 1 834 ? -40.418 -32.058 -9.036 1.00 87.12 834 SER A N 1
ATOM 6752 C CA . SER A 1 834 ? -41.056 -30.956 -8.298 1.00 87.12 834 SER A CA 1
ATOM 6753 C C . SER A 1 834 ? -41.685 -31.393 -6.975 1.00 87.12 834 SER A C 1
ATOM 6755 O O . SER A 1 834 ? -41.811 -30.553 -6.090 1.00 87.12 834 SER A O 1
ATOM 6757 N N . LEU A 1 835 ? -42.004 -32.685 -6.809 1.00 88.88 835 LEU A N 1
ATOM 6758 C CA . LEU A 1 835 ? -42.577 -33.247 -5.574 1.00 88.88 835 LEU A CA 1
ATOM 6759 C C . LEU A 1 835 ? -41.704 -32.982 -4.335 1.00 88.88 835 LEU A C 1
ATOM 6761 O O . LEU A 1 835 ? -42.212 -32.910 -3.220 1.00 88.88 835 LEU A O 1
ATOM 6765 N N . ALA A 1 836 ? -40.395 -32.773 -4.522 1.00 84.06 836 ALA A N 1
ATOM 6766 C CA . ALA A 1 836 ? -39.486 -32.380 -3.447 1.00 84.06 836 ALA A CA 1
ATOM 6767 C C . ALA A 1 836 ? -39.839 -31.019 -2.806 1.00 84.06 836 ALA A C 1
ATOM 6769 O O . ALA A 1 836 ? -39.462 -30.775 -1.661 1.00 84.06 836 ALA A O 1
ATOM 6770 N N . ASN A 1 837 ? -40.563 -30.150 -3.520 1.00 85.38 837 ASN A N 1
A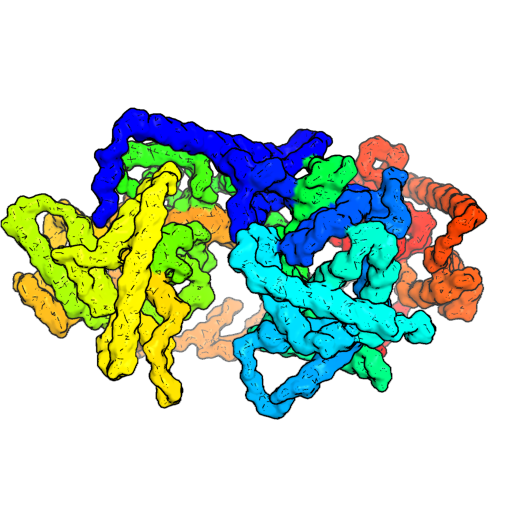TOM 6771 C CA . ASN A 1 837 ? -41.020 -28.848 -3.026 1.00 85.38 837 ASN A CA 1
ATOM 6772 C C . ASN A 1 837 ? -42.372 -28.927 -2.293 1.00 85.38 837 ASN A C 1
ATOM 6774 O O . ASN A 1 837 ? -42.706 -28.011 -1.542 1.00 85.38 837 ASN A O 1
ATOM 6778 N N . ASP A 1 838 ? -43.125 -30.020 -2.456 1.00 89.50 838 ASP A N 1
ATOM 6779 C CA . ASP A 1 838 ? -44.480 -30.197 -1.914 1.00 89.50 838 ASP A CA 1
ATOM 6780 C C . ASP A 1 838 ? -44.481 -30.702 -0.451 1.00 89.50 838 ASP A C 1
ATOM 6782 O O . ASP A 1 838 ? -45.456 -31.280 0.023 1.00 89.50 838 ASP A O 1
ATOM 6786 N N . LEU A 1 839 ? -43.386 -30.464 0.285 1.00 93.75 839 LEU A N 1
ATOM 6787 C CA . LEU A 1 839 ? -43.159 -30.909 1.669 1.00 93.75 839 LEU A CA 1
ATOM 6788 C C . LEU A 1 839 ? -43.048 -29.728 2.667 1.00 93.75 839 LEU A C 1
ATOM 6790 O O . LEU A 1 839 ? -41.958 -29.449 3.196 1.00 93.75 839 LEU A O 1
ATOM 6794 N N . PRO A 1 840 ? -44.130 -28.966 2.918 1.00 93.94 840 PRO A N 1
ATOM 6795 C CA . PRO A 1 840 ? -44.094 -27.780 3.775 1.00 93.94 840 PRO A CA 1
ATOM 6796 C C . PRO A 1 840 ? -43.760 -28.077 5.247 1.00 93.94 840 PRO A C 1
ATOM 6798 O O . PRO A 1 840 ? -43.042 -27.288 5.866 1.00 93.94 840 PRO A O 1
ATOM 6801 N N . TYR A 1 841 ? -44.224 -29.191 5.817 1.00 95.62 841 TYR A N 1
ATOM 6802 C CA . TYR A 1 841 ? -43.947 -29.575 7.205 1.00 95.62 841 TYR A CA 1
ATOM 6803 C C . TYR A 1 841 ? -42.511 -30.078 7.371 1.00 95.62 841 TYR A C 1
ATOM 6805 O O . TYR A 1 841 ? -41.805 -29.645 8.279 1.00 95.62 841 TYR A O 1
ATOM 6813 N N . THR A 1 842 ? -42.019 -30.899 6.444 1.00 95.19 842 THR A N 1
ATOM 6814 C CA . THR A 1 842 ? -40.604 -31.306 6.385 1.00 95.19 842 THR A CA 1
ATOM 6815 C C . THR A 1 842 ? -39.689 -30.086 6.260 1.00 95.19 842 THR A C 1
ATOM 6817 O O . THR A 1 842 ? -38.690 -29.970 6.970 1.00 95.19 842 THR A O 1
ATOM 6820 N N . THR A 1 843 ? -40.073 -29.114 5.426 1.00 93.25 843 THR A N 1
ATOM 6821 C CA . THR A 1 843 ? -39.382 -27.820 5.309 1.00 93.25 843 THR A CA 1
ATOM 6822 C C . THR A 1 843 ? -39.404 -27.040 6.627 1.00 93.25 843 THR A C 1
ATOM 6824 O O . THR A 1 843 ? -38.398 -26.423 6.985 1.00 93.25 843 THR A O 1
ATOM 6827 N N . ALA A 1 844 ? -40.510 -27.070 7.377 1.00 92.19 844 ALA A N 1
ATOM 6828 C CA . ALA A 1 844 ? -40.593 -26.455 8.700 1.00 92.19 844 ALA A CA 1
ATOM 6829 C C . ALA A 1 844 ? -39.662 -27.145 9.716 1.00 92.19 844 ALA A C 1
ATOM 6831 O O . ALA A 1 844 ? -38.932 -26.451 10.418 1.00 92.19 844 ALA A O 1
ATOM 6832 N N . VAL A 1 845 ? -39.594 -28.482 9.732 1.00 94.06 845 VAL A N 1
ATOM 6833 C CA . VAL A 1 845 ? -38.669 -29.257 10.587 1.00 94.06 845 VAL A CA 1
ATOM 6834 C C . VAL A 1 845 ? -37.199 -28.942 10.272 1.00 94.06 845 VAL A C 1
ATOM 6836 O O . VAL A 1 845 ? -36.394 -28.763 11.190 1.00 94.06 845 VAL A O 1
ATOM 6839 N N . ILE A 1 846 ? -36.836 -28.811 8.991 1.00 91.38 846 ILE A N 1
ATOM 6840 C CA . ILE A 1 846 ? -35.479 -28.406 8.584 1.00 91.38 846 ILE A CA 1
ATOM 6841 C C . ILE A 1 846 ? -35.180 -26.971 9.045 1.00 91.38 846 ILE A C 1
ATOM 6843 O O . ILE A 1 846 ? -34.113 -26.715 9.605 1.00 91.38 846 ILE A O 1
ATOM 6847 N N . LYS A 1 847 ? -36.119 -26.031 8.862 1.00 86.69 847 LYS A N 1
ATOM 6848 C CA . LYS A 1 847 ? -35.964 -24.636 9.315 1.00 86.69 847 LYS A CA 1
ATOM 6849 C C . LYS A 1 847 ? -35.835 -24.527 10.834 1.00 86.69 847 LYS A C 1
ATOM 6851 O O . LYS A 1 847 ? -34.986 -23.778 11.304 1.00 86.69 847 LYS A O 1
ATOM 6856 N N . GLU A 1 848 ? -36.611 -25.298 11.588 1.00 91.75 848 GLU A N 1
ATOM 6857 C CA . GLU A 1 848 ? -36.533 -25.344 13.050 1.00 91.75 848 GLU A CA 1
ATOM 6858 C C . GLU A 1 848 ? -35.204 -25.945 13.524 1.00 91.75 848 GLU A C 1
ATOM 6860 O O . GLU A 1 848 ? -34.559 -25.415 14.428 1.00 91.75 848 GLU A O 1
ATOM 6865 N N . THR A 1 849 ? -34.715 -26.983 12.840 1.00 89.38 849 THR A N 1
ATOM 6866 C CA . THR A 1 849 ? -33.378 -27.534 13.097 1.00 89.38 849 THR A CA 1
ATOM 6867 C C . THR A 1 849 ? -32.291 -26.483 12.860 1.00 89.38 849 THR A C 1
ATOM 6869 O O . THR A 1 849 ? -31.414 -26.320 13.705 1.00 89.38 849 THR A O 1
ATOM 6872 N N . LEU A 1 850 ? -32.362 -25.725 11.760 1.00 82.81 850 LEU A N 1
ATOM 6873 C CA . LEU A 1 850 ? -31.423 -24.635 11.461 1.00 82.81 850 LEU A CA 1
ATOM 6874 C C . LEU A 1 850 ? -31.528 -23.465 12.453 1.00 82.81 850 LEU A C 1
ATOM 6876 O O . LEU A 1 850 ? -30.519 -22.829 12.738 1.00 82.81 850 LEU A O 1
ATOM 6880 N N . ARG A 1 851 ? -32.716 -23.196 13.007 1.00 83.56 851 ARG A N 1
ATOM 6881 C CA . ARG A 1 851 ? -32.933 -22.189 14.060 1.00 83.56 851 ARG A CA 1
ATOM 6882 C C . ARG A 1 851 ? -32.256 -22.592 15.375 1.00 83.56 851 ARG A C 1
ATOM 6884 O O . ARG A 1 851 ? -31.615 -21.766 16.020 1.00 83.56 851 ARG A O 1
ATOM 6891 N N . LEU A 1 852 ? -32.371 -23.865 15.760 1.00 78.50 852 LEU A N 1
ATOM 6892 C CA . LEU A 1 852 ? -31.807 -24.412 17.001 1.00 78.50 852 LEU A CA 1
ATOM 6893 C C . LEU A 1 852 ? -30.302 -24.722 16.904 1.00 78.50 852 LEU A C 1
ATOM 6895 O O . LEU A 1 852 ? -29.573 -24.563 17.893 1.00 78.50 852 LEU A O 1
ATOM 6899 N N . PHE A 1 853 ? -29.843 -25.171 15.734 1.00 80.81 853 PHE A N 1
ATOM 6900 C CA . PHE A 1 853 ? -28.482 -25.638 15.446 1.00 80.81 853 PHE A CA 1
ATOM 6901 C C . PHE A 1 853 ? -27.969 -25.082 14.100 1.00 80.81 853 PHE A C 1
ATOM 6903 O O . PHE A 1 853 ? -27.746 -25.841 13.152 1.00 80.81 853 PHE A O 1
ATOM 6910 N N . PRO A 1 854 ? -27.770 -23.756 13.986 1.00 77.62 854 PRO A N 1
ATOM 6911 C CA . PRO A 1 854 ? -27.247 -23.151 12.767 1.00 77.62 854 PRO A CA 1
ATOM 6912 C C . PRO A 1 854 ? -25.789 -23.588 12.527 1.00 77.62 854 PRO A C 1
ATOM 6914 O O . PRO A 1 854 ? -24.964 -23.473 13.437 1.00 77.62 854 PRO A O 1
ATOM 6917 N N . PRO A 1 855 ? -25.427 -24.057 11.316 1.00 71.06 855 PRO A N 1
ATOM 6918 C CA . PRO A 1 855 ? -24.082 -24.571 11.040 1.00 71.06 855 PRO A CA 1
ATOM 6919 C C . PRO A 1 855 ? -23.011 -23.475 10.898 1.00 71.06 855 PRO A C 1
ATOM 6921 O O . PRO A 1 855 ? -21.821 -23.778 10.911 1.00 71.06 855 PRO A O 1
ATOM 6924 N N . ALA A 1 856 ? -23.406 -22.210 10.721 1.00 70.44 856 ALA A N 1
ATOM 6925 C CA . ALA A 1 856 ? -22.504 -21.075 10.531 1.00 70.44 856 ALA A CA 1
ATOM 6926 C C . ALA A 1 856 ? -23.186 -19.745 10.907 1.00 70.44 856 ALA A C 1
ATOM 6928 O O . ALA A 1 856 ? -24.398 -19.686 11.117 1.00 70.44 856 ALA A O 1
ATOM 6929 N N . SER A 1 857 ? -22.402 -18.667 10.999 1.00 69.75 857 SER A N 1
ATOM 6930 C CA . SER A 1 857 ? -22.858 -17.346 11.449 1.00 69.75 857 SER A CA 1
ATOM 6931 C C . SER A 1 857 ? -22.367 -16.208 10.544 1.00 69.75 857 SER A C 1
ATOM 6933 O O . SER A 1 857 ? -21.354 -16.329 9.851 1.00 69.75 857 SER A O 1
ATOM 6935 N N . ALA A 1 858 ? -23.060 -15.062 10.551 1.00 71.94 858 ALA A N 1
ATOM 6936 C CA . ALA A 1 858 ? -22.625 -13.905 9.773 1.00 71.94 858 ALA A CA 1
ATOM 6937 C C . ALA A 1 858 ? -21.470 -13.178 10.460 1.00 71.94 858 ALA A C 1
ATOM 6939 O O . ALA A 1 858 ? -21.654 -12.607 11.530 1.00 71.94 858 ALA A O 1
ATOM 6940 N N . SER A 1 859 ? -20.315 -13.075 9.802 1.00 74.75 859 SER A N 1
ATOM 6941 C CA . SER A 1 859 ? -19.313 -12.064 10.161 1.00 74.75 859 SER A CA 1
ATOM 6942 C C . SER A 1 859 ? -19.290 -10.910 9.158 1.00 74.75 859 SER A C 1
ATOM 6944 O O . SER A 1 859 ? -19.485 -11.119 7.955 1.00 74.75 859 SER A O 1
ATOM 6946 N N . ARG A 1 860 ? -19.078 -9.684 9.652 1.00 78.62 860 ARG A N 1
ATOM 6947 C CA . ARG A 1 860 ? -18.981 -8.435 8.866 1.00 78.62 860 ARG A CA 1
ATOM 6948 C C . ARG A 1 860 ? -17.927 -7.507 9.466 1.00 78.62 860 ARG A C 1
ATOM 6950 O O . ARG A 1 860 ? -17.707 -7.517 10.676 1.00 78.62 860 ARG A O 1
ATOM 6957 N N . GLN A 1 861 ? -17.285 -6.696 8.631 1.00 80.38 861 GLN A N 1
ATOM 6958 C CA . GLN A 1 861 ? -16.357 -5.667 9.097 1.00 80.38 861 GLN A CA 1
ATOM 6959 C C . GLN A 1 861 ? -17.139 -4.399 9.445 1.00 80.38 861 GLN A C 1
ATOM 6961 O O . GLN A 1 861 ? -17.829 -3.835 8.599 1.00 80.38 861 GLN A O 1
ATOM 6966 N N . GLY A 1 862 ? -17.034 -3.928 10.684 1.00 74.69 862 GLY A N 1
ATOM 6967 C CA . GLY A 1 862 ? -17.598 -2.640 11.066 1.00 74.69 862 GLY A CA 1
ATOM 6968 C C . GLY A 1 862 ? -16.790 -1.471 10.486 1.00 74.69 862 GLY A C 1
ATOM 6969 O O . GLY A 1 862 ? -15.558 -1.546 10.401 1.00 74.69 862 GLY A O 1
ATOM 6970 N N . MET A 1 863 ? -17.472 -0.395 10.078 1.00 72.38 863 MET A N 1
ATOM 6971 C CA . MET A 1 863 ? -16.889 0.707 9.299 1.00 72.38 863 MET A CA 1
ATOM 6972 C C . MET A 1 863 ? -17.042 2.073 9.986 1.00 72.38 863 MET A C 1
ATOM 6974 O O . MET A 1 863 ? -18.039 2.292 10.672 1.00 72.38 863 MET A O 1
ATOM 6978 N N . PRO A 1 864 ? -16.085 3.007 9.794 1.00 71.31 864 PRO A N 1
ATOM 6979 C CA . PRO A 1 864 ? -16.171 4.370 10.319 1.00 71.31 864 PRO A CA 1
ATOM 6980 C C . PRO A 1 864 ? -17.454 5.102 9.903 1.00 71.31 864 PRO A C 1
ATOM 6982 O O . PRO A 1 864 ? -17.749 5.202 8.712 1.00 71.31 864 PRO A O 1
ATOM 6985 N N . GLY A 1 865 ? -18.184 5.651 10.876 1.00 72.31 865 GLY A N 1
ATOM 6986 C CA . GLY A 1 865 ? -19.405 6.427 10.626 1.00 72.31 865 GLY A CA 1
ATOM 6987 C C . GLY A 1 865 ? -20.580 5.578 10.136 1.00 72.31 865 GLY A C 1
ATOM 6988 O O . GLY A 1 865 ? -21.421 6.064 9.383 1.00 72.31 865 GLY A O 1
ATOM 6989 N N . VAL A 1 866 ? -20.605 4.295 10.511 1.00 79.50 866 VAL A N 1
ATOM 6990 C CA . VAL A 1 866 ? -21.773 3.427 10.353 1.00 79.50 866 VAL A CA 1
ATOM 6991 C C . VAL A 1 866 ? -22.158 2.888 11.722 1.00 79.50 866 VAL A C 1
ATOM 6993 O O . VAL A 1 866 ? -21.306 2.392 12.463 1.00 79.50 866 VAL A O 1
ATOM 6996 N N . GLU A 1 867 ? -23.444 2.965 12.028 1.00 85.31 867 GLU A N 1
ATOM 6997 C CA . GLU A 1 867 ? -24.049 2.604 13.307 1.00 85.31 867 GLU A CA 1
ATOM 6998 C C . GLU A 1 867 ? -25.055 1.463 13.109 1.00 85.31 867 GLU A C 1
ATOM 7000 O O . GLU A 1 867 ? -25.556 1.232 12.005 1.00 85.31 867 GLU A O 1
ATOM 7005 N N . LEU A 1 868 ? -25.296 0.708 14.176 1.00 84.75 868 LEU A N 1
ATOM 7006 C CA . LEU A 1 868 ? -26.472 -0.143 14.335 1.00 84.75 868 LEU A CA 1
ATOM 7007 C C . LEU A 1 868 ? -27.315 0.436 15.468 1.00 84.75 868 LEU A C 1
ATOM 7009 O O . LEU A 1 868 ? -26.775 1.122 16.330 1.00 84.75 868 LEU A O 1
ATOM 7013 N N . ILE A 1 869 ? -28.607 0.140 15.473 1.00 85.38 869 ILE A N 1
ATOM 7014 C CA . ILE A 1 869 ? -29.492 0.433 16.598 1.00 85.38 869 ILE A CA 1
ATOM 7015 C C . ILE A 1 869 ? -29.804 -0.914 17.253 1.00 85.38 869 ILE A C 1
ATOM 7017 O O . ILE A 1 869 ? -30.065 -1.889 16.542 1.00 85.38 869 ILE A O 1
ATOM 7021 N N . ASP A 1 870 ? -29.649 -0.979 18.571 1.00 85.06 870 ASP A N 1
ATOM 7022 C CA . ASP A 1 870 ? -29.971 -2.150 19.389 1.00 85.06 870 ASP A CA 1
ATOM 7023 C C . ASP A 1 870 ? -31.481 -2.188 19.716 1.00 85.06 870 ASP A C 1
ATOM 7025 O O . ASP A 1 870 ? -32.208 -1.250 19.377 1.00 85.06 870 ASP A O 1
ATOM 7029 N N . ASP A 1 871 ? -31.991 -3.264 20.320 1.00 83.06 871 ASP A N 1
ATOM 7030 C CA . ASP A 1 871 ? -33.443 -3.402 20.542 1.00 83.06 871 ASP A CA 1
ATOM 7031 C C . ASP A 1 871 ? -33.992 -2.404 21.596 1.00 83.06 871 ASP A C 1
ATOM 7033 O O . ASP A 1 871 ? -35.186 -2.106 21.592 1.00 83.06 871 ASP A O 1
ATOM 7037 N N . ASN A 1 872 ? -33.120 -1.785 22.408 1.00 82.94 872 ASN A N 1
ATOM 7038 C CA . ASN A 1 872 ? -33.441 -0.680 23.324 1.00 82.94 872 ASN A CA 1
ATOM 7039 C C . ASN A 1 872 ? -33.400 0.711 22.653 1.00 82.94 872 ASN A C 1
ATOM 7041 O O . ASN A 1 872 ? -33.654 1.725 23.305 1.00 82.94 872 ASN A O 1
ATOM 7045 N N . GLY A 1 873 ? -33.047 0.798 21.367 1.00 80.44 873 GLY A N 1
ATOM 7046 C CA . GLY A 1 873 ? -32.830 2.070 20.672 1.00 80.44 873 GLY A CA 1
ATOM 7047 C C . GLY A 1 873 ? -31.433 2.673 20.884 1.00 80.44 873 GLY A C 1
ATOM 7048 O O . GLY A 1 873 ? -31.167 3.781 20.412 1.00 80.44 873 GLY A O 1
ATOM 7049 N N . THR A 1 874 ? -30.516 1.959 21.543 1.00 83.31 874 THR A N 1
ATOM 7050 C CA . THR A 1 874 ? -29.129 2.392 21.745 1.00 83.31 874 THR A CA 1
ATOM 7051 C C . THR A 1 874 ? -28.392 2.411 20.413 1.00 83.31 874 THR A C 1
ATOM 7053 O O . THR A 1 874 ? -28.261 1.395 19.724 1.00 83.31 874 THR A O 1
ATOM 7056 N N . ILE A 1 875 ? -27.833 3.569 20.064 1.00 85.00 875 ILE A N 1
ATOM 7057 C CA . ILE A 1 875 ? -26.941 3.704 18.913 1.00 85.00 875 ILE A CA 1
ATOM 7058 C C . ILE A 1 875 ? -25.607 3.024 19.253 1.00 85.00 875 ILE A C 1
ATOM 7060 O O . ILE A 1 875 ? -24.903 3.426 20.181 1.00 85.00 875 ILE A O 1
ATOM 7064 N N . CYS A 1 876 ? -25.263 2.002 18.469 1.00 83.00 876 CYS A N 1
ATOM 7065 C CA . CYS A 1 876 ? -24.083 1.149 18.596 1.00 83.00 876 CYS A CA 1
ATOM 7066 C C . CYS A 1 876 ? -23.113 1.343 17.403 1.00 83.00 876 CYS A C 1
ATOM 7068 O O . CYS A 1 876 ? -23.234 0.655 16.376 1.00 83.00 876 CYS A O 1
ATOM 7070 N N . PRO A 1 877 ? -22.128 2.261 17.496 1.00 82.69 877 PRO A N 1
ATOM 7071 C CA . PRO A 1 877 ? -21.183 2.554 16.421 1.00 82.69 877 PRO A CA 1
ATOM 7072 C C . PRO A 1 877 ? -20.237 1.401 16.085 1.00 82.69 877 PRO A C 1
ATOM 7074 O O . PRO A 1 877 ? -19.710 0.694 16.937 1.00 82.69 877 PRO A O 1
ATOM 7077 N N . THR A 1 878 ? -19.944 1.237 14.799 1.00 77.38 878 THR A N 1
ATOM 7078 C CA . THR A 1 878 ? -19.331 -0.005 14.299 1.00 77.38 878 THR A CA 1
ATOM 7079 C C . THR A 1 878 ? -17.833 0.129 13.998 1.00 77.38 878 THR A C 1
ATOM 7081 O O . THR A 1 878 ? -17.205 -0.800 13.496 1.00 77.38 878 THR A O 1
ATOM 7084 N N . ASN A 1 879 ? -17.243 1.286 14.307 1.00 69.56 879 ASN A N 1
ATOM 7085 C CA . ASN A 1 879 ? -15.957 1.784 13.807 1.00 69.56 879 ASN A CA 1
ATOM 7086 C C . ASN A 1 879 ? -14.768 0.810 13.985 1.00 69.56 879 ASN A C 1
ATOM 7088 O O . ASN A 1 879 ? -13.998 0.890 14.948 1.00 69.56 879 ASN A O 1
ATOM 7092 N N . GLY A 1 880 ? -14.545 -0.070 13.004 1.00 53.88 880 GLY A N 1
ATOM 7093 C CA . GLY A 1 880 ? -13.461 -1.052 13.000 1.00 53.88 880 GLY A CA 1
ATOM 7094 C C . GLY A 1 880 ? -13.562 -2.089 14.121 1.00 53.88 880 GLY A C 1
ATOM 7095 O O . GLY A 1 880 ? -12.533 -2.406 14.721 1.00 53.88 880 GLY A O 1
ATOM 7096 N N . ALA A 1 881 ? -14.780 -2.551 14.419 1.00 52.44 881 ALA A N 1
ATOM 7097 C CA . ALA A 1 881 ? -15.033 -3.769 15.183 1.00 52.44 881 ALA A CA 1
ATOM 7098 C C . ALA A 1 881 ? -15.239 -4.967 14.236 1.00 52.44 881 ALA A C 1
ATOM 7100 O O . ALA A 1 881 ? -15.782 -4.805 13.139 1.00 52.44 881 ALA A O 1
ATOM 7101 N N . VAL A 1 882 ? -14.827 -6.168 14.648 1.00 48.28 882 VAL A N 1
ATOM 7102 C CA . VAL A 1 882 ? -15.206 -7.411 13.951 1.00 48.28 882 VAL A CA 1
ATOM 7103 C C . VAL A 1 882 ? -16.584 -7.816 14.460 1.00 48.28 882 VAL A C 1
ATOM 7105 O O . VAL A 1 882 ? -16.749 -8.044 15.656 1.00 48.28 882 VAL A O 1
ATOM 7108 N N . LYS A 1 883 ? -17.582 -7.882 13.576 1.00 51.59 883 LYS A N 1
ATOM 7109 C CA . LYS A 1 883 ? -18.937 -8.284 13.962 1.00 51.59 883 LYS A CA 1
ATOM 7110 C C . LYS A 1 883 ? -19.133 -9.774 13.779 1.00 51.59 883 LYS A C 1
ATOM 7112 O O . LYS A 1 883 ? -18.713 -10.302 12.748 1.00 51.59 883 LYS A O 1
ATOM 7117 N N . ASN A 1 884 ? -19.866 -10.402 14.691 1.00 38.75 884 ASN A N 1
ATOM 7118 C CA . ASN A 1 884 ? -20.430 -11.731 14.485 1.00 38.75 884 ASN A CA 1
ATOM 7119 C C . ASN A 1 884 ? -21.891 -11.763 14.959 1.00 38.75 884 ASN A C 1
ATOM 7121 O O . ASN A 1 884 ? -22.175 -11.387 16.097 1.00 38.75 884 ASN A O 1
ATOM 7125 N N . SER A 1 885 ? -22.814 -12.188 14.092 1.00 37.97 885 SER A N 1
ATOM 7126 C CA . SER A 1 885 ? -24.225 -12.342 14.446 1.00 37.97 885 SER A CA 1
ATOM 7127 C C . SER A 1 885 ? -24.489 -13.736 15.028 1.00 37.97 885 SER A C 1
ATOM 7129 O O . SER A 1 885 ? -24.454 -14.720 14.284 1.00 37.97 885 SER A O 1
ATOM 7131 N N . SER A 1 886 ? -24.779 -13.843 16.323 1.00 35.06 886 SER A N 1
ATOM 7132 C CA . SER A 1 886 ? -25.138 -15.117 16.954 1.00 35.06 886 SER A CA 1
ATOM 7133 C C . SER A 1 886 ? -26.646 -15.339 16.869 1.00 35.06 886 SER A C 1
ATOM 7135 O O . SER A 1 886 ? -27.417 -14.665 17.546 1.00 35.06 886 SER A O 1
ATOM 7137 N N . GLN A 1 887 ? -27.077 -16.305 16.055 1.00 38.22 887 GLN A N 1
ATOM 7138 C CA . GLN A 1 887 ? -28.503 -16.576 15.814 1.00 38.22 887 GLN A CA 1
ATOM 7139 C C . GLN A 1 887 ? -29.238 -17.182 17.026 1.00 38.22 887 GLN A C 1
ATOM 7141 O O . GLN A 1 887 ? -30.463 -17.238 17.026 1.00 38.22 887 GLN A O 1
ATOM 7146 N N . ARG A 1 888 ? -28.522 -17.640 18.065 1.00 37.22 888 ARG A N 1
ATOM 7147 C CA . ARG A 1 888 ? -29.121 -18.448 19.142 1.00 37.22 888 ARG A CA 1
ATOM 7148 C C . ARG A 1 888 ? -29.768 -17.645 20.277 1.00 37.22 888 ARG A C 1
ATOM 7150 O O . ARG A 1 888 ? -30.595 -18.209 20.988 1.00 37.22 888 ARG A O 1
ATOM 7157 N N . GLY A 1 889 ? -29.414 -16.373 20.479 1.00 29.17 889 GLY A N 1
ATOM 7158 C CA . GLY A 1 889 ? -29.952 -15.585 21.603 1.00 29.17 889 GLY A CA 1
ATOM 7159 C C . GLY A 1 889 ? -31.355 -15.027 21.348 1.00 29.17 889 GLY A C 1
ATOM 7160 O O . GLY A 1 889 ? -32.239 -15.264 22.161 1.00 29.17 889 GLY A O 1
ATOM 7161 N N . GLY A 1 890 ? -31.614 -14.445 20.171 1.00 31.42 890 GLY A N 1
ATOM 7162 C CA . GLY A 1 890 ? -32.968 -14.041 19.749 1.00 31.42 890 GLY A CA 1
ATOM 7163 C C . GLY A 1 890 ? -33.917 -15.208 19.421 1.00 31.42 890 GLY A C 1
ATOM 7164 O O . GLY A 1 890 ? -34.965 -14.997 18.826 1.00 31.42 890 GLY A O 1
ATOM 7165 N N . SER A 1 891 ? -33.535 -16.450 19.745 1.00 33.19 891 SER A N 1
ATOM 7166 C CA . SER A 1 891 ? -34.292 -17.674 19.437 1.00 33.19 891 SER A CA 1
ATOM 7167 C C . SER A 1 891 ? -34.984 -18.297 20.661 1.00 33.19 891 SER A C 1
ATOM 7169 O O . SER A 1 891 ? -35.731 -19.263 20.520 1.00 33.19 891 SER A O 1
ATOM 7171 N N . SER A 1 892 ? -34.740 -17.769 21.864 1.00 30.59 892 SER A N 1
ATOM 7172 C CA . SER A 1 892 ? -35.353 -18.250 23.114 1.00 30.59 892 SER A CA 1
ATOM 7173 C C . SER A 1 892 ? -36.567 -17.436 23.578 1.00 30.59 892 SER A C 1
ATOM 7175 O O . SER A 1 892 ? -37.064 -17.688 24.670 1.00 30.59 892 SER A O 1
ATOM 7177 N N . ASP A 1 893 ? -37.040 -16.487 22.769 1.00 30.17 893 ASP A N 1
ATOM 7178 C CA . ASP A 1 893 ? -38.228 -15.679 23.057 1.00 30.17 893 ASP A CA 1
ATOM 7179 C C . ASP A 1 893 ? -39.514 -16.408 22.591 1.00 30.17 893 ASP A C 1
ATOM 7181 O O . ASP A 1 893 ? -39.634 -16.719 21.398 1.00 30.17 893 ASP A O 1
ATOM 7185 N N . PRO A 1 894 ? -40.457 -16.747 23.496 1.00 30.09 894 PRO A N 1
ATOM 7186 C CA . PRO A 1 894 ? -41.663 -17.500 23.150 1.00 30.09 894 PRO A CA 1
ATOM 7187 C C . PRO A 1 894 ? -42.711 -16.712 22.340 1.00 30.09 894 PRO A C 1
ATOM 7189 O O . PRO A 1 894 ? -43.577 -17.344 21.728 1.00 30.09 894 PRO A O 1
ATOM 7192 N N . ASP A 1 895 ? -42.650 -15.376 22.279 1.00 27.53 895 ASP A N 1
ATOM 7193 C CA . ASP A 1 895 ? -43.723 -14.556 21.682 1.00 27.53 895 ASP A CA 1
ATOM 7194 C C . ASP A 1 895 ? -43.668 -14.421 20.142 1.00 27.53 895 ASP A C 1
ATOM 7196 O O . ASP A 1 895 ? -44.573 -13.858 19.518 1.00 27.53 895 ASP A O 1
ATOM 7200 N N . MET A 1 896 ? -42.683 -15.030 19.468 1.00 30.03 896 MET A N 1
ATOM 7201 C CA . MET A 1 896 ? -42.544 -14.999 17.996 1.00 30.03 896 MET A CA 1
ATOM 7202 C C . MET A 1 896 ? -43.574 -15.849 17.206 1.00 30.03 896 MET A C 1
ATOM 7204 O O . MET A 1 896 ? -43.363 -16.186 16.040 1.00 30.03 896 MET A O 1
ATOM 7208 N N . THR A 1 897 ? -44.721 -16.195 17.797 1.00 24.34 897 THR A N 1
ATOM 7209 C CA . THR A 1 897 ? -45.734 -17.103 17.214 1.00 24.34 897 THR A CA 1
ATOM 7210 C C . THR A 1 897 ? -46.810 -16.418 16.347 1.00 24.34 897 THR A C 1
ATOM 7212 O O . THR A 1 897 ? -47.727 -17.080 15.856 1.00 24.34 897 THR A O 1
ATOM 7215 N N . SER A 1 898 ? -46.718 -15.104 16.107 1.00 23.66 898 SER A N 1
ATOM 7216 C CA . SER A 1 898 ? -47.848 -14.263 15.665 1.00 23.66 898 SER A CA 1
ATOM 7217 C C . SER A 1 898 ? -47.832 -13.746 14.208 1.00 23.66 898 SER A C 1
ATOM 7219 O O . SER A 1 898 ? -48.434 -12.712 13.924 1.00 23.66 898 SER A O 1
ATOM 7221 N N . ILE A 1 899 ? -47.255 -14.470 13.232 1.00 24.77 899 ILE A N 1
ATOM 7222 C CA . ILE A 1 899 ? -47.414 -14.131 11.793 1.00 24.77 899 ILE A CA 1
ATOM 7223 C C . ILE A 1 899 ? -48.055 -15.281 10.998 1.00 24.77 899 ILE A C 1
ATOM 7225 O O . ILE A 1 899 ? -47.394 -16.198 10.509 1.00 24.77 899 ILE A O 1
ATOM 7229 N N . ARG A 1 900 ? -49.381 -15.201 10.818 1.00 23.00 900 ARG A N 1
ATOM 7230 C CA . ARG A 1 900 ? -50.167 -16.117 9.974 1.00 23.00 900 ARG A CA 1
ATOM 7231 C C . ARG A 1 900 ? -50.049 -15.781 8.477 1.00 23.00 900 ARG A C 1
ATOM 7233 O O . ARG A 1 900 ? -50.550 -14.754 8.038 1.00 23.00 900 ARG A O 1
ATOM 7240 N N . GLY A 1 901 ? -49.568 -16.751 7.696 1.00 23.41 901 GLY A N 1
ATOM 7241 C CA . GLY A 1 901 ? -50.141 -17.115 6.389 1.00 23.41 901 GLY A CA 1
ATOM 7242 C C . GLY A 1 901 ? -49.713 -16.349 5.126 1.00 23.41 901 GLY A C 1
ATOM 7243 O O . GLY A 1 901 ? -50.167 -15.237 4.876 1.00 23.41 901 GLY A O 1
ATOM 7244 N N . LYS A 1 902 ? -48.990 -17.044 4.232 1.00 21.58 902 LYS A N 1
ATOM 7245 C CA . LYS A 1 902 ? -49.379 -17.336 2.827 1.00 21.58 902 LYS A CA 1
ATOM 7246 C C . LYS A 1 902 ? -48.379 -18.326 2.189 1.00 21.58 902 LYS A C 1
ATOM 7248 O O . LYS A 1 902 ? -47.299 -18.528 2.736 1.00 21.58 902 LYS A O 1
ATOM 7253 N N . GLY A 1 903 ? -48.814 -19.006 1.122 1.00 23.64 903 GLY A N 1
ATOM 7254 C CA . GLY A 1 903 ? -48.234 -20.254 0.589 1.00 23.64 903 GLY A CA 1
ATOM 7255 C C . GLY A 1 903 ? -46.891 -20.159 -0.164 1.00 23.64 903 GLY A C 1
ATOM 7256 O O . GLY A 1 903 ? -46.254 -19.106 -0.157 1.00 23.64 903 GLY A O 1
ATOM 7257 N N . PRO A 1 904 ? -46.442 -21.276 -0.775 1.00 26.55 904 PRO A N 1
ATOM 7258 C CA . PRO A 1 904 ? -45.081 -21.436 -1.282 1.00 26.55 904 PRO A CA 1
ATOM 7259 C C . PRO A 1 904 ? -44.855 -20.744 -2.632 1.00 26.55 904 PRO A C 1
ATOM 7261 O O . PRO A 1 904 ? -45.636 -20.902 -3.567 1.00 26.55 904 PRO A O 1
ATOM 7264 N N . GLY A 1 905 ? -43.739 -20.025 -2.728 1.00 22.11 905 GLY A N 1
ATOM 7265 C CA . GLY A 1 905 ? -43.219 -19.404 -3.943 1.00 22.11 905 GLY A CA 1
ATOM 7266 C C . GLY A 1 905 ? -41.766 -18.978 -3.719 1.00 22.11 905 GLY A C 1
ATOM 7267 O O . GLY A 1 905 ? -41.441 -18.478 -2.644 1.00 22.11 905 GLY A O 1
ATOM 7268 N N . ASP A 1 906 ? -40.933 -19.234 -4.726 1.00 21.52 906 ASP A N 1
ATOM 7269 C CA . ASP A 1 906 ? -39.531 -18.829 -4.902 1.00 21.52 906 ASP A CA 1
ATOM 7270 C C . ASP A 1 906 ? -38.488 -19.251 -3.840 1.00 21.52 906 ASP A C 1
ATOM 7272 O O . ASP A 1 906 ? -38.344 -18.695 -2.751 1.00 21.52 906 ASP A O 1
ATOM 7276 N N . LEU A 1 907 ? -37.675 -20.239 -4.237 1.00 26.05 907 LEU A N 1
ATOM 7277 C CA . LEU A 1 907 ? -36.455 -20.707 -3.570 1.00 26.05 907 LEU A CA 1
ATOM 7278 C C . LEU A 1 907 ? -35.262 -20.532 -4.531 1.00 26.05 907 LEU A C 1
ATOM 7280 O O . LEU A 1 907 ? -34.977 -21.421 -5.337 1.00 26.05 907 LEU A O 1
ATOM 7284 N N . SER A 1 908 ? -34.557 -19.396 -4.490 1.00 24.09 908 SER A N 1
ATOM 7285 C CA . SER A 1 908 ? -33.416 -19.161 -5.401 1.00 24.09 908 SER A CA 1
ATOM 7286 C C . SER A 1 908 ? -32.285 -18.280 -4.856 1.00 24.09 908 SER A C 1
ATOM 7288 O O . SER A 1 908 ? -31.728 -17.465 -5.589 1.00 24.09 908 SER A O 1
ATOM 7290 N N . SER A 1 909 ? -31.863 -18.501 -3.609 1.00 23.86 909 SER A N 1
ATOM 7291 C CA . SER A 1 909 ? -30.619 -17.919 -3.082 1.00 23.86 909 SER A CA 1
ATOM 7292 C C . SER A 1 909 ? -29.887 -18.841 -2.106 1.00 23.86 909 SER A C 1
ATOM 7294 O O . SER A 1 909 ? -30.041 -18.765 -0.889 1.00 23.86 909 SER A O 1
ATOM 7296 N N . MET A 1 910 ? -28.969 -19.660 -2.632 1.00 24.36 910 MET A N 1
ATOM 7297 C CA . MET A 1 910 ? -27.814 -20.080 -1.831 1.00 24.36 910 MET A CA 1
ATOM 7298 C C . MET A 1 910 ? -26.832 -18.907 -1.707 1.00 24.36 910 MET A C 1
ATOM 7300 O O . MET A 1 910 ? -25.855 -18.806 -2.451 1.00 24.36 910 MET A O 1
ATOM 7304 N N . ASP A 1 911 ? -27.070 -18.029 -0.733 1.00 24.08 911 ASP A N 1
ATOM 7305 C CA . ASP A 1 911 ? -25.949 -17.427 -0.013 1.00 24.08 911 ASP A CA 1
ATOM 7306 C C . ASP A 1 911 ? -25.359 -18.518 0.891 1.00 24.08 911 ASP A C 1
ATOM 7308 O O . ASP A 1 911 ? -26.058 -19.114 1.713 1.00 24.08 911 ASP A O 1
ATOM 7312 N N . LEU A 1 912 ? -24.075 -18.841 0.710 1.00 25.47 912 LEU A N 1
ATOM 7313 C CA . LEU A 1 912 ? -23.455 -19.948 1.437 1.00 25.47 912 LEU A CA 1
ATOM 7314 C C . LEU A 1 912 ? -23.356 -19.643 2.942 1.00 25.47 912 LEU A C 1
ATOM 7316 O O . LEU A 1 912 ? -22.459 -18.932 3.394 1.00 25.47 912 LEU A O 1
ATOM 7320 N N . GLY A 1 913 ? -24.271 -20.246 3.705 1.00 27.41 913 GLY A N 1
ATOM 7321 C CA . GLY A 1 913 ? -24.173 -20.453 5.151 1.00 27.41 913 GLY A CA 1
ATOM 7322 C C . GLY A 1 913 ? -24.426 -19.235 6.039 1.00 27.41 913 GLY A C 1
ATOM 7323 O O . GLY A 1 913 ? -24.043 -19.273 7.205 1.00 27.41 913 GLY A O 1
ATOM 7324 N N . ILE A 1 914 ? -25.015 -18.143 5.536 1.00 24.44 914 ILE A N 1
ATOM 7325 C CA . ILE A 1 914 ? -25.178 -16.906 6.315 1.00 24.44 914 ILE A CA 1
ATOM 7326 C C . ILE A 1 914 ? -26.535 -16.229 6.043 1.00 24.44 914 ILE A C 1
ATOM 7328 O O . ILE A 1 914 ? -26.780 -15.794 4.928 1.00 24.44 914 ILE A O 1
ATOM 7332 N N . ALA A 1 915 ? -27.317 -16.028 7.116 1.00 22.53 915 ALA A N 1
ATOM 7333 C CA . ALA A 1 915 ? -28.594 -15.291 7.208 1.00 22.53 915 ALA A CA 1
ATOM 7334 C C . ALA A 1 915 ? -29.851 -15.955 6.592 1.00 22.53 915 ALA A C 1
ATOM 7336 O O . ALA A 1 915 ? -30.132 -15.844 5.405 1.00 22.53 915 ALA A O 1
ATOM 7337 N N . LEU A 1 916 ? -30.691 -16.537 7.461 1.00 22.38 916 LEU A N 1
ATOM 7338 C CA . LEU A 1 916 ? -32.095 -16.859 7.174 1.00 22.38 916 LEU A CA 1
ATOM 7339 C C . LEU A 1 916 ? -32.999 -15.645 7.469 1.00 22.38 916 LEU A C 1
ATOM 7341 O O . LEU A 1 916 ? -33.629 -15.602 8.519 1.00 22.38 916 LEU A O 1
ATOM 7345 N N . VAL A 1 917 ? -33.096 -14.692 6.537 1.00 23.45 917 VAL A N 1
ATOM 7346 C CA . VAL A 1 917 ? -34.293 -13.844 6.328 1.00 23.45 917 VAL A CA 1
ATOM 7347 C C . VAL A 1 917 ? -34.417 -13.580 4.820 1.00 23.45 917 VAL A C 1
ATOM 7349 O O . VAL A 1 917 ? -33.408 -13.381 4.152 1.00 23.45 917 VAL A O 1
ATOM 7352 N N . ARG A 1 918 ? -35.647 -13.641 4.301 1.00 22.81 918 ARG A N 1
ATOM 7353 C CA . ARG A 1 918 ? -36.059 -13.609 2.881 1.00 22.81 918 ARG A CA 1
ATOM 7354 C C . ARG A 1 918 ? -35.294 -12.670 1.928 1.00 22.81 918 ARG A C 1
ATOM 7356 O O . ARG A 1 918 ? -35.192 -11.474 2.181 1.00 22.81 918 ARG A O 1
ATOM 7363 N N . GLU A 1 919 ? -35.006 -13.188 0.733 1.00 23.77 919 GLU A N 1
ATOM 7364 C CA . GLU A 1 919 ? -35.254 -12.447 -0.513 1.00 23.77 919 GLU A CA 1
ATOM 7365 C C . GLU A 1 919 ? -36.762 -12.439 -0.831 1.00 23.77 919 GLU A C 1
ATOM 7367 O O . GLU A 1 919 ? -37.481 -13.390 -0.511 1.00 23.77 919 GLU A O 1
ATOM 7372 N N . SER A 1 920 ? -37.231 -11.387 -1.503 1.00 28.23 920 SER A N 1
ATOM 7373 C CA . SER A 1 920 ? -38.488 -11.401 -2.257 1.00 28.23 920 SER A CA 1
ATOM 7374 C C . SER A 1 920 ? -38.419 -10.381 -3.395 1.00 28.23 920 SER A C 1
ATOM 7376 O O . SER A 1 920 ? -38.541 -9.178 -3.154 1.00 28.23 920 SER A O 1
ATOM 7378 N N . GLU A 1 921 ? -38.228 -10.855 -4.625 1.00 26.50 921 GLU A N 1
ATOM 7379 C CA . GLU A 1 921 ? -38.555 -10.084 -5.829 1.00 26.50 921 GLU A CA 1
ATOM 7380 C C . GLU A 1 921 ? -40.071 -10.172 -6.098 1.00 26.50 921 GLU A C 1
ATOM 7382 O O . GLU A 1 921 ? -40.732 -11.111 -5.656 1.00 26.50 921 GLU A O 1
ATOM 7387 N N . VAL A 1 922 ? -40.640 -9.194 -6.812 1.00 23.97 922 VAL A N 1
ATOM 7388 C CA . VAL A 1 922 ? -42.054 -9.208 -7.237 1.00 23.97 922 VAL A CA 1
ATOM 7389 C C . VAL A 1 922 ? -42.161 -8.761 -8.701 1.00 23.97 922 VAL A C 1
ATOM 7391 O O . VAL A 1 922 ? -41.959 -7.578 -8.981 1.00 23.97 922 VAL A O 1
ATOM 7394 N N . PRO A 1 923 ? -42.517 -9.661 -9.637 1.00 25.80 923 PRO A N 1
ATOM 7395 C CA . PRO A 1 923 ? -42.921 -9.314 -11.000 1.00 25.80 923 PRO A CA 1
ATOM 7396 C C . PRO A 1 923 ? -44.455 -9.319 -11.192 1.00 25.80 923 PRO A C 1
ATOM 7398 O O . PRO A 1 923 ? -45.205 -9.955 -10.456 1.00 25.80 923 PRO A O 1
ATOM 7401 N N . MET A 1 924 ? -44.925 -8.594 -12.211 1.00 25.86 924 MET A N 1
ATOM 7402 C CA . MET A 1 924 ? -46.345 -8.352 -12.534 1.00 25.86 924 MET A CA 1
ATOM 7403 C C . MET A 1 924 ? -47.053 -9.521 -13.253 1.00 25.86 924 MET A C 1
ATOM 7405 O O . MET A 1 924 ? -46.469 -10.068 -14.184 1.00 25.86 924 MET A O 1
ATOM 7409 N N . ALA A 1 925 ? -48.348 -9.763 -12.962 1.00 21.58 925 ALA A N 1
ATOM 7410 C CA . ALA A 1 925 ? -49.441 -9.926 -13.957 1.00 21.58 925 ALA A CA 1
ATOM 7411 C C . ALA A 1 925 ? -50.848 -10.129 -13.314 1.00 21.58 925 ALA A C 1
ATOM 7413 O O . ALA A 1 925 ? -50.965 -10.536 -12.163 1.00 21.58 925 ALA A O 1
ATOM 7414 N N . TYR A 1 926 ? -51.912 -9.817 -14.073 1.00 22.78 926 TYR A N 1
ATOM 7415 C CA . TYR A 1 926 ? -53.330 -9.670 -13.658 1.00 22.78 926 TYR A CA 1
ATOM 7416 C C . TYR A 1 926 ? -54.151 -10.978 -13.542 1.00 22.78 926 TYR A C 1
ATOM 7418 O O . TYR A 1 926 ? -53.783 -11.989 -14.142 1.00 22.78 926 TYR A O 1
ATOM 7426 N N . PRO A 1 927 ? -55.344 -10.926 -12.896 1.00 25.44 927 PRO A N 1
ATOM 7427 C CA . PRO A 1 927 ? -56.570 -10.994 -13.719 1.00 25.44 927 PRO A CA 1
ATOM 7428 C C . PRO A 1 927 ? -57.738 -10.025 -13.367 1.00 25.44 927 PRO A C 1
ATOM 7430 O O . PRO A 1 927 ? -58.133 -9.864 -12.219 1.00 25.44 927 PRO A O 1
ATOM 7433 N N . SER A 1 928 ? -58.325 -9.461 -14.437 1.00 22.45 928 SER A N 1
ATOM 7434 C CA . SER A 1 928 ? -59.740 -9.069 -14.684 1.00 22.45 928 SER A CA 1
ATOM 7435 C C . SER A 1 928 ? -60.585 -8.207 -13.706 1.00 22.45 928 SER A C 1
ATOM 7437 O O . SER A 1 928 ? -61.173 -8.736 -12.773 1.00 22.45 928 SER A O 1
ATOM 7439 N N . GLN A 1 929 ? -60.811 -6.941 -14.121 1.00 23.97 929 GLN A N 1
ATOM 7440 C CA . GLN A 1 929 ? -62.109 -6.220 -14.303 1.00 23.97 929 GLN A CA 1
ATOM 7441 C C . GLN A 1 929 ? -63.174 -6.239 -13.171 1.00 23.97 929 GLN A C 1
ATOM 7443 O O . GLN A 1 929 ? -63.650 -7.304 -12.806 1.00 23.97 929 GLN A O 1
ATOM 7448 N N . ARG A 1 930 ? -63.749 -5.126 -12.676 1.00 23.14 930 ARG A N 1
ATOM 7449 C CA . ARG A 1 930 ? -63.714 -3.655 -12.944 1.00 23.14 930 ARG A CA 1
ATOM 7450 C C . ARG A 1 930 ? -63.617 -2.961 -11.554 1.00 23.14 930 ARG A C 1
ATOM 7452 O O . ARG A 1 930 ? -63.966 -3.604 -10.575 1.00 23.14 930 ARG A O 1
ATOM 7459 N N . GLU A 1 931 ? -63.132 -1.737 -11.335 1.00 24.47 931 GLU A N 1
ATOM 7460 C CA . GLU A 1 931 ? -63.417 -0.439 -11.980 1.00 24.47 931 GLU A CA 1
ATOM 7461 C C . GLU A 1 931 ? -62.159 0.470 -12.058 1.00 24.47 931 GLU A C 1
ATOM 7463 O O . GLU A 1 931 ? -61.055 0.049 -11.722 1.00 24.47 931 GLU A O 1
ATOM 7468 N N . GLN A 1 932 ? -62.300 1.687 -12.597 1.00 31.12 932 GLN A N 1
ATOM 7469 C CA . GLN A 1 932 ? -61.197 2.565 -13.030 1.00 31.12 932 GLN A CA 1
ATOM 7470 C C . GLN A 1 932 ? -60.560 3.393 -11.893 1.00 31.12 932 GLN A C 1
ATOM 7472 O O . GLN A 1 932 ? -61.265 3.900 -11.025 1.00 31.12 932 GLN A O 1
ATOM 7477 N N . GLY A 1 933 ? -59.242 3.626 -11.968 1.00 26.20 933 GLY A N 1
ATOM 7478 C CA . GLY A 1 933 ? -58.527 4.580 -11.107 1.00 26.20 933 GLY A CA 1
ATOM 7479 C C . GLY A 1 933 ? -57.010 4.586 -11.336 1.00 26.20 933 GLY A C 1
ATOM 7480 O O . GLY A 1 933 ? -56.300 3.739 -10.803 1.00 26.20 933 GLY A O 1
ATOM 7481 N N . GLU A 1 934 ? -56.506 5.532 -12.132 1.00 35.72 934 GLU A N 1
ATOM 7482 C CA . GLU A 1 934 ? -55.062 5.739 -12.345 1.00 35.72 934 GLU A CA 1
ATOM 7483 C C . GLU A 1 934 ? -54.397 6.394 -11.116 1.00 35.72 934 GLU A C 1
ATOM 7485 O O . GLU A 1 934 ? -55.035 7.151 -10.382 1.00 35.72 934 GLU A O 1
ATOM 7490 N N . MET A 1 935 ? -53.101 6.133 -10.889 1.00 40.41 935 MET A N 1
ATOM 7491 C CA . MET A 1 935 ? -52.337 6.774 -9.806 1.00 40.41 935 MET A CA 1
ATOM 7492 C C . MET A 1 935 ? -52.244 8.290 -10.023 1.00 40.41 935 MET A C 1
ATOM 7494 O O . MET A 1 935 ? -51.495 8.764 -10.875 1.00 40.41 935 MET A O 1
ATOM 7498 N N . ALA A 1 936 ? -52.974 9.055 -9.216 1.00 43.22 936 ALA A N 1
ATOM 7499 C CA . ALA A 1 936 ? -52.986 10.507 -9.306 1.00 43.22 936 ALA A CA 1
ATOM 7500 C C . ALA A 1 936 ? -51.817 11.149 -8.533 1.00 43.22 936 ALA A C 1
ATOM 7502 O O . ALA A 1 936 ? -51.581 10.867 -7.359 1.00 43.22 936 ALA A O 1
ATOM 7503 N N . HIS A 1 937 ? -51.106 12.071 -9.181 1.00 59.94 937 HIS A N 1
ATOM 7504 C CA . HIS A 1 937 ? -50.012 12.844 -8.600 1.00 59.94 937 HIS A CA 1
ATOM 7505 C C . HIS A 1 937 ? -50.569 13.992 -7.738 1.00 59.94 937 HIS A C 1
ATOM 7507 O O . HIS A 1 937 ? -51.245 14.878 -8.259 1.00 59.94 937 HIS A O 1
ATOM 7513 N N . GLY A 1 938 ? -50.308 13.979 -6.428 1.00 46.62 938 GLY A N 1
ATOM 7514 C CA . GLY A 1 938 ? -50.866 14.941 -5.465 1.00 46.62 938 GLY A CA 1
ATOM 7515 C C . GLY A 1 938 ? -50.088 16.257 -5.321 1.00 46.62 938 GLY A C 1
ATOM 7516 O O . GLY A 1 938 ? -48.859 16.277 -5.360 1.00 46.62 938 GLY A O 1
ATOM 7517 N N . CYS A 1 939 ? -50.808 17.358 -5.094 1.00 66.06 939 CYS A N 1
ATOM 7518 C CA . CYS A 1 939 ? -50.261 18.671 -4.756 1.00 66.06 939 CYS A CA 1
ATOM 7519 C C . CYS A 1 939 ? -50.388 18.956 -3.251 1.00 66.06 939 CYS A C 1
ATOM 7521 O O . CYS A 1 939 ? -51.427 19.433 -2.800 1.00 66.06 939 CYS A O 1
ATOM 7523 N N . ILE A 1 940 ? -49.314 18.722 -2.492 1.00 47.31 940 ILE A N 1
ATOM 7524 C CA . ILE A 1 940 ? -49.298 18.767 -1.014 1.00 47.31 940 ILE A CA 1
ATOM 7525 C C . ILE A 1 940 ? -49.939 20.039 -0.402 1.00 47.31 940 ILE A C 1
ATOM 7527 O O . ILE A 1 940 ? -50.697 19.893 0.550 1.00 47.31 940 ILE A O 1
ATOM 7531 N N . PRO A 1 941 ? -49.739 21.273 -0.917 1.00 50.25 941 PRO A N 1
ATOM 7532 C CA . PRO A 1 941 ? -50.357 22.460 -0.309 1.00 50.25 941 PRO A CA 1
ATOM 7533 C C . PRO A 1 941 ? -51.891 22.575 -0.442 1.00 50.25 941 PRO A C 1
ATOM 7535 O O . PRO A 1 941 ? -52.473 23.462 0.175 1.00 50.25 941 PRO A O 1
ATOM 7538 N N . CYS A 1 942 ? -52.563 21.739 -1.248 1.00 65.75 942 CYS A N 1
ATOM 7539 C CA . CYS A 1 942 ? -54.032 21.759 -1.388 1.00 65.75 942 CYS A CA 1
ATOM 7540 C C . CYS A 1 942 ? -54.688 20.378 -1.598 1.00 65.75 942 CYS A C 1
ATOM 7542 O O . CYS A 1 942 ? -55.857 20.314 -1.980 1.00 65.75 942 CYS A O 1
ATOM 7544 N N . ASP A 1 943 ? -53.926 19.293 -1.425 1.00 54.69 943 ASP A N 1
ATOM 7545 C CA . ASP A 1 943 ? -54.295 17.879 -1.616 1.00 54.69 943 ASP A CA 1
ATOM 7546 C C . ASP A 1 943 ? -54.978 17.490 -2.947 1.00 54.69 943 ASP A C 1
ATOM 7548 O O . ASP A 1 943 ? -55.480 16.376 -3.115 1.00 54.69 943 ASP A O 1
ATOM 7552 N N . ARG A 1 944 ? -54.947 18.357 -3.968 1.00 62.69 944 ARG A N 1
ATOM 7553 C CA . ARG A 1 944 ? -55.496 18.025 -5.293 1.00 62.69 944 ARG A CA 1
ATOM 7554 C C . ARG A 1 944 ? -54.635 17.004 -6.024 1.00 62.69 944 ARG A C 1
ATOM 7556 O O . ARG A 1 944 ? -53.420 17.164 -6.128 1.00 62.69 944 ARG A O 1
ATOM 7563 N N . SER A 1 945 ? -55.285 15.987 -6.577 1.00 59.34 945 SER A N 1
ATOM 7564 C CA . SER A 1 945 ? -54.659 14.872 -7.292 1.00 59.34 945 SER A CA 1
ATOM 7565 C C . SER A 1 945 ? -54.841 15.020 -8.809 1.00 59.34 945 SER A C 1
ATOM 7567 O O . SER A 1 945 ? -55.936 15.323 -9.280 1.00 59.34 945 SER A O 1
ATOM 7569 N N . PHE A 1 946 ? -53.778 14.795 -9.584 1.00 71.31 946 PHE A N 1
ATOM 7570 C CA . PHE A 1 946 ? -53.748 15.001 -11.037 1.00 71.31 946 PHE A CA 1
ATOM 7571 C C . PHE A 1 946 ? -53.365 13.715 -11.775 1.00 71.31 946 PHE A C 1
ATOM 7573 O O . PHE A 1 946 ? -52.369 13.086 -11.431 1.00 71.31 946 PHE A O 1
ATOM 7580 N N . GLY A 1 947 ? -54.096 13.350 -12.833 1.00 56.34 947 GLY A N 1
ATOM 7581 C CA . GLY A 1 947 ? -53.853 12.117 -13.607 1.00 56.34 947 GLY A CA 1
ATOM 7582 C C . GLY A 1 947 ? -52.516 12.054 -14.365 1.00 56.34 947 GLY A C 1
ATOM 7583 O O . GLY A 1 947 ? -52.209 11.041 -14.977 1.00 56.34 947 GLY A O 1
ATOM 7584 N N . SER A 1 948 ? -51.701 13.115 -14.343 1.00 72.31 948 SER A N 1
ATOM 7585 C CA . SER A 1 948 ? -50.327 13.074 -14.850 1.00 72.31 948 SER A CA 1
ATOM 7586 C C . SER A 1 948 ? -49.412 14.060 -14.121 1.00 72.31 948 SER A C 1
ATOM 7588 O O . SER A 1 948 ? -49.834 15.129 -13.667 1.00 72.31 948 SER A O 1
ATOM 7590 N N . GLN A 1 949 ? -48.121 13.728 -14.056 1.00 62.78 949 GLN A N 1
ATOM 7591 C CA . GLN A 1 949 ? -47.087 14.587 -13.469 1.00 62.78 949 GLN A CA 1
ATOM 7592 C C . GLN A 1 949 ? -46.989 15.951 -14.175 1.00 62.78 949 GLN A C 1
ATOM 7594 O O . GLN A 1 949 ? -46.672 16.960 -13.547 1.00 62.78 949 GLN A O 1
ATOM 7599 N N . GLN A 1 950 ? -47.305 15.999 -15.472 1.00 73.06 950 GLN A N 1
ATOM 7600 C CA . GLN A 1 950 ? -47.284 17.223 -16.273 1.00 73.06 950 GLN A CA 1
ATOM 7601 C C . GLN A 1 950 ? -48.443 18.168 -15.900 1.00 73.06 950 GLN A C 1
ATOM 7603 O O . GLN A 1 950 ? -48.241 19.379 -15.818 1.00 73.06 950 GLN A O 1
ATOM 7608 N N . ALA A 1 951 ? -49.621 17.620 -15.571 1.00 71.06 951 ALA A N 1
ATOM 7609 C CA . ALA A 1 951 ? -50.754 18.388 -15.052 1.00 71.06 951 ALA A CA 1
ATOM 7610 C C . ALA A 1 951 ? -50.499 18.914 -13.624 1.00 71.06 951 ALA A C 1
ATOM 7612 O O . ALA A 1 951 ? -50.788 20.079 -13.346 1.00 71.06 951 ALA A O 1
ATOM 7613 N N . LEU A 1 952 ? -49.870 18.116 -12.747 1.00 75.75 952 LEU A N 1
ATOM 7614 C CA . LEU A 1 952 ? -49.401 18.598 -11.438 1.00 75.75 952 LEU A CA 1
ATOM 7615 C C . LEU A 1 952 ? -48.407 19.765 -11.594 1.00 75.75 952 LEU A C 1
ATOM 7617 O O . LEU A 1 952 ? -48.496 20.760 -10.876 1.00 75.75 952 LEU A O 1
ATOM 7621 N N . HIS A 1 953 ? -47.487 19.681 -12.560 1.00 69.31 953 HIS A N 1
ATOM 7622 C CA . HIS A 1 953 ? -46.506 20.739 -12.803 1.00 69.31 953 HIS A CA 1
ATOM 7623 C C . HIS A 1 953 ? -47.136 22.029 -13.364 1.00 69.31 953 HIS A C 1
ATOM 7625 O O . HIS A 1 953 ? -46.707 23.124 -13.003 1.00 69.31 953 HIS A O 1
ATOM 7631 N N . GLN A 1 954 ? -48.187 21.938 -14.189 1.00 73.25 954 GLN A N 1
ATOM 7632 C CA . GLN A 1 954 ? -48.985 23.114 -14.569 1.00 73.25 954 GLN A CA 1
ATOM 7633 C C . GLN A 1 954 ? -49.740 23.712 -13.375 1.00 73.25 954 GLN A C 1
ATOM 7635 O O . GLN A 1 954 ? -49.777 24.931 -13.229 1.00 73.25 954 GLN A O 1
ATOM 7640 N N . HIS A 1 955 ? -50.305 22.881 -12.496 1.00 78.75 955 HIS A N 1
ATOM 7641 C CA . HIS A 1 955 ? -51.019 23.357 -11.313 1.00 78.75 955 HIS A CA 1
ATOM 7642 C C . HIS A 1 955 ? -50.106 24.099 -10.321 1.00 78.75 955 HIS A C 1
ATOM 7644 O O . HIS A 1 955 ? -50.472 25.180 -9.860 1.00 78.75 955 HIS A O 1
ATOM 7650 N N . LEU A 1 956 ? -48.909 23.575 -10.040 1.00 60.12 956 LEU A N 1
ATOM 7651 C CA . LEU A 1 956 ? -47.926 24.219 -9.153 1.00 60.12 956 LEU A CA 1
ATOM 7652 C C . LEU A 1 956 ? -47.429 25.579 -9.674 1.00 60.12 956 LEU A C 1
ATOM 7654 O O . LEU A 1 956 ? -47.031 26.422 -8.877 1.00 60.12 956 LEU A O 1
ATOM 7658 N N . ASN A 1 957 ? -47.485 25.801 -10.991 1.00 61.16 957 ASN A N 1
ATOM 7659 C CA . ASN A 1 957 ? -47.134 27.068 -11.641 1.00 61.16 957 ASN A CA 1
ATOM 7660 C C . ASN A 1 957 ? -48.356 27.971 -11.924 1.00 61.16 957 ASN A C 1
ATOM 7662 O O . ASN A 1 957 ? -48.226 29.009 -12.571 1.00 61.16 957 ASN A O 1
ATOM 7666 N N . SER A 1 958 ? -49.547 27.589 -11.454 1.00 64.12 958 SER A N 1
ATOM 7667 C CA . SER A 1 958 ? -50.759 28.416 -11.504 1.00 64.12 958 SER A CA 1
ATOM 7668 C C . SER A 1 958 ? -50.899 29.254 -10.221 1.00 64.12 958 SER A C 1
ATOM 7670 O O . SER A 1 958 ? -50.403 28.834 -9.175 1.00 64.12 958 SER A O 1
ATOM 7672 N N . PRO A 1 959 ? -51.632 30.388 -10.228 1.00 60.03 959 PRO A N 1
ATOM 7673 C CA . PRO A 1 959 ? -51.844 31.228 -9.039 1.00 60.03 959 PRO A CA 1
ATOM 7674 C C . PRO A 1 959 ? -52.770 30.597 -7.972 1.00 60.03 959 PRO A C 1
ATOM 7676 O O . PRO A 1 959 ? -53.400 31.310 -7.193 1.00 60.03 959 PRO A O 1
ATOM 7679 N N . ALA A 1 960 ? -52.882 29.265 -7.938 1.00 61.84 960 ALA A N 1
ATOM 7680 C CA . ALA A 1 960 ? -53.659 28.516 -6.954 1.00 61.84 960 ALA A CA 1
ATOM 7681 C C . ALA A 1 960 ? -53.055 28.561 -5.538 1.00 61.84 960 ALA A C 1
ATOM 7683 O O . ALA A 1 960 ? -53.776 28.324 -4.572 1.00 61.84 960 ALA A O 1
ATOM 7684 N N . HIS A 1 961 ? -51.762 28.885 -5.421 1.00 61.97 961 HIS A N 1
ATOM 7685 C CA . HIS A 1 961 ? -51.039 29.016 -4.155 1.00 61.97 961 HIS A CA 1
ATOM 7686 C C . HIS A 1 961 ? -50.502 30.440 -4.005 1.00 61.97 961 HIS A C 1
ATOM 7688 O O . HIS A 1 961 ? -49.914 30.987 -4.940 1.00 61.97 961 HIS A O 1
ATOM 7694 N N . LYS A 1 962 ? -50.682 31.037 -2.824 1.00 66.69 962 LYS A N 1
ATOM 7695 C CA . LYS A 1 962 ? -50.060 32.312 -2.446 1.00 66.69 962 LYS A CA 1
ATOM 7696 C C . LYS A 1 962 ? -49.028 32.065 -1.352 1.00 66.69 962 LYS A C 1
ATOM 7698 O O . LYS A 1 962 ? -49.307 31.367 -0.386 1.00 66.69 962 LYS A O 1
ATOM 7703 N N . PHE A 1 963 ? -47.852 32.653 -1.520 1.00 65.12 963 PHE A N 1
ATOM 7704 C CA . PHE A 1 963 ? -46.716 32.540 -0.611 1.00 65.12 963 PHE A CA 1
ATOM 7705 C C . PHE A 1 963 ? -46.466 33.914 0.010 1.00 65.12 963 PHE A C 1
ATOM 7707 O O . PHE A 1 963 ? -46.202 34.867 -0.719 1.00 65.12 963 PHE A O 1
ATOM 7714 N N . GLU A 1 964 ? -46.587 34.039 1.328 1.00 62.53 964 GLU A N 1
ATOM 7715 C CA . GLU A 1 964 ? -46.535 35.331 2.024 1.00 62.53 964 GLU A CA 1
ATOM 7716 C C . GLU A 1 964 ? -45.172 35.611 2.663 1.00 62.53 964 GLU A C 1
ATOM 7718 O O . GLU A 1 964 ? -44.457 34.707 3.092 1.00 62.53 964 GLU A O 1
ATOM 7723 N N . CYS A 1 965 ? -44.794 36.889 2.677 1.00 73.88 965 CYS A N 1
ATOM 7724 C CA . CYS A 1 965 ? -43.600 37.373 3.355 1.00 73.88 965 CYS A CA 1
ATOM 7725 C C . CYS A 1 965 ? -43.928 37.728 4.805 1.00 73.88 965 CYS A C 1
ATOM 7727 O O . CYS A 1 965 ? -44.594 38.730 5.062 1.00 73.88 965 CYS A O 1
ATOM 7729 N N . ASN A 1 966 ? -43.401 36.949 5.748 1.00 57.47 966 ASN A N 1
ATOM 7730 C CA . ASN A 1 966 ? -43.658 37.120 7.181 1.00 57.47 966 ASN A CA 1
ATOM 7731 C C . ASN A 1 966 ? -43.129 38.449 7.766 1.00 57.47 966 ASN A C 1
ATOM 7733 O O . ASN A 1 966 ? -43.470 38.779 8.895 1.00 57.47 966 ASN A O 1
ATOM 7737 N N . GLU A 1 967 ? -42.301 39.199 7.027 1.00 60.59 967 GLU A N 1
ATOM 7738 C CA . GLU A 1 967 ? -41.726 40.481 7.471 1.00 60.59 967 GLU A CA 1
ATOM 7739 C C . GLU A 1 967 ? -42.449 41.723 6.912 1.00 60.59 967 GLU A C 1
ATOM 7741 O O . GLU A 1 967 ? -42.265 42.818 7.438 1.00 60.59 967 GLU A O 1
ATOM 7746 N N . CYS A 1 968 ? -43.269 41.602 5.856 1.00 73.75 968 CYS A N 1
ATOM 7747 C CA . CYS A 1 968 ? -44.032 42.748 5.320 1.00 73.75 968 CYS A CA 1
ATOM 7748 C C . CYS A 1 968 ? -45.395 42.407 4.686 1.00 73.75 968 CYS A C 1
ATOM 7750 O O . CYS A 1 968 ? -45.930 43.199 3.908 1.00 73.75 968 CYS A O 1
ATOM 7752 N N . GLU A 1 969 ? -45.942 41.227 4.988 1.00 66.31 969 GLU A N 1
ATOM 7753 C CA . GLU A 1 969 ? -47.312 40.777 4.668 1.00 66.31 969 GLU A CA 1
ATOM 7754 C C . GLU A 1 969 ? -47.680 40.759 3.167 1.00 66.31 969 GLU A C 1
ATOM 7756 O O . GLU A 1 969 ? -48.840 40.608 2.781 1.00 66.31 969 GLU A O 1
ATOM 7761 N N . ARG A 1 970 ? -46.692 40.866 2.268 1.00 69.31 970 ARG A N 1
ATOM 7762 C CA . ARG A 1 970 ? -46.914 40.756 0.818 1.00 69.31 970 ARG A CA 1
ATOM 7763 C C . ARG A 1 970 ? -47.060 39.298 0.386 1.00 69.31 970 ARG A C 1
ATOM 7765 O O . ARG A 1 970 ? -46.193 38.476 0.678 1.00 69.31 970 ARG A O 1
ATOM 7772 N N . SER A 1 971 ? -48.120 39.006 -0.370 1.00 63.56 971 SER A N 1
ATOM 7773 C CA . SER A 1 971 ? -48.373 37.699 -0.990 1.00 63.56 971 SER A CA 1
ATOM 7774 C C . SER A 1 971 ? -47.861 37.628 -2.431 1.00 63.56 971 SER A C 1
ATOM 7776 O O . SER A 1 971 ? -48.098 38.516 -3.250 1.00 63.56 971 SER A O 1
ATOM 7778 N N . PHE A 1 972 ? -47.194 36.523 -2.757 1.00 75.00 972 PHE A N 1
ATOM 7779 C CA . PHE A 1 972 ? -46.594 36.241 -4.059 1.00 75.00 972 PHE A CA 1
ATOM 7780 C C . PHE A 1 972 ? -47.240 35.001 -4.681 1.00 75.00 972 PHE A C 1
ATOM 7782 O O . PHE A 1 972 ? -47.454 34.000 -4.003 1.00 75.00 972 PHE A O 1
ATOM 7789 N N . GLY A 1 973 ? -47.528 35.041 -5.985 1.00 56.66 973 GLY A N 1
ATOM 7790 C CA . GLY A 1 973 ? -48.153 33.920 -6.710 1.00 56.66 973 GLY A CA 1
ATOM 7791 C C . GLY A 1 973 ? -47.227 32.728 -6.991 1.00 56.66 973 GLY A C 1
ATOM 7792 O O . GLY A 1 973 ? -47.644 31.781 -7.645 1.00 56.66 973 GLY A O 1
ATOM 7793 N N . SER A 1 974 ? -45.967 32.780 -6.547 1.00 64.38 974 SER A N 1
ATOM 7794 C CA . SER A 1 974 ? -45.023 31.661 -6.604 1.00 64.38 974 SER A CA 1
ATOM 7795 C C . SER A 1 974 ? -43.949 31.795 -5.522 1.00 64.38 974 SER A C 1
ATOM 7797 O O . SER A 1 974 ? -43.557 32.900 -5.134 1.00 64.38 974 SER A O 1
ATOM 7799 N N . GLN A 1 975 ? -43.427 30.659 -5.057 1.00 63.56 9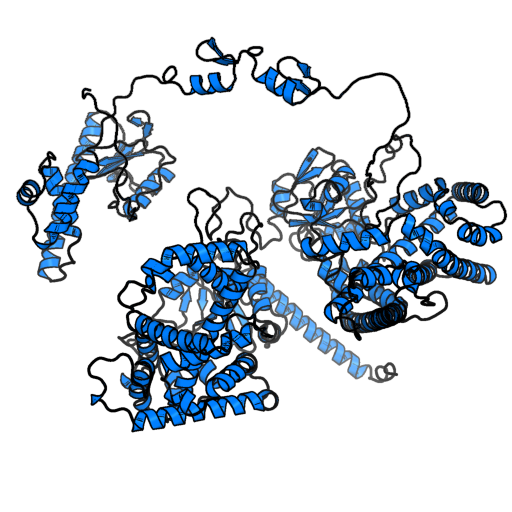75 GLN A N 1
ATOM 7800 C CA . GLN A 1 975 ? -42.378 30.611 -4.032 1.00 63.56 975 GLN A CA 1
ATOM 7801 C C . GLN A 1 975 ? -41.068 31.274 -4.499 1.00 63.56 975 GLN A C 1
ATOM 7803 O O . GLN A 1 975 ? -40.328 31.842 -3.698 1.00 63.56 975 GLN A O 1
ATOM 7808 N N . GLN A 1 976 ? -40.802 31.257 -5.809 1.00 64.56 976 GLN A N 1
ATOM 7809 C CA . GLN A 1 976 ? -39.624 31.883 -6.411 1.00 64.56 976 GLN A CA 1
ATOM 7810 C C . GLN A 1 976 ? -39.709 33.420 -6.390 1.00 64.56 976 GLN A C 1
ATOM 7812 O O . GLN A 1 976 ? -38.700 34.080 -6.143 1.00 64.56 976 GLN A O 1
ATOM 7817 N N . ALA A 1 977 ? -40.909 33.991 -6.560 1.00 69.44 977 ALA A N 1
ATOM 7818 C CA . ALA A 1 977 ? -41.134 35.431 -6.430 1.00 69.44 977 ALA A CA 1
ATOM 7819 C C . ALA A 1 977 ? -41.003 35.911 -4.970 1.00 69.44 977 ALA A C 1
ATOM 7821 O O . ALA A 1 977 ? -40.383 36.947 -4.725 1.00 69.44 977 ALA A O 1
ATOM 7822 N N . LEU A 1 978 ? -41.486 35.127 -3.994 1.00 75.69 978 LEU A N 1
ATOM 7823 C CA . LEU A 1 978 ? -41.234 35.393 -2.569 1.00 75.69 978 LEU A CA 1
ATOM 7824 C C . LEU A 1 978 ? -39.725 35.399 -2.259 1.00 75.69 978 LEU A C 1
ATOM 7826 O O . LEU A 1 978 ? -39.234 36.300 -1.583 1.00 75.69 978 LEU A O 1
ATOM 7830 N N . HIS A 1 979 ? -38.970 34.436 -2.797 1.00 65.38 979 HIS A N 1
ATOM 7831 C CA . HIS A 1 979 ? -37.527 34.355 -2.560 1.00 65.38 979 HIS A CA 1
ATOM 7832 C C . HIS A 1 979 ? -36.744 35.522 -3.194 1.00 65.38 979 HIS A C 1
ATOM 7834 O O . HIS A 1 979 ? -35.765 35.987 -2.615 1.00 65.38 979 HIS A O 1
ATOM 7840 N N . GLN A 1 980 ? -37.179 36.050 -4.343 1.00 71.50 980 GLN A N 1
ATOM 7841 C CA . GLN A 1 980 ? -36.610 37.286 -4.901 1.00 71.50 980 GLN A CA 1
ATOM 7842 C C . GLN A 1 980 ? -36.937 38.515 -4.042 1.00 71.50 980 GLN A C 1
ATOM 7844 O O . GLN A 1 980 ? -36.080 39.374 -3.852 1.00 71.50 980 GLN A O 1
ATOM 7849 N N . HIS A 1 981 ? -38.146 38.592 -3.483 1.00 77.25 981 HIS A N 1
ATOM 7850 C CA . HIS A 1 981 ? -38.548 39.699 -2.619 1.00 77.25 981 HIS A CA 1
ATOM 7851 C C . HIS A 1 981 ? -37.778 39.744 -1.287 1.00 77.25 981 HIS A C 1
ATOM 7853 O O . HIS A 1 981 ? -37.344 40.823 -0.883 1.00 77.25 981 HIS A O 1
ATOM 7859 N N . LEU A 1 982 ? -37.550 38.600 -0.635 1.00 64.12 982 LEU A N 1
ATOM 7860 C CA . LEU A 1 982 ? -36.755 38.527 0.603 1.00 64.12 982 LEU A CA 1
ATOM 7861 C C . LEU A 1 982 ? -35.300 38.997 0.409 1.00 64.12 982 LEU A C 1
ATOM 7863 O O . LEU A 1 982 ? -34.681 39.478 1.347 1.00 64.12 982 LEU A O 1
ATOM 7867 N N . ASN A 1 983 ? -34.776 38.913 -0.817 1.00 58.50 983 ASN A N 1
ATOM 7868 C CA . ASN A 1 983 ? -33.443 39.401 -1.185 1.00 58.50 983 ASN A CA 1
ATOM 7869 C C . ASN A 1 983 ? -33.454 40.827 -1.785 1.00 58.50 983 ASN A C 1
ATOM 7871 O O . ASN A 1 983 ? -32.450 41.273 -2.341 1.00 58.50 983 ASN A O 1
ATOM 7875 N N . SER A 1 984 ? -34.583 41.541 -1.723 1.00 58.69 984 SER A N 1
ATOM 7876 C CA . SER A 1 984 ? -34.719 42.898 -2.271 1.00 58.69 984 SER A CA 1
ATOM 7877 C C . SER A 1 984 ? -34.366 43.990 -1.241 1.00 58.69 984 SER A C 1
ATOM 7879 O O . SER A 1 984 ? -34.424 43.735 -0.036 1.00 58.69 984 SER A O 1
ATOM 7881 N N . PRO A 1 985 ? -34.061 45.236 -1.669 1.00 53.25 985 PRO A N 1
ATOM 7882 C CA . PRO A 1 985 ? -33.654 46.322 -0.763 1.00 53.25 985 PRO A CA 1
ATOM 7883 C C . PRO A 1 985 ? -34.678 46.716 0.314 1.00 53.25 985 PRO A C 1
ATOM 7885 O O . PRO A 1 985 ? -34.360 47.508 1.192 1.00 53.25 985 PRO A O 1
ATOM 7888 N N . THR A 1 986 ? -35.906 46.188 0.260 1.00 53.41 986 THR A N 1
ATOM 7889 C CA . THR A 1 986 ? -36.982 46.473 1.222 1.00 53.41 986 THR A CA 1
ATOM 7890 C C . THR A 1 986 ? -36.667 46.001 2.650 1.00 53.41 986 THR A C 1
ATOM 7892 O O . THR A 1 986 ? -37.248 46.542 3.583 1.00 53.41 986 THR A O 1
ATOM 7895 N N . HIS A 1 987 ? -35.734 45.054 2.826 1.00 56.50 987 HIS A N 1
ATOM 7896 C CA . HIS A 1 987 ? -35.387 44.455 4.128 1.00 56.50 987 HIS A CA 1
ATOM 7897 C C . HIS A 1 987 ? -33.949 44.748 4.602 1.00 56.50 987 HIS A C 1
ATOM 7899 O O . HIS A 1 987 ? -33.433 44.078 5.492 1.00 56.50 987 HIS A O 1
ATOM 7905 N N . VAL A 1 988 ? -33.276 45.759 4.033 1.00 46.19 988 VAL A N 1
ATOM 7906 C CA . VAL A 1 988 ? -31.916 46.167 4.448 1.00 46.19 988 VAL A CA 1
ATOM 7907 C C . VAL A 1 988 ? -31.945 47.570 5.074 1.00 46.19 988 VAL A C 1
ATOM 7909 O O . VAL A 1 988 ? -32.159 48.545 4.351 1.00 46.19 988 VAL A O 1
ATOM 7912 N N . PRO A 1 989 ? -31.707 47.726 6.394 1.00 33.41 989 PRO A N 1
ATOM 7913 C CA . PRO A 1 989 ? -31.721 49.036 7.041 1.00 33.41 989 PRO A CA 1
ATOM 7914 C C . PRO A 1 989 ? -30.561 49.935 6.595 1.00 33.41 989 PRO A C 1
ATOM 7916 O O . PRO A 1 989 ? -29.385 49.576 6.693 1.00 33.41 989 PRO A O 1
ATOM 7919 N N . ALA A 1 990 ? -30.888 51.152 6.170 1.00 38.84 990 ALA A N 1
ATOM 7920 C CA . ALA A 1 990 ? -29.909 52.172 5.825 1.00 38.84 990 ALA A CA 1
ATOM 7921 C C . ALA A 1 990 ? -29.425 52.929 7.077 1.00 38.84 990 ALA A C 1
ATOM 7923 O O . ALA A 1 990 ? -30.039 53.917 7.459 1.00 38.84 990 ALA A O 1
ATOM 7924 N N . THR A 1 991 ? -28.318 52.495 7.694 1.00 38.62 991 THR A N 1
ATOM 7925 C CA . THR A 1 991 ? -27.388 53.364 8.459 1.00 38.62 991 THR A CA 1
ATOM 7926 C C . THR A 1 991 ? -26.093 52.626 8.843 1.00 38.62 991 THR A C 1
ATOM 7928 O O . THR A 1 991 ? -25.973 52.027 9.907 1.00 38.62 991 THR A O 1
ATOM 7931 N N . SER A 1 992 ? -25.051 52.738 8.016 1.00 31.33 992 SER A N 1
ATOM 7932 C CA . SER A 1 992 ? -23.668 52.721 8.519 1.00 31.33 992 SER A CA 1
ATOM 7933 C C . SER A 1 992 ? -22.778 53.560 7.605 1.00 31.33 992 SER A C 1
ATOM 7935 O O . SER A 1 992 ? -22.540 53.215 6.449 1.00 31.33 992 SER A O 1
ATOM 7937 N N . ILE A 1 993 ? -22.309 54.695 8.127 1.00 35.88 993 ILE A N 1
ATOM 7938 C CA . ILE A 1 993 ? -21.366 55.578 7.433 1.00 35.88 993 ILE A CA 1
ATOM 7939 C C . ILE A 1 993 ? -20.045 54.812 7.310 1.00 35.88 993 ILE A C 1
ATOM 7941 O O . ILE A 1 993 ? -19.349 54.582 8.302 1.00 35.88 993 ILE A O 1
ATOM 7945 N N . ARG A 1 994 ? -19.714 54.361 6.096 1.00 35.53 994 ARG A N 1
ATOM 7946 C CA . ARG A 1 994 ? -18.430 53.711 5.821 1.00 35.53 994 ARG A CA 1
ATOM 7947 C C . ARG A 1 994 ? -17.357 54.777 5.672 1.00 35.53 994 ARG A C 1
ATOM 7949 O O . ARG A 1 994 ? -17.298 55.458 4.659 1.00 35.53 994 ARG A O 1
ATOM 7956 N N . TYR A 1 995 ? -16.437 54.834 6.627 1.00 37.31 995 TYR A N 1
ATOM 7957 C CA . TYR A 1 995 ? -15.148 55.485 6.412 1.00 37.31 995 TYR A CA 1
ATOM 7958 C C . TYR A 1 995 ? -14.341 54.676 5.382 1.00 37.31 995 TYR A C 1
ATOM 7960 O O . TYR A 1 995 ? -13.823 53.597 5.686 1.00 37.31 995 TYR A O 1
ATOM 7968 N N . ILE A 1 996 ? -14.290 55.165 4.141 1.00 43.62 996 ILE A N 1
ATOM 7969 C CA . ILE A 1 996 ? -13.642 54.479 3.018 1.00 43.62 996 ILE A CA 1
ATOM 7970 C C . ILE A 1 996 ? -12.123 54.690 3.094 1.00 43.62 996 ILE A C 1
ATOM 7972 O O . ILE A 1 996 ? -11.631 55.813 3.189 1.00 43.62 996 ILE A O 1
ATOM 7976 N N . GLY A 1 997 ? -11.370 53.587 3.064 1.00 49.12 997 GLY A N 1
ATOM 7977 C CA . GLY A 1 997 ? -9.910 53.611 2.966 1.00 49.12 997 GLY A CA 1
ATOM 7978 C C . GLY A 1 997 ? -9.425 54.235 1.659 1.00 49.12 997 GLY A C 1
ATOM 7979 O O . GLY A 1 997 ? -10.078 54.050 0.636 1.00 49.12 997 GLY A O 1
ATOM 7980 N N . ILE A 1 998 ? -8.259 54.896 1.658 1.00 54.34 998 ILE A N 1
ATOM 7981 C CA . ILE A 1 998 ? -7.616 55.343 0.407 1.00 54.34 998 ILE A CA 1
ATOM 7982 C C . ILE A 1 998 ? -7.489 54.129 -0.537 1.00 54.34 998 ILE A C 1
ATOM 7984 O O . ILE A 1 998 ? -6.763 53.183 -0.203 1.00 54.34 998 ILE A O 1
ATOM 7988 N N . PRO A 1 999 ? -8.173 54.114 -1.699 1.00 56.66 999 PRO A N 1
ATOM 7989 C CA . PRO A 1 999 ? -8.273 52.905 -2.501 1.00 56.66 999 PRO A CA 1
ATOM 7990 C C . PRO A 1 999 ? -6.920 52.410 -3.016 1.00 56.66 999 PRO A C 1
ATOM 7992 O O . PRO A 1 999 ? -6.066 53.174 -3.476 1.00 56.66 999 PRO A O 1
ATOM 7995 N N . ARG A 1 1000 ? -6.747 51.083 -3.025 1.00 57.16 1000 ARG A N 1
ATOM 7996 C CA . ARG A 1 1000 ? -5.541 50.415 -3.548 1.00 57.16 1000 ARG A CA 1
ATOM 7997 C C . ARG A 1 1000 ? -5.229 50.798 -5.001 1.00 57.16 1000 ARG A C 1
ATOM 7999 O O . ARG A 1 1000 ? -4.059 50.764 -5.384 1.00 57.16 1000 ARG A O 1
ATOM 8006 N N . SER A 1 1001 ? -6.238 51.166 -5.789 1.00 60.72 1001 SER A N 1
ATOM 8007 C CA . SER A 1 1001 ? -6.102 51.689 -7.155 1.00 60.72 1001 SER A CA 1
ATOM 8008 C C . SER A 1 1001 ? -5.314 53.000 -7.226 1.00 60.72 1001 SER A C 1
ATOM 8010 O O . SER A 1 1001 ? -4.550 53.169 -8.168 1.00 60.72 1001 SER A O 1
ATOM 8012 N N . ILE A 1 1002 ? -5.423 53.878 -6.222 1.00 66.69 1002 ILE A N 1
ATOM 8013 C CA . ILE A 1 1002 ? -4.678 55.147 -6.151 1.00 66.69 1002 ILE A CA 1
ATOM 8014 C C . ILE A 1 1002 ? -3.241 54.899 -5.661 1.00 66.69 1002 ILE A C 1
ATOM 8016 O O . ILE A 1 1002 ? -2.281 55.463 -6.177 1.00 66.69 1002 ILE A O 1
ATOM 8020 N N . VAL A 1 1003 ? -3.062 53.985 -4.702 1.00 67.81 1003 VAL A N 1
ATOM 8021 C CA . VAL A 1 1003 ? -1.750 53.717 -4.080 1.00 67.81 1003 VAL A CA 1
ATOM 8022 C C . VAL A 1 1003 ? -0.826 52.836 -4.935 1.00 67.81 1003 VAL A C 1
ATOM 8024 O O . VAL A 1 1003 ? 0.396 53.013 -4.927 1.00 67.81 1003 VAL A O 1
ATOM 8027 N N . SER A 1 1004 ? -1.377 51.875 -5.682 1.00 70.06 1004 SER A N 1
ATOM 8028 C CA . SER A 1 1004 ? -0.568 50.894 -6.425 1.00 70.06 1004 SER A CA 1
ATOM 8029 C C . SER A 1 1004 ? 0.298 51.498 -7.546 1.00 70.06 1004 SER A C 1
ATOM 8031 O O . SER A 1 1004 ? 1.457 51.087 -7.640 1.00 70.06 1004 SER A O 1
ATOM 8033 N N . PRO A 1 1005 ? -0.175 52.462 -8.368 1.00 78.19 1005 PRO A N 1
ATOM 8034 C CA . PRO A 1 1005 ? 0.650 53.116 -9.388 1.00 78.19 1005 PRO A CA 1
ATOM 8035 C C . PRO A 1 1005 ? 1.842 53.863 -8.780 1.00 78.19 1005 PRO A C 1
ATOM 8037 O O . PRO A 1 1005 ? 2.979 53.671 -9.208 1.00 78.19 1005 PRO A O 1
ATOM 8040 N N . VAL A 1 1006 ? 1.597 54.632 -7.715 1.00 79.38 1006 VAL A N 1
ATOM 8041 C CA . VAL A 1 1006 ? 2.605 55.420 -6.985 1.00 79.38 1006 VAL A CA 1
ATOM 8042 C C . VAL A 1 1006 ? 3.696 54.515 -6.413 1.00 79.38 1006 VAL A C 1
ATOM 8044 O O . VAL A 1 1006 ? 4.890 54.747 -6.623 1.00 79.38 1006 VAL A O 1
ATOM 8047 N N . TYR A 1 1007 ? 3.301 53.415 -5.763 1.00 79.00 1007 TYR A N 1
ATOM 8048 C CA . TYR A 1 1007 ? 4.253 52.428 -5.258 1.00 79.00 1007 TYR A CA 1
ATOM 8049 C C . TYR A 1 1007 ? 5.015 51.715 -6.386 1.00 79.00 1007 TYR A C 1
ATOM 8051 O O . TYR A 1 1007 ? 6.225 51.523 -6.278 1.00 79.00 1007 TYR A O 1
ATOM 8059 N N . ALA A 1 1008 ? 4.354 51.354 -7.491 1.00 78.94 1008 ALA A N 1
ATOM 8060 C CA . ALA A 1 1008 ? 5.008 50.711 -8.631 1.00 78.94 1008 ALA A CA 1
ATOM 8061 C C . ALA A 1 1008 ? 6.065 51.622 -9.286 1.00 78.94 1008 ALA A C 1
ATOM 8063 O O . ALA A 1 1008 ? 7.159 51.151 -9.612 1.00 78.94 1008 ALA A O 1
ATOM 8064 N N . THR A 1 1009 ? 5.787 52.922 -9.414 1.00 82.88 1009 THR A N 1
ATOM 8065 C CA . THR A 1 1009 ? 6.754 53.926 -9.886 1.00 82.88 1009 THR A CA 1
ATOM 8066 C C . THR A 1 1009 ? 7.927 54.067 -8.915 1.00 82.88 1009 THR A C 1
ATOM 8068 O O . THR A 1 1009 ? 9.081 53.978 -9.343 1.00 82.88 1009 THR A O 1
ATOM 8071 N N . ALA A 1 1010 ? 7.670 54.156 -7.605 1.00 83.44 1010 ALA A N 1
ATOM 8072 C CA . ALA A 1 1010 ? 8.726 54.169 -6.588 1.00 83.44 1010 ALA A CA 1
ATOM 8073 C C . ALA A 1 1010 ? 9.600 52.900 -6.625 1.00 83.44 1010 ALA A C 1
ATOM 8075 O O . ALA A 1 1010 ? 10.823 52.981 -6.497 1.00 83.44 1010 ALA A O 1
ATOM 8076 N N . VAL A 1 1011 ? 9.008 51.726 -6.878 1.00 78.31 1011 VAL A N 1
ATOM 8077 C CA . VAL A 1 1011 ? 9.746 50.467 -7.059 1.00 78.31 1011 VAL A CA 1
ATOM 8078 C C . VAL A 1 1011 ? 10.568 50.466 -8.349 1.00 78.31 1011 VAL A C 1
ATOM 8080 O O . VAL A 1 1011 ? 11.712 50.016 -8.302 1.00 78.31 1011 VAL A O 1
ATOM 8083 N N . ARG A 1 1012 ? 10.073 50.982 -9.485 1.00 86.25 1012 ARG A N 1
ATOM 8084 C CA . ARG A 1 1012 ? 10.890 51.113 -10.713 1.00 86.25 1012 ARG A CA 1
ATOM 8085 C C . ARG A 1 1012 ? 12.094 52.025 -10.488 1.00 86.25 1012 ARG A C 1
ATOM 8087 O O . ARG A 1 1012 ? 13.215 51.651 -10.821 1.00 86.25 1012 ARG A O 1
ATOM 8094 N N . LEU A 1 1013 ? 11.871 53.189 -9.880 1.00 86.00 1013 LEU A N 1
ATOM 8095 C CA . LEU A 1 1013 ? 12.903 54.205 -9.683 1.00 86.00 1013 LEU A CA 1
ATOM 8096 C C . LEU A 1 1013 ? 13.865 53.895 -8.521 1.00 86.00 1013 LEU A C 1
ATOM 8098 O O . LEU A 1 1013 ? 14.909 54.536 -8.434 1.00 86.00 1013 LEU A O 1
ATOM 8102 N N . ARG A 1 1014 ? 13.583 52.897 -7.665 1.00 88.00 1014 ARG A N 1
ATOM 8103 C CA . ARG A 1 1014 ? 14.305 52.614 -6.402 1.00 88.00 1014 ARG A CA 1
ATOM 8104 C C . ARG A 1 1014 ? 15.837 52.647 -6.480 1.00 88.00 1014 ARG A C 1
ATOM 8106 O O . ARG A 1 1014 ? 16.471 53.143 -5.554 1.00 88.00 1014 ARG A O 1
ATOM 8113 N N . PHE A 1 1015 ? 16.438 52.170 -7.574 1.00 84.06 1015 PHE A N 1
ATOM 8114 C CA . PHE A 1 1015 ? 17.898 52.169 -7.764 1.00 84.06 1015 PHE A CA 1
ATOM 8115 C C . PHE A 1 1015 ? 18.511 53.575 -7.883 1.00 84.06 1015 PHE A C 1
ATOM 8117 O O . PHE A 1 1015 ? 19.688 53.743 -7.585 1.00 84.06 1015 PHE A O 1
ATOM 8124 N N . ARG A 1 1016 ? 17.716 54.587 -8.253 1.00 84.44 1016 ARG A N 1
ATOM 8125 C CA . ARG A 1 1016 ? 18.103 56.007 -8.281 1.00 84.44 1016 ARG A CA 1
ATOM 8126 C C . ARG A 1 1016 ? 17.775 56.761 -6.985 1.00 84.44 1016 ARG A C 1
ATOM 8128 O O . ARG A 1 1016 ? 18.097 57.935 -6.893 1.00 84.44 1016 ARG A O 1
ATOM 8135 N N . ARG A 1 1017 ? 17.163 56.096 -5.993 1.00 84.06 1017 ARG A N 1
ATOM 8136 C CA . ARG A 1 1017 ? 16.675 56.681 -4.727 1.00 84.06 1017 ARG A CA 1
ATOM 8137 C C . ARG A 1 1017 ? 15.753 57.907 -4.934 1.00 84.06 1017 ARG A C 1
ATOM 8139 O O . ARG A 1 1017 ? 16.147 59.011 -4.572 1.00 84.06 1017 ARG A O 1
ATOM 8146 N N . PRO A 1 1018 ? 14.545 57.719 -5.504 1.00 86.06 1018 PRO A N 1
ATOM 8147 C CA . PRO A 1 1018 ? 13.648 58.819 -5.857 1.00 86.06 1018 PRO A CA 1
ATOM 8148 C C . PRO A 1 1018 ? 13.190 59.608 -4.627 1.00 86.06 1018 PRO A C 1
ATOM 8150 O O . PRO A 1 1018 ? 12.968 59.037 -3.557 1.00 86.06 1018 PRO A O 1
ATOM 8153 N N . THR A 1 1019 ? 13.011 60.911 -4.811 1.00 89.75 1019 THR A N 1
ATOM 8154 C CA . THR A 1 1019 ? 12.349 61.826 -3.874 1.00 89.75 1019 THR A CA 1
ATOM 8155 C C . THR A 1 1019 ? 10.831 61.846 -4.093 1.00 89.75 1019 THR A C 1
ATOM 8157 O O . THR A 1 1019 ? 10.329 61.236 -5.037 1.00 89.75 1019 THR A O 1
ATOM 8160 N N . VAL A 1 1020 ? 10.079 62.536 -3.224 1.00 85.25 1020 VAL A N 1
ATOM 8161 C CA . VAL A 1 1020 ? 8.625 62.719 -3.410 1.00 85.25 1020 VAL A CA 1
ATOM 8162 C C . VAL A 1 1020 ? 8.342 63.441 -4.731 1.00 85.25 1020 VAL A C 1
ATOM 8164 O O . VAL A 1 1020 ? 7.558 62.932 -5.526 1.00 85.25 1020 VAL A O 1
ATOM 8167 N N . ASP A 1 1021 ? 9.063 64.525 -5.025 1.00 87.12 1021 ASP A N 1
ATOM 8168 C CA . ASP A 1 1021 ? 8.952 65.270 -6.286 1.00 87.12 1021 ASP A CA 1
ATOM 8169 C C . ASP A 1 1021 ? 9.242 64.401 -7.517 1.00 87.12 1021 ASP A C 1
ATOM 8171 O O . ASP A 1 1021 ? 8.575 64.537 -8.541 1.00 87.12 1021 ASP A O 1
ATOM 8175 N N . ASP A 1 1022 ? 10.205 63.476 -7.432 1.00 84.12 1022 ASP A N 1
ATOM 8176 C CA . ASP A 1 1022 ? 10.464 62.535 -8.527 1.00 84.12 1022 ASP A CA 1
ATOM 8177 C C . ASP A 1 1022 ? 9.266 61.617 -8.774 1.00 84.12 1022 ASP A C 1
ATOM 8179 O O . ASP A 1 1022 ? 8.991 61.285 -9.923 1.00 84.12 1022 ASP A O 1
ATOM 8183 N N . ILE A 1 1023 ? 8.533 61.214 -7.732 1.00 88.81 1023 ILE A N 1
ATOM 8184 C CA . ILE A 1 1023 ? 7.304 60.432 -7.901 1.00 88.81 1023 ILE A CA 1
ATOM 8185 C C . ILE A 1 1023 ? 6.180 61.310 -8.457 1.00 88.81 1023 ILE A C 1
ATOM 8187 O O . ILE A 1 1023 ? 5.586 60.926 -9.459 1.00 88.81 1023 ILE A O 1
ATOM 8191 N N . LEU A 1 1024 ? 5.952 62.506 -7.906 1.00 84.56 1024 LEU A N 1
ATOM 8192 C CA . LEU A 1 1024 ? 4.924 63.443 -8.387 1.00 84.56 1024 LEU A CA 1
ATOM 8193 C C . LEU A 1 1024 ? 5.109 63.826 -9.869 1.00 84.56 1024 LEU A C 1
ATOM 8195 O O . LEU A 1 1024 ? 4.136 63.934 -10.603 1.00 84.56 1024 LEU A O 1
ATOM 8199 N N . ARG A 1 1025 ? 6.351 63.952 -10.360 1.00 83.00 1025 ARG A N 1
ATOM 8200 C CA . ARG A 1 1025 ? 6.629 64.192 -11.794 1.00 83.00 1025 ARG A CA 1
ATOM 8201 C C . ARG A 1 1025 ? 6.347 62.993 -12.706 1.00 83.00 1025 ARG A C 1
ATOM 8203 O O . ARG A 1 1025 ? 6.256 63.173 -13.915 1.00 83.00 1025 ARG A O 1
ATOM 8210 N N . HIS A 1 1026 ? 6.271 61.780 -12.158 1.00 79.56 1026 HIS A N 1
ATOM 8211 C CA . HIS A 1 1026 ? 6.043 60.540 -12.912 1.00 79.56 1026 HIS A CA 1
ATOM 8212 C C . HIS A 1 1026 ? 4.671 59.902 -12.626 1.00 79.56 1026 HIS A C 1
ATOM 8214 O O . HIS A 1 1026 ? 4.348 58.871 -13.219 1.00 79.56 1026 HIS A O 1
ATOM 8220 N N . THR A 1 1027 ? 3.875 60.472 -11.716 1.00 78.31 1027 THR A N 1
ATOM 8221 C CA . THR A 1 1027 ? 2.514 60.032 -11.385 1.00 78.31 1027 THR A CA 1
ATOM 8222 C C . THR A 1 1027 ? 1.649 61.231 -11.016 1.00 78.31 1027 THR A C 1
ATOM 8224 O O . THR A 1 1027 ? 1.977 61.938 -10.066 1.00 78.31 1027 THR A O 1
ATOM 8227 N N . GLU A 1 1028 ? 0.510 61.389 -11.688 1.00 76.88 1028 GLU A N 1
ATOM 8228 C CA . GLU A 1 1028 ? -0.540 62.378 -11.391 1.00 76.88 1028 GLU A CA 1
ATOM 8229 C C . GLU A 1 1028 ? -1.321 61.976 -10.121 1.00 76.88 1028 GLU A C 1
ATOM 8231 O O . GLU A 1 1028 ? -2.504 61.655 -10.157 1.00 76.88 1028 GLU A O 1
ATOM 8236 N N . THR A 1 1029 ? -0.622 61.870 -8.989 1.00 76.62 1029 THR A N 1
ATOM 8237 C CA . THR A 1 1029 ? -1.178 61.370 -7.726 1.00 76.62 1029 THR A CA 1
ATOM 8238 C C . THR A 1 1029 ? -1.630 62.498 -6.810 1.00 76.62 1029 THR A C 1
ATOM 8240 O O . THR A 1 1029 ? -0.843 63.370 -6.457 1.00 76.62 1029 THR A O 1
ATOM 8243 N N . GLU A 1 1030 ? -2.866 62.399 -6.323 1.00 73.94 1030 GLU A N 1
ATOM 8244 C CA . GLU A 1 1030 ? -3.429 63.286 -5.293 1.00 73.94 1030 GLU A CA 1
ATOM 8245 C C . GLU A 1 1030 ? -3.102 62.830 -3.855 1.00 73.94 1030 GLU A C 1
ATOM 8247 O O . GLU A 1 1030 ? -3.506 63.466 -2.884 1.00 73.94 1030 GLU A O 1
ATOM 8252 N N . LEU A 1 1031 ? -2.374 61.716 -3.683 1.00 74.31 1031 LEU A N 1
ATOM 8253 C CA . LEU A 1 1031 ? -1.928 61.254 -2.363 1.00 74.31 1031 LEU A CA 1
ATOM 8254 C C . LEU A 1 1031 ? -1.028 62.280 -1.666 1.00 74.31 1031 LEU A C 1
ATOM 8256 O O . LEU A 1 1031 ? -0.042 62.738 -2.239 1.00 74.31 1031 LEU A O 1
ATOM 8260 N N . ASP A 1 1032 ? -1.300 62.511 -0.380 1.00 72.19 1032 ASP A N 1
ATOM 8261 C CA . ASP A 1 1032 ? -0.478 63.364 0.475 1.00 72.19 1032 ASP A CA 1
ATOM 8262 C C . ASP A 1 1032 ? 1.011 62.960 0.473 1.00 72.19 1032 ASP A C 1
ATOM 8264 O O . ASP A 1 1032 ? 1.378 61.777 0.500 1.00 72.19 1032 ASP A O 1
ATOM 8268 N N . ASN A 1 1033 ? 1.883 63.968 0.508 1.00 78.56 1033 ASN A N 1
ATOM 8269 C CA . ASN A 1 1033 ? 3.334 63.812 0.421 1.00 78.56 1033 ASN A CA 1
ATOM 8270 C C . ASN A 1 1033 ? 3.923 62.903 1.516 1.00 78.56 1033 ASN A C 1
ATOM 8272 O O . ASN A 1 1033 ? 4.931 62.231 1.276 1.00 78.56 1033 ASN A O 1
ATOM 8276 N N . SER A 1 1034 ? 3.306 62.824 2.701 1.00 63.75 1034 SER A N 1
ATOM 8277 C CA . SER A 1 1034 ? 3.722 61.896 3.761 1.00 63.75 1034 SER A CA 1
ATOM 8278 C C . SER A 1 1034 ? 3.452 60.430 3.394 1.00 63.75 1034 SER A C 1
ATOM 8280 O O . SER A 1 1034 ? 4.279 59.559 3.683 1.00 63.75 1034 SER A O 1
ATOM 8282 N N . ILE A 1 1035 ? 2.356 60.157 2.678 1.00 68.56 1035 ILE A N 1
ATOM 8283 C CA . ILE A 1 1035 ? 2.005 58.829 2.163 1.00 68.56 1035 ILE A CA 1
ATOM 8284 C C . ILE A 1 1035 ? 2.951 58.461 1.018 1.00 68.56 1035 ILE A C 1
ATOM 8286 O O . ILE A 1 1035 ? 3.547 57.382 1.045 1.00 68.56 1035 ILE A O 1
ATOM 8290 N N . VAL A 1 1036 ? 3.184 59.370 0.063 1.00 75.75 1036 VAL A N 1
ATOM 8291 C CA . VAL A 1 1036 ? 4.155 59.158 -1.030 1.00 75.75 1036 VAL A CA 1
ATOM 8292 C C . VAL A 1 1036 ? 5.557 58.873 -0.468 1.00 75.75 1036 VAL A C 1
ATOM 8294 O O . VAL A 1 1036 ? 6.203 57.901 -0.866 1.00 75.75 1036 VAL A O 1
ATOM 8297 N N . SER A 1 1037 ? 5.998 59.637 0.537 1.00 76.56 1037 SER A N 1
ATOM 8298 C CA . SER A 1 1037 ? 7.265 59.415 1.248 1.00 76.56 1037 SER A CA 1
ATOM 8299 C C . SER A 1 1037 ? 7.332 58.038 1.930 1.00 76.56 1037 SER A C 1
ATOM 8301 O O . SER A 1 1037 ? 8.330 57.318 1.804 1.00 76.56 1037 SER A O 1
ATOM 8303 N N . ALA A 1 1038 ? 6.250 57.597 2.583 1.00 67.50 1038 ALA A N 1
ATOM 8304 C CA . ALA A 1 1038 ? 6.172 56.267 3.189 1.00 67.50 1038 ALA A CA 1
ATOM 8305 C C . ALA A 1 1038 ? 6.256 55.130 2.148 1.00 67.50 1038 ALA A C 1
ATOM 8307 O O . ALA A 1 1038 ? 6.914 54.113 2.399 1.00 67.50 1038 ALA A O 1
ATOM 8308 N N . LEU A 1 1039 ? 5.648 55.309 0.970 1.00 73.31 1039 LEU A N 1
ATOM 8309 C CA . LEU A 1 1039 ? 5.701 54.359 -0.148 1.00 73.31 1039 LEU A CA 1
ATOM 8310 C C . LEU A 1 1039 ? 7.110 54.269 -0.755 1.00 73.31 1039 LEU A C 1
ATOM 8312 O O . LEU A 1 1039 ? 7.611 53.160 -0.965 1.00 73.31 1039 LEU A O 1
ATOM 8316 N N . ILE A 1 1040 ? 7.801 55.400 -0.934 1.00 77.81 1040 ILE A N 1
ATOM 8317 C CA . ILE A 1 1040 ? 9.224 55.442 -1.315 1.00 77.81 1040 ILE A CA 1
ATOM 8318 C C . ILE A 1 1040 ? 10.069 54.684 -0.281 1.00 77.81 1040 ILE A C 1
ATOM 8320 O O . ILE A 1 1040 ? 10.826 53.774 -0.627 1.00 77.81 1040 ILE A O 1
ATOM 8324 N N . ALA A 1 1041 ? 9.894 54.982 1.010 1.00 72.00 1041 ALA A N 1
ATOM 8325 C CA . ALA A 1 1041 ? 10.622 54.329 2.098 1.00 72.00 1041 ALA A CA 1
ATOM 8326 C C . ALA A 1 1041 ? 10.319 52.821 2.237 1.00 72.00 1041 ALA A C 1
ATOM 8328 O O . ALA A 1 1041 ? 11.079 52.094 2.890 1.00 72.00 1041 ALA A O 1
ATOM 8329 N N . ALA A 1 1042 ? 9.223 52.328 1.653 1.00 67.25 1042 ALA A N 1
ATOM 8330 C CA . ALA A 1 1042 ? 8.940 50.904 1.502 1.00 67.25 1042 ALA A CA 1
ATOM 8331 C C . ALA A 1 1042 ? 9.614 50.313 0.248 1.00 67.25 1042 ALA A C 1
ATOM 8333 O O . ALA A 1 1042 ? 10.217 49.244 0.338 1.00 67.25 1042 ALA A O 1
ATOM 8334 N N . ALA A 1 1043 ? 9.585 51.012 -0.891 1.00 73.19 1043 ALA A N 1
ATOM 8335 C CA . ALA A 1 1043 ? 10.214 50.581 -2.143 1.00 73.19 1043 ALA A CA 1
ATOM 8336 C C . ALA A 1 1043 ? 11.747 50.468 -2.033 1.00 73.19 1043 ALA A C 1
ATOM 8338 O O . ALA A 1 1043 ? 12.344 49.520 -2.546 1.00 73.19 1043 ALA A O 1
ATOM 8339 N N . LEU A 1 1044 ? 12.391 51.380 -1.295 1.00 75.00 1044 LEU A N 1
ATOM 8340 C CA . LEU A 1 1044 ? 13.841 51.366 -1.063 1.00 75.00 1044 LEU A CA 1
ATOM 8341 C C . LEU A 1 1044 ? 14.332 50.165 -0.239 1.00 75.00 1044 LEU A C 1
ATOM 8343 O O . LEU A 1 1044 ? 15.509 49.823 -0.314 1.00 75.00 1044 LEU A O 1
ATOM 8347 N N . ARG A 1 1045 ? 13.451 49.474 0.501 1.00 70.12 1045 ARG A N 1
ATOM 8348 C CA . ARG A 1 1045 ? 13.803 48.231 1.223 1.00 70.12 1045 ARG A CA 1
ATOM 8349 C C . ARG A 1 1045 ? 13.998 47.031 0.292 1.00 70.12 1045 ARG A C 1
ATOM 8351 O O . ARG A 1 1045 ? 14.468 45.998 0.750 1.00 70.12 1045 ARG A O 1
ATOM 8358 N N . LEU A 1 1046 ? 13.634 47.165 -0.987 1.00 70.38 1046 LEU A N 1
ATOM 8359 C CA . LEU A 1 1046 ? 13.847 46.162 -2.036 1.00 70.38 1046 LEU A CA 1
ATOM 8360 C C . LEU A 1 1046 ? 15.186 46.345 -2.776 1.00 70.38 1046 LEU A C 1
ATOM 8362 O O . LEU A 1 1046 ? 15.405 45.719 -3.816 1.00 70.38 1046 LEU A O 1
ATOM 8366 N N . LEU A 1 1047 ? 16.055 47.241 -2.300 1.00 75.38 1047 LEU A N 1
ATOM 8367 C CA . LEU A 1 1047 ? 17.441 47.319 -2.753 1.00 75.38 1047 LEU A CA 1
ATOM 8368 C C . LEU A 1 1047 ? 18.286 46.216 -2.095 1.00 75.38 1047 LEU A C 1
ATOM 8370 O O . LEU A 1 1047 ? 17.980 45.815 -0.968 1.00 75.38 1047 LEU A O 1
ATOM 8374 N N . PRO A 1 1048 ? 19.360 45.745 -2.759 1.00 72.38 1048 PRO A N 1
ATOM 8375 C CA . PRO A 1 1048 ? 20.343 44.872 -2.135 1.00 72.38 1048 PRO A CA 1
ATOM 8376 C C . PRO A 1 1048 ? 20.874 45.458 -0.824 1.00 72.38 1048 PRO A C 1
ATOM 8378 O O . PRO A 1 1048 ? 21.015 46.672 -0.662 1.00 72.38 1048 PRO A O 1
ATOM 8381 N N . ILE A 1 1049 ? 21.161 44.565 0.114 1.00 66.88 1049 ILE A N 1
ATOM 8382 C CA . ILE A 1 1049 ? 21.720 44.890 1.420 1.00 66.88 1049 ILE A CA 1
ATOM 8383 C C . ILE A 1 1049 ? 23.155 45.404 1.214 1.00 66.88 1049 ILE A C 1
ATOM 8385 O O . ILE A 1 1049 ? 24.009 44.688 0.710 1.00 66.88 1049 ILE A O 1
ATOM 8389 N N . ASP A 1 1050 ? 23.414 46.650 1.617 1.00 72.38 1050 ASP A N 1
ATOM 8390 C CA . ASP A 1 1050 ? 24.772 47.193 1.721 1.00 72.38 1050 ASP A CA 1
ATOM 8391 C C . ASP A 1 1050 ? 25.436 46.649 2.996 1.00 72.38 1050 ASP A C 1
ATOM 8393 O O . ASP A 1 1050 ? 25.139 47.108 4.106 1.00 72.38 1050 ASP A O 1
ATOM 8397 N N . ASP A 1 1051 ? 26.266 45.622 2.812 1.00 71.19 1051 ASP A N 1
ATOM 8398 C CA . ASP A 1 1051 ? 27.032 44.928 3.855 1.00 71.19 1051 ASP A CA 1
ATOM 8399 C C . ASP A 1 1051 ? 28.431 45.533 4.084 1.00 71.19 1051 ASP A C 1
ATOM 8401 O O . ASP A 1 1051 ? 29.255 44.957 4.797 1.00 71.19 1051 ASP A O 1
ATOM 8405 N N . THR A 1 1052 ? 28.732 46.708 3.517 1.00 81.81 1052 THR A N 1
ATOM 8406 C CA . THR A 1 1052 ? 29.963 47.424 3.883 1.00 81.81 1052 THR A CA 1
ATOM 8407 C C . THR A 1 1052 ? 29.913 47.851 5.359 1.00 81.81 1052 THR A C 1
ATOM 8409 O O . THR A 1 1052 ? 28.830 48.134 5.881 1.00 81.81 1052 THR A O 1
ATOM 8412 N N . PRO A 1 1053 ? 31.058 47.987 6.061 1.00 78.62 1053 PRO A N 1
ATOM 8413 C CA . PRO A 1 1053 ? 31.068 48.445 7.456 1.00 78.62 1053 PRO A CA 1
ATOM 8414 C C . PRO A 1 1053 ? 30.342 49.785 7.665 1.00 78.62 1053 PRO A C 1
ATOM 8416 O O . PRO A 1 1053 ? 29.665 49.980 8.675 1.00 78.62 1053 PRO A O 1
ATOM 8419 N N . HIS A 1 1054 ? 30.416 50.684 6.676 1.00 75.88 1054 HIS A N 1
ATOM 8420 C CA . HIS A 1 1054 ? 29.682 51.949 6.668 1.00 75.88 1054 HIS A CA 1
ATOM 8421 C C . HIS A 1 1054 ? 28.165 51.742 6.485 1.00 75.88 1054 HIS A C 1
ATOM 8423 O O . HIS A 1 1054 ? 27.373 52.309 7.241 1.00 75.88 1054 HIS A O 1
ATOM 8429 N N . GLY A 1 1055 ? 27.751 50.885 5.543 1.00 77.06 1055 GLY A N 1
ATOM 8430 C CA . GLY A 1 1055 ? 26.350 50.506 5.329 1.00 77.06 1055 GLY A CA 1
ATOM 8431 C C . GLY A 1 1055 ? 25.706 49.832 6.547 1.00 77.06 1055 GLY A C 1
ATOM 8432 O O . GLY A 1 1055 ? 24.546 50.107 6.868 1.00 77.06 1055 GLY A O 1
ATOM 8433 N N . ILE A 1 1056 ? 26.466 49.013 7.281 1.00 75.88 1056 ILE A N 1
ATOM 8434 C CA . ILE A 1 1056 ? 26.040 48.386 8.541 1.00 75.88 1056 ILE A CA 1
ATOM 8435 C C . ILE A 1 1056 ? 25.876 49.442 9.645 1.00 75.88 1056 ILE A C 1
ATOM 8437 O O . ILE A 1 1056 ? 24.820 49.498 10.278 1.00 75.88 1056 ILE A O 1
ATOM 8441 N N . ALA A 1 1057 ? 26.864 50.321 9.851 1.00 78.31 1057 ALA A N 1
ATOM 8442 C CA . ALA A 1 1057 ? 26.797 51.374 10.869 1.00 78.31 1057 ALA A CA 1
ATOM 8443 C C . ALA A 1 1057 ? 25.612 52.334 10.642 1.00 78.31 1057 ALA A C 1
ATOM 8445 O O . ALA A 1 1057 ? 24.813 52.574 11.552 1.00 78.31 1057 ALA A O 1
ATOM 8446 N N . LEU A 1 1058 ? 25.435 52.812 9.404 1.00 77.75 1058 LEU A N 1
ATOM 8447 C CA . LEU A 1 1058 ? 24.344 53.715 9.026 1.00 77.75 1058 LEU A CA 1
ATOM 8448 C C . LEU A 1 1058 ? 22.960 53.066 9.204 1.00 77.75 1058 LEU A C 1
ATOM 8450 O O . LEU A 1 1058 ? 21.985 53.742 9.540 1.00 77.75 1058 LEU A O 1
ATOM 8454 N N . ARG A 1 1059 ? 22.858 51.751 8.984 1.00 75.75 1059 ARG A N 1
ATOM 8455 C CA . ARG A 1 1059 ? 21.621 50.987 9.183 1.00 75.75 1059 ARG A CA 1
ATOM 8456 C C . ARG A 1 1059 ? 21.294 50.811 10.664 1.00 75.75 1059 ARG A C 1
ATOM 8458 O O . ARG A 1 1059 ? 20.133 50.971 11.032 1.00 75.75 1059 ARG A O 1
ATOM 8465 N N . THR A 1 1060 ? 22.294 50.531 11.497 1.00 78.56 1060 THR A N 1
ATOM 8466 C CA . THR A 1 1060 ? 22.135 50.396 12.953 1.00 78.56 1060 THR A CA 1
ATOM 8467 C C . THR A 1 1060 ? 21.611 51.689 13.578 1.00 78.56 1060 THR A C 1
ATOM 8469 O O . THR A 1 1060 ? 20.620 51.648 14.306 1.00 78.56 1060 THR A O 1
ATOM 8472 N N . GLU A 1 1061 ? 22.177 52.848 13.229 1.00 81.94 1061 GLU A N 1
ATOM 8473 C CA . GLU A 1 1061 ? 21.713 54.125 13.793 1.00 81.94 1061 GLU A CA 1
ATOM 8474 C C . GLU A 1 1061 ? 20.305 54.508 13.302 1.00 81.94 1061 GLU A C 1
ATOM 8476 O O . GLU A 1 1061 ? 19.453 54.908 14.097 1.00 81.94 1061 GLU A O 1
ATOM 8481 N N . LYS A 1 1062 ? 19.989 54.276 12.018 1.00 74.75 1062 LYS A N 1
ATOM 8482 C CA . LYS A 1 1062 ? 18.621 54.472 11.496 1.00 74.75 1062 LYS A CA 1
ATOM 8483 C C . LYS A 1 1062 ? 17.584 53.569 12.171 1.00 74.75 1062 LYS A C 1
ATOM 8485 O O . LYS A 1 1062 ? 16.435 53.979 12.326 1.00 74.75 1062 LYS A O 1
ATOM 8490 N N . LEU A 1 1063 ? 17.960 52.354 12.576 1.00 72.62 1063 LEU A N 1
ATOM 8491 C CA . LEU A 1 1063 ? 17.086 51.471 13.353 1.00 72.62 1063 LEU A CA 1
ATOM 8492 C C . LEU A 1 1063 ? 16.889 51.985 14.788 1.00 72.62 1063 LEU A C 1
ATOM 8494 O O . LEU A 1 1063 ? 15.766 51.928 15.289 1.00 72.62 1063 LEU A O 1
ATOM 8498 N N . ARG A 1 1064 ? 17.938 52.532 15.420 1.00 80.62 1064 ARG A N 1
ATOM 8499 C CA . ARG A 1 1064 ? 17.882 53.103 16.777 1.00 80.62 1064 ARG A CA 1
ATOM 8500 C C . ARG A 1 1064 ? 16.933 54.301 16.860 1.00 80.62 1064 ARG A C 1
ATOM 8502 O O . ARG A 1 1064 ? 16.057 54.314 17.721 1.00 80.62 1064 ARG A O 1
ATOM 8509 N N . ILE A 1 1065 ? 17.061 55.261 15.940 1.00 77.81 1065 ILE A N 1
ATOM 8510 C CA . ILE A 1 1065 ? 16.193 56.453 15.871 1.00 77.81 1065 ILE A CA 1
ATOM 8511 C C . ILE A 1 1065 ? 14.728 56.035 15.682 1.00 77.81 1065 ILE A C 1
ATOM 8513 O O . ILE A 1 1065 ? 13.859 56.410 16.469 1.00 77.81 1065 ILE A O 1
ATOM 8517 N N . LYS A 1 1066 ? 14.465 55.157 14.708 1.00 69.38 1066 LYS A N 1
ATOM 8518 C CA . LYS A 1 1066 ? 13.112 54.683 14.395 1.00 69.38 1066 LYS A CA 1
ATOM 8519 C C . LYS A 1 1066 ? 12.439 53.926 15.549 1.00 69.38 1066 LYS A C 1
ATOM 8521 O O . LYS A 1 1066 ? 11.216 53.969 15.681 1.00 69.38 1066 LYS A O 1
ATOM 8526 N N . ALA A 1 1067 ? 13.211 53.222 16.379 1.00 73.25 1067 ALA A N 1
ATOM 8527 C CA . ALA A 1 1067 ? 12.685 52.551 17.567 1.00 73.25 1067 ALA A CA 1
ATOM 8528 C C . ALA A 1 1067 ? 12.229 53.555 18.644 1.00 73.25 1067 ALA A C 1
ATOM 8530 O O . ALA A 1 1067 ? 11.178 53.355 19.252 1.00 73.25 1067 ALA A O 1
ATOM 8531 N N . ALA A 1 1068 ? 12.968 54.653 18.839 1.00 77.31 1068 ALA A N 1
ATOM 8532 C CA . ALA A 1 1068 ? 12.587 55.711 19.776 1.00 77.31 1068 ALA A CA 1
ATOM 8533 C C . ALA A 1 1068 ? 11.305 56.444 19.329 1.00 77.31 1068 ALA A C 1
ATOM 8535 O O . ALA A 1 1068 ? 10.393 56.637 20.132 1.00 77.31 1068 ALA A O 1
ATOM 8536 N N . GLU A 1 1069 ? 11.195 56.773 18.037 1.00 75.31 1069 GLU A N 1
ATOM 8537 C CA . GLU A 1 1069 ? 9.995 57.393 17.452 1.00 75.31 1069 GLU A CA 1
ATOM 8538 C C . GLU A 1 1069 ? 8.748 56.505 17.584 1.00 75.31 1069 GLU A C 1
ATOM 8540 O O . GLU A 1 1069 ? 7.656 57.001 17.864 1.00 75.31 1069 GLU A O 1
ATOM 8545 N N . ALA A 1 1070 ? 8.897 55.188 17.382 1.00 70.06 1070 ALA A N 1
ATOM 8546 C CA . ALA A 1 1070 ? 7.809 54.225 17.545 1.00 70.06 1070 ALA A CA 1
ATOM 8547 C C . ALA A 1 1070 ? 7.262 54.214 18.976 1.00 70.06 1070 ALA A C 1
ATOM 8549 O O . ALA A 1 1070 ? 6.051 54.343 19.150 1.00 70.06 1070 ALA A O 1
ATOM 8550 N N . LYS A 1 1071 ? 8.150 54.147 19.975 1.00 78.25 1071 LYS A N 1
ATOM 8551 C CA . LYS A 1 1071 ? 7.761 54.123 21.387 1.00 78.25 1071 LYS A CA 1
ATOM 8552 C C . LYS A 1 1071 ? 7.039 55.406 21.816 1.00 78.25 1071 LYS A C 1
ATOM 8554 O O . LYS A 1 1071 ? 5.985 55.334 22.433 1.00 78.25 1071 LYS A O 1
ATOM 8559 N N . HIS A 1 1072 ? 7.545 56.579 21.424 1.00 79.25 1072 HIS A N 1
ATOM 8560 C CA . HIS A 1 1072 ? 6.890 57.854 21.748 1.00 79.25 1072 HIS A CA 1
ATOM 8561 C C . HIS A 1 1072 ? 5.471 57.958 21.154 1.00 79.25 1072 HIS A C 1
ATOM 8563 O O . HIS A 1 1072 ? 4.567 58.518 21.775 1.00 79.25 1072 HIS A O 1
ATOM 8569 N N . ALA A 1 1073 ? 5.254 57.439 19.942 1.00 71.12 1073 ALA A N 1
ATOM 8570 C CA . ALA A 1 1073 ? 3.933 57.454 19.314 1.00 71.12 1073 ALA A CA 1
ATOM 8571 C C . ALA A 1 1073 ? 2.930 56.525 20.029 1.00 71.12 1073 ALA A C 1
ATOM 8573 O O . ALA A 1 1073 ? 1.764 56.883 20.179 1.00 71.12 1073 ALA A O 1
ATOM 8574 N N . GLU A 1 1074 ? 3.394 55.368 20.499 1.00 74.69 1074 GLU A N 1
ATOM 8575 C CA . GLU A 1 1074 ? 2.609 54.398 21.269 1.00 74.69 1074 GLU A CA 1
ATOM 8576 C C . GLU A 1 1074 ? 2.225 54.934 22.660 1.00 74.69 1074 GLU A C 1
ATOM 8578 O O . GLU A 1 1074 ? 1.053 54.900 23.038 1.00 74.69 1074 GLU A O 1
ATOM 8583 N N . ASP A 1 1075 ? 3.177 55.534 23.386 1.00 80.31 1075 ASP A N 1
ATOM 8584 C CA . ASP A 1 1075 ? 2.922 56.159 24.690 1.00 80.31 1075 ASP A CA 1
ATOM 8585 C C . ASP A 1 1075 ? 1.880 57.293 24.600 1.00 80.31 1075 ASP A C 1
ATOM 8587 O O . ASP A 1 1075 ? 1.017 57.412 25.479 1.00 80.31 1075 ASP A O 1
ATOM 8591 N N . SER A 1 1076 ? 1.925 58.080 23.516 1.00 77.81 1076 SER A N 1
ATOM 8592 C CA . SER A 1 1076 ? 0.953 59.137 23.207 1.00 77.81 1076 SER A CA 1
ATOM 8593 C C . SER A 1 1076 ? -0.441 58.584 22.893 1.00 77.81 1076 SER A C 1
ATOM 8595 O O . SER A 1 1076 ? -1.431 59.136 23.369 1.00 77.81 1076 SER A O 1
ATOM 8597 N N . PHE A 1 1077 ? -0.536 57.493 22.126 1.00 77.31 1077 PHE A N 1
ATOM 8598 C CA . PHE A 1 1077 ? -1.810 56.832 21.818 1.00 77.31 1077 PHE A CA 1
ATOM 8599 C C . PHE A 1 1077 ? -2.482 56.293 23.090 1.00 77.31 1077 PHE A C 1
ATOM 8601 O O . PHE A 1 1077 ? -3.658 56.550 23.343 1.00 77.31 1077 PHE A O 1
ATOM 8608 N N . CYS A 1 1078 ? -1.714 55.624 23.951 1.00 77.50 1078 CYS A N 1
ATOM 8609 C CA . CYS A 1 1078 ? -2.210 55.154 25.239 1.00 77.50 1078 CYS A CA 1
ATOM 8610 C C . CYS A 1 1078 ? -2.634 56.315 26.159 1.00 77.50 1078 CYS A C 1
ATOM 8612 O O . CYS A 1 1078 ? -3.614 56.187 26.887 1.00 77.50 1078 CYS A O 1
ATOM 8614 N N . ALA A 1 1079 ? -1.945 57.462 26.139 1.00 78.88 1079 ALA A N 1
ATOM 8615 C CA . ALA A 1 1079 ? -2.367 58.631 26.917 1.00 78.88 1079 ALA A CA 1
ATOM 8616 C C . ALA A 1 1079 ? -3.751 59.155 26.481 1.00 78.88 1079 ALA A C 1
ATOM 8618 O O . ALA A 1 1079 ? -4.576 59.484 27.333 1.00 78.88 1079 ALA A O 1
ATOM 8619 N N . GLU A 1 1080 ? -4.036 59.163 25.177 1.00 73.62 1080 GLU A N 1
ATOM 8620 C CA . GLU A 1 1080 ? -5.333 59.589 24.641 1.00 73.62 1080 GLU A CA 1
ATOM 8621 C C . GLU A 1 1080 ? -6.479 58.638 25.039 1.00 73.62 1080 GLU A C 1
ATOM 8623 O O . GLU A 1 1080 ? -7.549 59.092 25.449 1.00 73.62 1080 GLU A O 1
ATOM 8628 N N . LEU A 1 1081 ? -6.257 57.316 25.003 1.00 74.38 1081 LEU A N 1
ATOM 8629 C CA . LEU A 1 1081 ? -7.254 56.339 25.467 1.00 74.38 1081 LEU A CA 1
ATOM 8630 C C . LEU A 1 1081 ? -7.589 56.516 26.957 1.00 74.38 1081 LEU A C 1
ATOM 8632 O O . LEU A 1 1081 ? -8.755 56.408 27.339 1.00 74.38 1081 LEU A O 1
ATOM 8636 N N . SER A 1 1082 ? -6.592 56.827 27.794 1.00 80.31 1082 SER A N 1
ATOM 8637 C CA . SER A 1 1082 ? -6.815 57.122 29.216 1.00 80.31 1082 SER A CA 1
ATOM 8638 C C . SER A 1 1082 ? -7.571 58.440 29.426 1.00 80.31 1082 SER A C 1
ATOM 8640 O O . SER A 1 1082 ? -8.454 58.495 30.277 1.00 80.31 1082 SER A O 1
ATOM 8642 N N . GLN A 1 1083 ? -7.294 59.486 28.634 1.00 76.25 1083 GLN A N 1
ATOM 8643 C CA . GLN A 1 1083 ? -8.058 60.746 28.677 1.00 76.25 1083 GLN A CA 1
ATOM 8644 C C . GLN A 1 1083 ? -9.528 60.562 28.275 1.00 76.25 1083 GLN A C 1
ATOM 8646 O O . GLN A 1 1083 ? -10.401 61.232 28.822 1.00 76.25 1083 GLN A O 1
ATOM 8651 N N . ARG A 1 1084 ? -9.820 59.616 27.374 1.00 72.12 1084 ARG A N 1
ATOM 8652 C CA . ARG A 1 1084 ? -11.188 59.211 27.001 1.00 72.12 1084 ARG A CA 1
ATOM 8653 C C . ARG A 1 1084 ? -11.875 58.314 28.052 1.00 72.12 1084 ARG A C 1
ATOM 8655 O O . ARG A 1 1084 ? -12.956 57.795 27.789 1.00 72.12 1084 ARG A O 1
ATOM 8662 N N . GLY A 1 1085 ? -11.274 58.129 29.232 1.00 74.31 1085 GLY A N 1
ATOM 8663 C CA . GLY A 1 1085 ? -11.865 57.416 30.372 1.00 74.31 1085 GLY A CA 1
ATOM 8664 C C . GLY A 1 1085 ? -11.805 55.887 30.299 1.00 74.31 1085 GLY A C 1
ATOM 8665 O O . GLY A 1 1085 ? -12.454 55.220 31.104 1.00 74.31 1085 GLY A O 1
ATOM 8666 N N . LEU A 1 1086 ? -11.051 55.307 29.359 1.00 78.31 1086 LEU A N 1
ATOM 8667 C CA . LEU A 1 1086 ? -10.968 53.852 29.209 1.00 78.31 1086 LEU A CA 1
ATOM 8668 C C . LEU A 1 1086 ? -9.998 53.241 30.233 1.00 78.31 1086 LEU A C 1
ATOM 8670 O O . LEU A 1 1086 ? -8.858 53.688 30.369 1.00 78.31 1086 LEU A O 1
ATOM 8674 N N . ILE A 1 1087 ? -10.434 52.176 30.913 1.00 84.19 1087 ILE A N 1
ATOM 8675 C CA . ILE A 1 1087 ? -9.637 51.446 31.911 1.00 84.19 1087 ILE A CA 1
ATOM 8676 C C . ILE A 1 1087 ? -8.957 50.241 31.246 1.00 84.19 1087 ILE A C 1
ATOM 8678 O O . ILE A 1 1087 ? -9.613 49.292 30.809 1.00 84.19 1087 ILE A O 1
ATOM 8682 N N . PHE A 1 1088 ? -7.627 50.265 31.182 1.00 87.69 1088 PHE A N 1
ATOM 8683 C CA . PHE A 1 1088 ? -6.813 49.219 30.561 1.00 87.69 1088 PHE A CA 1
ATOM 8684 C C . PHE A 1 1088 ? -5.434 49.088 31.215 1.00 87.69 1088 PHE A C 1
ATOM 8686 O O . PHE A 1 1088 ? -4.970 49.979 31.924 1.00 87.69 1088 PHE A O 1
ATOM 8693 N N . LEU A 1 1089 ? -4.778 47.962 30.944 1.00 88.94 1089 LEU A N 1
ATOM 8694 C CA . LEU A 1 1089 ? -3.389 47.681 31.291 1.00 88.94 1089 LEU A CA 1
ATOM 8695 C C . LEU A 1 1089 ? -2.499 47.922 30.063 1.00 88.94 1089 LEU A C 1
ATOM 8697 O O . LEU A 1 1089 ? -2.840 47.483 28.963 1.00 88.94 1089 LEU A O 1
ATOM 8701 N N . ARG A 1 1090 ? -1.354 48.589 30.246 1.00 88.06 1090 ARG A N 1
ATOM 8702 C CA . ARG A 1 1090 ? -0.297 48.704 29.219 1.00 88.06 1090 ARG A CA 1
ATOM 8703 C C . ARG A 1 1090 ? 0.569 47.441 29.172 1.00 88.06 1090 ARG A C 1
ATOM 8705 O O . ARG A 1 1090 ? 0.577 46.674 30.135 1.00 88.06 1090 ARG A O 1
ATOM 8712 N N . GLU A 1 1091 ? 1.341 47.228 28.103 1.00 83.31 1091 GLU A N 1
ATOM 8713 C CA . GLU A 1 1091 ? 2.283 46.090 27.993 1.00 83.31 1091 GLU A CA 1
ATOM 8714 C C . GLU A 1 1091 ? 3.179 45.949 29.243 1.00 83.31 1091 GLU A C 1
ATOM 8716 O O . GLU A 1 1091 ? 3.274 44.880 29.847 1.00 83.31 1091 GLU A O 1
ATOM 8721 N N . SER A 1 1092 ? 3.757 47.062 29.708 1.00 79.88 1092 SER A N 1
ATOM 8722 C CA . SER A 1 1092 ? 4.660 47.112 30.868 1.00 79.88 1092 SER A CA 1
ATOM 8723 C C . SER A 1 1092 ? 4.030 46.691 32.201 1.00 79.88 1092 SER A C 1
ATOM 8725 O O . SER A 1 1092 ? 4.764 46.374 33.137 1.00 79.88 1092 SER A O 1
ATOM 8727 N N . GLN A 1 1093 ? 2.697 46.675 32.293 1.00 82.19 1093 GLN A N 1
ATOM 8728 C CA . GLN A 1 1093 ? 1.928 46.284 33.480 1.00 82.19 1093 GLN A CA 1
ATOM 8729 C C . GLN A 1 1093 ? 1.457 44.821 33.424 1.00 82.19 1093 GLN A C 1
ATOM 8731 O O . GLN A 1 1093 ? 0.895 44.326 34.395 1.00 82.19 1093 GLN A O 1
ATOM 8736 N N . GLN A 1 1094 ? 1.697 44.116 32.314 1.00 84.38 1094 GLN A N 1
ATOM 8737 C CA . GLN A 1 1094 ? 1.303 42.718 32.094 1.00 84.38 1094 GLN A CA 1
ATOM 8738 C C . GLN A 1 1094 ? 2.478 41.740 32.320 1.00 84.38 1094 GLN A C 1
ATOM 8740 O O . GLN A 1 1094 ? 2.553 40.678 31.704 1.00 84.38 1094 GLN A O 1
ATOM 8745 N N . GLN A 1 1095 ? 3.440 42.092 33.181 1.00 63.66 1095 GLN A N 1
ATOM 8746 C CA . GLN A 1 1095 ? 4.622 41.257 33.427 1.00 63.66 1095 GLN A CA 1
ATOM 8747 C C . GLN A 1 1095 ? 4.243 39.902 34.042 1.00 63.66 1095 GLN A C 1
ATOM 8749 O O . GLN A 1 1095 ? 3.593 39.839 35.081 1.00 63.66 1095 GLN A O 1
ATOM 8754 N N . GLY A 1 1096 ? 4.687 38.818 33.399 1.00 65.62 1096 GLY A N 1
ATOM 8755 C CA . GLY A 1 1096 ? 4.357 37.434 33.766 1.00 65.62 1096 GLY A CA 1
ATOM 8756 C C . GLY A 1 1096 ? 3.280 36.794 32.882 1.00 65.62 1096 GLY A C 1
ATOM 8757 O O . GLY A 1 1096 ? 3.217 35.568 32.802 1.00 65.62 1096 GLY A O 1
ATOM 8758 N N . GLU A 1 1097 ? 2.493 37.590 32.153 1.00 71.12 1097 GLU A N 1
ATOM 8759 C CA . GLU A 1 1097 ? 1.499 37.078 31.206 1.00 71.12 1097 GLU A CA 1
ATOM 8760 C C . GLU A 1 1097 ? 2.155 36.503 29.945 1.00 71.12 1097 GLU A C 1
ATOM 8762 O O . GLU A 1 1097 ? 3.160 37.004 29.440 1.00 71.12 1097 GLU A O 1
ATOM 8767 N N . SER A 1 1098 ? 1.553 35.452 29.377 1.00 68.06 1098 SER A N 1
ATOM 8768 C CA . SER A 1 1098 ? 2.112 34.825 28.172 1.00 68.06 1098 SER A CA 1
ATOM 8769 C C . SER A 1 1098 ? 1.868 35.634 26.888 1.00 68.06 1098 SER A C 1
ATOM 8771 O O . SER A 1 1098 ? 2.550 35.393 25.890 1.00 68.06 1098 SER A O 1
ATOM 8773 N N . SER A 1 1099 ? 0.930 36.585 26.898 1.00 80.81 1099 SER A N 1
ATOM 8774 C CA . SER A 1 1099 ? 0.617 37.485 25.782 1.00 80.81 1099 SER A CA 1
ATOM 8775 C C . SER A 1 1099 ? 0.350 38.893 26.294 1.00 80.81 1099 SER A C 1
ATOM 8777 O O . SER A 1 1099 ? -0.537 39.087 27.121 1.00 80.81 1099 SER A O 1
ATOM 8779 N N . THR A 1 1100 ? 1.104 39.855 25.768 1.00 84.75 1100 THR A N 1
ATOM 8780 C CA . THR A 1 1100 ? 1.143 41.243 26.232 1.00 84.75 1100 THR A CA 1
ATOM 8781 C C . THR A 1 1100 ? 0.905 42.190 25.045 1.00 84.75 1100 THR A C 1
ATOM 8783 O O . THR A 1 1100 ? 1.860 42.665 24.437 1.00 84.75 1100 THR A O 1
ATOM 8786 N N . PRO A 1 1101 ? -0.352 42.416 24.619 1.00 87.44 1101 PRO A N 1
ATOM 8787 C CA . PRO A 1 1101 ? -0.663 43.480 23.665 1.00 87.44 1101 PRO A CA 1
ATOM 8788 C C . PRO A 1 1101 ? -0.373 44.855 24.278 1.00 87.44 1101 PRO A C 1
ATOM 8790 O O . PRO A 1 1101 ? -0.467 45.016 25.502 1.00 87.44 1101 PRO A O 1
ATOM 8793 N N . ASP A 1 1102 ? -0.088 45.839 23.419 1.00 83.88 1102 ASP A N 1
ATOM 8794 C CA . ASP A 1 1102 ? 0.221 47.226 23.804 1.00 83.88 1102 ASP A CA 1
ATOM 8795 C C . ASP A 1 1102 ? -0.829 47.789 24.798 1.00 83.88 1102 ASP A C 1
ATOM 8797 O O . ASP A 1 1102 ? -0.486 48.435 25.795 1.00 83.88 1102 ASP A O 1
ATOM 8801 N N . VAL A 1 1103 ? -2.111 47.459 24.572 1.00 84.31 1103 VAL A N 1
ATOM 8802 C CA . VAL A 1 1103 ? -3.270 47.767 25.427 1.00 84.31 1103 VAL A CA 1
ATOM 8803 C C . VAL A 1 1103 ? -4.128 46.513 25.648 1.00 84.31 1103 VAL A C 1
ATOM 8805 O O . VAL A 1 1103 ? -4.604 45.904 24.690 1.00 84.31 1103 VAL A O 1
ATOM 8808 N N . ARG A 1 1104 ? -4.419 46.164 26.908 1.00 88.00 1104 ARG A N 1
ATOM 8809 C CA . ARG A 1 1104 ? -5.382 45.112 27.293 1.00 88.00 1104 ARG A CA 1
ATOM 8810 C C . ARG A 1 1104 ? -6.484 45.696 28.174 1.00 88.00 1104 ARG A C 1
ATOM 8812 O O . ARG A 1 1104 ? -6.203 46.177 29.271 1.00 88.00 1104 ARG A O 1
ATOM 8819 N N . PHE A 1 1105 ? -7.733 45.651 27.720 1.00 83.50 1105 PHE A N 1
ATOM 8820 C CA . PHE A 1 1105 ? -8.866 46.115 28.519 1.00 83.50 1105 PHE A CA 1
ATOM 8821 C C . PHE A 1 1105 ? -9.170 45.118 29.644 1.00 83.50 1105 PHE A C 1
ATOM 8823 O O . PHE A 1 1105 ? -9.070 43.905 29.459 1.00 83.50 1105 PHE A O 1
ATOM 8830 N N . GLN A 1 1106 ? -9.538 45.627 30.823 1.00 79.56 1106 GLN A N 1
ATOM 8831 C CA . GLN A 1 1106 ? -9.922 44.771 31.957 1.00 79.56 1106 GLN A CA 1
ATOM 8832 C C . GLN A 1 1106 ? -11.331 44.183 31.791 1.00 79.56 1106 GLN A C 1
ATOM 8834 O O . GLN A 1 1106 ? -11.632 43.125 32.338 1.00 79.56 1106 GLN A O 1
ATOM 8839 N N . GLN A 1 1107 ? -12.180 44.862 31.019 1.00 77.69 1107 GLN A N 1
ATOM 8840 C CA . GLN A 1 1107 ? -13.497 44.402 30.593 1.00 77.69 1107 GLN A CA 1
ATOM 8841 C C . GLN A 1 1107 ? -13.645 44.651 29.083 1.00 77.69 1107 GLN A C 1
ATOM 8843 O O . GLN A 1 1107 ? -13.043 45.599 28.579 1.00 77.69 1107 GLN A O 1
ATOM 8848 N N . PRO A 1 1108 ? -14.417 43.830 28.353 1.00 77.06 1108 PRO A N 1
ATOM 8849 C CA . PRO A 1 1108 ? -14.609 44.019 26.920 1.00 77.06 1108 PRO A CA 1
ATOM 8850 C C . PRO A 1 1108 ? -15.277 45.364 26.590 1.00 77.06 1108 PRO A C 1
ATOM 8852 O O . PRO A 1 1108 ? -16.272 45.728 27.215 1.00 77.06 1108 PRO A O 1
ATOM 8855 N N . ILE A 1 1109 ? -14.783 46.073 25.570 1.00 68.69 1109 ILE A N 1
ATOM 8856 C CA . ILE A 1 1109 ? -15.318 47.375 25.131 1.00 68.69 1109 ILE A CA 1
ATOM 8857 C C . ILE A 1 1109 ? -15.836 47.274 23.697 1.00 68.69 1109 ILE A C 1
ATOM 8859 O O . ILE A 1 1109 ? -15.171 46.691 22.844 1.00 68.69 1109 ILE A O 1
ATOM 8863 N N . SER A 1 1110 ? -17.007 47.857 23.412 1.00 63.97 1110 SER A N 1
ATOM 8864 C CA . SER A 1 1110 ? -17.533 47.919 22.044 1.00 63.97 1110 SER A CA 1
ATOM 8865 C C . SER A 1 1110 ? -16.857 49.032 21.235 1.00 63.97 1110 SER A C 1
ATOM 8867 O O . SER A 1 1110 ? -16.970 50.208 21.578 1.00 63.97 1110 SER A O 1
ATOM 8869 N N . ILE A 1 1111 ? -16.170 48.671 20.150 1.00 60.03 1111 ILE A N 1
ATOM 8870 C CA . ILE A 1 1111 ? -15.546 49.594 19.194 1.00 60.03 1111 ILE A CA 1
ATOM 8871 C C . ILE A 1 1111 ? -16.183 49.353 17.823 1.00 60.03 1111 ILE A C 1
ATOM 8873 O O . ILE A 1 1111 ? -16.125 48.249 17.280 1.00 60.03 1111 ILE A O 1
ATOM 8877 N N . CYS A 1 1112 ? -16.824 50.386 17.266 1.00 51.19 1112 CYS A N 1
ATOM 8878 C CA . CYS A 1 1112 ? -17.524 50.334 15.973 1.00 51.19 1112 CYS A CA 1
ATOM 8879 C C . CYS A 1 1112 ? -18.513 49.153 15.831 1.00 51.19 1112 CYS A C 1
ATOM 8881 O O . CYS A 1 1112 ? -18.671 48.614 14.737 1.00 51.19 1112 CYS A O 1
ATOM 8883 N N . GLY A 1 1113 ? -19.153 48.746 16.936 1.00 47.62 1113 GLY A N 1
ATOM 8884 C CA . GLY A 1 1113 ? -20.115 47.639 16.989 1.00 47.62 1113 GLY A CA 1
ATOM 8885 C C . GLY A 1 1113 ? -19.555 46.288 17.455 1.00 47.62 1113 GLY A C 1
ATOM 8886 O O . GLY A 1 1113 ? -20.345 45.371 17.657 1.00 47.62 1113 GLY A O 1
ATOM 8887 N N . HIS A 1 1114 ? -18.240 46.147 17.677 1.00 53.38 1114 HIS A N 1
ATOM 8888 C CA . HIS A 1 1114 ? -17.631 44.876 18.099 1.00 53.38 1114 HIS A CA 1
ATOM 8889 C C . HIS A 1 1114 ? -17.009 44.920 19.475 1.00 53.38 1114 HIS A C 1
ATOM 8891 O O . HIS A 1 1114 ? -16.335 45.877 19.843 1.00 53.38 1114 HIS A O 1
ATOM 8897 N N . LEU A 1 1115 ? -17.115 43.790 20.161 1.00 65.44 1115 LEU A N 1
ATOM 8898 C CA . LEU A 1 1115 ? -16.441 43.532 21.415 1.00 65.44 1115 LEU A CA 1
ATOM 8899 C C . LEU A 1 1115 ? -14.917 43.388 21.221 1.00 65.44 1115 LEU A C 1
ATOM 8901 O O . LEU A 1 1115 ? -14.461 42.468 20.546 1.00 65.44 1115 LEU A O 1
ATOM 8905 N N . CYS A 1 1116 ? -14.136 44.263 21.854 1.00 69.12 1116 CYS A N 1
ATOM 8906 C CA . CYS A 1 1116 ? -12.674 44.260 21.840 1.00 69.12 1116 CYS A CA 1
ATOM 8907 C C . CYS A 1 1116 ? -12.107 44.117 23.263 1.00 69.12 1116 CYS A C 1
ATOM 8909 O O . CYS A 1 1116 ? -12.468 44.864 24.171 1.00 69.12 1116 CYS A O 1
ATOM 8911 N N . MET A 1 1117 ? -11.177 43.177 23.435 1.00 79.31 1117 MET A N 1
ATOM 8912 C CA . MET A 1 1117 ? -10.454 42.873 24.678 1.00 79.31 1117 MET A CA 1
ATOM 8913 C C . MET A 1 1117 ? -9.037 43.467 24.705 1.00 79.31 1117 MET A C 1
ATOM 8915 O O . MET A 1 1117 ? -8.456 43.646 25.775 1.00 79.31 1117 MET A O 1
ATOM 8919 N N . TRP A 1 1118 ? -8.458 43.769 23.541 1.00 86.38 1118 TRP A N 1
ATOM 8920 C CA . TRP A 1 1118 ? -7.115 44.341 23.413 1.00 86.38 1118 TRP A CA 1
ATOM 8921 C C . TRP A 1 1118 ? -6.976 45.220 22.165 1.00 86.38 1118 TRP A C 1
ATOM 8923 O O . TRP A 1 1118 ? -7.723 45.064 21.194 1.00 86.38 1118 TRP A O 1
ATOM 8933 N N . LEU A 1 1119 ? -5.995 46.125 22.197 1.00 81.00 1119 LEU A N 1
ATOM 8934 C CA . LEU A 1 1119 ? -5.535 46.909 21.053 1.00 81.00 1119 LEU A CA 1
ATOM 8935 C C . LEU A 1 1119 ? -4.011 46.833 20.923 1.00 81.00 1119 LEU A C 1
ATOM 8937 O O . LEU A 1 1119 ? -3.284 46.788 21.913 1.00 81.00 1119 LEU A O 1
ATOM 8941 N N . GLU A 1 1120 ? -3.540 46.864 19.683 1.00 81.94 1120 GLU A N 1
ATOM 8942 C CA . GLU A 1 1120 ? -2.124 46.933 19.318 1.00 81.94 1120 GLU A CA 1
ATOM 8943 C C . GLU A 1 1120 ? -1.903 48.162 18.422 1.00 81.94 1120 GLU A C 1
ATOM 8945 O O . GLU A 1 1120 ? -2.592 48.326 17.418 1.00 81.94 1120 GLU A O 1
ATOM 8950 N N . TYR A 1 1121 ? -0.932 49.017 18.726 1.00 77.31 1121 TYR A N 1
ATOM 8951 C CA . TYR A 1 1121 ? -0.644 50.245 17.990 1.00 77.31 1121 TYR A CA 1
ATOM 8952 C C . TYR A 1 1121 ? 0.603 50.123 17.112 1.00 77.31 1121 TYR A C 1
ATOM 8954 O O . TYR A 1 1121 ? 1.616 49.565 17.524 1.00 77.31 1121 TYR A O 1
ATOM 8962 N N . LYS A 1 1122 ? 0.591 50.680 15.896 1.00 73.00 1122 LYS A N 1
ATOM 8963 C CA . LYS A 1 1122 ? 1.761 50.683 15.005 1.00 73.00 1122 LYS A CA 1
ATOM 8964 C C . LYS A 1 1122 ? 1.998 52.048 14.345 1.00 73.00 1122 LYS A C 1
ATOM 8966 O O . LYS A 1 1122 ? 1.193 52.554 13.565 1.00 73.00 1122 LYS A O 1
ATOM 8971 N N . ASN A 1 1123 ? 3.183 52.611 14.608 1.00 65.12 1123 ASN A N 1
ATOM 8972 C CA . ASN A 1 1123 ? 3.679 53.906 14.108 1.00 65.12 1123 ASN A CA 1
ATOM 8973 C C . ASN A 1 1123 ? 4.094 53.882 12.610 1.00 65.12 1123 ASN A C 1
ATOM 8975 O O . ASN A 1 1123 ? 5.148 54.392 12.237 1.00 65.12 1123 ASN A O 1
ATOM 8979 N N . TYR A 1 1124 ? 3.334 53.207 11.742 1.00 60.94 1124 TYR A N 1
ATOM 8980 C CA . TYR A 1 1124 ? 3.562 53.156 10.290 1.00 60.94 1124 TYR A CA 1
ATOM 8981 C C . TYR A 1 1124 ? 2.264 52.807 9.535 1.00 60.94 1124 TYR A C 1
ATOM 8983 O O . TYR A 1 1124 ? 1.244 52.533 10.155 1.00 60.94 1124 TYR A O 1
ATOM 8991 N N . PHE A 1 1125 ? 2.294 52.844 8.199 1.00 58.59 1125 PHE A N 1
ATOM 8992 C CA . PHE A 1 1125 ? 1.124 52.633 7.334 1.00 58.59 1125 PHE A CA 1
ATOM 8993 C C . PHE A 1 1125 ? 0.708 51.146 7.196 1.00 58.59 1125 PHE A C 1
ATOM 8995 O O . PHE A 1 1125 ? 1.574 50.266 7.137 1.00 58.59 1125 PHE A O 1
ATOM 9002 N N . GLY A 1 1126 ? -0.598 50.862 7.086 1.00 54.19 1126 GLY A N 1
ATOM 9003 C CA . GLY A 1 1126 ? -1.175 49.513 6.952 1.00 54.19 1126 GLY A CA 1
ATOM 9004 C C . GLY A 1 1126 ? -2.333 49.420 5.939 1.00 54.19 1126 GLY A C 1
ATOM 9005 O O . GLY A 1 1126 ? -2.839 50.431 5.481 1.00 54.19 1126 GLY A O 1
ATOM 9006 N N . PHE A 1 1127 ? -2.732 48.195 5.580 1.00 51.44 1127 PHE A N 1
ATOM 9007 C CA . PHE A 1 1127 ? -3.879 47.861 4.709 1.00 51.44 1127 PHE A CA 1
ATOM 9008 C C . PHE A 1 1127 ? -4.478 46.526 5.187 1.00 51.44 1127 PHE A C 1
ATOM 9010 O O . PHE A 1 1127 ? -3.715 45.718 5.728 1.00 51.44 1127 PHE A O 1
ATOM 9017 N N . ARG A 1 1128 ? -5.758 46.220 4.906 1.00 46.22 1128 ARG A N 1
ATOM 9018 C CA . ARG A 1 1128 ? -6.370 44.912 5.244 1.00 46.22 1128 ARG A CA 1
ATOM 9019 C C . ARG A 1 1128 ? -5.619 43.729 4.616 1.00 46.22 1128 ARG A C 1
ATOM 9021 O O . ARG A 1 1128 ? -5.283 42.776 5.308 1.00 46.22 1128 ARG A O 1
ATOM 9028 N N . GLU A 1 1129 ? -5.232 43.841 3.343 1.00 49.62 1129 GLU A N 1
ATOM 9029 C CA . GLU A 1 1129 ? -4.292 42.925 2.674 1.00 49.62 1129 GLU A CA 1
ATOM 9030 C C . GLU A 1 1129 ? -2.879 43.531 2.540 1.00 49.62 1129 GLU A C 1
ATOM 9032 O O . GLU A 1 1129 ? -2.315 43.590 1.452 1.00 49.62 1129 GLU A O 1
ATOM 9037 N N . ASN A 1 1130 ? -2.259 44.006 3.621 1.00 45.81 1130 ASN A N 1
ATOM 9038 C CA . ASN A 1 1130 ? -0.846 44.406 3.597 1.00 45.81 1130 ASN A CA 1
ATOM 9039 C C . ASN A 1 1130 ? 0.105 43.180 3.466 1.00 45.81 1130 ASN A C 1
ATOM 9041 O O . ASN A 1 1130 ? 0.373 42.500 4.468 1.00 45.81 1130 ASN A O 1
ATOM 9045 N N . PRO A 1 1131 ? 0.702 42.889 2.284 1.00 43.66 1131 PRO A N 1
ATOM 9046 C CA . PRO A 1 1131 ? 1.590 41.731 2.123 1.00 43.66 1131 PRO A CA 1
ATOM 9047 C C . PRO A 1 1131 ? 2.888 41.876 2.934 1.00 43.66 1131 PRO A C 1
ATOM 9049 O O . PRO A 1 1131 ? 3.559 40.881 3.208 1.00 43.66 1131 PRO A O 1
ATOM 9052 N N . PHE A 1 1132 ? 3.220 43.099 3.363 1.00 40.69 1132 PHE A N 1
ATOM 9053 C CA . PHE A 1 1132 ? 4.436 43.447 4.092 1.00 40.69 1132 PHE A CA 1
ATOM 9054 C C . PHE A 1 1132 ? 4.320 43.272 5.614 1.00 40.69 1132 PHE A C 1
ATOM 9056 O O . PHE A 1 1132 ? 5.309 43.486 6.319 1.00 40.69 1132 PHE A O 1
ATOM 9063 N N . ILE A 1 1133 ? 3.166 42.846 6.152 1.00 51.03 1133 ILE A N 1
ATOM 9064 C CA . ILE A 1 1133 ? 3.093 42.443 7.566 1.00 51.03 1133 ILE A CA 1
ATOM 9065 C C . ILE A 1 1133 ? 3.975 41.208 7.746 1.00 51.03 1133 ILE A C 1
ATOM 9067 O O . ILE A 1 1133 ? 3.716 40.144 7.172 1.00 51.03 1133 ILE A O 1
ATOM 9071 N N . ALA A 1 1134 ? 5.015 41.336 8.567 1.00 54.34 1134 ALA A N 1
ATOM 9072 C CA . ALA A 1 1134 ? 5.918 40.239 8.872 1.00 54.34 1134 ALA A CA 1
ATOM 9073 C C . ALA A 1 1134 ? 5.147 39.039 9.451 1.00 54.34 1134 ALA A C 1
ATOM 9075 O O . ALA A 1 1134 ? 4.217 39.184 10.246 1.00 54.34 1134 ALA A O 1
ATOM 9076 N N . SER A 1 1135 ? 5.558 37.824 9.085 1.00 55.09 1135 SER A N 1
ATOM 9077 C CA . SER A 1 1135 ? 4.952 36.580 9.583 1.00 55.09 1135 SER A CA 1
ATOM 9078 C C . SER A 1 1135 ? 4.991 36.455 11.114 1.00 55.09 1135 SER A C 1
ATOM 9080 O O . SER A 1 1135 ? 4.132 35.787 11.687 1.00 55.09 1135 SER A O 1
ATOM 9082 N N . LYS A 1 1136 ? 5.941 37.136 11.773 1.00 60.53 1136 LYS A N 1
ATOM 9083 C CA . LYS A 1 1136 ? 6.033 37.273 13.234 1.00 60.53 1136 LYS A CA 1
ATOM 9084 C C . LYS A 1 1136 ? 4.794 37.960 13.826 1.00 60.53 1136 LYS A C 1
ATOM 9086 O O . LYS A 1 1136 ? 4.164 37.385 14.707 1.00 60.53 1136 LYS A O 1
ATOM 9091 N N . ASN A 1 1137 ? 4.397 39.115 13.292 1.00 63.53 1137 ASN A N 1
ATOM 9092 C CA . ASN A 1 1137 ? 3.275 39.909 13.806 1.00 63.53 1137 ASN A CA 1
ATOM 9093 C C . ASN A 1 1137 ? 1.936 39.162 13.664 1.00 63.53 1137 ASN A C 1
ATOM 9095 O O . ASN A 1 1137 ? 1.103 39.201 14.555 1.00 63.53 1137 ASN A O 1
ATOM 9099 N N . LYS A 1 1138 ? 1.750 38.380 12.592 1.00 64.12 1138 LYS A N 1
ATOM 9100 C CA . LYS A 1 1138 ? 0.537 37.552 12.409 1.00 64.12 1138 LYS A CA 1
ATOM 9101 C C . LYS A 1 1138 ? 0.409 36.472 13.481 1.00 64.12 1138 LYS A C 1
ATOM 9103 O O . LYS A 1 1138 ? -0.676 36.247 14.001 1.00 64.12 1138 LYS A O 1
ATOM 9108 N N . LYS A 1 1139 ? 1.526 35.820 13.831 1.00 69.56 1139 LYS A N 1
ATOM 9109 C CA . LYS A 1 1139 ? 1.564 34.849 14.935 1.00 69.56 1139 LYS A CA 1
ATOM 9110 C C . LYS A 1 1139 ? 1.286 35.514 16.284 1.00 69.56 1139 LYS A C 1
ATOM 9112 O O . LYS A 1 1139 ? 0.628 34.905 17.113 1.00 69.56 1139 LYS A O 1
ATOM 9117 N N . GLN A 1 1140 ? 1.771 36.740 16.481 1.00 71.88 1140 GLN A N 1
ATOM 9118 C CA . GLN A 1 1140 ? 1.519 37.548 17.675 1.00 71.88 1140 GLN A CA 1
ATOM 9119 C C . GLN A 1 1140 ? 0.020 37.872 17.814 1.00 71.88 1140 GLN A C 1
ATOM 9121 O O . GLN A 1 1140 ? -0.587 37.476 18.802 1.00 71.88 1140 GLN A O 1
ATOM 9126 N N . TYR A 1 1141 ? -0.612 38.448 16.786 1.00 75.06 1141 TYR A N 1
ATOM 9127 C CA . TYR A 1 1141 ? -2.036 38.816 16.834 1.00 75.06 1141 TYR A CA 1
ATOM 9128 C C . TYR A 1 1141 ? -2.964 37.598 16.936 1.00 75.06 1141 TYR A C 1
ATOM 9130 O O . TYR A 1 1141 ? -3.921 37.622 17.702 1.00 75.06 1141 TYR A O 1
ATOM 9138 N N . HIS A 1 1142 ? -2.653 36.492 16.248 1.00 68.25 1142 HIS A N 1
ATOM 9139 C CA . HIS A 1 1142 ? -3.407 35.242 16.402 1.00 68.25 1142 HIS A CA 1
ATOM 9140 C C . HIS A 1 1142 ? -3.284 34.661 17.822 1.00 68.25 1142 HIS A C 1
ATOM 9142 O O . HIS A 1 1142 ? -4.257 34.133 18.360 1.00 68.25 1142 HIS A O 1
ATOM 9148 N N . LYS A 1 1143 ? -2.117 34.800 18.468 1.00 76.62 1143 LYS A N 1
ATOM 9149 C CA . LYS A 1 1143 ? -1.929 34.402 19.869 1.00 76.62 1143 LYS A CA 1
ATOM 9150 C C . LYS A 1 1143 ? -2.789 35.252 20.808 1.00 76.62 1143 LYS A C 1
ATOM 9152 O O . LYS A 1 1143 ? -3.444 34.689 21.678 1.00 76.62 1143 LYS A O 1
ATOM 9157 N N . TYR A 1 1144 ? -2.841 36.568 20.597 1.00 79.88 1144 TYR A N 1
ATOM 9158 C CA . TYR A 1 1144 ? -3.683 37.475 21.385 1.00 79.88 1144 TYR A CA 1
ATOM 9159 C C . TYR A 1 1144 ? -5.171 37.154 21.204 1.00 79.88 1144 TYR A C 1
ATOM 9161 O O . TYR A 1 1144 ? -5.871 36.949 22.193 1.00 79.88 1144 TYR A O 1
ATOM 9169 N N . ALA A 1 1145 ? -5.621 36.988 19.955 1.00 67.94 1145 ALA A N 1
ATOM 9170 C CA . ALA A 1 1145 ? -6.989 36.588 19.630 1.00 67.94 1145 ALA A CA 1
ATOM 9171 C C . ALA A 1 1145 ? -7.401 35.272 20.317 1.00 67.94 1145 ALA A C 1
ATOM 9173 O O . ALA A 1 1145 ? -8.483 35.181 20.888 1.00 67.94 1145 ALA A O 1
ATOM 9174 N N . THR A 1 1146 ? -6.511 34.272 20.317 1.00 67.75 1146 THR A N 1
ATOM 9175 C CA . THR A 1 1146 ? -6.785 32.940 20.889 1.00 67.75 1146 THR A CA 1
ATOM 9176 C C . THR A 1 1146 ? -6.725 32.911 22.421 1.00 67.75 1146 THR A C 1
ATOM 9178 O O . THR A 1 1146 ? -7.417 32.108 23.038 1.00 67.75 1146 THR A O 1
ATOM 9181 N N . GLN A 1 1147 ? -5.877 33.733 23.052 1.00 78.44 1147 GLN A N 1
ATOM 9182 C CA . GLN A 1 1147 ? -5.639 33.679 24.505 1.00 78.44 1147 GLN A CA 1
ATOM 9183 C C . GLN A 1 1147 ? -6.384 34.744 25.317 1.00 78.44 1147 GLN A C 1
ATOM 9185 O O . GLN A 1 1147 ? -6.628 34.527 26.500 1.00 78.44 1147 GLN A O 1
ATOM 9190 N N . ILE A 1 1148 ? -6.697 35.895 24.718 1.00 79.75 1148 ILE A N 1
ATOM 9191 C CA . ILE A 1 1148 ? -7.327 37.043 25.392 1.00 79.75 1148 ILE A CA 1
ATOM 9192 C C . ILE A 1 1148 ? -8.756 37.267 24.868 1.00 79.75 1148 ILE A C 1
ATOM 9194 O O . ILE A 1 1148 ? -9.614 37.729 25.617 1.00 79.75 1148 ILE A O 1
ATOM 9198 N N . GLY A 1 1149 ? -9.020 36.924 23.604 1.00 75.12 1149 GLY A N 1
ATOM 9199 C CA . GLY A 1 1149 ? -10.287 37.174 22.912 1.00 75.12 1149 GLY A CA 1
ATOM 9200 C C . GLY A 1 1149 ? -10.137 38.178 21.758 1.00 75.12 1149 GLY A C 1
ATOM 9201 O O . GLY A 1 1149 ? -9.012 38.552 21.417 1.00 75.12 1149 GLY A O 1
ATOM 9202 N N . PRO A 1 1150 ? -11.243 38.616 21.130 1.00 72.38 1150 PRO A N 1
ATOM 9203 C CA . PRO A 1 1150 ? -11.211 39.538 19.989 1.00 72.38 1150 PRO A CA 1
ATOM 9204 C C . PRO A 1 1150 ? -10.538 40.877 20.331 1.00 72.38 1150 PRO A C 1
ATOM 9206 O O . PRO A 1 1150 ? -10.573 41.333 21.472 1.00 72.38 1150 PRO A O 1
ATOM 9209 N N . GLY A 1 1151 ? -9.917 41.521 19.345 1.00 70.19 1151 GLY A N 1
ATOM 9210 C CA . GLY A 1 1151 ? -9.195 42.787 19.499 1.00 70.19 1151 GLY A CA 1
ATOM 9211 C C . GLY A 1 1151 ? -8.739 43.339 18.148 1.00 70.19 1151 GLY A C 1
ATOM 9212 O O . GLY A 1 1151 ? -8.955 42.699 17.118 1.00 70.19 1151 GLY A O 1
ATOM 9213 N N . ALA A 1 1152 ? -8.130 44.527 18.134 1.00 69.75 1152 ALA A N 1
ATOM 9214 C CA . ALA A 1 1152 ? -7.837 45.254 16.893 1.00 69.75 1152 ALA A CA 1
ATOM 9215 C C . ALA A 1 1152 ? -6.424 45.862 16.837 1.00 69.75 1152 ALA A C 1
ATOM 9217 O O . ALA A 1 1152 ? -5.767 46.074 17.855 1.00 69.75 1152 ALA A O 1
ATOM 9218 N N . VAL A 1 1153 ? -5.958 46.166 15.621 1.00 70.88 1153 VAL A N 1
ATOM 9219 C CA . VAL A 1 1153 ? -4.663 46.819 15.366 1.00 70.88 1153 VAL A CA 1
ATOM 9220 C C . VAL A 1 1153 ? -4.899 48.222 14.805 1.00 70.88 1153 VAL A C 1
ATOM 9222 O O . VAL A 1 1153 ? -5.656 48.387 13.852 1.00 70.88 1153 VAL A O 1
ATOM 9225 N N . VAL A 1 1154 ? -4.241 49.228 15.379 1.00 67.19 1154 VAL A N 1
ATOM 9226 C CA . VAL A 1 1154 ? -4.399 50.651 15.055 1.00 67.19 1154 VAL A CA 1
ATOM 9227 C C . VAL A 1 1154 ? -3.122 51.182 14.400 1.00 67.19 1154 VAL A C 1
ATOM 9229 O O . VAL A 1 1154 ? -2.034 51.087 14.967 1.00 67.19 1154 VAL A O 1
ATOM 9232 N N . TYR A 1 1155 ? -3.243 51.768 13.207 1.00 66.69 1155 TYR A N 1
ATOM 9233 C CA . TYR A 1 1155 ? -2.126 52.351 12.454 1.00 66.69 1155 TYR A CA 1
ATOM 9234 C C . TYR A 1 1155 ? -2.165 53.881 12.504 1.00 66.69 1155 TYR A C 1
ATOM 9236 O O . TYR A 1 1155 ? -3.203 54.483 12.237 1.00 66.69 1155 TYR A O 1
ATOM 9244 N N . LYS A 1 1156 ? -1.025 54.525 12.789 1.00 60.69 1156 LYS A N 1
ATOM 9245 C CA . LYS A 1 1156 ? -0.951 55.986 13.013 1.00 60.69 1156 LYS A CA 1
ATOM 9246 C C . LYS A 1 1156 ? -1.492 56.849 11.867 1.00 60.69 1156 LYS A C 1
ATOM 9248 O O . LYS A 1 1156 ? -2.038 57.913 12.126 1.00 60.69 1156 LYS A O 1
ATOM 9253 N N . LEU A 1 1157 ? -1.285 56.426 10.620 1.00 54.38 1157 LEU A N 1
ATOM 9254 C CA . LEU A 1 1157 ? -1.621 57.211 9.422 1.00 54.38 1157 LEU A CA 1
ATOM 9255 C C . LEU A 1 1157 ? -3.017 56.886 8.847 1.00 54.38 1157 LEU A C 1
ATOM 9257 O O . LEU A 1 1157 ? -3.350 57.361 7.766 1.00 54.38 1157 LEU A O 1
ATOM 9261 N N . GLY A 1 1158 ? -3.825 56.106 9.576 1.00 44.19 1158 GLY A N 1
ATOM 9262 C CA . GLY A 1 1158 ? -5.232 55.842 9.267 1.00 44.19 1158 GLY A CA 1
ATOM 9263 C C . GLY A 1 1158 ? -5.517 54.816 8.159 1.00 44.19 1158 GLY A C 1
ATOM 9264 O O . GLY A 1 1158 ? -4.618 54.334 7.472 1.00 44.19 1158 GLY A O 1
ATOM 9265 N N . PHE A 1 1159 ? -6.824 54.564 8.003 1.00 44.94 1159 PHE A N 1
ATOM 9266 C CA . PHE A 1 1159 ? -7.539 53.862 6.921 1.00 44.94 1159 PHE A CA 1
ATOM 9267 C C . PHE A 1 1159 ? -7.795 52.337 6.972 1.00 44.94 1159 PHE A C 1
ATOM 9269 O O . PHE A 1 1159 ? -7.014 51.531 7.468 1.00 44.94 1159 PHE A O 1
ATOM 9276 N N . GLU A 1 1160 ? -8.981 52.014 6.427 1.00 38.53 1160 GLU A N 1
ATOM 9277 C CA . GLU A 1 1160 ? -9.716 50.739 6.344 1.00 38.53 1160 GLU A CA 1
ATOM 9278 C C . GLU A 1 1160 ? -9.842 49.927 7.649 1.00 38.53 1160 GLU A C 1
ATOM 9280 O O . GLU A 1 1160 ? -9.171 48.915 7.857 1.00 38.53 1160 GLU A O 1
ATOM 9285 N N . ILE A 1 1161 ? -10.817 50.309 8.488 1.00 39.88 1161 ILE A N 1
ATOM 9286 C CA . ILE A 1 1161 ? -11.335 49.455 9.572 1.00 39.88 1161 ILE A CA 1
ATOM 9287 C C . ILE A 1 1161 ? -12.222 48.359 8.956 1.00 39.88 1161 ILE A C 1
ATOM 9289 O O . ILE A 1 1161 ? -13.448 48.365 9.065 1.00 39.88 1161 ILE A O 1
ATOM 9293 N N . GLY A 1 1162 ? -11.589 47.411 8.266 1.00 35.41 1162 GLY A N 1
ATOM 9294 C CA . GLY A 1 1162 ? -12.230 46.155 7.903 1.00 35.41 1162 GLY A CA 1
ATOM 9295 C C . GLY A 1 1162 ? -12.582 45.392 9.177 1.00 35.41 1162 GLY A C 1
ATOM 9296 O O . GLY A 1 1162 ? -11.686 45.051 9.945 1.00 35.41 1162 GLY A O 1
ATOM 9297 N N . TYR A 1 1163 ? -13.878 45.152 9.390 1.00 36.34 1163 TYR A N 1
ATOM 9298 C CA . TYR A 1 1163 ? -14.427 44.341 10.480 1.00 36.34 1163 TYR A CA 1
ATOM 9299 C C . TYR A 1 1163 ? -13.589 43.063 10.688 1.00 36.34 1163 TYR A C 1
ATOM 9301 O O . TYR A 1 1163 ? -13.597 42.184 9.827 1.00 36.34 1163 TYR A O 1
ATOM 9309 N N . VAL A 1 1164 ? -12.889 42.946 11.825 1.00 40.41 1164 VAL A N 1
ATOM 9310 C CA . VAL A 1 1164 ? -12.251 41.687 12.242 1.00 40.41 1164 VAL A CA 1
ATOM 9311 C C . VAL A 1 1164 ? -13.320 40.848 12.932 1.00 40.41 1164 VAL A C 1
ATOM 9313 O O . VAL A 1 1164 ? -13.440 40.843 14.156 1.00 40.41 1164 VAL A O 1
ATOM 9316 N N . ASN A 1 1165 ? -14.124 40.154 12.128 1.00 32.62 1165 ASN A N 1
ATOM 9317 C CA . ASN A 1 1165 ? -14.931 39.056 12.645 1.00 32.62 1165 ASN A CA 1
ATOM 9318 C C . ASN A 1 1165 ? -13.987 37.957 13.181 1.00 32.62 1165 ASN A C 1
ATOM 9320 O O . ASN A 1 1165 ? -12.841 37.841 12.741 1.00 32.62 1165 ASN A O 1
ATOM 9324 N N . ILE A 1 1166 ? -14.443 37.133 14.124 1.00 34.69 1166 ILE A N 1
ATOM 9325 C CA . ILE A 1 1166 ? -13.600 36.101 14.748 1.00 34.69 1166 ILE A CA 1
ATOM 9326 C C . ILE A 1 1166 ? -13.166 35.004 13.748 1.00 34.69 1166 ILE A C 1
ATOM 9328 O O . ILE A 1 1166 ? -12.176 34.310 13.979 1.00 34.69 1166 ILE A O 1
ATOM 9332 N N . ASP A 1 1167 ? -13.842 34.936 12.597 1.00 33.84 1167 ASP A N 1
ATOM 9333 C CA . ASP A 1 1167 ? -13.507 34.114 11.428 1.00 33.84 1167 ASP A CA 1
ATOM 9334 C C . ASP A 1 1167 ? -12.316 34.646 10.591 1.00 33.84 1167 ASP A C 1
ATOM 9336 O O . ASP A 1 1167 ? -11.688 33.884 9.856 1.00 33.84 1167 ASP A O 1
ATOM 9340 N N . ASP A 1 1168 ? -11.953 35.932 10.710 1.00 37.50 1168 ASP A N 1
ATOM 9341 C CA . ASP A 1 1168 ? -11.018 36.629 9.800 1.00 37.50 1168 ASP A CA 1
ATOM 9342 C C . ASP A 1 1168 ? -9.529 36.532 10.216 1.00 37.50 1168 ASP A C 1
ATOM 9344 O O . ASP A 1 1168 ? -8.644 37.099 9.566 1.00 37.50 1168 ASP A O 1
ATOM 9348 N N . VAL A 1 1169 ? -9.185 35.782 11.275 1.00 32.12 1169 VAL A N 1
ATOM 9349 C CA . VAL A 1 1169 ? -7.795 35.655 11.785 1.00 32.12 1169 VAL A CA 1
ATOM 9350 C C . VAL A 1 1169 ? -6.943 34.655 10.970 1.00 32.12 1169 VAL A C 1
ATOM 9352 O O . VAL A 1 1169 ? -6.146 33.889 11.514 1.00 32.12 1169 VAL A O 1
ATOM 9355 N N . MET A 1 1170 ? -7.086 34.692 9.643 1.00 25.94 1170 MET A N 1
ATOM 9356 C CA . MET A 1 1170 ? -6.236 34.103 8.597 1.00 25.94 1170 MET A CA 1
ATOM 9357 C C . MET A 1 1170 ? -6.613 34.814 7.278 1.00 25.94 1170 MET A C 1
ATOM 9359 O O . MET A 1 1170 ? -7.658 34.532 6.720 1.00 25.94 1170 MET A O 1
ATOM 9363 N N . VAL A 1 1171 ? -5.841 35.723 6.674 1.00 28.33 1171 VAL A N 1
ATOM 9364 C CA . VAL A 1 1171 ? -4.425 35.634 6.285 1.00 28.33 1171 VAL A CA 1
ATOM 9365 C C . VAL A 1 1171 ? -3.978 37.013 5.759 1.00 28.33 1171 VAL A C 1
ATOM 9367 O O . VAL A 1 1171 ? -4.683 37.593 4.946 1.00 28.33 1171 VAL A O 1
ATOM 9370 N N . PHE A 1 1172 ? -2.739 37.458 6.030 1.00 25.30 1172 PHE A N 1
ATOM 9371 C CA . PHE A 1 1172 ? -2.007 38.206 4.986 1.00 25.30 1172 PHE A CA 1
ATOM 9372 C C . PHE A 1 1172 ? -0.971 37.283 4.334 1.00 25.30 1172 PHE A C 1
ATOM 9374 O O . PHE A 1 1172 ? -0.066 36.792 5.024 1.00 25.30 1172 PHE A O 1
ATOM 9381 N N . ARG A 1 1173 ? -1.040 37.100 3.014 1.00 24.81 1173 ARG A N 1
ATOM 9382 C CA . ARG A 1 1173 ? -0.004 36.508 2.148 1.00 24.81 1173 ARG A CA 1
ATOM 9383 C C . ARG A 1 1173 ? -0.183 37.047 0.730 1.00 24.81 1173 ARG A C 1
ATOM 9385 O O . ARG A 1 1173 ? -1.287 37.396 0.339 1.00 24.81 1173 ARG A O 1
ATOM 9392 N N . GLU A 1 1174 ? 0.917 37.119 -0.015 1.00 25.64 1174 GLU A N 1
ATOM 9393 C CA . GLU A 1 1174 ? 0.937 37.588 -1.405 1.00 25.64 1174 GLU A CA 1
ATOM 9394 C C . GLU A 1 1174 ? -0.003 36.779 -2.317 1.00 25.64 1174 GLU A C 1
ATOM 9396 O O . GLU A 1 1174 ? 0.101 35.554 -2.385 1.00 25.64 1174 GLU A O 1
ATOM 9401 N N . LYS A 1 1175 ? -0.799 37.481 -3.134 1.00 24.69 1175 LYS A N 1
ATOM 9402 C CA . LYS A 1 1175 ? -1.157 37.020 -4.482 1.00 24.69 1175 LYS A CA 1
ATOM 9403 C C . LYS A 1 1175 ? -0.144 37.596 -5.481 1.00 24.69 1175 LYS A C 1
ATOM 9405 O O . LYS A 1 1175 ? -0.168 38.787 -5.780 1.00 24.69 1175 LYS A O 1
ATOM 9410 N N . ARG A 1 1176 ? 0.712 36.730 -6.025 1.00 27.55 1176 ARG A N 1
ATOM 9411 C CA . ARG A 1 1176 ? 1.211 36.809 -7.411 1.00 27.55 1176 ARG A CA 1
ATOM 9412 C C . ARG A 1 1176 ? 0.597 35.603 -8.129 1.00 27.55 1176 ARG A C 1
ATOM 9414 O O . ARG A 1 1176 ? 0.511 34.547 -7.517 1.00 27.55 1176 ARG A O 1
ATOM 9421 N N . GLY A 1 1177 ? 0.156 35.654 -9.375 1.00 26.27 1177 GLY A N 1
ATOM 9422 C CA . GLY A 1 1177 ? 0.101 36.754 -10.331 1.00 26.27 1177 GLY A CA 1
ATOM 9423 C C . GLY A 1 1177 ? -0.128 36.118 -11.701 1.00 26.27 1177 GLY A C 1
ATOM 9424 O O . GLY A 1 1177 ? 0.758 35.430 -12.192 1.00 26.27 1177 GLY A O 1
ATOM 9425 N N . GLY A 1 1178 ? -1.319 36.287 -12.270 1.00 23.77 1178 GLY A N 1
ATOM 9426 C CA . GLY A 1 1178 ? -1.705 35.752 -13.578 1.00 23.77 1178 GLY A CA 1
ATOM 9427 C C . GLY A 1 1178 ? -2.436 36.838 -14.369 1.00 23.77 1178 GLY A C 1
ATOM 9428 O O . GLY A 1 1178 ? -3.077 37.687 -13.743 1.00 23.77 1178 GLY A O 1
ATOM 9429 N N . PRO A 1 1179 ? -2.293 36.885 -15.703 1.00 29.83 1179 PRO A N 1
ATOM 9430 C CA . PRO A 1 1179 ? -2.765 38.011 -16.494 1.00 29.83 1179 PRO A CA 1
ATOM 9431 C C . PRO A 1 1179 ? -4.277 37.943 -16.715 1.00 29.83 1179 PRO A C 1
ATOM 9433 O O . PRO A 1 1179 ? -4.814 36.887 -17.040 1.00 29.83 1179 PRO A O 1
ATOM 9436 N N . ILE A 1 1180 ? -4.937 39.095 -16.622 1.00 28.95 1180 ILE A N 1
ATOM 9437 C CA . ILE A 1 1180 ? -6.250 39.316 -17.227 1.00 28.95 1180 ILE A CA 1
ATOM 9438 C C . ILE A 1 1180 ? -6.025 40.340 -18.334 1.00 28.95 1180 ILE A C 1
ATOM 9440 O O . ILE A 1 1180 ? -5.574 41.459 -18.076 1.00 28.95 1180 ILE A O 1
ATOM 9444 N N . LEU A 1 1181 ? -6.245 39.905 -19.574 1.00 27.11 1181 LEU A N 1
ATOM 9445 C CA . LEU A 1 1181 ? -6.318 40.801 -20.718 1.00 27.11 1181 LEU A CA 1
ATOM 9446 C C . LEU A 1 1181 ? -7.668 41.520 -20.727 1.00 27.11 1181 LEU A C 1
ATOM 9448 O O . LEU A 1 1181 ? -8.627 41.092 -20.094 1.00 27.11 1181 LEU A O 1
ATOM 9452 N N . LYS A 1 1182 ? -7.643 42.645 -21.432 1.00 31.72 1182 LYS A N 1
ATOM 9453 C CA . LYS A 1 1182 ? -8.686 43.645 -21.630 1.00 31.72 1182 LYS A CA 1
ATOM 9454 C C . LYS A 1 1182 ? -10.074 43.104 -22.007 1.00 31.72 1182 LYS A C 1
ATOM 9456 O O . LYS A 1 1182 ? -10.214 41.979 -22.469 1.00 31.72 1182 LYS A O 1
ATOM 9461 N N . ASP A 1 1183 ? -11.009 44.051 -21.938 1.00 26.58 1183 ASP A N 1
ATOM 9462 C CA . ASP A 1 1183 ? -12.309 44.087 -22.610 1.00 26.58 1183 ASP A CA 1
ATOM 9463 C C . ASP A 1 1183 ? -13.451 43.344 -21.902 1.00 26.58 1183 ASP A C 1
ATOM 9465 O O . ASP A 1 1183 ? -13.859 42.260 -22.293 1.00 26.58 1183 ASP A O 1
ATOM 9469 N N . GLU A 1 1184 ? -14.038 44.023 -20.909 1.00 25.86 1184 GLU A N 1
ATOM 9470 C CA . GLU A 1 1184 ? -15.447 44.433 -21.008 1.00 25.86 1184 GLU A CA 1
ATOM 9471 C C . GLU A 1 1184 ? -15.674 45.767 -20.255 1.00 25.86 1184 GLU A C 1
ATOM 9473 O O . GLU A 1 1184 ? -15.050 46.041 -19.229 1.00 25.86 1184 GLU A O 1
ATOM 9478 N N . ILE A 1 1185 ? -16.486 46.648 -20.849 1.00 27.05 1185 ILE A N 1
ATOM 9479 C CA . ILE A 1 1185 ? -16.738 48.059 -20.472 1.00 27.05 1185 ILE A CA 1
ATOM 9480 C C . ILE A 1 1185 ? -18.249 48.223 -20.164 1.00 27.05 1185 ILE A C 1
ATOM 9482 O O . ILE A 1 1185 ? -19.014 47.307 -20.449 1.00 27.05 1185 ILE A O 1
ATOM 9486 N N . PHE A 1 1186 ? -18.669 49.400 -19.660 1.00 23.64 1186 PHE A N 1
ATOM 9487 C CA . PHE A 1 1186 ? -20.056 49.840 -19.356 1.00 23.64 1186 PHE A CA 1
ATOM 9488 C C . PHE A 1 1186 ? -20.585 49.328 -17.986 1.00 23.64 1186 PHE A C 1
ATOM 9490 O O . PHE A 1 1186 ? -20.253 48.221 -17.590 1.00 23.64 1186 PHE A O 1
ATOM 9497 N N . VAL A 1 1187 ? -21.400 50.027 -17.170 1.00 23.75 1187 VAL A N 1
ATOM 9498 C CA . VAL A 1 1187 ? -21.983 51.401 -17.138 1.00 23.75 1187 VAL A CA 1
ATOM 9499 C C . VAL A 1 1187 ? -22.503 51.638 -15.686 1.00 23.75 1187 VAL A C 1
ATOM 9501 O O . VAL A 1 1187 ? -22.939 50.668 -15.074 1.00 23.75 1187 VAL A O 1
ATOM 9504 N N . VAL A 1 1188 ? -22.528 52.816 -15.033 1.00 23.02 1188 VAL A N 1
ATOM 9505 C CA . VAL A 1 1188 ? -21.987 54.176 -15.291 1.00 23.02 1188 VAL A CA 1
ATOM 9506 C C . VAL A 1 1188 ? -21.642 54.863 -13.929 1.00 23.02 1188 VAL A C 1
ATOM 9508 O O . VAL A 1 1188 ? -21.496 54.166 -12.928 1.00 23.02 1188 VAL A O 1
ATOM 9511 N N . LEU A 1 1189 ? -21.461 56.191 -13.876 1.00 27.67 1189 LEU A N 1
ATOM 9512 C CA . LEU A 1 1189 ? -21.228 57.018 -12.668 1.00 27.67 1189 LEU A CA 1
ATOM 9513 C C . LEU A 1 1189 ? -22.540 57.351 -11.916 1.00 27.67 1189 LEU A C 1
ATOM 9515 O O . LEU A 1 1189 ? -23.577 57.425 -12.566 1.00 27.67 1189 LEU A O 1
ATOM 9519 N N . ASP A 1 1190 ? -22.492 57.647 -10.605 1.00 22.09 1190 ASP A N 1
ATOM 9520 C CA . ASP A 1 1190 ? -22.672 59.044 -10.144 1.00 22.09 1190 ASP A CA 1
ATOM 9521 C C . ASP A 1 1190 ? -22.460 59.311 -8.634 1.00 22.09 1190 ASP A C 1
ATOM 9523 O O . ASP A 1 1190 ? -22.587 58.432 -7.785 1.00 22.09 1190 ASP A O 1
ATOM 9527 N N . SER A 1 1191 ? -22.130 60.584 -8.369 1.00 23.34 1191 SER A N 1
ATOM 9528 C CA . SER A 1 1191 ? -22.200 61.369 -7.118 1.00 23.34 1191 SER A CA 1
ATOM 9529 C C . SER A 1 1191 ? -21.622 60.823 -5.797 1.00 23.34 1191 SER A C 1
ATOM 9531 O O . SER A 1 1191 ? -22.225 60.023 -5.082 1.00 23.34 1191 SER A O 1
ATOM 9533 N N . LEU A 1 1192 ? -20.505 61.455 -5.424 1.00 24.67 1192 LEU A N 1
ATOM 9534 C CA . LEU A 1 1192 ? -20.150 61.907 -4.071 1.00 24.67 1192 LEU A CA 1
ATOM 9535 C C . LEU A 1 1192 ? -21.347 62.417 -3.236 1.00 24.67 1192 LEU A C 1
ATOM 9537 O O . LEU A 1 1192 ? -22.183 63.142 -3.770 1.00 24.67 1192 LEU A O 1
ATOM 9541 N N . ASP A 1 1193 ? -21.374 62.093 -1.937 1.00 22.08 1193 ASP A N 1
ATOM 9542 C CA . ASP A 1 1193 ? -21.276 63.045 -0.800 1.00 22.08 1193 ASP A CA 1
ATOM 9543 C C . ASP A 1 1193 ? -21.732 62.373 0.517 1.00 22.08 1193 ASP A C 1
ATOM 9545 O O . ASP A 1 1193 ? -22.822 61.800 0.580 1.00 22.08 1193 ASP A O 1
ATOM 9549 N N . GLY A 1 1194 ? -20.908 62.441 1.579 1.00 27.75 1194 GLY A N 1
ATOM 9550 C CA . GLY A 1 1194 ? -21.213 61.886 2.916 1.00 27.75 1194 GLY A CA 1
ATOM 9551 C C . GLY A 1 1194 ? -20.021 61.284 3.656 1.00 27.75 1194 GLY A C 1
ATOM 9552 O O . GLY A 1 1194 ? -20.026 60.046 3.839 1.00 27.75 1194 GLY A O 1
#

pLDDT: mean 75.07, std 19.03, range [21.52, 97.31]

InterPro domains:
  IPR001128 Cytochrome P450 [PF00067] (331-442)
  IPR001128 Cytochrome P450 [PF00067] (594-857)
  IPR002403 Cytochrome P450, E-class, group IV [PR00465] (52-69)
  IPR002403 Cytochrome P450, E-class, group IV [PR00465] (325-351)
  IPR002403 Cytochrome P450, E-class, group IV [PR00465] (386-402)
  IPR013087 Zinc finger C2H2-type [PF13912] (963-982)
  IPR013087 Zinc finger C2H2-type [PS00028] (965-987)
  IPR013087 Zinc finger C2H2-type [PS50157] (937-966)
  IPR013087 Zinc finger C2H2-type [PS50157] (963-992)
  IPR013087 Zinc finger C2H2-type [SM00355] (937-961)
  IPR013087 Zinc finger C2H2-type [SM00355] (963-987)
  IPR022755 Zinc finger, double-stranded RNA binding [PF12171] (939-962)
  IPR029404 CDAN1-interacting nuclease 1 [PF14811] (1066-1159)
  IPR036236 Zinc finger C2H2 superfamily [SSF57667] (934-962)
  IPR036396 Cytochrome P450 superfamily [G3DSA:1.10.630.10] (40-482)
  IPR036396 Cytochrome P450 superfamily [G3DSA:1.10.630.10] (483-882)
  IPR036396 Cytochrome P450 superfamily [SSF48264] (52-464)
  IPR036396 Cytochrome P450 superfamily [SSF48264] (496-857)
  IPR050529 Lanosterol 14-alpha demethylase-like [PTHR24304] (17-465)